Protein AF-A0A8T1DAQ1-F1 (afdb_monomer_lite)

InterPro domains:
  IPR006544 P-type ATPase, subfamily V [PTHR45630] (518-749)

Sequence (770 aa):
MLMRATSVLAAVSLPVALVSGTASQLDYPACAINHSPQYYCCDLGTPEGSDVSNGLVYVRYNKPQGDGFSSYYDEGWQKSRQINYDPDGDVSLYAPSTPSYVYGEADKTCRLHDVAVNGAVVTTLQCTFAANNDDIYIQNTSLAEDSTDTSVFWSSTPNPRNNNASLPIGAVCRSIMLDDGTVNTTAQSLCTSASSPPVYRFNSFTETPLVVVYAIYAVCFISLACWAGLRTVLGVHQSSDATAPMTSIADGDKKLLDHRGGPETPVFKASATRPSLADRPSEVQLRNSTEDIVQTGYTDSVVGYVVFGYFVLMTVLLNIPIILTIRDNQGKLATDKYAAWFNPTTVVIKVFISLWVIATVWFVVVVVYRFKILNFFRYPTALDKCTRVLMYKPEVTETMLVDRSGVAQMVLKIESFLFPHSRQGVEETVTVHTTTEGTRYLEFQHLRYSFDDVEGKFIPGSVVLPDSYDKILSDSQGLTSDEHARRLDVVGRNAIEMMKFSLASCHAVGSLNGELVGRGALATSFASVKYLILYGLIGIGCRTVMYYNGVFISQFGFMYLDGAILVGLSYGLTRARPLAKMGSQRPTSSLVGPTTVCSMVGAAVIHWLFLYGAIHDLTTQPWYCPFQPSNVNLVQWWLLQDSNLGSTLWFIICFQQMSTGLTMGLGSRFRRPIWHNVFLLFWYALLLVVLVVMFVGPPSRFSDQFRVASSTNVVGLPDIPLPVDFRWELFGWGIADTAAVLIFEYFFVLGYVRDYFRAKYHRDALPMKL

Secondary structure (DSSP, 8-state):
-HHHHHHHHHHHHTTGGGS-S---GGGSTTSGGGS--EEEEEE--PPTT-SSPPEEEEEEEEPP-STTTHHHHHHHHHSEEE----TTS---SS--SSPEEETT-GGG-EEEEEEEETTEEEEEEEESSPPPTT-SSEE-GGGGGGG--TTEEEEETT--SS--B-PPBTSEEEE-B-TTS-B-HHHHHH------PPPEEESSS-SHHHHHHHHHHHHHHHHHHHHHHHHHHHHHHHHTTS-S-----------S----S------PPPPPSS------HHHHHHHHHHHT-EEEEEE--HHHHHHHHHHHHHHHHTHHHHHHHHHHHTTTT-BTTBSEEE-IIIIIHHHHHHHHHHHHHHHHHHHHSTTTHHHHTSEE--TTT-SEEEEEEE-----S---TTSHHHHHHHHHHHH-TT---EEEEEEE-EE-TTS-EEEEETTEEEEEETTTTEEEE------SSHHHHHHGGG---HHHHHHHHHHH--S-------SSS------HHHHHHHHHHHHHHHHHHHHHHHHHHHHHHHHHHHHHHHT----HHHHIIIIIIIIIHHHHHHHTPPBPSS--SSPPPS-TT-HHHHHHHHHHHHHHHHHHHHHHHHHHH-TT-----GGG--GGGGGGGSS-HHHHHHHHHHHHHHHHHHHHHH--TTTB--GGG-HHHHHHHHHHHHHHHHHHHSPP-HHHHHTT-TTSTTTS-TTSPPPPHHHHHHHHHHHHHHHHHHHHIIIIIIIIIIHHHHHHHH---------

Structure (mmCIF, N/C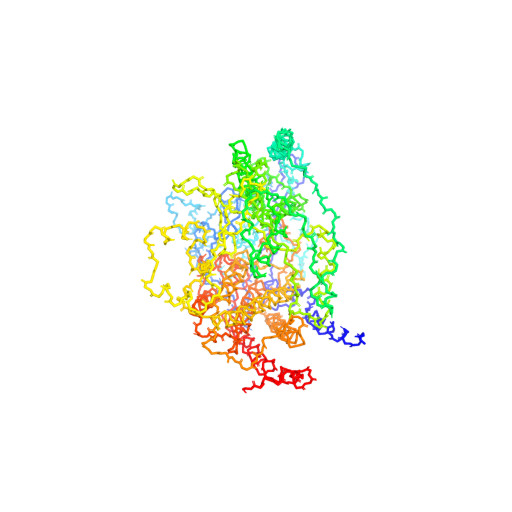A/C/O backbone):
data_AF-A0A8T1DAQ1-F1
#
_entry.id   AF-A0A8T1DAQ1-F1
#
loop_
_atom_site.group_PDB
_atom_site.id
_atom_site.type_symbol
_atom_site.label_atom_id
_atom_site.label_alt_id
_atom_site.label_comp_id
_atom_site.label_asym_id
_atom_site.label_entity_id
_atom_site.label_seq_id
_atom_site.pdbx_PDB_ins_code
_atom_site.Cartn_x
_atom_site.Cartn_y
_atom_site.Cartn_z
_atom_site.occupancy
_atom_site.B_iso_or_equiv
_atom_site.auth_seq_id
_atom_site.auth_comp_id
_atom_site.auth_asym_id
_atom_site.auth_atom_id
_atom_site.pdbx_PDB_model_num
ATOM 1 N N . MET A 1 1 ? 13.155 -25.999 25.691 1.00 38.00 1 MET A N 1
ATOM 2 C CA . MET A 1 1 ? 12.394 -24.881 25.081 1.00 38.00 1 MET A CA 1
ATOM 3 C C . MET A 1 1 ? 13.213 -24.139 24.016 1.00 38.00 1 MET A C 1
ATOM 5 O O . MET A 1 1 ? 12.649 -23.843 22.975 1.00 38.00 1 MET A O 1
ATOM 9 N N . LEU A 1 2 ? 14.535 -23.963 24.190 1.00 24.91 2 LEU A N 1
ATOM 10 C CA . LEU A 1 2 ? 15.438 -23.370 23.179 1.00 24.91 2 LEU A CA 1
ATOM 11 C C . LEU A 1 2 ? 15.477 -24.103 21.816 1.00 24.91 2 LEU A C 1
ATOM 13 O O . LEU A 1 2 ? 15.456 -23.453 20.781 1.00 24.91 2 LEU A O 1
ATOM 17 N N . MET A 1 3 ? 15.444 -25.441 21.794 1.00 24.53 3 MET A N 1
ATOM 18 C CA . MET A 1 3 ? 15.539 -26.239 20.550 1.00 24.53 3 MET A CA 1
ATOM 19 C C . MET A 1 3 ? 14.322 -26.127 19.603 1.00 24.53 3 MET A C 1
ATOM 21 O O . MET A 1 3 ? 14.405 -26.494 18.434 1.00 24.53 3 MET A O 1
ATOM 25 N N . ARG A 1 4 ? 13.177 -25.630 20.100 1.00 34.19 4 ARG A N 1
ATOM 26 C CA . ARG A 1 4 ? 11.978 -25.356 19.282 1.00 34.19 4 ARG A CA 1
ATOM 27 C C . ARG A 1 4 ? 11.957 -23.931 18.723 1.00 34.19 4 ARG A C 1
ATOM 29 O O . ARG A 1 4 ? 11.276 -23.687 17.738 1.00 34.19 4 ARG A O 1
ATOM 36 N N . ALA A 1 5 ? 12.701 -23.005 19.331 1.00 31.36 5 ALA A N 1
ATOM 37 C CA . ALA A 1 5 ? 12.852 -21.644 18.820 1.00 31.36 5 ALA A CA 1
ATOM 38 C C . ALA A 1 5 ? 13.861 -21.593 17.659 1.00 31.36 5 ALA A C 1
ATOM 40 O O . ALA A 1 5 ? 13.652 -20.869 16.691 1.00 31.36 5 ALA A O 1
ATOM 41 N N . THR A 1 6 ? 14.903 -22.429 17.705 1.00 31.61 6 THR A N 1
ATOM 42 C CA . THR A 1 6 ? 15.918 -22.523 16.644 1.00 31.61 6 THR A CA 1
ATOM 43 C C . THR A 1 6 ? 15.389 -23.134 15.347 1.00 31.61 6 THR A C 1
ATOM 45 O O . THR A 1 6 ? 15.822 -22.736 14.275 1.00 31.61 6 THR A O 1
ATOM 48 N N . SER A 1 7 ? 14.413 -24.043 15.411 1.00 34.69 7 SER A N 1
ATOM 49 C CA . SER A 1 7 ? 13.785 -24.646 14.223 1.00 34.69 7 SER A CA 1
ATOM 50 C C . SER A 1 7 ? 12.817 -23.690 13.511 1.00 34.69 7 SER A C 1
ATOM 52 O O . SER A 1 7 ? 12.736 -23.709 12.286 1.00 34.69 7 SER A O 1
ATOM 54 N N . VAL A 1 8 ? 12.141 -22.806 14.255 1.00 36.22 8 VAL A N 1
ATOM 55 C CA . VAL A 1 8 ? 11.316 -21.731 13.673 1.00 36.22 8 VAL A CA 1
ATOM 56 C C . VAL A 1 8 ? 12.200 -20.642 13.059 1.00 36.22 8 VAL A C 1
ATOM 58 O O . VAL A 1 8 ? 11.908 -20.195 11.957 1.00 36.22 8 VAL A O 1
ATOM 61 N N . LEU A 1 9 ? 13.319 -20.275 13.699 1.00 36.22 9 LEU A N 1
ATOM 62 C CA . LEU A 1 9 ? 14.299 -19.369 13.083 1.00 36.22 9 LEU A CA 1
ATOM 63 C C . LEU A 1 9 ? 14.959 -19.976 11.834 1.00 36.22 9 LEU A C 1
ATOM 65 O O . LEU A 1 9 ? 15.139 -19.259 10.858 1.00 36.22 9 LEU A O 1
ATOM 69 N N . ALA A 1 10 ? 15.257 -21.279 11.830 1.00 34.78 10 ALA A N 1
ATOM 70 C CA . ALA A 1 10 ? 15.824 -21.962 10.666 1.00 34.78 10 ALA A CA 1
ATOM 71 C C . ALA A 1 10 ? 14.866 -21.959 9.457 1.00 34.78 10 ALA A C 1
ATOM 73 O O . ALA A 1 10 ? 15.300 -21.750 8.326 1.00 34.78 10 ALA A O 1
ATOM 74 N N . ALA A 1 11 ? 13.558 -22.121 9.688 1.00 40.91 11 ALA A N 1
ATOM 75 C CA . ALA A 1 11 ? 12.537 -22.017 8.640 1.00 40.91 11 ALA A CA 1
ATOM 76 C C . ALA A 1 11 ? 12.344 -20.576 8.122 1.00 40.91 11 ALA A C 1
ATOM 78 O O . ALA A 1 11 ? 11.961 -20.391 6.972 1.00 40.91 11 ALA A O 1
ATOM 79 N N . VAL A 1 12 ? 12.644 -19.564 8.946 1.00 43.44 12 VAL A N 1
ATOM 80 C CA . VAL A 1 12 ? 12.661 -18.141 8.554 1.00 43.44 12 VAL A CA 1
ATOM 81 C C . VAL A 1 12 ? 13.963 -17.768 7.823 1.00 43.44 12 VAL A C 1
ATOM 83 O O . VAL A 1 12 ? 13.957 -16.844 7.017 1.00 43.44 12 VAL A O 1
ATOM 86 N N . SER A 1 13 ? 15.074 -18.480 8.055 1.00 39.53 13 SER A N 1
ATOM 87 C CA . SER A 1 13 ? 16.372 -18.212 7.409 1.00 39.53 13 SER A CA 1
ATOM 88 C C . SER A 1 13 ? 16.617 -18.996 6.116 1.00 39.53 13 SER A C 1
ATOM 90 O O . SER A 1 13 ? 17.410 -18.557 5.288 1.00 39.53 13 SER A O 1
ATOM 92 N N . LEU A 1 14 ? 15.950 -20.137 5.913 1.00 42.00 14 LEU A N 1
ATOM 93 C CA . LEU A 1 14 ? 16.048 -20.924 4.673 1.00 42.00 14 LEU A CA 1
ATOM 94 C C . LEU A 1 14 ? 15.678 -20.151 3.386 1.00 42.00 14 LEU A C 1
ATOM 96 O O . LEU A 1 14 ? 16.345 -20.365 2.378 1.00 42.00 14 LEU A O 1
ATOM 100 N N . PRO A 1 15 ? 14.704 -19.222 3.387 1.00 45.88 15 PRO A N 1
ATOM 101 C CA . PRO A 1 15 ? 14.401 -18.432 2.200 1.00 45.88 15 PRO A CA 1
ATOM 102 C C . PRO A 1 15 ? 15.405 -17.301 1.927 1.00 45.88 15 PRO A C 1
ATOM 104 O O . PRO A 1 15 ? 15.554 -16.869 0.790 1.00 45.88 15 PRO A O 1
ATOM 107 N N . VAL A 1 16 ? 16.137 -16.843 2.951 1.00 42.19 16 VAL A N 1
ATOM 108 C CA . VAL A 1 16 ? 17.183 -15.813 2.803 1.00 42.19 16 VAL A CA 1
ATOM 109 C C . VAL A 1 16 ? 18.393 -16.368 2.045 1.00 42.19 16 VAL A C 1
ATOM 111 O O . VAL A 1 16 ? 19.050 -15.632 1.321 1.00 42.19 16 VAL A O 1
ATOM 114 N N . ALA A 1 17 ? 18.652 -17.676 2.150 1.00 40.72 17 ALA A N 1
ATOM 115 C CA . ALA A 1 17 ? 19.732 -18.347 1.425 1.00 40.72 17 ALA A CA 1
ATOM 116 C C . ALA A 1 17 ? 19.451 -18.549 -0.081 1.00 40.72 17 ALA A C 1
ATOM 118 O O . ALA A 1 17 ? 20.377 -18.866 -0.821 1.00 40.72 17 ALA A O 1
ATOM 119 N N . LEU A 1 18 ? 18.201 -18.369 -0.534 1.00 44.44 18 LEU A N 1
ATOM 120 C CA . LEU A 1 18 ? 17.805 -18.463 -1.949 1.00 44.44 18 LEU A CA 1
ATOM 121 C C . LEU A 1 18 ? 17.871 -17.124 -2.690 1.00 44.44 18 LEU A C 1
ATOM 123 O O . LEU A 1 18 ? 17.705 -17.093 -3.907 1.00 44.44 18 LEU A O 1
ATOM 127 N N . VAL A 1 19 ? 18.127 -16.020 -1.985 1.00 46.47 19 VAL A N 1
ATOM 128 C CA . VAL A 1 19 ? 18.390 -14.736 -2.631 1.00 46.47 19 VAL A CA 1
ATOM 129 C C . VAL A 1 19 ? 19.865 -14.736 -3.022 1.00 46.47 19 VAL A C 1
ATOM 131 O O . VAL A 1 19 ? 20.739 -14.385 -2.229 1.00 46.47 19 VAL A O 1
ATOM 134 N N . SER A 1 20 ? 20.140 -15.239 -4.226 1.00 43.38 20 SER A N 1
ATOM 135 C CA . SER A 1 20 ? 21.444 -15.138 -4.879 1.00 43.38 20 SER A CA 1
ATOM 136 C C . SER A 1 20 ? 21.960 -13.699 -4.798 1.00 43.38 20 SER A C 1
ATOM 138 O O . SER A 1 20 ? 21.165 -12.761 -4.876 1.00 43.38 20 SER A O 1
ATOM 140 N N . GLY A 1 21 ? 23.283 -13.548 -4.632 1.00 47.62 21 GLY A N 1
ATOM 141 C CA . GLY A 1 21 ? 24.007 -12.268 -4.657 1.00 47.62 21 GLY A CA 1
ATOM 142 C C . GLY A 1 21 ? 23.510 -11.329 -5.753 1.00 47.62 21 GLY A C 1
ATOM 143 O O . GLY A 1 21 ? 22.933 -11.809 -6.723 1.00 47.62 21 GLY A O 1
ATOM 144 N N . THR A 1 22 ? 23.736 -10.015 -5.620 1.00 56.50 22 THR A N 1
ATOM 145 C CA . THR A 1 22 ? 23.432 -9.027 -6.673 1.00 56.50 22 THR A CA 1
ATOM 146 C C . THR A 1 22 ? 24.014 -9.508 -8.001 1.00 56.50 22 THR A C 1
ATOM 148 O O . THR A 1 22 ? 25.211 -9.349 -8.246 1.00 56.50 22 THR A O 1
ATOM 151 N N . ALA A 1 23 ? 23.184 -10.181 -8.797 1.00 64.75 23 ALA A N 1
ATOM 152 C CA . ALA A 1 23 ? 23.623 -10.848 -10.003 1.00 64.75 23 ALA A CA 1
ATOM 153 C C . ALA A 1 23 ? 24.032 -9.757 -10.985 1.00 64.75 23 ALA A C 1
ATOM 155 O O . ALA A 1 23 ? 23.338 -8.742 -11.118 1.00 64.75 23 ALA A O 1
ATOM 156 N N . SER A 1 24 ? 25.191 -9.925 -11.607 1.00 78.19 24 SER A N 1
ATOM 157 C CA . SER A 1 24 ? 25.661 -8.956 -12.581 1.00 78.19 24 SER A CA 1
ATOM 158 C C . SER A 1 24 ? 24.728 -9.000 -13.784 1.00 78.19 24 SER A C 1
ATOM 160 O O . SER A 1 24 ? 24.284 -10.076 -14.179 1.00 78.19 24 SER A O 1
ATOM 162 N N . GLN A 1 25 ? 24.457 -7.860 -14.424 1.00 80.62 25 GLN A N 1
ATOM 163 C CA . GLN A 1 25 ? 23.746 -7.865 -15.709 1.00 80.62 25 GLN A CA 1
ATOM 164 C C . GLN A 1 25 ? 24.476 -8.719 -16.763 1.00 80.62 25 GLN A C 1
ATOM 166 O O . GLN A 1 25 ? 23.836 -9.258 -17.660 1.00 80.62 25 GLN A O 1
ATOM 171 N N . LEU A 1 26 ? 25.797 -8.890 -16.617 1.00 81.75 26 LEU A N 1
ATOM 172 C CA . LEU A 1 26 ? 26.627 -9.736 -17.480 1.00 81.75 26 LEU A CA 1
ATOM 173 C C . LEU A 1 26 ? 26.280 -11.230 -17.382 1.00 81.75 26 LEU A C 1
ATOM 175 O O . LEU A 1 26 ? 26.500 -11.957 -18.347 1.00 81.75 26 LEU A O 1
ATOM 179 N N . ASP A 1 27 ? 25.709 -11.682 -16.262 1.00 83.75 27 ASP A N 1
ATOM 180 C CA . ASP A 1 27 ? 25.371 -13.095 -16.038 1.00 83.75 27 ASP A CA 1
ATOM 181 C C . ASP A 1 27 ? 24.156 -13.548 -16.875 1.00 83.75 27 ASP A C 1
ATOM 183 O O . ASP A 1 27 ? 23.883 -14.743 -16.987 1.00 83.75 27 ASP A O 1
ATOM 187 N N . TYR A 1 28 ? 23.435 -12.600 -17.485 1.00 85.50 28 TYR A N 1
ATOM 188 C CA . TYR A 1 28 ? 22.184 -12.837 -18.200 1.00 85.50 28 TYR A CA 1
ATOM 189 C C . TYR A 1 28 ? 22.357 -12.641 -19.712 1.00 85.50 28 TYR A C 1
ATOM 191 O O . TYR A 1 28 ? 22.594 -11.522 -20.178 1.00 85.50 28 TYR A O 1
ATOM 199 N N . PRO A 1 29 ? 22.223 -13.704 -20.523 1.00 84.31 29 PRO A N 1
ATOM 200 C CA . PRO A 1 29 ? 22.675 -13.697 -21.911 1.00 84.31 29 PRO A CA 1
ATOM 201 C C . PRO A 1 29 ? 21.891 -12.742 -22.811 1.00 84.31 29 PRO A C 1
ATOM 203 O O . PRO A 1 29 ? 22.477 -12.200 -23.739 1.00 84.31 29 PRO A O 1
ATOM 206 N N . ALA A 1 30 ? 20.604 -12.508 -22.544 1.00 84.81 30 ALA A N 1
ATOM 207 C CA . ALA A 1 30 ? 19.798 -11.624 -23.375 1.00 84.81 30 ALA A CA 1
ATOM 208 C C . ALA A 1 30 ? 19.929 -10.142 -23.004 1.00 84.81 30 ALA A C 1
ATOM 210 O O . ALA A 1 30 ? 19.295 -9.324 -23.662 1.00 84.81 30 ALA A O 1
ATOM 211 N N . CYS A 1 31 ? 20.659 -9.763 -21.949 1.00 85.56 31 CYS A N 1
ATOM 212 C CA . CYS A 1 31 ? 20.742 -8.358 -21.558 1.00 85.56 31 CYS A CA 1
ATOM 213 C C . CYS A 1 31 ? 21.481 -7.524 -22.593 1.00 85.56 31 CYS A C 1
ATOM 215 O O . CYS A 1 31 ? 22.553 -7.901 -23.056 1.00 85.56 31 CYS A O 1
ATOM 217 N N . ALA A 1 32 ? 20.947 -6.341 -22.906 1.00 82.25 32 ALA A N 1
ATOM 218 C CA . ALA A 1 32 ? 21.487 -5.459 -23.941 1.00 82.25 32 ALA A CA 1
ATOM 219 C C . ALA A 1 32 ? 22.981 -5.127 -23.752 1.00 82.25 32 ALA A C 1
ATOM 221 O O . ALA A 1 32 ? 23.700 -4.925 -24.728 1.00 82.25 32 ALA A O 1
ATOM 222 N N . ILE A 1 33 ? 23.466 -5.129 -22.505 1.00 81.12 33 ILE A N 1
ATOM 223 C CA . ILE A 1 33 ? 24.879 -4.911 -22.177 1.00 81.12 33 ILE A CA 1
ATOM 224 C C . ILE A 1 33 ? 25.816 -5.997 -22.740 1.00 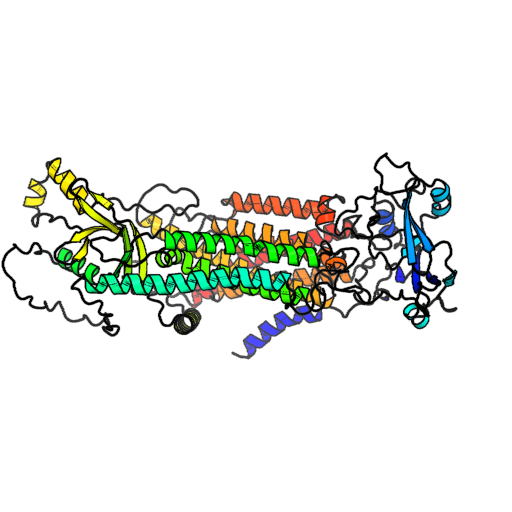81.12 33 ILE A C 1
ATOM 226 O O . ILE A 1 33 ? 26.969 -5.705 -23.045 1.00 81.12 33 ILE A O 1
ATOM 230 N N . ASN A 1 34 ? 25.317 -7.219 -22.948 1.00 83.50 34 ASN A N 1
ATOM 231 C CA . ASN A 1 34 ? 26.070 -8.343 -23.509 1.00 83.50 34 ASN A CA 1
ATOM 232 C C . ASN A 1 34 ? 26.138 -8.319 -25.046 1.00 83.50 34 ASN A C 1
ATOM 234 O O . ASN A 1 34 ? 26.884 -9.092 -25.645 1.00 83.50 34 ASN A O 1
ATOM 238 N N . HIS A 1 35 ? 25.412 -7.410 -25.704 1.00 83.81 35 HIS A N 1
ATOM 239 C CA . HIS A 1 35 ? 25.316 -7.327 -27.164 1.00 83.81 35 HIS A CA 1
ATOM 240 C C . HIS A 1 35 ? 26.103 -6.143 -27.744 1.00 83.81 35 HIS A C 1
ATOM 242 O O . HIS A 1 35 ? 25.634 -5.428 -28.632 1.00 83.81 35 HIS A O 1
ATOM 248 N N . SER A 1 36 ? 27.340 -5.959 -27.272 1.00 83.00 36 SER A N 1
ATOM 249 C CA . SER A 1 36 ? 28.297 -4.948 -27.761 1.00 83.00 36 SER A CA 1
ATOM 250 C C . SER A 1 36 ? 27.746 -3.506 -27.813 1.00 83.00 36 SER A C 1
ATOM 252 O O . SER A 1 36 ? 27.750 -2.882 -28.880 1.00 83.00 36 SER A O 1
ATOM 254 N N . PRO A 1 37 ? 27.252 -2.951 -26.688 1.00 86.69 37 PRO A N 1
ATOM 255 C CA . PRO A 1 37 ? 26.896 -1.535 -26.620 1.00 86.69 37 PRO A CA 1
ATOM 256 C C . PRO A 1 37 ? 28.120 -0.649 -26.886 1.00 86.69 37 PRO A C 1
ATOM 258 O O . PRO A 1 37 ? 29.228 -0.943 -26.437 1.00 86.69 37 PRO A O 1
ATOM 261 N N . GLN A 1 38 ? 27.920 0.458 -27.599 1.00 88.50 38 GLN A N 1
ATOM 262 C CA . GLN A 1 38 ? 28.966 1.448 -27.862 1.00 88.50 38 GLN A CA 1
ATOM 263 C C . GLN A 1 38 ? 28.720 2.684 -27.001 1.00 88.50 38 GLN A C 1
ATOM 265 O O . GLN A 1 38 ? 27.642 3.276 -27.048 1.00 88.50 38 GLN A O 1
ATOM 270 N N . TYR A 1 39 ? 29.727 3.084 -26.230 1.00 88.25 39 TYR A N 1
ATOM 271 C CA . TYR A 1 39 ? 29.645 4.238 -25.342 1.00 88.25 39 TYR A CA 1
ATOM 272 C C . TYR A 1 39 ? 30.404 5.425 -25.935 1.00 88.25 39 TYR A C 1
ATOM 274 O O . TYR A 1 39 ? 31.560 5.304 -26.351 1.00 88.25 39 TYR A O 1
ATOM 282 N N . TYR A 1 40 ? 29.760 6.587 -25.924 1.00 89.19 40 TYR A N 1
ATOM 283 C CA . TYR A 1 40 ? 30.294 7.844 -26.428 1.00 89.19 40 TYR A CA 1
ATOM 284 C C . TYR A 1 40 ? 30.277 8.888 -25.319 1.00 89.19 40 TYR A C 1
ATOM 286 O O . TYR A 1 40 ? 29.251 9.091 -24.678 1.00 89.19 40 TYR A O 1
ATOM 294 N N . CYS A 1 41 ? 31.399 9.569 -25.113 1.00 89.44 41 CYS A N 1
ATOM 295 C CA . CYS A 1 41 ? 31.467 10.759 -24.279 1.00 89.44 41 CYS A CA 1
ATOM 296 C C . CYS A 1 41 ? 31.420 12.001 -25.169 1.00 89.44 41 CYS A C 1
ATOM 298 O O . CYS A 1 41 ? 32.297 12.183 -26.017 1.00 89.44 41 CYS A O 1
ATOM 300 N N . CYS A 1 42 ? 30.406 12.840 -24.984 1.00 89.00 42 CYS A N 1
ATOM 301 C CA . CYS A 1 42 ? 30.225 14.097 -25.699 1.00 89.00 42 CYS A CA 1
ATOM 302 C C . CYS A 1 42 ? 30.613 15.276 -24.813 1.00 89.00 42 CYS A C 1
ATOM 304 O O . CYS A 1 42 ? 29.986 15.496 -23.779 1.00 89.00 42 CYS A O 1
ATOM 306 N N . ASP A 1 43 ? 31.631 16.025 -25.238 1.00 87.12 43 ASP A N 1
ATOM 307 C CA . ASP A 1 43 ? 32.035 17.279 -24.602 1.00 87.12 43 ASP A CA 1
ATOM 308 C C . ASP A 1 43 ? 31.129 18.419 -25.090 1.00 87.12 43 ASP A C 1
ATOM 310 O O . ASP A 1 43 ? 31.108 18.740 -26.283 1.00 87.12 43 ASP A O 1
ATOM 314 N N . LEU A 1 44 ? 30.362 18.996 -24.164 1.00 84.44 44 LEU A N 1
ATOM 315 C CA . LEU A 1 44 ? 29.403 20.080 -24.394 1.00 84.44 44 LEU A CA 1
ATOM 316 C C . LEU A 1 44 ? 30.047 21.474 -24.344 1.00 84.44 44 LEU A C 1
ATOM 318 O O . LEU A 1 44 ? 29.358 22.480 -24.530 1.00 84.44 44 LEU A O 1
ATOM 322 N N . GLY A 1 45 ? 31.348 21.547 -24.061 1.00 79.94 45 GLY A N 1
ATOM 323 C CA . GLY A 1 45 ? 32.074 22.789 -23.836 1.00 79.94 45 GLY A CA 1
ATOM 324 C C . GLY A 1 45 ? 32.019 23.270 -22.385 1.00 79.94 45 GLY A C 1
ATOM 325 O O . GLY A 1 45 ? 31.492 22.611 -21.484 1.00 79.94 45 GLY A O 1
ATOM 326 N N . THR A 1 46 ? 32.618 24.435 -22.147 1.00 76.88 46 THR A N 1
ATOM 327 C CA . THR A 1 46 ? 32.723 25.055 -20.821 1.00 76.88 46 THR A CA 1
ATOM 328 C C . THR A 1 46 ? 31.496 25.922 -20.524 1.00 76.88 46 THR A C 1
ATOM 330 O O . THR A 1 46 ? 31.203 26.825 -21.315 1.00 76.88 46 THR A O 1
ATOM 333 N N . PRO A 1 47 ? 30.799 25.703 -19.395 1.00 71.12 47 PRO A N 1
ATOM 334 C CA . PRO A 1 47 ? 29.775 26.628 -18.925 1.00 71.12 47 PRO A CA 1
ATOM 335 C C . PRO A 1 47 ? 30.371 28.004 -18.605 1.00 71.12 47 PRO A C 1
ATOM 337 O O . PRO A 1 47 ? 31.526 28.109 -18.186 1.00 71.12 47 PRO A O 1
ATOM 340 N N . GLU A 1 48 ? 29.578 29.067 -18.759 1.00 65.19 48 GLU A N 1
ATOM 341 C CA . GLU A 1 48 ? 29.995 30.423 -18.381 1.00 65.19 48 GLU A CA 1
ATOM 342 C C . GLU A 1 48 ? 30.404 30.473 -16.894 1.00 65.19 48 GLU A C 1
ATOM 344 O O . GLU A 1 48 ? 29.589 30.241 -16.002 1.00 65.19 48 GLU A O 1
ATOM 349 N N . GLY A 1 49 ? 31.682 30.769 -16.624 1.00 61.41 49 GLY A N 1
ATOM 350 C CA . GLY A 1 49 ? 32.232 30.866 -15.265 1.00 61.41 49 GLY A CA 1
ATOM 351 C C . GLY A 1 49 ? 32.812 29.572 -14.672 1.00 61.41 49 GLY A C 1
ATOM 352 O O . GLY A 1 49 ? 33.111 29.558 -13.479 1.00 61.41 49 GLY A O 1
ATOM 353 N N . SER A 1 50 ? 32.989 28.508 -15.467 1.00 64.12 50 SER A N 1
ATOM 354 C CA . SER A 1 50 ? 33.646 27.253 -15.060 1.00 64.12 50 SER A CA 1
ATOM 355 C C . SER A 1 50 ? 34.877 26.950 -15.922 1.00 64.12 50 SER A C 1
ATOM 357 O O . SER A 1 50 ? 34.814 27.044 -17.145 1.00 64.12 50 SER A O 1
ATOM 359 N N . ASP A 1 51 ? 35.968 26.504 -15.291 1.00 63.41 51 ASP A N 1
ATOM 360 C CA . ASP A 1 51 ? 37.186 26.033 -15.976 1.00 63.41 51 ASP A CA 1
ATOM 361 C C . ASP A 1 51 ? 37.093 24.557 -16.423 1.00 63.41 51 ASP A C 1
ATOM 363 O O . ASP A 1 51 ? 38.005 24.033 -17.063 1.00 63.41 51 ASP A O 1
ATOM 367 N N . VAL A 1 52 ? 36.002 23.864 -16.073 1.00 67.62 52 VAL A N 1
ATOM 368 C CA . VAL A 1 52 ? 35.780 22.438 -16.367 1.00 67.62 52 VAL A CA 1
ATOM 369 C C . VAL A 1 52 ? 34.682 22.290 -17.416 1.00 67.62 52 VAL A C 1
ATOM 371 O O . VAL A 1 52 ? 33.603 22.872 -17.264 1.00 67.62 52 VAL A O 1
ATOM 374 N N . SER A 1 53 ? 34.955 21.515 -18.472 1.00 71.06 53 SER A N 1
ATOM 375 C CA . SER A 1 53 ? 33.978 21.203 -19.516 1.00 71.06 53 SER A CA 1
ATOM 376 C C . SER A 1 53 ? 32.981 20.135 -19.064 1.00 71.06 53 SER A C 1
ATOM 378 O O . SER A 1 53 ? 33.314 19.222 -18.305 1.00 71.06 53 SER A O 1
ATOM 380 N N . ASN A 1 54 ? 31.732 20.264 -19.514 1.00 80.06 54 ASN A N 1
ATOM 381 C CA . ASN A 1 54 ? 30.672 19.322 -19.171 1.00 80.06 54 ASN A CA 1
ATOM 382 C C . ASN A 1 54 ? 30.631 18.163 -20.169 1.00 80.06 54 ASN A C 1
ATOM 384 O O . ASN A 1 54 ? 30.459 18.373 -21.368 1.00 80.06 54 ASN A O 1
ATOM 388 N N . GLY A 1 55 ? 30.724 16.934 -19.660 1.00 82.31 55 GLY A N 1
ATOM 389 C CA . GLY A 1 55 ? 30.549 15.716 -20.450 1.00 82.31 55 GLY A CA 1
ATOM 390 C C . GLY A 1 55 ? 29.156 15.107 -20.290 1.00 82.31 55 GLY A C 1
ATOM 391 O O . GLY A 1 55 ? 28.572 15.150 -19.203 1.00 82.31 55 GLY A O 1
ATOM 392 N N . LEU A 1 56 ? 28.636 14.496 -21.354 1.00 84.19 56 LEU A N 1
ATOM 393 C CA . LEU A 1 56 ? 27.488 13.587 -21.300 1.00 84.19 56 LEU A CA 1
ATOM 394 C C . LEU A 1 56 ? 27.801 12.267 -21.993 1.00 84.19 56 LEU A C 1
ATOM 396 O O . LEU A 1 56 ? 28.410 12.246 -23.063 1.00 84.19 56 LEU A O 1
ATOM 400 N N . VAL A 1 57 ? 27.338 11.167 -21.398 1.00 85.19 57 VAL A N 1
ATOM 401 C CA . VAL A 1 57 ? 27.492 9.833 -21.977 1.00 85.19 57 VAL A CA 1
ATOM 402 C C . VAL A 1 57 ? 26.250 9.486 -22.791 1.00 85.19 57 VAL A C 1
ATOM 404 O O . VAL A 1 57 ? 25.124 9.536 -22.295 1.00 85.19 57 VAL A O 1
ATOM 407 N N . TYR A 1 58 ? 26.480 9.099 -24.040 1.00 86.44 58 TYR A N 1
ATOM 408 C CA . TYR A 1 58 ? 25.483 8.524 -24.931 1.00 86.44 58 TYR A CA 1
ATOM 409 C C . TYR A 1 58 ? 25.827 7.061 -25.162 1.00 86.44 58 TYR A C 1
ATOM 411 O O . TYR A 1 58 ? 26.991 6.706 -25.363 1.00 86.44 58 TYR A O 1
ATOM 419 N N . VAL A 1 59 ? 24.813 6.207 -25.130 1.00 86.94 59 VAL A N 1
ATOM 420 C CA . VAL A 1 59 ? 24.971 4.769 -25.317 1.00 86.94 59 VAL A CA 1
ATOM 421 C C . VAL A 1 59 ? 24.181 4.351 -26.539 1.00 86.94 59 VAL A C 1
ATOM 423 O O . VAL A 1 59 ? 22.972 4.566 -26.620 1.00 86.94 59 VAL A O 1
ATOM 426 N N . ARG A 1 60 ? 24.879 3.742 -27.490 1.00 88.38 60 ARG A N 1
ATOM 427 C CA . ARG A 1 60 ? 24.280 3.101 -28.649 1.00 88.38 60 ARG A CA 1
ATOM 428 C C . ARG A 1 60 ? 24.143 1.617 -28.363 1.00 88.38 60 ARG A C 1
ATOM 430 O O . ARG A 1 60 ? 25.137 0.897 -28.264 1.00 88.38 60 ARG A O 1
ATOM 437 N N . TYR A 1 61 ? 22.908 1.168 -28.274 1.00 86.88 61 TYR A N 1
ATOM 438 C CA . TYR A 1 61 ? 22.556 -0.235 -28.196 1.00 86.88 61 TYR A CA 1
ATOM 439 C C . TYR A 1 61 ? 22.227 -0.756 -29.585 1.00 86.88 61 TYR A C 1
ATOM 441 O O . TYR A 1 61 ? 21.563 -0.086 -30.373 1.00 86.88 61 TYR A O 1
ATOM 449 N N . ASN A 1 62 ? 22.667 -1.974 -29.868 1.00 84.81 62 ASN A N 1
ATOM 450 C CA . ASN A 1 62 ? 22.200 -2.719 -31.023 1.00 84.81 62 ASN A CA 1
ATOM 451 C C . ASN A 1 62 ? 21.192 -3.749 -30.530 1.00 84.81 62 ASN A C 1
ATOM 453 O O . ASN A 1 62 ? 21.406 -4.402 -29.506 1.00 84.81 62 ASN A O 1
ATOM 457 N N . LYS A 1 63 ? 20.091 -3.892 -31.260 1.00 83.31 63 LYS A N 1
ATOM 458 C CA . LYS A 1 63 ? 19.101 -4.930 -31.027 1.00 83.31 63 LYS A CA 1
ATOM 459 C C . LYS A 1 63 ? 19.832 -6.271 -31.094 1.00 83.31 63 LYS A C 1
ATOM 461 O O . LYS A 1 63 ? 20.469 -6.548 -32.114 1.00 83.31 63 LYS A O 1
ATOM 466 N N . PRO A 1 64 ? 19.750 -7.094 -30.043 1.00 78.19 64 PRO A N 1
ATOM 467 C CA . PRO A 1 64 ? 20.416 -8.386 -30.016 1.00 78.19 64 PRO A CA 1
ATOM 468 C C . PRO A 1 64 ? 20.082 -9.243 -31.241 1.00 78.19 64 PRO A C 1
ATOM 470 O O . PRO A 1 64 ? 18.909 -9.457 -31.554 1.00 78.19 64 PRO A O 1
ATOM 473 N N . GLN A 1 65 ? 21.116 -9.734 -31.930 1.00 68.94 65 GLN A N 1
ATOM 474 C CA . GLN A 1 65 ? 21.000 -10.660 -33.062 1.00 68.94 65 GLN A CA 1
ATOM 475 C C . GLN A 1 65 ? 21.634 -12.011 -32.695 1.00 68.94 65 GLN A C 1
ATOM 477 O O . GLN A 1 65 ? 22.743 -12.045 -32.164 1.00 68.94 65 GLN A O 1
ATOM 482 N N . GLY A 1 66 ? 20.926 -13.119 -32.945 1.00 66.31 66 GLY A N 1
ATOM 483 C CA . GLY A 1 66 ? 21.373 -14.485 -32.633 1.00 66.31 66 GLY A CA 1
ATOM 484 C C . GLY A 1 66 ? 20.215 -15.475 -32.447 1.00 66.31 66 GLY A C 1
ATOM 485 O O . GLY A 1 66 ? 19.055 -15.062 -32.379 1.00 66.31 66 GLY A O 1
ATOM 486 N N . ASP A 1 67 ? 20.532 -16.771 -32.352 1.00 58.38 67 ASP A N 1
ATOM 487 C CA . ASP A 1 67 ? 19.565 -17.878 -32.258 1.00 58.38 67 ASP A CA 1
ATOM 488 C C . ASP A 1 67 ? 18.774 -17.852 -30.930 1.00 58.38 67 ASP A C 1
ATOM 490 O O . ASP A 1 67 ? 19.140 -18.501 -29.951 1.00 58.38 67 ASP A O 1
ATOM 494 N N . GLY A 1 68 ? 17.674 -17.088 -30.893 1.00 69.25 68 GLY A N 1
ATOM 495 C CA . GLY A 1 68 ? 16.645 -17.137 -29.841 1.00 69.25 68 GLY A CA 1
ATOM 496 C C . GLY A 1 68 ? 16.522 -15.912 -28.926 1.00 69.25 68 GLY A C 1
ATOM 497 O O . GLY A 1 68 ? 15.603 -15.874 -28.113 1.00 69.25 68 GLY A O 1
ATOM 498 N N . PHE A 1 69 ? 17.394 -14.901 -29.041 1.00 77.12 69 PHE A N 1
ATOM 499 C CA . PHE A 1 69 ? 17.303 -13.684 -28.212 1.00 77.12 69 PHE A CA 1
ATOM 500 C C . PHE A 1 69 ? 16.505 -12.556 -28.868 1.00 77.12 69 PHE A C 1
ATOM 502 O O . PHE A 1 69 ? 15.792 -11.829 -28.180 1.00 77.12 69 PHE A O 1
ATOM 509 N N . SER A 1 70 ? 16.582 -12.425 -30.196 1.00 77.38 70 SER A N 1
ATOM 510 C CA . SER A 1 70 ? 15.897 -11.370 -30.957 1.00 77.38 70 SER A CA 1
ATOM 511 C C . SER A 1 70 ? 14.378 -11.375 -30.751 1.00 77.38 70 SER A C 1
ATOM 513 O O . SER A 1 70 ? 13.772 -10.306 -30.671 1.00 77.38 70 SER A O 1
ATOM 515 N N . SER A 1 71 ? 13.779 -12.555 -30.559 1.00 82.94 71 SER A N 1
ATOM 516 C CA . SER A 1 71 ? 12.340 -12.726 -30.326 1.00 82.94 71 SER A CA 1
ATOM 517 C C . SER A 1 71 ? 11.839 -12.036 -29.057 1.00 82.94 71 SER A C 1
ATOM 519 O O . SER A 1 71 ? 10.717 -11.535 -29.045 1.00 82.94 71 SER A O 1
ATOM 521 N N . TYR A 1 72 ? 12.662 -11.946 -28.003 1.00 80.62 72 TYR A N 1
ATOM 522 C CA . TYR A 1 72 ? 12.292 -11.221 -26.777 1.00 80.62 72 TYR A CA 1
ATOM 523 C C . TYR A 1 72 ? 12.214 -9.704 -27.001 1.00 80.62 72 TYR A C 1
ATOM 525 O O . TYR A 1 72 ? 11.477 -9.001 -26.312 1.00 80.62 72 TYR A O 1
ATOM 533 N N . TYR A 1 73 ? 12.956 -9.200 -27.988 1.00 82.44 73 TYR A N 1
ATOM 534 C CA . TYR A 1 73 ? 13.030 -7.783 -28.332 1.00 82.44 73 TYR A CA 1
ATOM 535 C C . TYR A 1 73 ? 11.994 -7.390 -29.397 1.00 82.44 73 TYR A C 1
ATOM 537 O O . TYR A 1 73 ? 11.545 -6.245 -29.421 1.00 82.44 73 TYR A O 1
ATOM 545 N N . ASP A 1 74 ? 11.571 -8.320 -30.259 1.00 81.25 74 ASP A N 1
ATOM 546 C CA . ASP A 1 74 ? 10.621 -8.066 -31.351 1.00 81.25 74 ASP A CA 1
ATOM 547 C C . ASP A 1 74 ? 9.305 -7.444 -30.865 1.00 81.25 74 ASP A C 1
ATOM 549 O O . ASP A 1 74 ? 8.884 -6.403 -31.376 1.00 81.25 74 ASP A O 1
ATOM 553 N N . GLU A 1 75 ? 8.693 -8.021 -29.827 1.00 78.62 75 GLU A N 1
ATOM 554 C CA . GLU A 1 75 ? 7.454 -7.495 -29.242 1.00 78.62 75 GLU A CA 1
ATOM 555 C C . GLU A 1 75 ? 7.661 -6.077 -28.676 1.00 78.62 75 GLU A C 1
ATOM 557 O O . GLU A 1 75 ? 6.804 -5.204 -28.820 1.00 78.62 75 GLU A O 1
ATOM 562 N N . GLY A 1 76 ? 8.816 -5.821 -28.053 1.00 79.69 76 GLY A N 1
ATOM 563 C CA . GLY A 1 76 ? 9.170 -4.513 -27.502 1.00 79.69 76 GLY A CA 1
ATOM 564 C C . GLY A 1 76 ? 9.363 -3.427 -28.565 1.00 79.69 76 GLY A C 1
ATOM 565 O O . GLY A 1 76 ? 9.029 -2.269 -28.300 1.00 79.69 76 GLY A O 1
ATOM 566 N N . TRP A 1 77 ? 9.870 -3.785 -29.747 1.00 82.94 77 TRP A N 1
ATOM 567 C CA . TRP A 1 77 ? 10.122 -2.869 -30.872 1.00 82.94 77 TRP A CA 1
ATOM 568 C C . TRP A 1 77 ? 8.851 -2.484 -31.638 1.00 82.94 77 TRP A C 1
ATOM 570 O O . TRP A 1 77 ? 8.777 -1.384 -32.184 1.00 82.94 77 TRP A O 1
ATOM 580 N N . GLN A 1 78 ? 7.857 -3.376 -31.660 1.00 81.25 78 GLN A N 1
ATOM 581 C CA . GLN A 1 78 ? 6.561 -3.165 -32.320 1.00 81.25 78 GLN A CA 1
ATOM 582 C C . GLN A 1 78 ? 5.523 -2.487 -31.411 1.00 81.25 78 GLN A C 1
ATOM 584 O O . GLN A 1 78 ? 4.436 -2.112 -31.845 1.00 81.25 78 GLN A O 1
ATOM 589 N N . LYS A 1 79 ? 5.839 -2.322 -30.124 1.00 80.81 79 LYS A N 1
ATOM 590 C CA . LYS A 1 79 ? 4.968 -1.652 -29.159 1.00 80.81 79 LYS A CA 1
ATOM 591 C C . LYS A 1 79 ? 5.056 -0.133 -29.286 1.00 80.81 79 LYS A C 1
ATOM 593 O O . LYS A 1 79 ? 6.139 0.442 -29.334 1.00 80.81 79 LYS A O 1
ATOM 598 N N . SER A 1 80 ? 3.888 0.503 -29.253 1.00 82.19 80 SER A N 1
ATOM 599 C CA . SER A 1 80 ? 3.744 1.957 -29.210 1.00 82.19 80 SER A CA 1
ATOM 600 C C . SER A 1 80 ? 4.266 2.531 -27.892 1.00 82.19 80 SER A C 1
ATOM 602 O O . SER A 1 80 ? 3.893 2.058 -26.816 1.00 82.19 80 SER A O 1
ATOM 604 N N . ARG A 1 81 ? 5.085 3.578 -27.968 1.00 81.19 81 ARG A N 1
ATOM 605 C CA . ARG A 1 81 ? 5.828 4.178 -26.854 1.00 81.19 81 ARG A CA 1
ATOM 606 C C . ARG A 1 81 ? 5.698 5.690 -26.855 1.00 81.19 81 ARG A C 1
ATOM 608 O O . ARG A 1 81 ? 5.457 6.290 -27.893 1.00 81.19 81 ARG A O 1
ATOM 615 N N . GLN A 1 82 ? 5.922 6.305 -25.705 1.00 83.00 82 GLN A N 1
ATOM 616 C CA . GLN A 1 82 ? 6.043 7.753 -25.575 1.00 83.00 82 GLN A CA 1
ATOM 617 C C . GLN A 1 82 ? 7.430 8.088 -25.024 1.00 83.00 82 GLN A C 1
ATOM 619 O O . GLN A 1 82 ? 7.940 7.393 -24.139 1.00 83.00 82 GLN A O 1
ATOM 624 N N . ILE A 1 83 ? 8.064 9.125 -25.571 1.00 83.88 83 ILE A N 1
ATOM 625 C CA . ILE A 1 83 ? 9.326 9.640 -25.025 1.00 83.88 83 ILE A CA 1
ATOM 626 C C . ILE A 1 83 ? 8.997 10.453 -23.786 1.00 83.88 83 ILE A C 1
ATOM 628 O O . ILE A 1 83 ? 8.079 11.273 -23.810 1.00 83.88 83 ILE A O 1
ATOM 632 N N . ASN A 1 84 ? 9.735 10.251 -22.702 1.00 81.12 84 ASN A N 1
ATOM 633 C CA . ASN A 1 84 ? 9.531 11.064 -21.517 1.00 81.12 84 ASN A CA 1
ATOM 634 C C . ASN A 1 84 ? 10.201 12.432 -21.688 1.00 81.12 84 ASN A C 1
ATOM 636 O O . ASN A 1 84 ? 11.368 12.584 -21.355 1.00 81.12 84 ASN A O 1
ATOM 640 N N . TYR A 1 85 ? 9.487 13.394 -22.264 1.00 81.75 85 TYR A N 1
ATOM 641 C CA . TYR A 1 85 ? 9.990 14.737 -22.537 1.00 81.75 85 TYR A CA 1
ATOM 642 C C . TYR A 1 85 ? 8.945 15.778 -22.159 1.00 81.75 85 TYR A C 1
ATOM 644 O O . TYR A 1 85 ? 7.775 15.633 -22.519 1.00 81.75 85 TYR A O 1
ATOM 652 N N . ASP A 1 86 ? 9.397 16.813 -21.462 1.00 75.62 86 ASP A N 1
ATOM 653 C CA . ASP A 1 86 ? 8.635 18.012 -21.145 1.00 75.62 86 ASP A CA 1
ATOM 654 C C . ASP A 1 86 ? 9.498 19.237 -21.511 1.00 75.62 86 ASP A C 1
ATOM 656 O O . ASP A 1 86 ? 10.670 19.278 -21.114 1.00 75.62 86 ASP A O 1
ATOM 660 N N . PRO A 1 87 ? 8.980 20.211 -22.282 1.00 69.94 87 PRO A N 1
ATOM 661 C CA . PRO A 1 87 ? 9.703 21.436 -22.621 1.00 69.94 87 PRO A CA 1
ATOM 662 C C . PRO A 1 87 ? 10.135 22.245 -21.399 1.00 69.94 87 PRO A C 1
ATOM 664 O O . PRO A 1 87 ? 11.149 22.937 -21.469 1.00 69.94 87 PRO A O 1
ATOM 667 N N . ASP A 1 88 ? 9.403 22.130 -20.288 1.00 64.12 88 ASP A N 1
ATOM 668 C CA . ASP A 1 88 ? 9.708 22.824 -19.034 1.00 64.12 88 ASP A CA 1
ATOM 669 C C . ASP A 1 88 ? 10.840 22.128 -18.240 1.00 64.12 88 ASP A C 1
ATOM 671 O O . ASP A 1 88 ? 11.244 22.592 -17.175 1.00 64.12 88 ASP A O 1
ATOM 675 N N . GLY A 1 89 ? 11.390 21.022 -18.763 1.00 60.78 89 GLY A N 1
ATOM 676 C CA . GLY A 1 89 ? 12.483 20.256 -18.152 1.00 60.78 89 GLY A CA 1
ATOM 677 C C . GLY A 1 89 ? 12.031 19.212 -17.125 1.00 60.78 89 GLY A C 1
ATOM 678 O O . GLY A 1 89 ? 12.868 18.515 -16.544 1.00 60.78 89 GLY A O 1
ATOM 679 N N . ASP A 1 90 ? 10.722 19.070 -16.918 1.00 62.31 90 ASP A N 1
ATOM 680 C CA . ASP A 1 90 ? 10.135 18.086 -16.014 1.00 62.31 90 ASP A CA 1
ATOM 681 C C . ASP A 1 90 ? 10.142 16.664 -16.610 1.00 62.31 90 ASP A C 1
ATOM 683 O O . ASP A 1 90 ? 9.950 16.425 -17.799 1.00 62.31 90 ASP A O 1
ATOM 687 N N . VAL A 1 91 ? 10.342 15.656 -15.761 1.00 67.50 91 VAL A N 1
ATOM 688 C CA . VAL A 1 91 ? 10.274 14.244 -16.167 1.00 67.50 91 VAL A CA 1
ATOM 689 C C . VAL A 1 91 ? 8.959 13.665 -15.656 1.00 67.50 91 VAL A C 1
ATOM 691 O O . VAL A 1 91 ? 8.739 13.576 -14.444 1.00 67.50 91 VAL A O 1
ATOM 694 N N . SER A 1 92 ? 8.077 13.219 -16.556 1.00 70.12 92 SER A N 1
ATOM 695 C CA . SER A 1 92 ? 6.800 12.628 -16.145 1.00 70.12 92 SER A CA 1
ATOM 696 C C . SER A 1 92 ? 7.031 11.343 -15.347 1.00 70.12 92 SER A C 1
ATOM 698 O O . SER A 1 92 ? 7.755 10.430 -15.759 1.00 70.12 92 SER A O 1
ATOM 700 N N . LEU A 1 93 ? 6.372 11.260 -14.189 1.00 71.06 93 LEU A N 1
ATOM 701 C CA . LEU A 1 93 ? 6.397 10.099 -13.299 1.00 71.06 93 LEU A CA 1
ATOM 702 C C . LEU A 1 93 ? 5.587 8.912 -13.852 1.00 71.06 93 LEU A C 1
ATOM 704 O O . LEU A 1 93 ? 5.872 7.764 -13.518 1.00 71.06 93 LEU A O 1
ATOM 708 N N . TYR A 1 94 ? 4.569 9.163 -14.676 1.00 72.62 94 TYR A N 1
ATOM 709 C CA . TYR A 1 94 ? 3.649 8.129 -15.163 1.00 72.62 94 TYR A CA 1
ATOM 710 C C . TYR A 1 94 ? 3.650 8.099 -16.689 1.00 72.62 94 TYR A C 1
ATOM 712 O O . TYR A 1 94 ? 4.617 7.610 -17.267 1.00 72.62 94 TYR A O 1
ATOM 720 N N . ALA A 1 95 ? 2.601 8.628 -17.322 1.00 73.62 95 ALA A N 1
ATOM 721 C CA . ALA A 1 95 ? 2.480 8.720 -18.770 1.00 73.62 95 ALA A CA 1
ATOM 722 C C . ALA A 1 95 ? 2.955 10.104 -19.256 1.00 73.62 95 ALA A C 1
ATOM 724 O O . ALA A 1 95 ? 2.481 11.116 -18.723 1.00 73.62 95 ALA A O 1
ATOM 725 N N . PRO A 1 96 ? 3.860 10.175 -20.246 1.00 76.75 96 PRO A N 1
ATOM 726 C CA . PRO A 1 96 ? 4.209 11.427 -20.910 1.00 76.75 96 PRO A CA 1
ATOM 727 C C . PRO A 1 96 ? 3.021 12.007 -21.697 1.00 76.75 96 PRO A C 1
ATOM 729 O O . PRO A 1 96 ? 2.116 11.280 -22.123 1.00 76.75 96 PRO A O 1
ATOM 732 N N . SER A 1 97 ? 3.030 13.322 -21.909 1.00 78.31 97 SER A N 1
ATOM 733 C CA . SER A 1 97 ? 2.108 14.032 -22.812 1.00 78.31 97 SER A CA 1
ATOM 734 C C . SER A 1 97 ? 2.529 13.949 -24.285 1.00 78.31 97 SER A C 1
ATOM 736 O O . SER A 1 97 ? 1.746 14.307 -25.159 1.00 78.31 97 SER A O 1
ATOM 738 N N . THR A 1 98 ? 3.740 13.459 -24.562 1.00 83.00 98 THR A N 1
ATOM 739 C CA . THR A 1 98 ? 4.312 13.329 -25.909 1.00 83.00 98 THR A CA 1
ATOM 740 C C . THR A 1 98 ? 3.518 12.361 -26.790 1.00 83.00 98 THR A C 1
ATOM 742 O O . THR A 1 98 ? 2.839 11.465 -26.277 1.00 83.00 98 THR A O 1
ATOM 745 N N . PRO A 1 99 ? 3.571 12.500 -28.125 1.00 85.56 99 PRO A N 1
ATOM 746 C CA . PRO A 1 99 ? 2.867 11.589 -29.015 1.00 85.56 99 PRO A CA 1
ATOM 747 C C . PRO A 1 99 ? 3.415 10.162 -28.913 1.00 85.56 99 PRO A C 1
ATOM 749 O O . PRO A 1 99 ? 4.580 9.919 -28.589 1.00 85.56 99 PRO A O 1
ATOM 752 N N . SER A 1 100 ? 2.543 9.203 -29.205 1.00 84.88 100 SER A N 1
ATOM 753 C CA . SER A 1 100 ? 2.901 7.795 -29.239 1.00 84.88 100 SER A CA 1
ATOM 754 C C . SER A 1 100 ? 3.531 7.419 -30.581 1.00 84.88 100 SER A C 1
ATOM 756 O O . SER A 1 100 ? 2.970 7.748 -31.624 1.00 84.88 100 SER A O 1
ATOM 758 N N . TYR A 1 101 ? 4.650 6.701 -30.561 1.00 84.94 101 TYR A N 1
ATOM 759 C CA . TYR A 1 101 ? 5.421 6.315 -31.745 1.00 84.94 101 TYR A CA 1
ATOM 760 C C . TYR A 1 101 ? 5.866 4.845 -31.658 1.00 84.94 101 TYR A C 1
ATOM 762 O O . TYR A 1 101 ? 5.866 4.258 -30.572 1.00 84.94 101 TYR A O 1
ATOM 770 N N . VAL A 1 102 ? 6.244 4.239 -32.785 1.00 84.94 102 VAL A N 1
ATOM 771 C CA . VAL A 1 102 ? 6.710 2.841 -32.847 1.00 84.94 102 VAL A CA 1
ATOM 772 C C . VAL A 1 102 ? 8.142 2.826 -33.362 1.00 84.94 102 VAL A C 1
ATOM 774 O O . VAL A 1 102 ? 8.425 3.355 -34.428 1.00 84.94 102 VAL A O 1
ATOM 777 N N . TYR A 1 103 ? 9.060 2.211 -32.612 1.00 79.88 103 TYR A N 1
ATOM 778 C CA . TYR A 1 103 ? 10.479 2.203 -32.983 1.00 79.88 103 TYR A CA 1
ATOM 779 C C . TYR A 1 103 ? 10.748 1.437 -34.287 1.00 79.88 103 TYR A C 1
ATOM 781 O O . TYR A 1 103 ? 11.617 1.809 -35.068 1.00 79.88 103 TYR A O 1
ATOM 789 N N . GLY A 1 104 ? 9.993 0.361 -34.524 1.00 78.94 104 GLY A N 1
ATOM 790 C CA . GLY A 1 104 ? 10.099 -0.454 -35.735 1.00 78.94 104 GLY A CA 1
ATOM 791 C C . GLY A 1 104 ? 9.584 0.202 -37.025 1.00 78.94 104 GLY A C 1
ATOM 792 O O . GLY A 1 104 ? 9.774 -0.381 -38.087 1.00 78.94 104 GLY A O 1
ATOM 793 N N . GLU A 1 105 ? 8.944 1.373 -36.959 1.00 84.94 105 GLU A N 1
ATOM 794 C CA . GLU A 1 105 ? 8.364 2.080 -38.110 1.00 84.94 105 GLU A CA 1
ATOM 795 C C . GLU A 1 105 ? 9.074 3.424 -38.309 1.00 84.94 105 GLU A C 1
ATOM 797 O O . GLU A 1 105 ? 8.720 4.405 -37.659 1.00 84.94 105 GLU A O 1
ATOM 802 N N . ALA A 1 106 ? 10.069 3.487 -39.205 1.00 82.50 106 ALA A N 1
ATOM 803 C CA . ALA A 1 106 ? 10.876 4.694 -39.448 1.00 82.50 106 ALA A CA 1
ATOM 804 C C . ALA A 1 106 ? 10.027 5.940 -39.780 1.00 82.50 106 ALA A C 1
ATOM 806 O O . ALA A 1 106 ? 10.379 7.049 -39.383 1.00 82.50 106 ALA A O 1
ATOM 807 N N . ASP A 1 107 ? 8.886 5.754 -40.449 1.00 83.12 107 ASP A N 1
ATOM 808 C CA . ASP A 1 107 ? 7.911 6.784 -40.821 1.00 83.12 107 ASP A CA 1
ATOM 809 C C . ASP A 1 107 ? 7.073 7.307 -39.644 1.00 83.12 107 ASP A C 1
ATOM 811 O O . ASP A 1 107 ? 6.470 8.379 -39.749 1.00 83.12 107 ASP A O 1
ATOM 815 N N . LYS A 1 108 ? 7.079 6.617 -38.500 1.00 84.62 108 LYS A N 1
ATOM 816 C CA . LYS A 1 108 ? 6.390 7.008 -37.262 1.00 84.62 108 LYS A CA 1
ATOM 817 C C . LYS A 1 108 ? 7.326 6.932 -36.060 1.00 84.62 108 LYS A C 1
ATOM 819 O O . LYS A 1 108 ? 7.005 6.298 -35.051 1.00 84.62 108 LYS A O 1
ATOM 824 N N . THR A 1 109 ? 8.464 7.618 -36.155 1.00 87.31 109 THR A N 1
ATOM 825 C CA . THR A 1 109 ? 9.440 7.731 -35.067 1.00 87.31 109 THR A CA 1
ATOM 826 C C . THR A 1 109 ? 9.502 9.139 -34.490 1.00 87.31 109 THR A C 1
ATOM 828 O O . THR A 1 109 ? 9.321 10.139 -35.186 1.00 87.31 109 THR A O 1
ATOM 831 N N . CYS A 1 110 ? 9.779 9.204 -33.189 1.00 88.19 110 CYS A N 1
ATOM 832 C CA . CYS A 1 110 ? 10.179 10.425 -32.504 1.00 88.19 110 CYS A CA 1
ATOM 833 C C . CYS A 1 110 ? 11.577 10.235 -31.914 1.00 88.19 110 CYS A C 1
ATOM 835 O O . CYS A 1 110 ? 11.909 9.135 -31.463 1.00 88.19 110 CYS A O 1
ATOM 837 N N . ARG A 1 111 ? 12.385 11.295 -31.895 1.00 87.88 111 ARG A N 1
ATOM 838 C CA . ARG A 1 111 ? 13.744 11.319 -31.344 1.00 87.88 111 ARG A CA 1
ATOM 839 C C . ARG A 1 111 ? 13.989 12.646 -30.619 1.00 87.88 111 ARG A C 1
ATOM 841 O O . ARG A 1 111 ? 13.510 13.696 -31.044 1.00 87.88 111 ARG A O 1
ATOM 848 N N . LEU A 1 112 ? 14.717 12.587 -29.511 1.00 88.00 112 LEU A N 1
ATOM 849 C CA . LEU A 1 112 ? 15.241 13.753 -28.813 1.00 88.00 112 LEU A CA 1
ATOM 850 C C . LEU A 1 112 ? 16.439 14.276 -29.588 1.00 88.00 112 LEU A C 1
ATOM 852 O O . LEU A 1 112 ? 17.423 13.563 -29.788 1.00 88.00 112 LEU A O 1
ATOM 856 N N . HIS A 1 113 ? 16.306 15.511 -30.044 1.00 87.50 113 HIS A N 1
ATOM 857 C CA . HIS A 1 113 ? 17.313 16.229 -30.785 1.00 87.50 113 HIS A CA 1
ATOM 858 C C . HIS A 1 113 ? 18.004 17.227 -29.864 1.00 87.50 113 HIS A C 1
ATOM 860 O O . HIS A 1 113 ? 17.416 18.233 -29.457 1.00 87.50 113 HIS A O 1
ATOM 866 N N . ASP A 1 114 ? 19.250 16.907 -29.545 1.00 86.19 114 ASP A N 1
ATOM 867 C CA . ASP A 1 114 ? 20.072 17.626 -28.586 1.00 86.19 114 ASP A CA 1
ATOM 868 C C . ASP A 1 114 ? 21.021 18.596 -29.306 1.00 86.19 114 ASP A C 1
ATOM 870 O O . ASP A 1 114 ? 21.694 18.240 -30.276 1.00 86.19 114 ASP A O 1
ATOM 874 N N . VAL A 1 115 ? 21.097 19.839 -28.829 1.00 86.88 115 VAL A N 1
ATOM 875 C CA . VAL A 1 115 ? 22.044 20.852 -29.319 1.00 86.88 115 VAL A CA 1
ATOM 876 C C . VAL A 1 115 ? 22.890 21.340 -28.152 1.00 86.88 115 VAL A C 1
ATOM 878 O O . VAL A 1 115 ? 22.355 21.785 -27.138 1.00 86.88 115 VAL A O 1
ATOM 881 N N . ALA A 1 116 ? 24.212 21.258 -28.282 1.00 84.94 116 ALA A N 1
ATOM 882 C CA . ALA A 1 116 ? 25.132 21.746 -27.264 1.00 84.94 116 ALA A CA 1
ATOM 883 C C . ALA A 1 116 ? 25.293 23.268 -27.379 1.00 84.94 116 ALA A C 1
ATOM 885 O O . ALA A 1 116 ? 25.717 23.784 -28.414 1.00 84.94 116 ALA A O 1
ATOM 886 N N . VAL A 1 117 ? 24.963 23.986 -26.307 1.00 81.94 117 VAL A N 1
ATOM 887 C CA . VAL A 1 117 ? 25.069 25.446 -26.216 1.00 81.94 117 VAL A CA 1
ATOM 888 C C . VAL A 1 117 ? 25.690 25.800 -24.866 1.00 81.94 117 VAL A C 1
ATOM 890 O O . VAL A 1 117 ? 25.112 25.510 -23.823 1.00 81.94 117 VAL A O 1
ATOM 893 N N . ASN A 1 118 ? 26.869 26.432 -24.878 1.00 77.19 118 ASN A N 1
ATOM 894 C CA . ASN A 1 118 ? 27.555 26.965 -23.689 1.00 77.19 118 ASN A CA 1
ATOM 895 C C . ASN A 1 118 ? 27.663 25.974 -22.504 1.00 77.19 118 ASN A C 1
ATOM 897 O O . ASN A 1 118 ? 27.333 26.321 -21.371 1.00 77.19 118 ASN A O 1
ATOM 901 N N . GLY A 1 119 ? 28.091 24.728 -22.743 1.00 73.75 119 GLY A N 1
ATOM 902 C CA . GLY A 1 119 ? 28.244 23.723 -21.679 1.00 73.75 119 GLY A CA 1
ATOM 903 C C . GLY A 1 119 ? 26.937 23.085 -21.186 1.00 73.75 119 GLY A C 1
ATOM 904 O O . GLY A 1 119 ? 26.970 22.313 -20.223 1.00 73.75 119 GLY A O 1
ATOM 905 N N . ALA A 1 120 ? 25.801 23.373 -21.830 1.00 74.62 120 ALA A N 1
ATOM 906 C CA . ALA A 1 120 ? 24.498 22.756 -21.586 1.00 74.62 120 ALA A CA 1
ATOM 907 C C . ALA A 1 120 ? 23.919 22.144 -22.875 1.00 74.62 120 ALA A C 1
ATOM 909 O O . ALA A 1 120 ? 24.374 22.440 -23.980 1.00 74.62 120 ALA A O 1
ATOM 910 N N . VAL A 1 121 ? 22.907 21.284 -22.733 1.00 78.31 121 VAL A N 1
ATOM 911 C CA . VAL A 1 121 ? 22.149 20.730 -23.863 1.00 78.31 121 VAL A CA 1
ATOM 912 C C . VAL A 1 121 ? 20.771 21.368 -23.910 1.00 78.31 121 VAL A C 1
ATOM 914 O O . VAL A 1 121 ? 20.052 21.373 -22.913 1.00 78.31 121 VAL A O 1
ATOM 917 N N . VAL A 1 122 ? 20.399 21.871 -25.082 1.00 82.50 122 VAL A N 1
ATOM 918 C CA . VAL A 1 122 ? 19.025 22.242 -25.411 1.00 82.50 122 VAL A CA 1
ATOM 919 C C . VAL A 1 122 ? 18.398 21.069 -26.158 1.00 82.50 122 VAL A C 1
ATOM 921 O O . VAL A 1 122 ? 18.784 20.774 -27.289 1.00 82.50 122 VAL A O 1
ATOM 924 N N . THR A 1 123 ? 17.452 20.390 -25.513 1.00 84.06 123 THR A N 1
ATOM 925 C CA . THR A 1 123 ? 16.749 19.231 -26.074 1.00 84.06 123 THR A CA 1
ATOM 926 C C . THR A 1 123 ? 15.429 19.656 -26.705 1.00 84.06 123 THR A C 1
ATOM 928 O O . THR A 1 123 ? 14.598 20.304 -26.066 1.00 84.06 123 THR A O 1
ATOM 931 N N . THR A 1 124 ? 15.196 19.230 -27.943 1.00 86.88 124 THR A N 1
ATOM 932 C CA . THR A 1 124 ? 13.916 19.390 -28.646 1.00 86.88 124 THR A CA 1
ATOM 933 C C . THR A 1 124 ? 13.377 18.031 -29.070 1.00 86.88 124 THR A C 1
ATOM 935 O O . THR A 1 124 ? 14.137 17.163 -29.494 1.00 86.88 124 THR A O 1
ATOM 938 N N . LEU A 1 125 ? 12.068 17.814 -28.964 1.00 88.19 125 LEU A N 1
ATOM 939 C CA . LEU A 1 125 ? 11.449 16.598 -29.486 1.00 88.19 125 LEU A CA 1
ATOM 940 C C . LEU A 1 125 ? 11.172 16.769 -30.984 1.00 88.19 125 LEU A C 1
ATOM 942 O O . LEU A 1 125 ? 10.471 17.700 -31.381 1.00 88.19 125 LEU A O 1
ATOM 946 N N . GLN A 1 126 ? 11.706 15.871 -31.810 1.00 89.56 126 GLN A N 1
ATOM 947 C CA . GLN A 1 126 ? 11.438 15.824 -33.247 1.00 89.56 126 GLN A CA 1
ATOM 948 C C . GLN A 1 126 ? 10.707 14.534 -33.605 1.00 89.56 126 GLN A C 1
ATOM 950 O O . GLN A 1 126 ? 11.087 13.462 -33.136 1.00 89.56 126 GLN A O 1
ATOM 955 N N . CYS A 1 127 ? 9.681 14.624 -34.448 1.00 89.88 127 CYS A N 1
ATOM 956 C CA . CYS A 1 127 ? 8.954 13.460 -34.958 1.00 89.88 127 CYS A CA 1
ATOM 957 C C . CYS A 1 127 ? 8.800 13.531 -36.481 1.00 89.88 127 CYS A C 1
ATOM 959 O O . CYS A 1 127 ? 8.823 14.610 -37.074 1.00 89.88 127 CYS A O 1
ATOM 961 N N . THR A 1 128 ? 8.624 12.379 -37.124 1.00 87.81 128 THR A N 1
ATOM 962 C CA . THR A 1 128 ? 8.471 12.275 -38.587 1.00 87.81 128 THR A CA 1
ATOM 963 C C . THR A 1 128 ? 7.087 12.699 -39.093 1.00 87.81 128 THR A C 1
ATOM 965 O O . THR A 1 128 ? 6.937 13.108 -40.246 1.00 87.81 128 THR A O 1
ATOM 968 N N . PHE A 1 129 ? 6.067 12.631 -38.235 1.00 86.81 129 PHE A N 1
ATOM 969 C CA . PHE A 1 129 ? 4.682 12.992 -38.542 1.00 86.81 129 PHE A CA 1
ATOM 970 C C . PHE A 1 129 ? 4.349 14.440 -38.152 1.00 86.81 129 PHE A C 1
ATOM 972 O O . PHE A 1 129 ? 5.058 15.071 -37.370 1.00 86.81 129 PHE A O 1
ATOM 979 N N . ALA A 1 130 ? 3.281 14.980 -38.744 1.00 80.50 130 ALA A N 1
ATOM 980 C CA . ALA A 1 130 ? 2.888 16.374 -38.570 1.00 80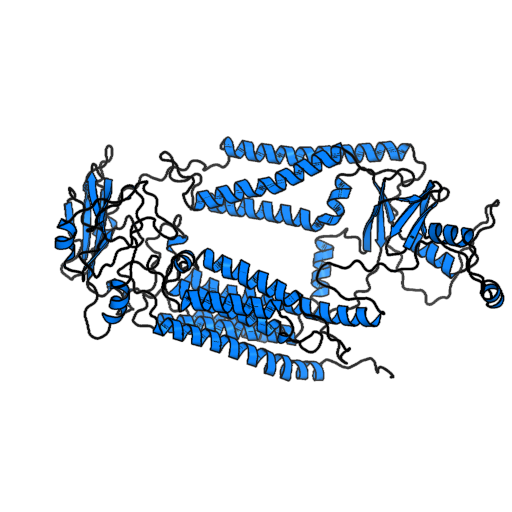.50 130 ALA A CA 1
ATOM 981 C C . ALA A 1 130 ? 2.355 16.660 -37.161 1.00 80.50 130 ALA A C 1
ATOM 983 O O . ALA A 1 130 ? 1.481 15.946 -36.667 1.00 80.50 130 ALA A O 1
ATOM 984 N N . ALA A 1 131 ? 2.860 17.748 -36.581 1.00 73.62 131 ALA A N 1
ATOM 985 C CA . ALA A 1 131 ? 2.379 18.337 -35.342 1.00 73.62 131 ALA A CA 1
ATOM 986 C C . ALA A 1 131 ? 0.958 18.908 -35.512 1.00 73.62 131 ALA A C 1
ATOM 988 O O . ALA A 1 131 ? 0.676 19.632 -36.467 1.00 73.62 131 ALA A O 1
ATOM 989 N N . ASN A 1 132 ? 0.060 18.592 -34.582 1.00 75.50 132 ASN A N 1
ATOM 990 C CA . ASN A 1 132 ? -1.194 19.306 -34.366 1.00 75.50 132 ASN A CA 1
ATOM 991 C C . ASN A 1 132 ? -0.913 20.704 -33.778 1.00 75.50 132 ASN A C 1
ATOM 993 O O . ASN A 1 132 ? 0.162 20.973 -33.250 1.00 75.50 132 ASN A O 1
ATOM 997 N N . ASN A 1 133 ? -1.902 21.601 -33.836 1.00 59.34 133 ASN A N 1
ATOM 998 C CA . ASN A 1 133 ? -1.739 23.026 -33.502 1.00 59.34 133 ASN A CA 1
ATOM 999 C C . ASN A 1 133 ? -1.281 23.345 -32.054 1.00 59.34 133 ASN A C 1
ATOM 1001 O O . ASN A 1 133 ? -0.855 24.473 -31.829 1.00 59.34 133 ASN A O 1
ATOM 1005 N N . ASP A 1 134 ? -1.336 22.390 -31.114 1.00 62.38 134 ASP A N 1
ATOM 1006 C CA . ASP A 1 134 ? -0.947 22.547 -29.695 1.00 62.38 134 ASP A CA 1
ATOM 1007 C C . ASP A 1 134 ? 0.251 21.642 -29.290 1.00 62.38 134 ASP A C 1
ATOM 1009 O O . ASP A 1 134 ? 0.447 21.349 -28.108 1.00 62.38 134 ASP A O 1
ATOM 1013 N N . ASP A 1 135 ? 1.031 21.131 -30.252 1.00 67.31 135 ASP A N 1
ATOM 1014 C CA . ASP A 1 135 ? 1.967 20.023 -30.010 1.00 67.31 135 ASP A CA 1
ATOM 1015 C C . ASP A 1 135 ? 3.353 20.426 -29.457 1.00 67.31 135 ASP A C 1
ATOM 1017 O O . ASP A 1 135 ? 3.944 21.452 -29.782 1.00 67.31 135 ASP A O 1
ATOM 1021 N N . ILE A 1 136 ? 3.898 19.520 -28.641 1.00 78.62 136 ILE A N 1
ATOM 1022 C CA . ILE A 1 136 ? 5.135 19.627 -27.841 1.00 78.62 136 ILE A CA 1
ATOM 1023 C C . ILE A 1 136 ? 6.403 19.308 -28.681 1.00 78.62 136 ILE A C 1
ATOM 1025 O O . ILE A 1 136 ? 7.509 19.194 -28.158 1.00 78.62 136 ILE A O 1
ATOM 1029 N N . TYR A 1 137 ? 6.266 19.103 -29.995 1.00 85.19 137 TYR A N 1
ATOM 1030 C CA . TYR A 1 137 ? 7.341 18.612 -30.866 1.00 85.19 137 TYR A CA 1
ATOM 1031 C C . TYR A 1 137 ? 7.351 19.281 -32.239 1.00 85.19 137 TYR A C 1
ATOM 1033 O O . TYR A 1 137 ? 6.362 19.856 -32.690 1.00 85.19 137 TYR A O 1
ATOM 1041 N N . ILE A 1 138 ? 8.491 19.168 -32.918 1.00 86.31 138 ILE A N 1
ATOM 1042 C CA . ILE A 1 138 ? 8.725 19.726 -34.249 1.00 86.31 138 ILE A CA 1
ATOM 1043 C C . ILE A 1 138 ? 8.697 18.593 -35.281 1.00 86.31 138 ILE A C 1
ATOM 1045 O O . ILE A 1 138 ? 9.300 17.538 -35.078 1.00 86.31 138 ILE A O 1
ATOM 1049 N N . GLN A 1 139 ? 8.020 18.809 -36.410 1.00 87.38 139 GLN A N 1
ATOM 1050 C CA . GLN A 1 139 ? 8.059 17.864 -37.524 1.00 87.38 139 GLN A CA 1
ATOM 1051 C C . GLN A 1 139 ? 9.404 17.960 -38.256 1.00 87.38 139 GLN A C 1
ATOM 1053 O O . GLN A 1 139 ? 9.768 19.028 -38.749 1.00 87.38 139 GLN A O 1
ATOM 1058 N N . ASN A 1 140 ? 10.109 16.836 -38.386 1.00 86.19 140 ASN A N 1
ATOM 1059 C CA . ASN A 1 140 ? 11.320 16.726 -39.191 1.00 86.19 140 ASN A CA 1
ATOM 1060 C C . ASN A 1 140 ? 11.245 15.495 -40.106 1.00 86.19 140 ASN A C 1
ATOM 1062 O O . ASN A 1 140 ? 11.289 14.357 -39.644 1.00 86.19 140 ASN A O 1
ATOM 1066 N N . THR A 1 141 ? 11.139 15.718 -41.416 1.00 80.25 141 THR A N 1
ATOM 1067 C CA . THR A 1 141 ? 11.022 14.640 -42.408 1.00 80.25 141 THR A CA 1
ATOM 1068 C C . THR A 1 141 ? 12.348 13.936 -42.692 1.00 80.25 141 THR A C 1
ATOM 1070 O O . THR A 1 141 ? 12.320 12.768 -43.072 1.00 80.25 141 THR A O 1
ATOM 1073 N N . SER A 1 142 ? 13.500 14.583 -42.459 1.00 84.00 142 SER A N 1
ATOM 1074 C CA . SER A 1 142 ? 14.814 13.941 -42.636 1.00 84.00 142 SER A CA 1
ATOM 1075 C C . SER A 1 142 ? 15.099 12.888 -41.560 1.00 84.00 142 SER A C 1
ATOM 1077 O O . SER A 1 142 ? 15.900 11.984 -41.775 1.00 84.00 142 SER A O 1
ATOM 1079 N N . LEU A 1 143 ? 14.394 12.945 -40.422 1.00 82.88 143 LEU A N 1
ATOM 1080 C CA . LEU A 1 143 ? 14.536 11.982 -39.326 1.00 82.88 143 LEU A CA 1
ATOM 1081 C C . LEU A 1 143 ? 14.206 10.540 -39.752 1.00 82.88 143 LEU A C 1
ATOM 1083 O O . LEU A 1 143 ? 14.741 9.592 -39.174 1.00 82.88 143 LEU A O 1
ATOM 1087 N N . ALA A 1 144 ? 13.343 10.371 -40.759 1.00 78.06 144 ALA A N 1
ATOM 1088 C CA . ALA A 1 144 ? 13.004 9.059 -41.300 1.00 78.06 144 ALA A CA 1
ATOM 1089 C C . ALA A 1 144 ? 14.220 8.385 -41.960 1.00 78.06 144 ALA A C 1
ATOM 1091 O O . ALA A 1 144 ? 14.401 7.179 -41.804 1.00 78.06 144 ALA A O 1
ATOM 1092 N N . GLU A 1 145 ? 15.081 9.154 -42.636 1.00 81.31 145 GLU A N 1
ATOM 1093 C CA . GLU A 1 145 ? 16.317 8.651 -43.253 1.00 81.31 145 GLU A CA 1
ATOM 1094 C C . GLU A 1 145 ? 17.327 8.223 -42.173 1.00 81.31 145 GLU A C 1
ATOM 1096 O O . GLU A 1 145 ? 17.863 7.112 -42.221 1.00 81.31 145 GLU A O 1
ATOM 1101 N N . ASP A 1 146 ? 17.471 9.041 -41.125 1.00 75.50 146 ASP A N 1
ATOM 1102 C CA . ASP A 1 146 ? 18.331 8.796 -39.953 1.00 75.50 146 ASP A CA 1
ATOM 1103 C C . ASP A 1 146 ? 17.822 7.679 -39.016 1.00 75.50 146 ASP A C 1
ATOM 1105 O O . ASP A 1 146 ? 18.488 7.318 -38.036 1.00 75.50 146 ASP A O 1
ATOM 1109 N N . SER A 1 147 ? 16.618 7.158 -39.264 1.00 78.06 147 SER A N 1
ATOM 1110 C CA . SER A 1 147 ? 15.970 6.101 -38.470 1.00 78.06 147 SER A CA 1
ATOM 1111 C C . SER A 1 147 ? 15.626 4.865 -39.306 1.00 78.06 147 SER A C 1
ATOM 1113 O O . SER A 1 147 ? 14.879 4.001 -38.852 1.00 78.06 147 SER A O 1
ATOM 1115 N N . THR A 1 148 ? 16.191 4.758 -40.514 1.00 78.69 148 THR A N 1
ATOM 1116 C CA . THR A 1 148 ? 16.055 3.580 -41.390 1.00 78.69 148 THR A CA 1
ATOM 1117 C C . THR A 1 148 ? 16.587 2.301 -40.744 1.00 78.69 148 THR A C 1
ATOM 1119 O O . THR A 1 148 ? 16.021 1.226 -40.940 1.00 78.69 148 THR A O 1
ATOM 1122 N N . ASP A 1 149 ? 17.644 2.408 -39.937 1.00 81.19 149 ASP A N 1
ATOM 1123 C CA . ASP A 1 149 ? 18.152 1.300 -39.133 1.00 81.19 149 ASP A CA 1
ATOM 1124 C C . ASP A 1 149 ? 17.364 1.166 -37.821 1.00 81.19 149 ASP A C 1
ATOM 1126 O O . ASP A 1 149 ? 17.746 1.677 -36.764 1.00 81.19 149 ASP A O 1
ATOM 1130 N N . THR A 1 150 ? 16.256 0.428 -37.880 1.00 76.44 150 THR A N 1
ATOM 1131 C CA . THR A 1 150 ? 15.393 0.154 -36.722 1.00 76.44 150 THR A CA 1
ATOM 1132 C C . THR A 1 150 ? 16.039 -0.791 -35.704 1.00 76.44 150 THR A C 1
ATOM 1134 O O . THR A 1 150 ? 15.421 -1.113 -34.688 1.00 76.44 150 THR A O 1
ATOM 1137 N N . SER A 1 151 ? 17.245 -1.306 -35.963 1.00 80.94 151 SER A N 1
ATOM 1138 C CA . SER A 1 151 ? 17.940 -2.216 -35.048 1.00 80.94 151 SER A CA 1
ATOM 1139 C C . SER A 1 151 ? 18.785 -1.488 -34.005 1.00 80.94 151 SER A C 1
ATOM 1141 O O . SER A 1 151 ? 19.118 -2.066 -32.981 1.00 80.94 151 SER A O 1
ATOM 1143 N N . VAL A 1 152 ? 19.109 -0.220 -34.211 1.00 84.38 152 VAL A N 1
ATOM 1144 C CA . VAL A 1 152 ? 19.943 0.560 -33.287 1.00 84.38 152 VAL A CA 1
ATOM 1145 C C . VAL A 1 152 ? 19.042 1.347 -32.363 1.00 84.38 152 VAL A C 1
ATOM 1147 O O . VAL A 1 152 ? 18.072 1.872 -32.863 1.00 84.38 152 VAL A O 1
ATOM 1150 N N . PHE A 1 153 ? 19.347 1.491 -31.076 1.00 85.06 153 PHE A N 1
ATOM 1151 C CA . PHE A 1 153 ? 18.661 2.393 -30.144 1.00 85.06 153 PHE A CA 1
ATOM 1152 C C . PHE A 1 153 ? 19.685 3.244 -29.387 1.00 85.06 153 PHE A C 1
ATOM 1154 O O . PHE A 1 153 ? 20.696 2.730 -28.914 1.00 85.06 153 PHE A O 1
ATOM 1161 N N . TRP A 1 154 ? 19.425 4.541 -29.259 1.00 85.25 154 TRP A N 1
ATOM 1162 C CA . TRP A 1 154 ? 20.331 5.489 -28.613 1.00 85.25 154 TRP A CA 1
ATOM 1163 C C . TRP A 1 154 ? 19.726 6.024 -27.327 1.00 85.25 154 TRP A C 1
ATOM 1165 O O . TRP A 1 154 ? 18.645 6.601 -27.370 1.00 85.25 154 TRP A O 1
ATOM 1175 N N . SER A 1 155 ? 20.457 5.905 -26.222 1.00 84.69 155 SER A N 1
ATOM 1176 C CA . SER A 1 155 ? 20.087 6.455 -24.918 1.00 84.69 155 SER A CA 1
ATOM 1177 C C . SER A 1 155 ? 21.091 7.519 -24.471 1.00 84.69 155 SER A C 1
ATOM 1179 O O . SER A 1 155 ? 22.285 7.427 -24.756 1.00 84.69 155 SER A O 1
ATOM 1181 N N . SER A 1 156 ? 20.609 8.527 -23.752 1.00 79.62 156 SER A N 1
ATOM 1182 C CA . SER A 1 156 ? 21.391 9.581 -23.104 1.00 79.62 156 SER A CA 1
ATOM 1183 C C . SER A 1 156 ? 21.271 9.511 -21.573 1.00 79.62 156 SER A C 1
ATOM 1185 O O . SER A 1 156 ? 20.224 9.177 -21.020 1.00 79.62 156 SER A O 1
ATOM 1187 N N . THR A 1 157 ? 22.333 9.839 -20.838 1.00 69.69 157 THR A N 1
ATOM 1188 C CA . THR A 1 157 ? 22.296 9.822 -19.362 1.00 69.69 157 THR A CA 1
ATOM 1189 C C . THR A 1 157 ? 21.333 10.810 -18.678 1.00 69.69 157 THR A C 1
ATOM 1191 O O . THR A 1 157 ? 20.844 10.458 -17.604 1.00 69.69 157 THR A O 1
ATOM 1194 N N . PRO A 1 158 ? 21.017 12.012 -19.213 1.00 63.75 158 PRO A N 1
ATOM 1195 C CA . PRO A 1 158 ? 20.150 12.975 -18.521 1.00 63.75 158 PRO A CA 1
ATOM 1196 C C . PRO A 1 158 ? 18.708 12.497 -18.332 1.00 63.75 158 PRO A C 1
ATOM 1198 O O . PRO A 1 158 ? 18.026 12.956 -17.418 1.00 63.75 158 PRO A O 1
ATOM 1201 N N . ASN A 1 159 ? 18.237 11.587 -19.190 1.00 67.75 159 ASN A N 1
ATOM 1202 C CA . ASN A 1 159 ? 16.870 11.088 -19.162 1.00 67.75 159 ASN A CA 1
ATOM 1203 C C . ASN A 1 159 ? 16.854 9.562 -18.992 1.00 67.75 159 ASN A C 1
ATOM 1205 O O . ASN A 1 159 ? 16.971 8.830 -19.968 1.00 67.75 159 ASN A O 1
ATOM 1209 N N . PRO A 1 160 ? 16.674 9.050 -17.769 1.00 60.47 160 PRO A N 1
ATOM 1210 C CA . PRO A 1 160 ? 16.749 7.614 -17.515 1.00 60.47 160 PRO A CA 1
ATOM 1211 C C . PRO A 1 160 ? 15.535 6.826 -18.041 1.00 60.47 160 PRO A C 1
ATOM 1213 O O . PRO A 1 160 ? 15.522 5.604 -17.926 1.00 60.47 160 PRO A O 1
ATOM 1216 N N . ARG A 1 161 ? 14.486 7.481 -18.570 1.00 64.94 161 ARG A N 1
ATOM 1217 C CA . ARG A 1 161 ? 13.255 6.824 -19.048 1.00 64.94 161 ARG A CA 1
ATOM 1218 C C . ARG A 1 161 ? 13.125 6.963 -20.559 1.00 64.94 161 ARG A C 1
ATOM 1220 O O . ARG A 1 161 ? 13.156 8.082 -21.051 1.00 64.94 161 ARG A O 1
ATOM 1227 N N . ASN A 1 162 ? 12.904 5.833 -21.246 1.00 70.69 162 ASN A N 1
ATOM 1228 C CA . ASN A 1 162 ? 12.652 5.700 -22.691 1.00 70.69 162 ASN A CA 1
ATOM 1229 C C . ASN A 1 162 ? 13.032 6.946 -23.506 1.00 70.69 162 ASN A C 1
ATOM 1231 O O . ASN A 1 162 ? 12.173 7.731 -23.926 1.00 70.69 162 ASN A O 1
ATOM 1235 N N . ASN A 1 163 ? 14.330 7.133 -23.684 1.00 73.50 163 ASN A N 1
ATOM 1236 C CA . ASN A 1 163 ? 14.880 8.239 -24.431 1.00 73.50 163 ASN A CA 1
ATOM 1237 C C . ASN A 1 163 ? 15.473 7.698 -25.723 1.00 73.50 163 ASN A C 1
ATOM 1239 O O . ASN A 1 163 ? 16.480 7.016 -25.709 1.00 73.50 163 ASN A O 1
ATOM 1243 N N . ASN A 1 164 ? 14.835 7.992 -26.848 1.00 82.38 164 ASN A N 1
ATOM 1244 C CA . ASN A 1 164 ? 15.467 7.806 -28.147 1.00 82.38 164 ASN A CA 1
ATOM 1245 C C . ASN A 1 164 ? 16.224 9.099 -28.445 1.00 82.38 164 ASN A C 1
ATOM 1247 O O . ASN A 1 164 ? 15.586 10.067 -28.851 1.00 82.38 164 ASN A O 1
ATOM 1251 N N . ALA A 1 165 ? 17.521 9.162 -28.158 1.00 83.88 165 ALA A N 1
ATOM 1252 C CA . ALA A 1 165 ? 18.320 10.386 -28.275 1.00 83.88 165 ALA A CA 1
ATOM 1253 C C . ALA A 1 165 ? 19.184 10.412 -29.547 1.00 83.88 165 ALA A C 1
ATOM 1255 O O . ALA A 1 165 ? 19.477 9.375 -30.133 1.00 83.88 165 ALA A O 1
ATOM 1256 N N . SER A 1 166 ? 19.612 11.594 -29.988 1.00 84.19 166 SER A N 1
ATOM 1257 C CA . SER A 1 166 ? 20.673 11.754 -30.992 1.00 84.19 166 SER A CA 1
ATOM 1258 C C . SER A 1 166 ? 21.939 12.321 -30.360 1.00 84.19 166 SER A C 1
ATOM 1260 O O . SER A 1 166 ? 21.875 12.983 -29.329 1.00 84.19 166 SER A O 1
ATOM 1262 N N . LEU A 1 167 ? 23.093 12.120 -31.004 1.00 87.50 167 LEU A N 1
ATOM 1263 C CA . LEU A 1 167 ? 24.310 12.821 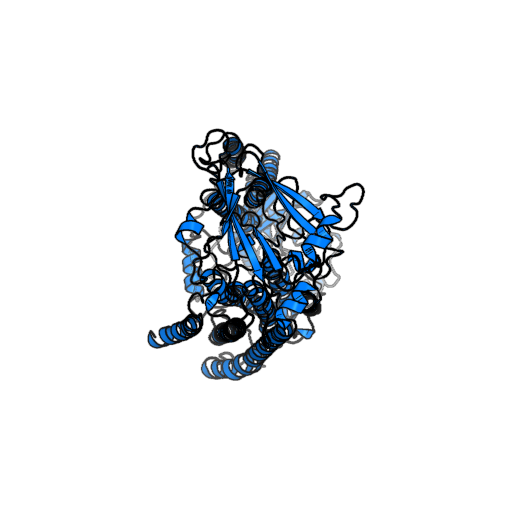-30.593 1.00 87.50 167 LEU A CA 1
ATOM 1264 C C . LEU A 1 167 ? 24.103 14.347 -30.686 1.00 87.50 167 LEU A C 1
ATOM 1266 O O . LEU A 1 167 ? 23.503 14.810 -31.661 1.00 87.50 167 LEU A O 1
ATOM 1270 N N . PRO A 1 168 ? 24.596 15.122 -29.705 1.00 86.50 168 PRO A N 1
ATOM 1271 C CA . PRO A 1 168 ? 24.368 16.554 -29.656 1.00 86.50 168 PRO A CA 1
ATOM 1272 C C . PRO A 1 168 ? 25.119 17.294 -30.766 1.00 86.50 168 PRO A C 1
ATOM 1274 O O . PRO A 1 168 ? 26.330 17.128 -30.934 1.00 86.50 168 PRO A O 1
ATOM 1277 N N . ILE A 1 169 ? 24.418 18.161 -31.500 1.00 85.19 169 ILE A N 1
ATOM 1278 C CA . ILE A 1 169 ? 25.045 19.025 -32.511 1.00 85.19 169 ILE A CA 1
ATOM 1279 C C . ILE A 1 169 ? 25.873 20.104 -31.806 1.00 85.19 169 ILE A C 1
ATOM 1281 O O . ILE A 1 169 ? 25.407 20.732 -30.859 1.00 85.19 169 ILE A O 1
ATOM 1285 N N . GLY A 1 170 ? 27.100 20.331 -32.279 1.00 82.38 170 GLY A N 1
ATOM 1286 C CA . GLY A 1 170 ? 28.026 21.317 -31.707 1.00 82.38 170 GLY A CA 1
ATOM 1287 C C . GLY A 1 170 ? 28.921 20.774 -30.588 1.00 82.38 170 GLY A C 1
ATOM 1288 O O . GLY A 1 170 ? 29.857 21.461 -30.188 1.00 82.38 170 GLY A O 1
ATOM 1289 N N . ALA A 1 171 ? 28.693 19.537 -30.134 1.00 85.56 171 ALA A N 1
ATOM 1290 C CA . ALA A 1 171 ? 29.558 18.840 -29.185 1.00 85.56 171 ALA A CA 1
ATOM 1291 C C . ALA A 1 171 ? 30.622 17.989 -29.892 1.00 85.56 171 ALA A C 1
ATOM 1293 O O . ALA A 1 171 ? 30.407 17.467 -30.990 1.00 85.56 171 ALA A O 1
ATOM 1294 N N . VAL A 1 172 ? 31.761 17.774 -29.229 1.00 86.69 172 VAL A N 1
ATOM 1295 C CA . VAL A 1 172 ? 32.783 16.824 -29.694 1.00 86.69 172 VAL A CA 1
ATOM 1296 C C . VAL A 1 172 ? 32.567 15.487 -28.992 1.00 86.69 172 VAL A C 1
ATOM 1298 O O . VAL A 1 172 ? 32.948 15.311 -27.836 1.00 86.69 172 VAL A O 1
ATOM 1301 N N . CYS A 1 173 ? 31.966 14.530 -29.698 1.00 88.88 173 CYS A N 1
ATOM 1302 C CA . CYS A 1 173 ? 31.720 13.182 -29.188 1.00 88.88 173 CYS A CA 1
ATOM 1303 C C . CYS A 1 173 ? 32.858 12.220 -29.546 1.00 88.88 173 CYS A C 1
ATOM 1305 O O . CYS A 1 173 ? 33.225 12.080 -30.714 1.00 88.88 173 CYS A O 1
ATOM 1307 N N . ARG A 1 174 ? 33.412 11.529 -28.545 1.00 88.56 174 ARG A N 1
ATOM 1308 C CA . ARG A 1 174 ? 34.468 10.516 -28.702 1.00 88.56 174 ARG A CA 1
ATOM 1309 C C . ARG A 1 174 ? 33.999 9.172 -28.158 1.00 88.56 174 ARG A C 1
ATOM 1311 O O . ARG A 1 174 ? 33.343 9.117 -27.122 1.00 88.56 174 ARG A O 1
ATOM 1318 N N . SER A 1 175 ? 34.361 8.090 -28.844 1.00 89.00 175 SER A N 1
ATOM 1319 C CA . SER A 1 175 ? 34.172 6.736 -28.314 1.00 89.00 175 SER A CA 1
ATOM 1320 C C . SER A 1 175 ? 35.037 6.548 -27.067 1.00 89.00 175 SER A C 1
ATOM 1322 O O . SER A 1 175 ? 36.210 6.923 -27.073 1.00 89.00 175 SER A O 1
ATOM 1324 N N . ILE A 1 176 ? 34.462 5.973 -26.012 1.00 87.75 176 ILE A N 1
ATOM 1325 C CA . ILE A 1 176 ? 35.185 5.580 -24.787 1.00 87.75 176 ILE A CA 1
ATOM 1326 C C . ILE A 1 176 ? 35.391 4.061 -24.702 1.00 87.75 176 ILE A C 1
ATOM 1328 O O . ILE A 1 176 ? 35.691 3.521 -23.636 1.00 87.75 176 ILE A O 1
ATOM 1332 N N . MET A 1 177 ? 35.229 3.378 -25.835 1.00 86.00 177 MET A N 1
ATOM 1333 C CA . MET A 1 177 ? 35.548 1.963 -25.990 1.00 86.00 177 MET A CA 1
ATOM 1334 C C . MET A 1 177 ? 37.067 1.778 -26.080 1.00 86.00 177 MET A C 1
ATOM 1336 O O . MET A 1 177 ? 37.749 2.544 -26.762 1.00 86.00 177 MET A O 1
ATOM 1340 N N . LEU A 1 178 ? 37.586 0.768 -25.391 1.00 85.12 178 LEU A N 1
ATOM 1341 C CA . LEU A 1 178 ? 38.959 0.283 -25.506 1.00 85.12 178 LEU A CA 1
ATOM 1342 C C . LEU A 1 178 ? 39.099 -0.620 -26.744 1.00 85.12 178 LEU A C 1
ATOM 1344 O O . LEU A 1 178 ? 38.109 -1.136 -27.266 1.00 85.12 178 LEU A O 1
ATOM 1348 N N . ASP A 1 179 ? 40.337 -0.833 -27.199 1.00 76.88 179 ASP A N 1
ATOM 1349 C CA . ASP A 1 179 ? 40.645 -1.666 -28.376 1.00 76.88 179 ASP A CA 1
ATOM 1350 C C . ASP A 1 179 ? 40.221 -3.139 -28.202 1.00 76.88 179 ASP A C 1
ATOM 1352 O O . ASP A 1 179 ? 40.038 -3.861 -29.181 1.00 76.88 179 ASP A O 1
ATOM 1356 N N . ASP A 1 180 ? 40.038 -3.583 -26.955 1.00 75.75 180 ASP A N 1
ATOM 1357 C CA . ASP A 1 180 ? 39.537 -4.911 -26.584 1.00 75.75 180 ASP A CA 1
ATOM 1358 C C . ASP A 1 180 ? 37.996 -5.005 -26.557 1.00 75.75 180 ASP A C 1
ATOM 1360 O O . ASP A 1 180 ? 37.446 -6.070 -26.277 1.00 75.75 180 ASP A O 1
ATOM 1364 N N . GLY A 1 181 ? 37.293 -3.906 -26.856 1.00 71.81 181 GLY A N 1
ATOM 1365 C CA . GLY A 1 181 ? 35.833 -3.819 -26.841 1.00 71.81 181 GLY A CA 1
ATOM 1366 C C . GLY A 1 181 ? 35.219 -3.565 -25.461 1.00 71.81 181 GLY A C 1
ATOM 1367 O O . GLY A 1 181 ? 33.994 -3.499 -25.356 1.00 71.81 181 GLY A O 1
ATOM 1368 N N . THR A 1 182 ? 36.024 -3.394 -24.408 1.00 80.25 182 THR A N 1
ATOM 1369 C CA . THR A 1 182 ? 35.538 -3.027 -23.069 1.00 80.25 182 THR A CA 1
ATOM 1370 C C . THR A 1 182 ? 35.417 -1.508 -22.907 1.00 80.25 182 THR A C 1
ATOM 1372 O O . THR A 1 182 ? 35.971 -0.729 -23.680 1.00 80.25 182 THR A O 1
ATOM 1375 N N . VAL A 1 183 ? 34.652 -1.046 -21.914 1.00 81.56 183 VAL A N 1
ATOM 1376 C CA . VAL A 1 183 ? 34.493 0.394 -21.652 1.00 81.56 183 VAL A CA 1
ATOM 1377 C C . VAL A 1 183 ? 35.640 0.890 -20.783 1.00 81.56 183 VAL A C 1
ATOM 1379 O O . VAL A 1 183 ? 35.920 0.318 -19.728 1.00 81.56 183 VAL A O 1
ATOM 1382 N N . ASN A 1 184 ? 36.262 2.004 -21.170 1.00 84.75 184 ASN A N 1
ATOM 1383 C CA . ASN A 1 184 ? 37.208 2.701 -20.307 1.00 84.75 184 ASN A CA 1
ATOM 1384 C C . ASN A 1 184 ? 36.454 3.357 -19.136 1.00 84.75 184 ASN A C 1
ATOM 1386 O O . ASN A 1 184 ? 35.987 4.493 -19.235 1.00 84.75 184 ASN A O 1
ATOM 1390 N N . THR A 1 185 ? 36.336 2.636 -18.019 1.00 80.06 185 THR A N 1
ATOM 1391 C CA . THR A 1 185 ? 35.599 3.070 -16.819 1.00 80.06 185 THR A CA 1
ATOM 1392 C C . THR A 1 185 ? 36.127 4.384 -16.242 1.00 80.06 185 THR A C 1
ATOM 1394 O O . THR A 1 185 ? 35.344 5.208 -15.774 1.00 80.06 185 THR A O 1
ATOM 1397 N N . THR A 1 186 ? 37.434 4.638 -16.346 1.00 80.38 186 THR A N 1
ATOM 1398 C CA . THR A 1 186 ? 38.049 5.907 -15.934 1.00 80.38 186 THR A CA 1
ATOM 1399 C C . THR A 1 186 ? 37.565 7.057 -16.816 1.00 80.38 186 THR A C 1
ATOM 1401 O O . THR A 1 186 ? 37.097 8.069 -16.298 1.00 80.38 186 THR A O 1
ATOM 1404 N N . ALA A 1 187 ? 37.596 6.897 -18.144 1.00 78.88 187 ALA A N 1
ATOM 1405 C CA . ALA A 1 187 ? 37.096 7.910 -19.079 1.00 78.88 187 ALA A CA 1
ATOM 1406 C C . ALA A 1 187 ? 35.578 8.124 -18.949 1.00 78.88 187 ALA A C 1
ATOM 1408 O O . ALA A 1 187 ? 35.107 9.255 -19.040 1.00 78.88 187 ALA A O 1
ATOM 1409 N N . GLN A 1 188 ? 34.823 7.059 -18.672 1.00 79.00 188 GLN A N 1
ATOM 1410 C CA . GLN A 1 188 ? 33.391 7.133 -18.389 1.00 79.00 188 GLN A CA 1
ATOM 1411 C C . GLN A 1 188 ? 33.105 7.935 -17.113 1.00 79.00 188 GLN A C 1
ATOM 1413 O O . GLN A 1 188 ? 32.229 8.792 -17.119 1.00 79.00 188 GLN A O 1
ATOM 1418 N N . SER A 1 189 ? 33.866 7.699 -16.040 1.00 73.50 189 SER A N 1
ATOM 1419 C CA . SER A 1 189 ? 33.697 8.412 -14.765 1.00 73.50 189 SER A CA 1
ATOM 1420 C C . SER A 1 189 ? 34.068 9.896 -14.839 1.00 73.50 189 SER A C 1
ATOM 1422 O O . SER A 1 189 ? 33.525 10.699 -14.089 1.00 73.50 189 SER A O 1
ATOM 1424 N N . LEU A 1 190 ? 34.966 10.262 -15.757 1.00 75.19 190 LEU A N 1
ATOM 1425 C CA . LEU A 1 190 ? 35.342 11.651 -16.031 1.00 75.19 190 LEU A CA 1
ATOM 1426 C C . LEU A 1 190 ? 34.314 12.368 -16.922 1.00 75.19 190 LEU A C 1
ATOM 1428 O O . LEU A 1 190 ? 34.283 13.595 -16.954 1.00 75.19 190 LEU A O 1
ATOM 1432 N N . CYS A 1 191 ? 33.468 11.619 -17.636 1.00 77.31 191 CYS A N 1
ATOM 1433 C CA . CYS A 1 191 ? 32.453 12.145 -18.542 1.00 77.31 191 CYS A CA 1
ATOM 1434 C C . CYS A 1 191 ? 31.135 12.444 -17.815 1.00 77.31 191 CYS A C 1
ATOM 1436 O O . CYS A 1 191 ? 30.093 11.849 -18.093 1.00 77.31 191 CYS A O 1
ATOM 1438 N N . THR A 1 192 ? 31.179 13.357 -16.850 1.00 69.31 192 THR A N 1
ATOM 1439 C CA . THR A 1 192 ? 30.000 13.759 -16.076 1.00 69.31 192 THR A CA 1
ATOM 1440 C C . THR A 1 192 ? 29.746 15.248 -16.211 1.00 69.31 192 THR A C 1
ATOM 1442 O O . THR A 1 192 ? 30.679 16.048 -16.209 1.00 69.31 192 THR A O 1
ATOM 1445 N N . SER A 1 193 ? 28.475 15.635 -16.284 1.00 62.97 193 SER A N 1
ATOM 1446 C CA . SER A 1 193 ? 28.087 17.039 -16.225 1.00 62.97 193 SER A CA 1
ATOM 1447 C C . SER A 1 193 ? 28.348 17.552 -14.813 1.00 62.97 193 SER A C 1
ATOM 1449 O O . SER A 1 193 ? 27.886 16.940 -13.845 1.00 62.97 193 SER A O 1
ATOM 1451 N N . ALA A 1 194 ? 29.065 18.665 -14.672 1.00 49.03 194 ALA A N 1
ATOM 1452 C CA . ALA A 1 194 ? 29.156 19.375 -13.409 1.00 49.03 194 ALA A CA 1
ATOM 1453 C C . ALA A 1 194 ? 27.779 19.984 -13.116 1.00 49.03 194 ALA A C 1
ATOM 1455 O O . ALA A 1 194 ? 27.497 21.131 -13.454 1.00 49.03 194 ALA A O 1
ATOM 1456 N N . SER A 1 195 ? 26.869 19.200 -12.533 1.00 51.72 195 SER A N 1
ATOM 1457 C CA . SER A 1 195 ? 25.648 19.771 -11.982 1.00 51.72 195 SER A CA 1
ATOM 1458 C C . SER A 1 195 ? 26.067 20.687 -10.838 1.00 51.72 195 SER A C 1
ATOM 1460 O O . SER A 1 195 ? 26.667 20.218 -9.864 1.00 51.72 195 SER A O 1
ATOM 1462 N N . SER A 1 196 ? 25.755 21.977 -10.944 1.00 48.75 196 SER A N 1
ATOM 1463 C CA . SER A 1 196 ? 25.835 22.907 -9.821 1.00 48.75 196 SER A CA 1
ATOM 1464 C C . SER A 1 196 ? 25.190 22.255 -8.593 1.00 48.75 196 SER A C 1
ATOM 1466 O O . SER A 1 196 ? 24.129 21.636 -8.735 1.00 48.75 196 SER A O 1
ATOM 1468 N N . PRO A 1 197 ? 25.797 22.343 -7.397 1.00 56.69 197 PRO A N 1
ATOM 1469 C CA . PRO A 1 197 ? 25.224 21.723 -6.214 1.00 56.69 197 PRO A CA 1
ATOM 1470 C C . PRO A 1 197 ? 23.785 22.232 -6.032 1.00 56.69 197 PRO A C 1
ATOM 1472 O O . PRO A 1 197 ? 23.567 23.447 -6.049 1.00 56.69 197 PRO A O 1
ATOM 1475 N N . PRO A 1 198 ? 22.795 21.332 -5.898 1.00 63.41 198 PRO A N 1
ATOM 1476 C CA . PRO A 1 198 ? 21.394 21.722 -5.851 1.00 63.41 198 PRO A CA 1
ATOM 1477 C C . PRO A 1 198 ? 21.148 22.670 -4.675 1.00 63.41 198 PRO A C 1
ATOM 1479 O O . PRO A 1 198 ? 21.484 22.367 -3.527 1.00 63.41 198 PRO A O 1
ATOM 1482 N N . VAL A 1 199 ? 20.557 23.829 -4.969 1.00 71.88 199 VAL A N 1
ATOM 1483 C CA . VAL A 1 199 ? 20.175 24.820 -3.959 1.00 71.88 199 VAL A CA 1
ATOM 1484 C C . VAL A 1 199 ? 18.748 24.525 -3.508 1.00 71.88 199 VAL A C 1
ATOM 1486 O O . VAL A 1 199 ? 17.816 24.521 -4.314 1.00 71.88 199 VAL A O 1
ATOM 1489 N N . TYR A 1 200 ? 18.581 24.292 -2.208 1.00 79.56 200 TYR A N 1
ATOM 1490 C CA . TYR A 1 200 ? 17.291 24.008 -1.576 1.00 79.56 200 TYR A CA 1
ATOM 1491 C C . TYR A 1 200 ? 16.771 25.233 -0.824 1.00 79.56 200 TYR A C 1
ATOM 1493 O O . TYR A 1 200 ? 17.554 26.018 -0.285 1.00 79.56 200 TYR A O 1
ATOM 1501 N N . ARG A 1 201 ? 15.447 25.399 -0.767 1.00 79.31 201 ARG A N 1
ATOM 1502 C CA . ARG A 1 201 ? 14.811 26.561 -0.122 1.00 79.31 201 ARG A CA 1
ATOM 1503 C C . ARG A 1 201 ? 14.833 26.496 1.409 1.00 79.31 201 ARG A C 1
ATOM 1505 O O . ARG A 1 201 ? 14.968 27.531 2.057 1.00 79.31 201 ARG A O 1
ATOM 1512 N N . PHE A 1 202 ? 14.680 25.302 1.968 1.00 81.38 202 PHE A N 1
ATOM 1513 C CA . PHE A 1 202 ? 14.610 25.018 3.397 1.00 81.38 202 PHE A CA 1
ATOM 1514 C C . PHE A 1 202 ? 15.638 23.945 3.760 1.00 81.38 202 PHE A C 1
ATOM 1516 O O . PHE A 1 202 ? 15.649 22.853 3.186 1.00 81.38 202 PHE A O 1
ATOM 1523 N N . ASN A 1 203 ? 16.495 24.248 4.731 1.00 76.56 203 ASN A N 1
ATOM 1524 C CA . ASN A 1 203 ? 17.566 23.354 5.176 1.00 76.56 203 ASN A CA 1
ATOM 1525 C C . ASN A 1 203 ? 17.718 23.313 6.708 1.00 76.56 203 ASN A C 1
ATOM 1527 O O . ASN A 1 203 ? 18.215 22.328 7.246 1.00 76.56 203 ASN A O 1
ATOM 1531 N N . SER A 1 204 ? 17.281 24.357 7.423 1.00 76.19 204 SER A N 1
ATOM 1532 C CA . SER A 1 204 ? 17.528 24.535 8.862 1.00 76.19 204 SER A CA 1
ATOM 1533 C C . SER A 1 204 ? 16.258 24.475 9.727 1.00 76.19 204 SER A C 1
ATOM 1535 O O . SER A 1 204 ? 16.346 24.561 10.948 1.00 76.19 204 SER A O 1
ATOM 1537 N N . PHE A 1 205 ? 15.068 24.307 9.131 1.00 74.19 205 PHE A N 1
ATOM 1538 C CA . PHE A 1 205 ? 13.751 24.329 9.802 1.00 74.19 205 PHE A CA 1
ATOM 1539 C C . PHE A 1 205 ? 13.418 25.637 10.547 1.00 74.19 205 PHE A C 1
ATOM 1541 O O . PHE A 1 205 ? 12.364 25.737 11.175 1.00 74.19 205 PHE A O 1
ATOM 1548 N N . THR A 1 206 ? 14.295 26.637 10.493 1.00 79.56 206 THR A N 1
ATOM 1549 C CA . THR A 1 206 ? 14.169 27.947 11.147 1.00 79.56 206 THR A CA 1
ATOM 1550 C C . THR A 1 206 ? 13.675 29.030 10.195 1.00 79.56 206 THR A C 1
ATOM 1552 O O . THR A 1 206 ? 13.525 30.188 10.584 1.00 79.56 206 THR A O 1
ATOM 1555 N N . GLU A 1 207 ? 13.414 28.678 8.940 1.00 82.62 207 GLU A N 1
ATOM 1556 C CA . GLU A 1 207 ? 12.996 29.623 7.920 1.00 82.62 207 GLU A CA 1
ATOM 1557 C C . GLU A 1 207 ? 11.597 30.183 8.220 1.00 82.62 207 GLU A C 1
ATOM 1559 O O . GLU A 1 207 ? 10.685 29.465 8.641 1.00 82.62 207 GLU A O 1
ATOM 1564 N N . THR A 1 208 ? 11.405 31.481 7.961 1.00 84.31 208 THR A N 1
ATOM 1565 C CA . THR A 1 208 ? 10.201 32.244 8.338 1.00 84.31 208 THR A CA 1
ATOM 1566 C C . THR A 1 208 ? 8.871 31.563 7.980 1.00 84.31 208 THR A C 1
ATOM 1568 O O . THR A 1 208 ? 7.991 31.538 8.840 1.00 84.31 208 THR A O 1
ATOM 1571 N N . PRO A 1 209 ? 8.685 30.962 6.783 1.00 81.75 209 PRO A N 1
ATOM 1572 C CA . PRO A 1 209 ? 7.430 30.289 6.445 1.00 81.75 209 PRO A CA 1
ATOM 1573 C C . PRO A 1 209 ? 7.106 29.099 7.362 1.00 81.75 209 PRO A C 1
ATOM 1575 O O . PRO A 1 209 ? 5.948 28.908 7.726 1.00 81.75 209 PRO A O 1
ATOM 1578 N N . LEU A 1 210 ? 8.116 28.324 7.772 1.00 81.38 210 LEU A N 1
ATOM 1579 C CA . LEU A 1 210 ? 7.939 27.184 8.678 1.00 81.38 210 LEU A CA 1
ATOM 1580 C C . LEU A 1 210 ? 7.666 27.649 10.106 1.00 81.38 210 LEU A C 1
ATOM 1582 O O . LEU A 1 210 ? 6.781 27.112 10.770 1.00 81.38 210 LEU A O 1
ATOM 1586 N N . VAL A 1 211 ? 8.345 28.711 10.545 1.00 85.81 211 VAL A N 1
ATOM 1587 C CA . VAL A 1 211 ? 8.102 29.330 11.855 1.00 85.81 211 VAL A CA 1
ATOM 1588 C C . VAL A 1 211 ? 6.662 29.835 11.978 1.00 85.81 211 VAL A C 1
ATOM 1590 O O . VAL A 1 211 ? 6.046 29.651 13.025 1.00 85.81 211 VAL A O 1
ATOM 1593 N N . VAL A 1 212 ? 6.084 30.402 10.912 1.00 86.50 212 VAL A N 1
ATOM 1594 C CA . VAL A 1 212 ? 4.667 30.811 10.896 1.00 86.50 212 VAL A CA 1
ATOM 1595 C C . VAL A 1 212 ? 3.740 29.611 11.094 1.00 86.50 212 VAL A C 1
ATOM 1597 O O . VAL A 1 212 ? 2.808 29.690 11.892 1.00 86.50 212 VAL A O 1
ATOM 1600 N N . VAL A 1 213 ? 4.007 28.481 10.429 1.00 84.50 213 VAL A N 1
ATOM 1601 C CA . VAL A 1 213 ? 3.225 27.248 10.628 1.00 84.50 213 VAL A CA 1
ATOM 1602 C C . VAL A 1 213 ? 3.324 26.784 12.081 1.00 84.50 213 VAL A C 1
ATOM 1604 O O . VAL A 1 213 ? 2.296 26.525 12.707 1.00 84.50 213 VAL A O 1
ATOM 1607 N N . TYR A 1 214 ? 4.528 26.744 12.657 1.00 86.69 214 TYR A N 1
ATOM 1608 C CA . TYR A 1 214 ? 4.712 26.367 14.062 1.00 86.69 214 TYR A CA 1
ATOM 1609 C C . TYR A 1 214 ? 3.984 27.316 15.016 1.00 86.69 214 TYR A C 1
ATOM 1611 O O . TYR A 1 214 ? 3.358 26.855 15.968 1.00 86.69 214 TYR A O 1
ATOM 1619 N N . ALA A 1 215 ? 4.003 28.621 14.741 1.00 89.44 215 ALA A N 1
ATOM 1620 C CA . ALA A 1 215 ? 3.297 29.617 15.536 1.00 89.44 215 ALA A CA 1
ATOM 1621 C C . ALA A 1 215 ? 1.773 29.415 15.496 1.00 89.44 215 ALA A C 1
ATOM 1623 O O . ALA A 1 215 ? 1.126 29.481 16.539 1.00 89.44 215 ALA A O 1
ATOM 1624 N N . ILE A 1 216 ? 1.198 29.099 14.330 1.00 88.62 216 ILE A N 1
ATOM 1625 C CA . ILE A 1 216 ? -0.240 28.807 14.196 1.00 88.62 216 ILE A CA 1
ATOM 1626 C C . ILE A 1 216 ? -0.631 27.593 15.053 1.00 88.62 216 ILE A C 1
ATOM 1628 O O . ILE A 1 216 ? -1.601 27.656 15.810 1.00 88.62 216 ILE A O 1
ATOM 1632 N N . TYR A 1 217 ? 0.143 26.505 15.006 1.00 89.56 217 TYR A N 1
ATOM 1633 C CA . TYR A 1 217 ? -0.123 25.342 15.861 1.00 89.56 217 TYR A CA 1
ATOM 1634 C C . TYR A 1 217 ? 0.141 25.630 17.345 1.00 89.56 217 TYR A C 1
ATOM 1636 O O . TYR A 1 217 ? -0.599 25.140 18.199 1.00 89.56 217 TYR A O 1
ATOM 1644 N N . ALA A 1 218 ? 1.128 26.468 17.675 1.00 90.56 218 ALA A N 1
ATOM 1645 C CA . ALA A 1 218 ? 1.371 26.909 19.048 1.00 90.56 218 ALA A CA 1
ATOM 1646 C C . ALA A 1 218 ? 0.162 27.666 19.622 1.00 90.56 218 ALA A C 1
ATOM 1648 O O . ALA A 1 218 ? -0.222 27.413 20.763 1.00 90.56 218 ALA A O 1
ATOM 1649 N N . VAL A 1 219 ? -0.504 28.513 18.827 1.00 92.25 219 VAL A N 1
ATOM 1650 C CA . VAL A 1 219 ? -1.760 29.178 19.225 1.00 92.25 219 VAL A CA 1
ATOM 1651 C C . VAL A 1 219 ? -2.851 28.156 19.557 1.00 92.25 219 VAL A C 1
ATOM 1653 O O . VAL A 1 219 ? -3.576 28.338 20.536 1.00 92.25 219 VAL A O 1
ATOM 1656 N N . CYS A 1 220 ? -2.935 27.039 18.828 1.00 91.19 220 CYS A N 1
ATOM 1657 C CA . CYS A 1 220 ? -3.853 25.947 19.165 1.00 91.19 220 CYS A CA 1
ATOM 1658 C C . CYS A 1 220 ? -3.565 25.358 20.545 1.00 91.19 220 CYS A C 1
ATOM 1660 O O . CYS A 1 220 ? -4.481 25.263 21.365 1.00 91.19 220 CYS A O 1
ATOM 1662 N N . PHE A 1 221 ? -2.311 25.030 20.849 1.00 91.25 221 PHE A N 1
ATOM 1663 C CA . PHE A 1 221 ? -1.947 24.509 22.169 1.00 91.25 221 PHE A CA 1
ATOM 1664 C C . PHE A 1 221 ? -2.182 25.521 23.293 1.00 91.25 221 PHE A C 1
ATOM 1666 O O . PHE A 1 221 ? -2.695 25.151 24.350 1.00 91.25 221 PHE A O 1
ATOM 1673 N N . ILE A 1 222 ? -1.880 26.798 23.054 1.00 93.56 222 ILE A N 1
ATOM 1674 C CA . ILE A 1 222 ? -2.144 27.876 24.013 1.00 93.56 222 ILE A CA 1
ATOM 1675 C C . ILE A 1 222 ? -3.651 28.001 24.265 1.00 93.56 222 ILE A C 1
ATOM 1677 O O . ILE A 1 222 ? -4.065 28.051 25.418 1.00 93.56 222 ILE A O 1
ATOM 1681 N N . SER A 1 223 ? -4.486 27.969 23.222 1.00 92.50 223 SER A N 1
ATOM 1682 C CA . SER A 1 223 ? -5.948 28.044 23.366 1.00 92.50 223 SER A CA 1
ATOM 1683 C C . SER A 1 223 ? -6.518 26.882 24.191 1.00 92.50 223 SER A C 1
ATOM 1685 O O . SER A 1 223 ? -7.383 27.096 25.041 1.00 92.50 223 SER A O 1
ATOM 1687 N N . LEU A 1 224 ? -5.975 25.670 24.019 1.00 91.62 224 LEU A N 1
ATOM 1688 C CA . LEU A 1 224 ? -6.339 24.496 24.814 1.00 91.62 224 LEU A CA 1
ATOM 1689 C C . LEU A 1 224 ? -5.901 24.638 26.276 1.00 91.62 224 LEU A C 1
ATOM 1691 O O . LEU A 1 224 ? -6.672 24.301 27.172 1.00 91.62 224 LEU A O 1
ATOM 1695 N N . ALA A 1 225 ? -4.697 25.157 26.528 1.00 91.56 225 ALA A N 1
ATOM 1696 C CA . ALA A 1 225 ? -4.191 25.391 27.880 1.00 91.56 225 ALA A CA 1
ATOM 1697 C C . ALA A 1 225 ? -4.983 26.490 28.607 1.00 91.56 225 ALA A C 1
ATOM 1699 O O . ALA A 1 225 ? -5.379 26.314 29.760 1.00 91.56 225 ALA A O 1
ATOM 1700 N N . CYS A 1 226 ? -5.286 27.593 27.918 1.00 92.88 226 CYS A N 1
ATOM 1701 C CA . CYS A 1 226 ? -6.148 28.656 28.427 1.00 92.88 226 CYS A CA 1
ATOM 1702 C C . CYS A 1 226 ? -7.552 28.132 28.741 1.00 92.88 226 CYS A C 1
ATOM 1704 O O . CYS A 1 226 ? -8.084 28.432 29.807 1.00 92.88 226 CYS A O 1
ATOM 1706 N N . TRP A 1 227 ? -8.137 27.308 27.864 1.00 92.69 227 TRP A N 1
ATOM 1707 C CA . TRP A 1 227 ? -9.424 26.666 28.132 1.00 92.69 227 TRP A CA 1
ATOM 1708 C C . TRP A 1 227 ? -9.357 25.713 29.331 1.00 92.69 227 TRP A C 1
ATOM 1710 O O . TRP A 1 227 ? -10.248 25.741 30.176 1.00 92.69 227 TRP A O 1
ATOM 1720 N N . ALA A 1 228 ? -8.293 24.915 29.456 1.00 88.56 228 ALA A N 1
ATOM 1721 C CA . ALA A 1 228 ? -8.094 24.033 30.604 1.00 88.56 228 ALA A CA 1
ATOM 1722 C C . ALA A 1 228 ? -8.051 24.820 31.924 1.00 88.56 228 ALA A C 1
ATOM 1724 O O . ALA A 1 228 ? -8.712 24.426 32.884 1.00 88.56 228 ALA A O 1
ATOM 1725 N N . GLY A 1 229 ? -7.339 25.952 31.955 1.00 88.12 229 GLY A N 1
ATOM 1726 C CA . GLY A 1 229 ? -7.304 26.857 33.108 1.00 88.12 229 GLY A CA 1
ATOM 1727 C C . GLY A 1 229 ? -8.643 27.554 33.375 1.00 88.12 229 GLY A C 1
ATOM 1728 O O . GLY A 1 229 ? -9.088 27.634 34.515 1.00 88.12 229 GLY A O 1
ATOM 1729 N N . LEU A 1 230 ? -9.342 28.014 32.336 1.00 88.19 230 LEU A N 1
ATOM 1730 C CA . LEU A 1 230 ? -10.663 28.631 32.490 1.00 88.19 230 LEU A CA 1
ATOM 1731 C C . LEU A 1 230 ? -11.688 27.629 33.041 1.00 88.19 230 LEU A C 1
ATOM 1733 O O . LEU A 1 230 ? -12.470 27.955 33.931 1.00 88.19 230 LEU A O 1
ATOM 1737 N N . ARG A 1 231 ? -11.654 26.388 32.549 1.00 86.00 231 ARG A N 1
ATOM 1738 C CA . ARG A 1 231 ? -12.506 25.286 33.003 1.00 86.00 231 ARG A CA 1
ATOM 1739 C C . ARG A 1 231 ? -12.296 24.967 34.481 1.00 86.00 231 ARG A C 1
ATOM 1741 O O . ARG A 1 231 ? -13.278 24.710 35.175 1.00 86.00 231 ARG A O 1
ATOM 1748 N N . THR A 1 232 ? -11.052 24.956 34.963 1.00 82.31 232 THR A N 1
ATOM 1749 C CA . THR A 1 232 ? -10.772 24.697 36.384 1.00 82.31 232 THR A CA 1
ATOM 1750 C C . THR A 1 232 ? -11.257 25.844 37.261 1.00 82.31 232 THR A C 1
ATOM 1752 O O . THR A 1 232 ? -11.901 25.584 38.272 1.00 82.31 232 THR A O 1
ATOM 1755 N N . VAL A 1 233 ? -11.047 27.098 36.850 1.00 81.56 233 VAL A N 1
ATOM 1756 C CA . VAL A 1 233 ? -11.535 28.277 37.588 1.00 81.56 233 VAL A CA 1
ATOM 1757 C C . VAL A 1 233 ? -13.064 28.301 37.661 1.00 81.56 233 VAL A C 1
ATOM 1759 O O . VAL A 1 233 ? -13.617 28.456 38.748 1.00 81.56 233 VAL A O 1
ATOM 1762 N N . LEU A 1 234 ? -13.757 28.085 36.537 1.00 76.62 234 LEU A N 1
ATOM 1763 C CA . LEU A 1 234 ? -15.224 28.028 36.501 1.00 76.62 234 LEU A CA 1
ATOM 1764 C C . LEU A 1 234 ? -15.781 26.874 37.346 1.00 76.62 234 LEU A C 1
ATOM 1766 O O . LEU A 1 234 ? -16.809 27.039 37.998 1.00 76.62 234 LEU A O 1
ATOM 1770 N N . GLY A 1 235 ? -15.086 25.732 37.381 1.00 66.81 235 GLY A N 1
ATOM 1771 C CA . GLY A 1 235 ? -15.459 24.607 38.236 1.00 66.81 235 GLY A CA 1
ATOM 1772 C C . GLY A 1 235 ? -15.308 24.900 39.731 1.00 66.81 235 GLY A C 1
ATOM 1773 O O . GLY A 1 235 ? -16.201 24.568 40.504 1.00 66.81 235 GLY A O 1
ATOM 1774 N N . VAL A 1 236 ? -14.217 25.564 40.134 1.00 60.00 236 VAL A N 1
ATOM 1775 C CA . VAL A 1 236 ? -13.948 25.916 41.541 1.00 60.00 236 VAL A CA 1
ATOM 1776 C C . VAL A 1 236 ? -14.918 26.985 42.055 1.00 60.00 236 VAL A C 1
ATOM 1778 O O . VAL A 1 236 ? -15.389 26.889 43.191 1.00 60.00 236 VAL A O 1
ATOM 1781 N N . HIS A 1 237 ? -15.259 27.981 41.230 1.00 53.06 237 HIS A N 1
ATOM 1782 C CA . HIS A 1 237 ? -16.123 29.084 41.664 1.00 53.06 237 HIS A CA 1
ATOM 1783 C C . HIS A 1 237 ? -17.552 28.634 42.002 1.00 53.06 237 HIS A C 1
ATOM 1785 O O . HIS A 1 237 ? -18.154 29.192 42.912 1.00 53.06 237 HIS A O 1
ATOM 1791 N N . GLN A 1 238 ? -18.073 27.598 41.336 1.00 50.50 238 GLN A N 1
ATOM 1792 C CA . GLN A 1 238 ? -19.415 27.062 41.602 1.00 50.50 238 GLN A CA 1
ATOM 1793 C C . GLN A 1 238 ? -19.465 26.016 42.722 1.00 50.50 238 GLN A C 1
ATOM 1795 O O . GLN A 1 238 ? -20.491 25.904 43.389 1.00 50.50 238 GLN A O 1
ATOM 1800 N N . SER A 1 239 ? -18.372 25.295 42.999 1.00 42.97 239 SER A N 1
ATOM 1801 C CA . SER A 1 239 ? -18.296 24.416 44.180 1.00 42.97 239 SER A CA 1
ATOM 1802 C C . SER A 1 239 ? -18.352 25.172 45.514 1.00 42.97 239 SER A C 1
ATOM 1804 O O . SER A 1 239 ? -18.618 24.557 46.540 1.00 42.97 239 SER A O 1
ATOM 1806 N N . SER A 1 240 ? -18.144 26.494 45.515 1.00 37.16 240 SER A N 1
ATOM 1807 C CA . SER A 1 240 ? -18.279 27.315 46.724 1.00 37.16 240 SER A CA 1
ATOM 1808 C C . SER A 1 240 ? -19.735 27.674 47.070 1.00 37.16 240 SER A C 1
ATOM 1810 O O . SER A 1 240 ? -19.985 28.048 48.212 1.00 37.16 240 SER A O 1
ATOM 1812 N N . ASP A 1 241 ? -20.680 27.526 46.129 1.00 38.47 241 ASP A N 1
ATOM 1813 C CA . ASP A 1 241 ? -22.114 27.828 46.318 1.00 38.47 241 ASP A CA 1
ATOM 1814 C C . ASP A 1 241 ? -22.980 26.572 46.539 1.00 38.47 241 ASP A C 1
ATOM 1816 O O . ASP A 1 241 ? -24.163 26.675 46.862 1.00 38.47 241 ASP A O 1
ATOM 1820 N N . ALA A 1 242 ? -22.408 25.373 46.387 1.00 35.47 242 ALA A N 1
ATOM 1821 C CA . ALA A 1 242 ? -23.088 24.105 46.623 1.00 35.47 242 ALA A CA 1
ATOM 1822 C C . ALA A 1 242 ? -22.479 23.414 47.849 1.00 35.47 242 ALA A C 1
ATOM 1824 O O . ALA A 1 242 ? -21.384 22.858 47.791 1.00 35.47 242 ALA A O 1
ATOM 1825 N N . THR A 1 243 ? -23.198 23.424 48.971 1.00 31.11 243 THR A N 1
ATOM 1826 C CA . THR A 1 243 ? -22.902 22.610 50.157 1.00 31.11 243 THR A CA 1
ATOM 1827 C C . THR A 1 243 ? -23.076 21.119 49.851 1.00 31.11 243 THR A C 1
ATOM 1829 O O . THR A 1 243 ? -24.054 20.500 50.251 1.00 31.11 243 THR A O 1
ATOM 1832 N N . ALA A 1 244 ? -22.110 20.533 49.150 1.00 30.98 244 ALA A N 1
ATOM 1833 C CA . ALA A 1 244 ? -21.809 19.107 49.175 1.00 30.98 244 ALA A CA 1
ATOM 1834 C C . ALA A 1 244 ? -20.310 18.941 48.872 1.00 30.98 244 ALA A C 1
ATOM 1836 O O . ALA A 1 244 ? -19.855 19.335 47.795 1.00 30.98 244 ALA A O 1
ATOM 1837 N N . PRO A 1 245 ? -19.504 18.415 49.809 1.00 26.95 245 PRO A N 1
ATOM 1838 C CA . PRO A 1 245 ? -18.072 18.312 49.609 1.00 26.95 245 PRO A CA 1
ATOM 1839 C C . PRO A 1 245 ? -17.773 17.322 48.482 1.00 26.95 245 PRO A C 1
ATOM 1841 O O . PRO A 1 245 ? -18.184 16.164 48.506 1.00 26.95 245 PRO A O 1
ATOM 1844 N N . MET A 1 246 ? -17.003 17.791 47.505 1.00 30.41 246 MET A N 1
ATOM 1845 C CA . MET A 1 246 ? -16.347 16.976 46.494 1.00 30.41 246 MET A CA 1
ATOM 1846 C C . MET A 1 246 ? -15.195 16.213 47.164 1.00 30.41 246 MET A C 1
ATOM 1848 O O . MET A 1 246 ? -14.025 16.544 46.996 1.00 30.41 246 MET A O 1
ATOM 1852 N N . THR A 1 247 ? -15.513 15.215 47.987 1.00 25.14 247 THR A N 1
ATOM 1853 C CA . THR A 1 247 ? -14.515 14.267 48.477 1.00 25.14 247 THR A CA 1
ATOM 1854 C C . THR A 1 247 ? -14.317 13.189 47.424 1.00 25.14 247 THR A C 1
ATOM 1856 O O . THR A 1 247 ? -15.178 12.352 47.162 1.00 25.14 247 THR A O 1
ATOM 1859 N N . SER A 1 248 ? -13.136 13.201 46.809 1.00 30.47 248 SER A N 1
ATOM 1860 C CA . SER A 1 248 ? -12.550 11.996 46.241 1.00 30.47 248 SER A CA 1
ATOM 1861 C C . SER A 1 248 ? -12.454 10.960 47.361 1.00 30.47 248 SER A C 1
ATOM 1863 O O . SER A 1 248 ? -11.548 11.023 48.192 1.00 30.47 248 SER A O 1
ATOM 1865 N N . ILE A 1 249 ? -13.413 10.043 47.430 1.00 29.81 249 ILE A N 1
ATOM 1866 C CA . ILE A 1 249 ? -13.318 8.912 48.342 1.00 29.81 249 ILE A CA 1
ATOM 1867 C C . ILE A 1 249 ? -12.267 7.968 47.756 1.00 29.81 249 ILE A C 1
ATOM 1869 O O . ILE A 1 249 ? -12.495 7.248 46.785 1.00 29.81 249 ILE A O 1
ATOM 1873 N N . ALA A 1 250 ? -11.073 8.043 48.336 1.00 29.31 250 ALA A N 1
ATOM 1874 C CA . ALA A 1 250 ? -10.121 6.955 48.337 1.00 29.31 250 ALA A CA 1
ATOM 1875 C C . ALA A 1 250 ? -10.706 5.839 49.214 1.00 29.31 250 ALA A C 1
ATOM 1877 O O . ALA A 1 250 ? -10.510 5.840 50.420 1.00 29.31 250 ALA A O 1
ATOM 1878 N N . ASP A 1 251 ? -11.461 4.924 48.613 1.00 29.16 251 ASP A N 1
ATOM 1879 C CA . ASP A 1 251 ? -11.752 3.610 49.199 1.00 29.16 251 ASP A CA 1
ATOM 1880 C C . ASP A 1 251 ? -11.700 2.579 48.067 1.00 29.16 251 ASP A C 1
ATOM 1882 O O . ASP A 1 251 ? -12.698 2.059 47.575 1.00 29.16 251 ASP A O 1
ATOM 1886 N N . GLY A 1 252 ? -10.480 2.344 47.586 1.00 30.05 252 GLY A N 1
ATOM 1887 C CA . GLY A 1 252 ? -10.162 1.306 46.607 1.00 30.05 252 GLY A CA 1
ATOM 1888 C C . GLY A 1 252 ? -9.853 -0.055 47.233 1.00 30.05 252 GLY A C 1
ATOM 1889 O O . GLY A 1 252 ? -9.254 -0.878 46.556 1.00 30.05 252 GLY A O 1
ATOM 1890 N N . ASP A 1 253 ? -10.221 -0.295 48.499 1.00 28.58 253 ASP A N 1
ATOM 1891 C CA . ASP A 1 253 ? -9.765 -1.468 49.264 1.00 28.58 253 ASP A CA 1
ATOM 1892 C C . ASP A 1 253 ? -10.886 -2.247 49.977 1.00 28.58 253 ASP A C 1
ATOM 1894 O O . ASP A 1 253 ? -10.669 -2.896 51.002 1.00 28.58 253 ASP A O 1
ATOM 1898 N N . LYS A 1 254 ? -12.098 -2.287 49.411 1.00 30.73 254 LYS A N 1
ATOM 1899 C CA . LYS A 1 254 ? -13.088 -3.304 49.808 1.00 30.73 254 LYS A CA 1
ATOM 1900 C C . LYS A 1 254 ? -13.157 -4.408 48.765 1.00 30.73 254 LYS A C 1
ATOM 1902 O O . LYS A 1 254 ? -13.848 -4.311 47.756 1.00 30.73 254 LYS A O 1
ATOM 1907 N N . LYS A 1 255 ? -12.416 -5.484 49.047 1.00 26.95 255 LYS A N 1
ATOM 1908 C CA . LYS A 1 255 ? -12.545 -6.793 48.397 1.00 26.95 255 LYS A CA 1
ATOM 1909 C C . LYS A 1 255 ? -13.996 -7.277 48.500 1.00 26.95 255 LYS A C 1
ATOM 1911 O O . LYS A 1 255 ? -14.392 -7.877 49.494 1.00 26.95 255 LYS A O 1
ATOM 1916 N N . LEU A 1 256 ? -14.777 -7.048 47.453 1.00 33.34 256 LEU A N 1
ATOM 1917 C CA . LEU A 1 256 ? -16.026 -7.758 47.205 1.00 33.34 256 LEU A CA 1
ATOM 1918 C C . LEU A 1 256 ? -15.669 -9.173 46.753 1.00 33.34 256 LEU A C 1
ATOM 1920 O O . LEU A 1 256 ? -15.429 -9.375 45.572 1.00 33.34 256 LEU A O 1
ATOM 1924 N N . LEU A 1 257 ? -15.528 -10.097 47.708 1.00 33.62 257 LEU A N 1
ATOM 1925 C CA . LEU A 1 257 ? -15.732 -11.552 47.590 1.00 33.62 257 LEU A CA 1
ATOM 1926 C C . LEU A 1 257 ? -15.283 -12.224 48.905 1.00 33.62 257 LEU A C 1
ATOM 1928 O O . LEU A 1 257 ? -14.319 -12.983 48.936 1.00 33.62 257 LEU A O 1
ATOM 1932 N N . ASP A 1 258 ? -15.986 -11.944 50.004 1.00 29.53 258 ASP A N 1
ATOM 1933 C CA . ASP A 1 258 ? -16.023 -12.868 51.148 1.00 29.53 258 ASP A CA 1
ATOM 1934 C C . ASP A 1 258 ? -17.378 -12.801 51.876 1.00 29.53 258 ASP A C 1
ATOM 1936 O O . ASP A 1 258 ? -17.474 -12.597 53.079 1.00 29.53 258 ASP A O 1
ATOM 1940 N N . HIS A 1 259 ? -18.474 -12.954 51.127 1.00 35.03 259 HIS A N 1
ATOM 1941 C CA . HIS A 1 259 ? -19.794 -13.212 51.711 1.00 35.03 259 HIS A CA 1
ATOM 1942 C C . HIS A 1 259 ? -20.103 -14.711 51.641 1.00 35.03 259 HIS A C 1
ATOM 1944 O O . HIS A 1 259 ? -20.903 -15.173 50.829 1.00 35.03 259 HIS A O 1
ATOM 1950 N N . ARG A 1 260 ? -19.442 -15.491 52.508 1.00 33.69 260 ARG A N 1
ATOM 1951 C CA . ARG A 1 260 ? -19.967 -16.787 52.988 1.00 33.69 260 ARG A CA 1
ATOM 1952 C C . ARG A 1 260 ? -20.773 -16.663 54.288 1.00 33.69 260 ARG A C 1
ATOM 1954 O O . ARG A 1 260 ? -21.313 -17.662 54.751 1.00 33.69 260 ARG A O 1
ATOM 1961 N N . GLY A 1 261 ? -20.893 -15.464 54.856 1.00 29.47 261 GLY A N 1
ATOM 1962 C CA . GLY A 1 261 ? -21.854 -15.151 55.915 1.00 29.47 261 GLY A CA 1
ATOM 1963 C C . GLY A 1 261 ? -23.101 -14.501 55.318 1.00 29.47 261 GLY A C 1
ATOM 1964 O O . GLY A 1 261 ? -22.975 -13.665 54.425 1.00 29.47 261 GLY A O 1
ATOM 1965 N N . GLY A 1 262 ? -24.288 -14.912 55.773 1.00 28.41 262 GLY A N 1
ATOM 1966 C CA . GLY A 1 262 ? -25.573 -14.325 55.376 1.00 28.41 262 GLY A CA 1
ATOM 1967 C C . GLY A 1 262 ? -25.674 -12.815 55.661 1.00 28.41 262 GLY A C 1
ATOM 1968 O O . GLY A 1 262 ? -24.776 -12.244 56.276 1.00 28.41 262 GLY A O 1
ATOM 1969 N N . PRO A 1 263 ? -26.749 -12.150 55.199 1.00 31.41 263 PRO A N 1
ATOM 1970 C CA . PRO A 1 263 ? -26.854 -10.697 55.256 1.00 31.41 263 PRO A CA 1
ATOM 1971 C C . PRO A 1 263 ? -26.958 -10.209 56.706 1.00 31.41 263 PRO A C 1
ATOM 1973 O O . PRO A 1 263 ? -27.983 -10.391 57.358 1.00 31.41 263 PRO A O 1
ATOM 1976 N N . GLU A 1 264 ? -25.909 -9.553 57.197 1.00 27.59 264 GLU A N 1
ATOM 1977 C CA . GLU A 1 264 ? -26.010 -8.667 58.353 1.00 27.59 264 GLU A CA 1
ATOM 1978 C C . GLU A 1 264 ? -26.506 -7.300 57.868 1.00 27.59 264 GLU A C 1
ATOM 1980 O O . GLU A 1 264 ? -25.844 -6.599 57.103 1.00 27.59 264 GLU A O 1
ATOM 1985 N N . THR A 1 265 ? -27.719 -6.939 58.279 1.00 27.80 265 THR A N 1
ATOM 1986 C CA . THR A 1 265 ? -28.338 -5.634 58.031 1.00 27.80 265 THR A CA 1
ATOM 1987 C C . THR A 1 265 ? -27.655 -4.542 58.862 1.00 27.80 265 THR A C 1
ATOM 1989 O O . THR A 1 265 ? -27.650 -4.653 60.092 1.00 27.80 265 THR A O 1
ATOM 1992 N N . PRO A 1 266 ? -27.147 -3.451 58.260 1.00 27.31 266 PRO A N 1
ATOM 1993 C CA . PRO A 1 266 ? -26.748 -2.275 59.019 1.00 27.31 266 PRO A CA 1
ATOM 1994 C C . PRO A 1 266 ? -27.994 -1.523 59.511 1.00 27.31 266 PRO A C 1
ATOM 1996 O O . PRO A 1 266 ? -28.937 -1.267 58.764 1.00 27.31 266 PRO A O 1
ATOM 1999 N N . VAL A 1 267 ? -28.001 -1.179 60.798 1.00 24.22 267 VAL A N 1
ATOM 2000 C CA . VAL A 1 267 ? -29.075 -0.436 61.469 1.00 24.22 267 VAL A CA 1
ATOM 2001 C C . VAL A 1 267 ? -29.062 1.026 61.003 1.00 24.22 267 VAL A C 1
ATOM 2003 O O . VAL A 1 267 ? -28.146 1.774 61.344 1.00 24.22 267 VAL A O 1
ATOM 2006 N N . PHE A 1 268 ? -30.092 1.460 60.269 1.00 29.33 268 PHE A N 1
ATOM 2007 C CA . PHE A 1 268 ? -30.325 2.878 59.972 1.00 29.33 268 PHE A CA 1
ATOM 2008 C C . PHE A 1 268 ? -31.115 3.554 61.104 1.00 29.33 268 PHE A C 1
ATOM 2010 O O . PHE A 1 268 ? -32.157 3.066 61.542 1.00 29.33 268 PHE A O 1
ATOM 2017 N N . LYS A 1 269 ? -30.622 4.707 61.578 1.00 26.19 269 LYS A N 1
ATOM 2018 C CA . LYS A 1 269 ? -31.348 5.592 62.500 1.00 26.19 269 LYS A CA 1
ATOM 2019 C C . LYS A 1 269 ? -32.466 6.306 61.739 1.00 26.19 269 LYS A C 1
ATOM 2021 O O . LYS A 1 269 ? -32.198 7.043 60.795 1.00 26.19 269 LYS A O 1
ATOM 2026 N N . ALA A 1 270 ? -33.703 6.108 62.183 1.00 25.92 270 ALA A N 1
ATOM 2027 C CA . ALA A 1 270 ? -34.877 6.796 61.664 1.00 25.92 270 ALA A CA 1
ATOM 2028 C C . ALA A 1 270 ? -34.800 8.307 61.948 1.00 25.92 270 ALA A C 1
ATOM 2030 O O . ALA A 1 270 ? -34.760 8.720 63.108 1.00 25.92 270 ALA A O 1
ATOM 2031 N N . SER A 1 271 ? -34.819 9.128 60.896 1.00 25.73 271 SER A N 1
ATOM 2032 C CA . SER A 1 271 ? -35.197 10.540 60.991 1.00 25.73 271 SER A CA 1
ATOM 2033 C C . SER A 1 271 ? -36.633 10.680 60.497 1.00 25.73 271 SER A C 1
ATOM 2035 O O . SER A 1 271 ? -36.984 10.210 59.415 1.00 25.73 271 SER A O 1
ATOM 2037 N N . ALA A 1 272 ? -37.478 11.252 61.346 1.00 37.06 272 ALA A N 1
ATOM 2038 C CA . ALA A 1 272 ? -38.911 11.364 61.145 1.00 37.06 272 ALA A CA 1
ATOM 2039 C C . ALA A 1 272 ? -39.268 12.330 59.998 1.00 37.06 272 ALA A C 1
ATOM 2041 O O . ALA A 1 272 ? -38.539 13.281 59.722 1.00 37.06 272 ALA A O 1
ATOM 2042 N N . THR A 1 273 ? -40.473 12.134 59.442 1.00 28.16 273 THR A N 1
ATOM 2043 C CA . THR A 1 273 ? -41.303 13.061 58.627 1.00 28.16 273 THR A CA 1
ATOM 2044 C C . THR A 1 273 ? -41.510 12.790 57.122 1.00 28.16 273 THR A C 1
ATOM 2046 O O . THR A 1 273 ? -42.052 13.653 56.441 1.00 28.16 273 THR A O 1
ATOM 2049 N N . ARG A 1 274 ? -41.247 11.580 56.604 1.00 28.22 274 ARG A N 1
ATOM 2050 C CA . ARG A 1 274 ? -41.975 10.980 55.451 1.00 28.22 274 ARG A CA 1
ATOM 2051 C C . ARG A 1 274 ? -42.011 9.451 55.624 1.00 28.22 274 ARG A C 1
ATOM 2053 O O . ARG A 1 274 ? -41.027 8.916 56.130 1.00 28.22 274 ARG A O 1
ATOM 2060 N N . PRO A 1 275 ? -43.089 8.728 55.253 1.00 31.34 275 PRO A N 1
ATOM 2061 C CA . PRO A 1 275 ? -43.057 7.268 55.253 1.00 31.34 275 PRO A CA 1
ATOM 2062 C C . PRO A 1 275 ? -41.960 6.820 54.283 1.00 31.34 275 PRO A C 1
ATOM 2064 O O . PRO A 1 275 ? -42.032 7.108 53.089 1.00 31.34 275 PRO A O 1
ATOM 2067 N N . SER A 1 276 ? -40.912 6.194 54.816 1.00 37.94 276 SER A N 1
ATOM 2068 C CA . SER A 1 276 ? -39.814 5.620 54.041 1.00 37.94 276 SER A CA 1
ATOM 2069 C C . SER A 1 276 ? -40.377 4.555 53.103 1.00 37.94 276 SER A C 1
ATOM 2071 O O . SER A 1 276 ? -40.811 3.495 53.539 1.00 37.94 276 SER A O 1
ATOM 2073 N N . LEU A 1 277 ? -40.396 4.871 51.814 1.00 42.38 277 LEU A N 1
ATOM 2074 C CA . LEU A 1 277 ? -40.991 4.097 50.727 1.00 42.38 277 LEU A CA 1
ATOM 2075 C C . LEU A 1 277 ? -40.030 2.987 50.245 1.00 42.38 277 LEU A C 1
ATOM 2077 O O . LEU A 1 277 ? -39.696 2.923 49.067 1.00 42.38 277 LEU A O 1
ATOM 2081 N N . ALA A 1 278 ? -39.516 2.163 51.163 1.00 43.53 278 ALA A N 1
ATOM 2082 C CA . ALA A 1 278 ? -38.541 1.112 50.857 1.00 43.53 278 ALA A CA 1
ATOM 2083 C C . ALA A 1 278 ? -38.749 -0.124 51.748 1.00 43.53 278 ALA A C 1
ATOM 2085 O O . ALA A 1 278 ? -38.013 -0.325 52.709 1.00 43.53 278 ALA A O 1
ATOM 2086 N N . ASP A 1 279 ? -39.745 -0.952 51.420 1.00 48.25 279 ASP A N 1
ATOM 2087 C CA . ASP A 1 279 ? -40.023 -2.210 52.142 1.00 48.25 279 ASP A CA 1
ATOM 2088 C C . ASP A 1 279 ? -39.578 -3.473 51.375 1.00 48.25 279 ASP A C 1
ATOM 2090 O O . ASP A 1 279 ? -39.692 -4.586 51.890 1.00 48.25 279 ASP A O 1
ATOM 2094 N N . ARG A 1 280 ? -39.011 -3.347 50.162 1.00 55.34 280 ARG A N 1
ATOM 2095 C CA . ARG A 1 280 ? -38.530 -4.502 49.380 1.00 55.34 280 ARG A CA 1
ATOM 2096 C C . ARG A 1 280 ? -37.005 -4.592 49.277 1.00 55.34 280 ARG A C 1
ATOM 2098 O O . ARG A 1 280 ? -36.371 -3.648 48.804 1.00 55.34 280 ARG A O 1
ATOM 2105 N N . PRO A 1 281 ? -36.400 -5.765 49.555 1.00 55.28 281 PRO A N 1
ATOM 2106 C CA . PRO A 1 281 ? -34.956 -5.965 49.430 1.00 55.28 281 PRO A CA 1
ATOM 2107 C C . PRO A 1 281 ? -34.442 -5.780 47.995 1.00 55.28 281 PRO A C 1
ATOM 2109 O O . PRO A 1 281 ? -33.314 -5.342 47.815 1.00 55.28 281 PRO A O 1
ATOM 2112 N N . SER A 1 282 ? -35.263 -6.033 46.967 1.00 50.91 282 SER A N 1
ATOM 2113 C CA . SER A 1 282 ? -34.902 -5.782 45.563 1.00 50.91 282 SER A CA 1
ATOM 2114 C C . SER A 1 282 ? -34.805 -4.293 45.216 1.00 50.91 282 SER A C 1
ATOM 2116 O O . SER A 1 282 ? -33.986 -3.916 44.385 1.00 50.91 282 SER A O 1
ATOM 2118 N N . GLU A 1 283 ? -35.619 -3.441 45.845 1.00 57.03 283 GLU A N 1
ATOM 2119 C CA . GLU A 1 283 ? -35.589 -1.984 45.645 1.00 57.03 283 GLU A CA 1
ATOM 2120 C C . GLU A 1 283 ? -34.436 -1.348 46.422 1.00 57.03 283 GLU A C 1
ATOM 2122 O O . GLU A 1 283 ? -33.752 -0.471 45.897 1.00 57.03 283 GLU A O 1
ATOM 2127 N N . VAL A 1 284 ? -34.160 -1.857 47.627 1.00 60.06 284 VAL A N 1
ATOM 2128 C CA . VAL A 1 284 ? -32.949 -1.522 48.389 1.00 60.06 284 VAL A CA 1
ATOM 2129 C C . VAL A 1 284 ? -31.701 -1.951 47.617 1.00 60.06 284 VAL A C 1
ATOM 2131 O O . VAL A 1 284 ? -30.753 -1.185 47.511 1.00 60.06 284 VAL A O 1
ATOM 2134 N N . GLN A 1 285 ? -31.703 -3.135 47.001 1.00 58.34 285 GLN A N 1
ATOM 2135 C CA . GLN A 1 285 ? -30.581 -3.611 46.194 1.00 58.34 285 GLN A CA 1
ATOM 2136 C C . GLN A 1 285 ? -30.397 -2.806 44.900 1.00 58.34 285 GLN A C 1
ATOM 2138 O O . GLN A 1 285 ? -29.260 -2.519 44.531 1.00 58.34 285 GLN A O 1
ATOM 2143 N N . LEU A 1 286 ? -31.487 -2.393 44.241 1.00 61.41 286 LEU A N 1
ATOM 2144 C CA . LEU A 1 286 ? -31.425 -1.486 43.093 1.00 61.41 286 LEU A CA 1
ATOM 2145 C C . LEU A 1 286 ? -30.849 -0.126 43.510 1.00 61.41 286 LEU A C 1
ATOM 2147 O O . LEU A 1 286 ? -29.909 0.336 42.869 1.00 61.41 286 LEU A O 1
ATOM 2151 N N . ARG A 1 287 ? -31.338 0.461 44.613 1.00 62.78 287 ARG A N 1
ATOM 2152 C CA . ARG A 1 287 ? -30.817 1.718 45.174 1.00 62.78 287 ARG A CA 1
ATOM 2153 C C . ARG A 1 287 ? -29.338 1.615 45.543 1.00 62.78 287 ARG A C 1
ATOM 2155 O O . ARG A 1 287 ? -28.563 2.448 45.081 1.00 62.78 287 ARG A O 1
ATOM 2162 N N . ASN A 1 288 ? -28.935 0.559 46.249 1.00 61.03 288 ASN A N 1
ATOM 2163 C CA . ASN A 1 288 ? -27.538 0.311 46.611 1.00 61.03 288 ASN A CA 1
ATOM 2164 C C . ASN A 1 288 ? -26.652 0.148 45.365 1.00 61.03 288 ASN A C 1
ATOM 2166 O O . ASN A 1 288 ? -25.574 0.724 45.305 1.00 61.03 288 ASN A O 1
ATOM 2170 N N . SER A 1 289 ? -27.125 -0.547 44.321 1.00 57.97 289 SER A N 1
ATOM 2171 C CA . SER A 1 289 ? -26.383 -0.671 43.052 1.00 57.97 289 SER A CA 1
ATOM 2172 C C . SER A 1 289 ? -26.197 0.660 42.309 1.00 57.97 289 SER A C 1
ATOM 2174 O O . SER A 1 289 ? -25.356 0.766 41.416 1.00 57.97 289 SER A O 1
ATOM 2176 N N . THR A 1 290 ? -26.988 1.675 42.665 1.00 56.81 290 THR A N 1
ATOM 2177 C CA . THR A 1 290 ? -26.888 3.038 42.133 1.00 56.81 290 THR A CA 1
ATOM 2178 C C . THR A 1 290 ? -26.090 4.001 42.996 1.00 56.81 290 THR A C 1
ATOM 2180 O O . THR A 1 290 ? -25.636 5.010 42.460 1.00 56.81 290 THR A O 1
ATOM 2183 N N . GLU A 1 291 ? -25.832 3.681 44.267 1.00 61.34 291 GLU A N 1
ATOM 2184 C CA . GLU A 1 291 ? -24.862 4.424 45.085 1.00 61.34 291 GLU A CA 1
ATOM 2185 C C . GLU A 1 291 ? -23.428 4.273 44.547 1.00 61.34 291 GLU A C 1
ATOM 2187 O O . GLU A 1 291 ? -22.629 5.202 44.663 1.00 61.34 291 GLU A O 1
ATOM 2192 N N . ASP A 1 292 ? -23.139 3.165 43.857 1.00 67.88 292 ASP A N 1
ATOM 2193 C CA . ASP A 1 292 ? -21.844 2.892 43.220 1.00 67.88 292 ASP A CA 1
ATOM 2194 C C . ASP A 1 292 ? -21.605 3.687 41.914 1.00 67.88 292 ASP A C 1
ATOM 2196 O O . ASP A 1 292 ? -20.493 3.682 41.377 1.00 67.88 292 ASP A O 1
ATOM 2200 N N . ILE A 1 293 ? -22.619 4.377 41.370 1.00 78.25 293 ILE A N 1
ATOM 2201 C CA . ILE A 1 293 ? -22.501 5.124 40.105 1.00 78.25 293 ILE A CA 1
ATOM 2202 C C . ILE A 1 293 ? -22.013 6.550 40.369 1.00 78.25 293 ILE A C 1
ATOM 2204 O O . ILE A 1 293 ? -22.683 7.364 41.006 1.00 78.25 293 ILE A O 1
ATOM 2208 N N . VAL A 1 294 ? -20.867 6.898 39.787 1.00 83.56 294 VAL A N 1
ATOM 2209 C CA . VAL A 1 294 ? -20.312 8.252 39.849 1.00 83.56 294 VAL A CA 1
ATOM 2210 C C . VAL A 1 294 ? -20.991 9.127 38.797 1.00 83.56 294 VAL A C 1
ATOM 2212 O O . VAL A 1 294 ? -20.964 8.814 37.607 1.00 83.56 294 VAL A O 1
ATOM 2215 N N . GLN A 1 295 ? -21.576 10.244 39.235 1.00 84.62 295 GLN A N 1
ATOM 2216 C CA . GLN A 1 295 ? -22.290 11.197 38.381 1.00 84.62 295 GLN A CA 1
ATOM 2217 C C . GLN A 1 295 ? -21.535 12.524 38.336 1.00 84.62 295 GLN A C 1
ATOM 2219 O O . GLN A 1 295 ? -21.150 13.063 39.373 1.00 84.62 295 GLN A O 1
ATOM 2224 N N . THR A 1 296 ? -21.301 13.074 37.146 1.00 86.56 296 THR A N 1
ATOM 2225 C CA . THR A 1 296 ? -20.663 14.393 36.985 1.00 86.56 296 THR A CA 1
ATOM 2226 C C . THR A 1 296 ? -21.461 15.260 36.020 1.00 86.56 296 THR A C 1
ATOM 2228 O O . THR A 1 296 ? -21.645 14.893 34.861 1.00 86.56 296 THR A O 1
ATOM 2231 N N . GLY A 1 297 ? -21.937 16.412 36.496 1.00 86.12 297 GLY A N 1
ATOM 2232 C CA . GLY A 1 297 ? -22.728 17.355 35.707 1.00 86.12 297 GLY A CA 1
ATOM 2233 C C . GLY A 1 297 ? -21.869 18.244 34.808 1.00 86.12 297 GLY A C 1
ATOM 2234 O O . GLY A 1 297 ? -20.822 18.748 35.219 1.00 86.12 297 GLY A O 1
ATOM 2235 N N . TYR A 1 298 ? -22.337 18.465 33.581 1.00 88.81 298 TYR A N 1
ATOM 2236 C CA . TYR A 1 298 ? -21.718 19.334 32.587 1.00 88.81 298 TYR A CA 1
ATOM 2237 C C . TYR A 1 298 ? -22.726 20.297 31.962 1.00 88.81 298 TYR A C 1
ATOM 2239 O O . TYR A 1 298 ? -23.885 19.952 31.688 1.00 88.81 298 TYR A O 1
ATOM 2247 N N . THR A 1 299 ? -22.234 21.494 31.662 1.00 87.56 299 THR A N 1
ATOM 2248 C CA . THR A 1 299 ? -22.976 22.512 30.920 1.00 87.56 299 THR A CA 1
ATOM 2249 C C . THR A 1 299 ? -22.208 22.927 29.672 1.00 87.56 299 THR A C 1
ATOM 2251 O O . THR A 1 299 ? -20.973 22.978 29.648 1.00 87.56 299 THR A O 1
ATOM 2254 N N . ASP A 1 300 ? -22.958 23.167 28.604 1.00 87.69 300 ASP A N 1
ATOM 2255 C CA . ASP A 1 300 ? -22.435 23.600 27.317 1.00 87.69 300 ASP A CA 1
ATOM 2256 C C . ASP A 1 300 ? -21.908 25.048 27.402 1.00 87.69 300 ASP A C 1
ATOM 2258 O O . ASP A 1 300 ? -22.565 25.934 27.943 1.00 87.69 300 ASP A O 1
ATOM 2262 N N . SER A 1 301 ? -20.704 25.297 26.872 1.00 87.50 301 SER A N 1
ATOM 2263 C CA . SER A 1 301 ? -20.089 26.633 26.827 1.00 87.50 301 SER A CA 1
ATOM 2264 C C . SER A 1 301 ? -19.766 27.035 25.402 1.00 87.50 301 SER A C 1
ATOM 2266 O O . SER A 1 301 ? -19.078 26.309 24.687 1.00 87.50 301 SER A O 1
ATOM 2268 N N . VAL A 1 302 ? -20.191 28.239 25.019 1.00 89.25 302 VAL A N 1
ATOM 2269 C CA . VAL A 1 302 ? -19.885 28.819 23.705 1.00 89.25 302 VAL A CA 1
ATOM 2270 C C . VAL A 1 302 ? -18.373 28.932 23.497 1.00 89.25 302 VAL A C 1
ATOM 2272 O O . VAL A 1 302 ? -17.871 28.540 22.449 1.00 89.25 302 VAL A O 1
ATOM 2275 N N . VAL A 1 303 ? -17.631 29.393 24.512 1.00 90.06 303 VAL A N 1
ATOM 2276 C CA . VAL A 1 303 ? -16.166 29.533 24.444 1.00 90.06 303 VAL A CA 1
ATOM 2277 C C . VAL A 1 303 ? -15.503 28.171 24.234 1.00 90.06 303 VAL A C 1
ATOM 2279 O O . VAL A 1 303 ? -14.644 28.037 23.365 1.00 90.06 303 VAL A O 1
ATOM 2282 N N . GLY A 1 304 ? -15.947 27.143 24.962 1.00 89.00 304 GLY A N 1
ATOM 2283 C CA . GLY A 1 304 ? -15.443 25.779 24.800 1.00 89.00 304 GLY A CA 1
ATOM 2284 C C . GLY A 1 304 ? -15.692 25.222 23.397 1.00 89.00 304 GLY A C 1
ATOM 2285 O O . GLY A 1 304 ? -14.784 24.651 22.794 1.00 89.00 304 GLY A O 1
ATOM 2286 N N . TYR A 1 305 ? -16.877 25.462 22.827 1.00 91.44 305 TYR A N 1
ATOM 2287 C CA . TYR A 1 305 ? -17.187 25.063 21.450 1.00 91.44 305 TYR A CA 1
ATOM 2288 C C . TYR A 1 305 ? -16.380 25.831 20.395 1.00 91.44 305 TYR A C 1
ATOM 2290 O O . TYR A 1 305 ? -16.017 25.241 19.379 1.00 91.44 305 TYR A O 1
ATOM 2298 N N . VAL A 1 306 ? -16.039 27.103 20.625 1.00 93.31 306 VAL A N 1
ATOM 2299 C CA . VAL A 1 306 ? -15.140 27.861 19.733 1.00 93.31 306 VAL A CA 1
ATOM 2300 C C . VAL A 1 306 ? -13.733 27.256 19.738 1.00 93.31 306 VAL A C 1
ATOM 2302 O O . VAL A 1 306 ? -13.167 27.026 18.668 1.00 93.31 306 VAL A O 1
ATOM 2305 N N . VAL A 1 307 ? -13.186 26.926 20.915 1.00 93.31 307 VAL A N 1
ATOM 2306 C CA . VAL A 1 307 ? -11.870 26.264 21.021 1.00 93.31 307 VAL A CA 1
ATOM 2307 C C . VAL A 1 307 ? -11.910 24.868 20.391 1.00 93.31 307 VAL A C 1
ATOM 2309 O O . VAL A 1 307 ? -10.981 24.493 19.678 1.00 93.31 307 VAL A O 1
ATOM 2312 N N . PHE A 1 308 ? -13.002 24.120 20.571 1.00 92.62 308 PHE A N 1
ATOM 2313 C CA . PHE A 1 308 ? -13.206 22.841 19.889 1.00 92.62 308 PHE A CA 1
ATOM 2314 C C . PHE A 1 308 ? -13.236 22.998 18.364 1.00 92.62 308 PHE A C 1
ATOM 2316 O O . PHE A 1 308 ? -12.558 22.254 17.658 1.00 92.62 308 PHE A O 1
ATOM 2323 N N . GLY A 1 309 ? -13.971 23.986 17.847 1.00 92.50 309 GLY A N 1
ATOM 2324 C CA . GLY A 1 309 ? -14.020 24.289 16.416 1.00 92.50 309 GLY A CA 1
ATOM 2325 C C . GLY A 1 309 ? -12.640 24.629 15.851 1.00 92.50 309 GLY A C 1
ATOM 2326 O O . GLY A 1 309 ? -12.265 24.119 14.795 1.00 92.50 309 GLY A O 1
ATOM 2327 N N . TYR A 1 310 ? -11.846 25.411 16.586 1.00 92.56 310 TYR A N 1
ATOM 2328 C CA . TYR A 1 310 ? -10.463 25.718 16.218 1.00 92.56 310 TYR A CA 1
ATOM 2329 C C . TYR A 1 310 ? -9.561 24.474 16.226 1.00 92.56 310 TYR A C 1
ATOM 2331 O O . TYR A 1 310 ? -8.805 24.254 15.281 1.00 92.56 310 TYR A O 1
ATOM 2339 N N . PHE A 1 311 ? -9.688 23.609 17.236 1.00 92.81 311 PHE A N 1
ATOM 2340 C CA . PHE A 1 311 ? -8.973 22.331 17.307 1.00 92.81 311 PHE A CA 1
ATOM 2341 C C . PHE A 1 311 ? -9.315 21.404 16.128 1.00 92.81 311 PHE A C 1
ATOM 2343 O O . PHE A 1 311 ? -8.421 20.805 15.522 1.00 92.81 311 PHE A O 1
ATOM 2350 N N . VAL A 1 312 ? -10.596 21.309 15.758 1.00 92.38 312 VAL A N 1
ATOM 2351 C CA . VAL A 1 312 ? -11.048 20.535 14.590 1.00 92.38 312 VAL A CA 1
ATOM 2352 C C . VAL A 1 312 ? -10.483 21.130 13.299 1.00 92.38 312 VAL A C 1
ATOM 2354 O O . VAL A 1 312 ? -9.948 20.387 12.477 1.00 92.38 312 VAL A O 1
ATOM 2357 N N . LEU A 1 313 ? -10.524 22.457 13.140 1.00 92.81 313 LEU A N 1
ATOM 2358 C CA . LEU A 1 313 ? -9.941 23.144 11.987 1.00 92.81 313 LEU A CA 1
ATOM 2359 C C . LEU A 1 313 ? -8.442 22.838 11.851 1.00 92.81 313 LEU A C 1
ATOM 2361 O O . LEU A 1 313 ? -8.001 22.445 10.774 1.00 92.81 313 LEU A O 1
ATOM 2365 N N . MET A 1 314 ? -7.671 22.945 12.936 1.00 91.06 314 MET A N 1
ATOM 2366 C CA . MET A 1 314 ? -6.237 22.626 12.934 1.00 91.06 314 MET A CA 1
ATOM 2367 C C . MET A 1 314 ? -5.969 21.150 12.628 1.00 91.06 314 MET A C 1
ATOM 2369 O O . MET A 1 314 ? -5.037 20.831 11.895 1.00 91.06 314 MET A O 1
ATOM 2373 N N . THR A 1 315 ? -6.830 20.249 13.102 1.00 91.31 315 THR A N 1
ATOM 2374 C CA . THR A 1 315 ? -6.750 18.818 12.771 1.00 91.31 315 THR A CA 1
ATOM 2375 C C . THR A 1 315 ? -6.940 18.570 11.269 1.00 91.31 315 THR A C 1
ATOM 2377 O O . THR A 1 315 ? -6.234 17.751 10.685 1.00 91.31 315 THR A O 1
ATOM 2380 N N . VAL A 1 316 ? -7.856 19.292 10.613 1.00 91.00 316 VAL A N 1
ATOM 2381 C CA . VAL A 1 316 ? -8.051 19.202 9.155 1.00 91.00 316 VAL A CA 1
ATOM 2382 C C . VAL A 1 316 ? -6.871 19.824 8.406 1.00 91.00 316 VAL A C 1
ATOM 2384 O O . VAL A 1 316 ? -6.341 19.203 7.480 1.00 91.00 316 VAL A O 1
ATOM 2387 N N . LEU A 1 317 ? -6.419 21.009 8.829 1.00 89.94 317 LEU A N 1
ATOM 2388 C CA . LEU A 1 317 ? -5.300 21.728 8.213 1.00 89.94 317 LEU A CA 1
ATOM 2389 C C . LEU A 1 317 ? -3.965 20.979 8.328 1.00 89.94 317 LEU A C 1
ATOM 2391 O O . LEU A 1 317 ? -3.082 21.227 7.510 1.00 89.94 317 LEU A O 1
ATOM 2395 N N . LEU A 1 318 ? -3.823 20.024 9.254 1.00 88.44 318 LEU A N 1
ATOM 2396 C CA . LEU A 1 318 ? -2.642 19.159 9.378 1.00 88.44 318 LEU A CA 1
ATOM 2397 C C . LEU A 1 318 ? -2.381 18.306 8.129 1.00 88.44 318 LEU A C 1
ATOM 2399 O O . LEU A 1 318 ? -1.240 17.935 7.861 1.00 88.44 318 LEU A O 1
ATOM 2403 N N . ASN A 1 319 ? -3.403 18.062 7.305 1.00 86.56 319 ASN A N 1
ATOM 2404 C CA . ASN A 1 319 ? -3.234 17.360 6.033 1.00 86.56 319 ASN A CA 1
ATOM 2405 C C . ASN A 1 319 ? -2.493 18.206 4.984 1.00 86.56 319 ASN A C 1
ATOM 2407 O O . ASN A 1 319 ? -1.807 17.648 4.132 1.00 86.56 319 ASN A O 1
ATOM 2411 N N . ILE A 1 320 ? -2.576 19.540 5.046 1.00 88.38 320 ILE A N 1
ATOM 2412 C CA . ILE A 1 320 ? -1.921 20.439 4.082 1.00 88.38 320 ILE A CA 1
ATOM 2413 C C . ILE A 1 320 ? -0.388 20.291 4.098 1.00 88.38 320 ILE A C 1
ATOM 2415 O O . ILE A 1 320 ? 0.167 20.014 3.035 1.00 88.38 320 ILE A O 1
ATOM 2419 N N . PRO A 1 321 ? 0.330 20.422 5.235 1.00 85.31 321 PRO A N 1
ATOM 2420 C CA . PRO A 1 321 ? 1.785 20.253 5.250 1.00 85.31 321 PRO A CA 1
ATOM 2421 C C . PRO A 1 321 ? 2.218 18.831 4.856 1.00 85.31 321 PRO A C 1
ATOM 2423 O O . PRO A 1 321 ? 3.262 18.666 4.224 1.00 85.31 321 PRO A O 1
ATOM 2426 N N . ILE A 1 322 ? 1.404 17.808 5.143 1.00 84.69 322 ILE A N 1
ATOM 2427 C CA . ILE A 1 322 ? 1.647 16.434 4.671 1.00 84.69 322 ILE A CA 1
ATOM 2428 C C . ILE A 1 322 ? 1.559 16.372 3.137 1.00 84.69 322 ILE A C 1
ATOM 2430 O O . ILE A 1 322 ? 2.454 15.843 2.485 1.00 84.69 322 ILE A O 1
ATOM 2434 N N . ILE A 1 323 ? 0.528 16.964 2.530 1.00 84.69 323 ILE A N 1
ATOM 2435 C CA . ILE A 1 323 ? 0.376 17.000 1.066 1.00 84.69 323 ILE A CA 1
ATOM 2436 C C . ILE A 1 323 ? 1.510 17.799 0.409 1.00 84.69 323 ILE A C 1
ATOM 2438 O O . ILE A 1 323 ? 2.040 17.375 -0.618 1.00 84.69 323 ILE A O 1
ATOM 2442 N N . LEU A 1 324 ? 1.901 18.936 0.991 1.00 84.50 324 LEU A N 1
ATOM 2443 C CA . LEU A 1 324 ? 2.986 19.769 0.468 1.00 84.50 324 LEU A CA 1
ATOM 2444 C C . LEU A 1 324 ? 4.335 19.044 0.512 1.00 84.50 324 LEU A C 1
ATOM 2446 O O . LEU A 1 324 ? 5.047 19.053 -0.484 1.00 84.50 324 LEU A O 1
ATOM 2450 N N . THR A 1 325 ? 4.663 18.360 1.612 1.00 80.69 325 THR A N 1
ATOM 2451 C CA . THR A 1 325 ? 5.907 17.569 1.708 1.00 80.69 325 THR A CA 1
ATOM 2452 C C . THR A 1 325 ? 5.928 16.390 0.736 1.00 80.69 325 THR A C 1
ATOM 2454 O O . THR A 1 325 ? 6.968 16.106 0.148 1.00 80.69 325 THR A O 1
ATOM 2457 N N . ILE A 1 326 ? 4.781 15.747 0.486 1.00 78.56 326 ILE A N 1
ATOM 2458 C CA . ILE A 1 326 ? 4.663 14.709 -0.550 1.00 78.56 326 ILE A CA 1
ATOM 2459 C C . ILE A 1 326 ? 4.878 15.300 -1.950 1.00 78.56 326 ILE A C 1
ATOM 2461 O O . ILE A 1 326 ? 5.582 14.700 -2.759 1.00 78.56 326 ILE A O 1
ATOM 2465 N N . ARG A 1 327 ? 4.284 16.461 -2.252 1.00 77.38 327 ARG A N 1
ATOM 2466 C CA . ARG A 1 327 ? 4.455 17.130 -3.553 1.00 77.38 327 ARG A CA 1
ATOM 2467 C C . ARG A 1 327 ? 5.885 17.604 -3.783 1.00 77.38 327 ARG A C 1
ATOM 2469 O O . ARG A 1 327 ? 6.374 17.476 -4.901 1.00 77.38 327 ARG A O 1
ATOM 2476 N N . ASP A 1 328 ? 6.547 18.097 -2.743 1.00 77.94 328 ASP A N 1
ATOM 2477 C CA . ASP A 1 328 ? 7.956 18.483 -2.809 1.00 77.94 328 ASP A CA 1
ATOM 2478 C C . ASP A 1 328 ? 8.862 17.274 -3.063 1.00 77.94 328 ASP A C 1
ATOM 2480 O O . ASP A 1 328 ? 9.722 17.317 -3.935 1.00 77.94 328 ASP A O 1
ATOM 2484 N N . ASN A 1 329 ? 8.592 16.142 -2.403 1.00 72.31 329 ASN A N 1
ATOM 2485 C CA . ASN A 1 329 ? 9.295 14.882 -2.662 1.00 72.31 329 ASN A CA 1
ATOM 2486 C C . ASN A 1 329 ? 9.110 14.356 -4.103 1.00 72.31 329 ASN A C 1
ATOM 2488 O O . ASN A 1 329 ? 9.852 13.488 -4.548 1.00 72.31 329 ASN A O 1
ATOM 2492 N N . GLN A 1 330 ? 8.103 14.847 -4.831 1.00 66.56 330 GLN A N 1
ATOM 2493 C CA . GLN A 1 330 ? 7.893 14.554 -6.252 1.00 66.56 330 GLN A CA 1
ATOM 2494 C C . GLN A 1 330 ? 8.537 15.597 -7.182 1.00 66.56 330 GLN A C 1
ATOM 2496 O O . GLN A 1 330 ? 8.305 15.532 -8.384 1.00 66.56 330 GLN A O 1
ATOM 2501 N N . GLY A 1 331 ? 9.269 16.584 -6.655 1.00 66.19 331 GLY A N 1
ATOM 2502 C CA . GLY A 1 331 ? 9.879 17.674 -7.428 1.00 66.19 331 GLY A CA 1
ATOM 2503 C C . GLY A 1 331 ? 8.903 18.762 -7.895 1.00 66.19 331 GLY A C 1
ATOM 2504 O O . GLY A 1 331 ? 9.326 19.778 -8.423 1.00 66.19 331 GLY A O 1
ATOM 2505 N N . LYS A 1 332 ? 7.594 18.622 -7.638 1.00 68.38 332 LYS A N 1
ATOM 2506 C CA . LYS A 1 332 ? 6.537 19.487 -8.212 1.00 68.38 332 LYS A CA 1
ATOM 2507 C C . LYS A 1 332 ? 6.420 20.883 -7.604 1.00 68.38 332 LYS A C 1
ATOM 2509 O O . LYS A 1 332 ? 5.546 21.654 -7.989 1.00 68.38 332 LYS A O 1
ATOM 2514 N N . LEU A 1 333 ? 7.193 21.161 -6.562 1.00 71.00 333 LEU A N 1
ATOM 2515 C CA . LEU A 1 333 ? 7.225 22.461 -5.892 1.00 71.00 333 LEU A CA 1
ATOM 2516 C C . LEU A 1 333 ? 8.555 23.188 -6.134 1.00 71.00 333 LEU A C 1
ATOM 2518 O O . LEU A 1 333 ? 8.752 24.280 -5.594 1.00 71.00 333 LEU A O 1
ATOM 2522 N N . ALA A 1 334 ? 9.443 22.611 -6.951 1.00 65.88 334 ALA A N 1
ATOM 2523 C CA . ALA A 1 334 ? 10.632 23.285 -7.439 1.00 65.88 334 ALA A CA 1
ATOM 2524 C C . ALA A 1 334 ? 10.248 24.547 -8.231 1.00 65.88 334 ALA A C 1
ATOM 2526 O O . ALA A 1 334 ? 9.169 24.656 -8.806 1.00 65.88 334 ALA A O 1
ATOM 2527 N N . THR A 1 335 ? 11.127 25.536 -8.193 1.00 65.69 335 THR A N 1
ATOM 2528 C CA . THR A 1 335 ? 10.999 26.798 -8.940 1.00 65.69 335 THR A CA 1
ATOM 2529 C C . THR A 1 335 ? 12.325 27.020 -9.648 1.00 65.69 335 THR A C 1
ATOM 2531 O O . THR A 1 335 ? 13.327 26.551 -9.124 1.00 65.69 335 THR A O 1
ATOM 2534 N N . ASP A 1 336 ? 12.400 27.820 -10.708 1.00 60.50 336 ASP A N 1
ATOM 2535 C CA . ASP A 1 336 ? 13.656 28.052 -11.457 1.00 60.50 336 ASP A CA 1
ATOM 2536 C C . ASP A 1 336 ? 14.854 28.477 -10.578 1.00 60.50 336 ASP A C 1
ATOM 2538 O O . ASP A 1 336 ? 16.013 28.262 -10.919 1.00 60.50 336 ASP A O 1
ATOM 2542 N N . LYS A 1 337 ? 14.586 29.055 -9.397 1.00 66.38 337 LYS A N 1
ATOM 2543 C CA . LYS A 1 337 ? 15.599 29.447 -8.403 1.00 66.38 337 LYS A CA 1
ATOM 2544 C C . LYS A 1 337 ? 16.079 28.311 -7.473 1.00 66.38 337 LYS A C 1
ATOM 2546 O O . LYS A 1 337 ? 17.137 28.449 -6.862 1.00 66.38 337 LYS A O 1
ATOM 2551 N N . TYR A 1 338 ? 15.310 27.234 -7.298 1.00 67.44 338 TYR A N 1
ATOM 2552 C CA . TYR A 1 338 ? 15.553 26.161 -6.319 1.00 67.44 338 TYR A CA 1
ATOM 2553 C C . TYR A 1 338 ? 15.201 24.777 -6.883 1.00 67.44 338 TYR A C 1
ATOM 2555 O O . TYR A 1 338 ? 14.082 24.573 -7.346 1.00 67.44 338 TYR A O 1
ATOM 2563 N N . ALA A 1 339 ? 16.087 23.792 -6.707 1.00 66.69 339 ALA A N 1
ATOM 2564 C CA . ALA A 1 339 ? 15.885 22.428 -7.216 1.00 66.69 339 ALA A CA 1
ATOM 2565 C C . ALA A 1 339 ? 14.743 21.661 -6.511 1.00 66.69 339 ALA A C 1
ATOM 2567 O O . ALA A 1 339 ? 14.107 20.806 -7.112 1.00 66.69 339 ALA A O 1
ATOM 2568 N N . ALA A 1 340 ? 14.492 21.956 -5.231 1.00 74.56 340 ALA A N 1
ATOM 2569 C CA . ALA A 1 340 ? 13.345 21.495 -4.440 1.00 74.56 340 ALA A CA 1
ATOM 2570 C C . ALA A 1 340 ? 13.176 22.415 -3.215 1.00 74.56 340 ALA A C 1
ATOM 2572 O O . ALA A 1 340 ? 14.095 23.174 -2.867 1.00 74.56 340 ALA A O 1
ATOM 2573 N N . TRP A 1 341 ? 12.028 22.374 -2.530 1.00 81.50 341 TRP A N 1
ATOM 2574 C CA . TRP A 1 341 ? 11.863 23.128 -1.285 1.00 81.50 341 TRP A CA 1
ATOM 2575 C C . TRP A 1 341 ? 12.769 22.585 -0.190 1.00 81.50 341 TRP A C 1
ATOM 2577 O O . TRP A 1 341 ? 13.464 23.372 0.444 1.00 81.50 341 TRP A O 1
ATOM 2587 N N . PHE A 1 342 ? 12.805 21.276 0.022 1.00 79.62 342 PHE A N 1
ATOM 2588 C CA . PHE A 1 342 ? 13.668 20.645 1.016 1.00 79.62 342 PHE A CA 1
ATOM 2589 C C . PHE A 1 342 ? 14.733 19.780 0.346 1.00 79.62 342 PHE A C 1
ATOM 2591 O O . PHE A 1 342 ? 14.542 19.274 -0.756 1.00 79.62 342 PHE A O 1
ATOM 2598 N N . ASN A 1 343 ? 15.847 19.544 1.045 1.00 77.00 343 ASN A N 1
ATOM 2599 C CA . ASN A 1 343 ? 16.830 18.568 0.588 1.00 77.00 343 ASN A CA 1
ATOM 2600 C C . ASN A 1 343 ? 16.232 17.140 0.662 1.00 77.00 343 ASN A C 1
ATOM 2602 O O . ASN A 1 343 ? 15.952 16.654 1.764 1.00 77.00 343 ASN A O 1
ATOM 2606 N N . PRO A 1 344 ? 16.063 16.445 -0.470 1.00 66.56 344 PRO A N 1
ATOM 2607 C CA . PRO A 1 344 ? 15.377 15.155 -0.558 1.00 66.56 344 PRO A CA 1
ATOM 2608 C C . PRO A 1 344 ? 16.096 13.994 0.138 1.00 66.56 344 PRO A C 1
ATOM 2610 O O . PRO A 1 344 ? 15.439 13.105 0.676 1.00 66.56 344 PRO A O 1
ATOM 2613 N N . THR A 1 345 ? 17.429 14.004 0.203 1.00 64.81 345 THR A N 1
ATOM 2614 C CA . THR A 1 345 ? 18.197 12.901 0.806 1.00 64.81 345 THR A CA 1
ATOM 2615 C C . THR A 1 345 ? 18.367 13.052 2.314 1.00 64.81 345 THR A C 1
ATOM 2617 O O . THR A 1 345 ? 18.510 12.058 3.024 1.00 64.81 345 THR A O 1
ATOM 2620 N N . THR A 1 346 ? 18.333 14.283 2.833 1.00 71.31 346 THR A N 1
ATOM 2621 C CA . THR A 1 346 ? 18.690 14.557 4.237 1.00 71.31 346 THR A CA 1
ATOM 2622 C C . THR A 1 346 ? 17.588 15.208 5.064 1.00 71.31 346 THR A C 1
ATOM 2624 O O . THR A 1 346 ? 17.551 14.975 6.277 1.00 71.31 346 THR A O 1
ATOM 2627 N N . VAL A 1 347 ? 16.699 15.998 4.452 1.00 76.56 347 VAL A N 1
ATOM 2628 C CA . VAL A 1 347 ? 15.724 16.847 5.157 1.00 76.56 347 VAL A CA 1
ATOM 2629 C C . VAL A 1 347 ? 14.284 16.399 4.896 1.00 76.56 347 VAL A C 1
ATOM 2631 O O . VAL A 1 347 ? 13.583 16.136 5.871 1.00 76.56 347 VAL A O 1
ATOM 2634 N N . VAL A 1 348 ? 13.849 16.223 3.637 1.00 79.81 348 VAL A N 1
ATOM 2635 C CA . VAL A 1 348 ? 12.461 15.835 3.272 1.00 79.81 348 VAL A CA 1
ATOM 2636 C C . VAL A 1 348 ? 11.998 14.619 4.062 1.00 79.81 348 VAL A C 1
ATOM 2638 O O . VAL A 1 348 ? 10.947 14.656 4.698 1.00 79.81 348 VAL A O 1
ATOM 2641 N N . ILE A 1 349 ? 12.795 13.546 4.061 1.00 75.75 349 ILE A N 1
ATOM 2642 C CA . ILE A 1 349 ? 12.410 12.294 4.717 1.00 75.75 349 ILE A CA 1
ATOM 2643 C C . ILE A 1 349 ? 12.269 12.460 6.235 1.00 75.75 349 ILE A C 1
ATOM 2645 O O . ILE A 1 349 ? 11.354 11.901 6.836 1.00 75.75 349 ILE A O 1
ATOM 2649 N N . LYS A 1 350 ? 13.118 13.290 6.858 1.00 80.25 350 LYS A N 1
ATOM 2650 C CA . LYS A 1 350 ? 13.025 13.605 8.291 1.00 80.25 350 LYS A CA 1
ATOM 2651 C C . LYS A 1 350 ? 11.782 14.435 8.593 1.00 80.25 350 LYS A C 1
ATOM 2653 O O . LYS A 1 350 ? 11.085 14.126 9.558 1.00 80.25 350 LYS A O 1
ATOM 2658 N N . VAL A 1 351 ? 11.488 15.452 7.776 1.00 81.56 351 VAL A N 1
ATOM 2659 C CA . VAL A 1 351 ? 10.265 16.272 7.886 1.00 81.56 351 VAL A CA 1
ATOM 2660 C C . VAL A 1 351 ? 9.031 15.380 7.771 1.00 81.56 351 VAL A C 1
ATOM 2662 O O . VAL A 1 351 ? 8.152 15.435 8.628 1.00 81.56 351 VAL A O 1
ATOM 2665 N N . PHE A 1 352 ? 8.991 14.527 6.747 1.00 82.38 352 PHE A N 1
ATOM 2666 C CA . PHE A 1 352 ? 7.877 13.629 6.475 1.00 82.38 352 PHE A CA 1
ATOM 2667 C C . PHE A 1 352 ? 7.636 12.662 7.636 1.00 82.38 352 PHE A C 1
ATOM 2669 O O . PHE A 1 352 ? 6.522 12.603 8.149 1.00 82.38 352 PHE A O 1
ATOM 2676 N N . ILE A 1 353 ? 8.675 11.961 8.108 1.00 82.06 353 ILE A N 1
ATOM 2677 C CA . ILE A 1 353 ? 8.558 11.038 9.247 1.00 82.06 353 ILE A CA 1
ATOM 2678 C C . ILE A 1 353 ? 8.103 11.789 10.503 1.00 82.06 353 ILE A C 1
ATOM 2680 O O . ILE A 1 353 ? 7.228 11.308 11.219 1.00 82.06 353 ILE A O 1
ATOM 2684 N N . SER A 1 354 ? 8.647 12.981 10.757 1.00 83.69 354 SER A N 1
ATOM 2685 C CA . SER A 1 354 ? 8.301 13.768 11.946 1.00 83.69 354 SER A CA 1
ATOM 2686 C C . SER A 1 354 ? 6.839 14.219 11.914 1.00 83.69 354 SER A C 1
ATOM 2688 O O . SER A 1 354 ? 6.109 14.000 12.881 1.00 83.69 354 SER A O 1
ATOM 2690 N N . LEU A 1 355 ? 6.378 14.782 10.790 1.00 85.94 355 LEU A N 1
ATOM 2691 C CA . LEU A 1 355 ? 4.974 15.151 10.584 1.00 85.94 355 LEU A CA 1
ATOM 2692 C C . LEU A 1 355 ? 4.053 13.936 10.682 1.00 85.94 355 LEU A C 1
ATOM 2694 O O . LEU A 1 355 ? 2.997 14.024 11.301 1.00 85.94 355 LEU A O 1
ATOM 2698 N N . TRP A 1 356 ? 4.457 12.801 10.114 1.00 85.81 356 TRP A N 1
ATOM 2699 C CA . TRP A 1 356 ? 3.677 11.569 10.148 1.00 85.81 356 TRP A CA 1
ATOM 2700 C C . TRP A 1 356 ? 3.524 11.025 11.572 1.00 85.81 356 TRP A C 1
ATOM 2702 O O . TRP A 1 356 ? 2.417 10.662 11.970 1.00 85.81 356 TRP A O 1
ATOM 2712 N N . VAL A 1 357 ? 4.594 11.015 12.372 1.00 87.25 357 VAL A N 1
ATOM 2713 C CA . VAL A 1 357 ? 4.542 10.597 13.783 1.00 87.25 357 VAL A CA 1
ATOM 2714 C C . VAL A 1 357 ? 3.676 11.555 14.597 1.00 87.25 357 VAL A C 1
ATOM 2716 O O . VAL A 1 357 ? 2.805 11.097 15.334 1.00 87.25 357 VAL A O 1
ATOM 2719 N N . ILE A 1 358 ? 3.856 12.871 14.433 1.00 87.25 358 ILE A N 1
ATOM 2720 C CA . ILE A 1 358 ? 3.043 13.885 15.122 1.00 87.25 358 ILE A CA 1
ATOM 2721 C C . ILE A 1 358 ? 1.565 13.715 14.766 1.00 87.25 358 ILE A C 1
ATOM 2723 O O . ILE A 1 358 ? 0.727 13.657 15.663 1.00 87.25 358 ILE A O 1
ATOM 2727 N N . ALA A 1 359 ? 1.240 13.578 13.479 1.00 88.44 359 ALA A N 1
ATOM 2728 C CA . ALA A 1 359 ? -0.127 13.366 13.019 1.00 88.44 359 ALA A CA 1
ATOM 2729 C C . ALA A 1 359 ? -0.706 12.054 13.552 1.00 88.44 359 ALA A C 1
ATOM 2731 O O . ALA A 1 359 ? -1.835 12.034 14.031 1.00 88.44 359 ALA A O 1
ATOM 2732 N N . THR A 1 360 ? 0.072 10.972 13.544 1.00 85.81 360 THR A N 1
ATOM 2733 C CA . THR A 1 360 ? -0.359 9.679 14.085 1.00 85.81 360 THR A CA 1
ATOM 2734 C C . THR A 1 360 ? -0.684 9.793 15.569 1.00 85.81 360 THR A C 1
ATOM 2736 O O . THR A 1 360 ? -1.770 9.394 15.982 1.00 85.81 360 THR A O 1
ATOM 2739 N N . VAL A 1 361 ? 0.202 10.388 16.371 1.00 88.75 361 VAL A N 1
ATOM 2740 C CA . VAL A 1 361 ? -0.050 10.618 17.801 1.00 88.75 361 VAL A CA 1
ATOM 2741 C C . VAL A 1 361 ? -1.280 11.507 17.994 1.00 88.75 361 VAL A C 1
ATOM 2743 O O . VAL A 1 361 ? -2.151 11.164 18.792 1.00 88.75 361 VAL A O 1
ATOM 2746 N N . TRP A 1 362 ? -1.402 12.594 17.229 1.00 90.06 362 TRP A N 1
ATOM 2747 C CA . TRP A 1 362 ? -2.551 13.501 17.272 1.00 90.06 362 TRP A CA 1
ATOM 2748 C C . TRP A 1 362 ? -3.871 12.767 17.003 1.00 90.06 362 TRP A C 1
ATOM 2750 O O . TRP A 1 362 ? -4.796 12.831 17.815 1.00 90.06 362 TRP A O 1
ATOM 2760 N N . PHE A 1 363 ? -3.957 12.005 15.910 1.00 88.00 363 PHE A N 1
ATOM 2761 C CA . PHE A 1 363 ? -5.155 11.244 15.554 1.00 88.00 363 PHE A CA 1
ATOM 2762 C C . PHE A 1 363 ? -5.441 10.105 16.534 1.00 88.00 363 PHE A C 1
ATOM 2764 O O . PHE A 1 363 ? -6.603 9.889 16.875 1.00 88.00 363 PHE A O 1
ATOM 2771 N N . VAL A 1 364 ? -4.420 9.405 17.037 1.00 84.38 364 VAL A N 1
ATOM 2772 C CA . VAL A 1 364 ? -4.595 8.369 18.068 1.00 84.38 364 VAL A CA 1
ATOM 2773 C C . VAL A 1 364 ? -5.190 8.977 19.334 1.00 84.38 364 VAL A C 1
ATOM 2775 O O . VAL A 1 364 ? -6.166 8.438 19.851 1.00 84.38 364 VAL A O 1
ATOM 2778 N N . VAL A 1 365 ? -4.682 10.122 19.800 1.00 85.12 365 VAL A N 1
ATOM 2779 C CA . VAL A 1 365 ? -5.248 10.836 20.956 1.00 85.12 365 VAL A CA 1
ATOM 2780 C C . VAL A 1 365 ? -6.710 11.207 20.692 1.00 85.12 365 VAL A C 1
ATOM 2782 O O . VAL A 1 365 ? -7.569 10.914 21.525 1.00 85.12 365 VAL A O 1
ATOM 2785 N N . VAL A 1 366 ? -7.035 11.756 19.518 1.00 86.81 366 VAL A N 1
ATOM 2786 C CA . VAL A 1 366 ? -8.428 12.067 19.145 1.00 86.81 366 VAL A CA 1
ATOM 2787 C C . VAL A 1 366 ? -9.314 10.817 19.164 1.00 86.81 366 VAL A C 1
ATOM 2789 O O . VAL A 1 366 ? -10.419 10.861 19.701 1.00 86.81 366 VAL A O 1
ATOM 2792 N N . VAL A 1 367 ? -8.846 9.688 18.626 1.00 79.50 367 VAL A N 1
ATOM 2793 C CA . VAL A 1 367 ? -9.615 8.433 18.550 1.00 79.50 367 VAL A CA 1
ATOM 2794 C C . VAL A 1 367 ? -9.809 7.787 19.922 1.00 79.50 367 VAL A C 1
ATOM 2796 O O . VAL A 1 367 ? -10.903 7.280 20.195 1.00 79.50 367 VAL A O 1
ATOM 2799 N N . VAL A 1 368 ? -8.782 7.805 20.777 1.00 78.00 368 VAL A N 1
ATOM 2800 C CA . VAL A 1 368 ? -8.823 7.269 22.149 1.00 78.00 368 VAL A CA 1
ATOM 2801 C C . VAL A 1 368 ? -9.788 8.084 23.003 1.00 78.00 368 VAL A C 1
ATOM 2803 O O . VAL A 1 368 ? -10.638 7.521 23.691 1.00 78.00 368 VAL A O 1
ATOM 2806 N N . TYR A 1 369 ? -9.723 9.411 22.909 1.00 79.50 369 TYR A N 1
ATOM 2807 C CA . TYR A 1 369 ? -10.570 10.307 23.691 1.00 79.50 369 TYR A CA 1
ATOM 2808 C C . TYR A 1 369 ? -11.869 10.702 22.984 1.00 79.50 369 TYR A C 1
ATOM 2810 O O . TYR A 1 369 ? -12.584 11.553 23.503 1.00 79.50 369 TYR A O 1
ATOM 2818 N N . ARG A 1 370 ? -12.242 10.089 21.851 1.00 79.81 370 ARG A N 1
ATOM 2819 C CA . ARG A 1 370 ? -13.384 10.529 21.018 1.00 79.81 370 ARG A CA 1
ATOM 2820 C C . ARG A 1 370 ? -14.703 10.690 21.777 1.00 79.81 370 ARG A C 1
ATOM 2822 O O . ARG A 1 370 ? -15.483 11.583 21.471 1.00 79.81 370 ARG A O 1
ATOM 2829 N N . PHE A 1 371 ? -14.938 9.849 22.784 1.00 72.62 371 PHE A N 1
ATOM 2830 C CA . PHE A 1 371 ? -16.148 9.897 23.608 1.00 72.62 371 PHE A CA 1
ATOM 2831 C C . PHE A 1 371 ? -16.050 10.901 24.768 1.00 72.62 371 PHE A C 1
ATOM 2833 O O . PHE A 1 371 ? -17.069 11.350 25.280 1.00 72.62 371 PHE A O 1
ATOM 2840 N N . LYS A 1 372 ? -14.831 11.292 25.158 1.00 77.81 372 LYS A N 1
ATOM 2841 C CA . LYS A 1 372 ? -14.545 12.192 26.289 1.00 77.81 372 LYS A CA 1
ATOM 2842 C C . LYS A 1 372 ? -14.210 13.617 25.856 1.00 77.81 372 LYS A C 1
ATOM 2844 O O . LYS A 1 372 ? -14.368 14.548 26.641 1.00 77.81 372 LYS A O 1
ATOM 2849 N N . ILE A 1 373 ? -13.765 13.802 24.613 1.00 85.25 373 ILE A N 1
ATOM 2850 C CA . ILE A 1 373 ? -13.233 15.069 24.107 1.00 85.25 373 ILE A CA 1
ATOM 2851 C C . ILE A 1 373 ? -14.273 16.189 24.190 1.00 85.25 373 ILE A C 1
ATOM 2853 O O . ILE A 1 373 ? -13.955 17.289 24.620 1.00 85.25 373 ILE A O 1
ATOM 2857 N N . LEU A 1 374 ? -15.545 15.892 23.912 1.00 86.44 374 LEU A N 1
ATOM 2858 C CA . LEU A 1 374 ? -16.624 16.874 24.031 1.00 86.44 374 LEU A CA 1
ATOM 2859 C C . LEU A 1 374 ? -16.858 17.321 25.483 1.00 86.44 374 LEU A C 1
ATOM 2861 O O . LEU A 1 374 ? -17.182 18.480 25.713 1.00 86.44 374 LEU A O 1
ATOM 2865 N N . ASN A 1 375 ? -16.640 16.450 26.474 1.00 85.31 375 ASN A N 1
ATOM 2866 C CA . ASN A 1 375 ? -16.767 16.813 27.893 1.00 85.31 375 ASN A CA 1
ATOM 2867 C C . ASN A 1 375 ? -15.607 17.674 28.396 1.00 85.31 375 ASN A C 1
ATOM 2869 O O . ASN A 1 375 ? -15.745 18.383 29.395 1.00 85.31 375 ASN A O 1
ATOM 2873 N N . PHE A 1 376 ? -14.459 17.634 27.717 1.00 87.62 376 PHE A N 1
ATOM 2874 C CA . PHE A 1 376 ? -13.356 18.546 28.000 1.00 87.62 376 PHE A CA 1
ATOM 2875 C C . PHE A 1 376 ? -13.713 19.987 27.611 1.00 87.62 376 PHE A C 1
ATOM 2877 O O . PHE A 1 376 ? -13.412 20.910 28.363 1.00 87.62 376 PHE A O 1
ATOM 2884 N N . PHE A 1 377 ? -14.425 20.174 26.496 1.00 90.00 377 PHE A N 1
ATOM 2885 C CA . PHE A 1 377 ? -14.913 21.479 26.024 1.00 90.00 377 PHE A CA 1
ATOM 2886 C C . PHE A 1 377 ? -16.194 21.965 26.721 1.00 90.00 377 PHE A C 1
ATOM 2888 O O . PHE A 1 377 ? -16.718 23.029 26.403 1.00 90.00 377 PHE A O 1
ATOM 2895 N N . ARG A 1 378 ? -16.670 21.217 27.717 1.00 87.75 378 ARG A N 1
ATOM 2896 C CA . ARG A 1 378 ? -17.730 21.620 28.646 1.00 87.75 378 ARG A CA 1
ATOM 2897 C C . ARG A 1 378 ? -17.123 21.975 29.998 1.00 87.75 378 ARG A C 1
ATOM 2899 O O . ARG A 1 378 ? -16.062 21.460 30.370 1.00 87.75 378 ARG A O 1
ATOM 2906 N N . TYR A 1 379 ? -17.809 22.825 30.752 1.00 85.88 379 TYR A N 1
ATOM 2907 C CA . TYR A 1 379 ? -17.422 23.122 32.130 1.00 85.88 379 TYR A CA 1
ATOM 2908 C C . TYR A 1 379 ? -18.281 22.313 33.111 1.00 85.88 379 TYR A C 1
ATOM 2910 O O . TYR A 1 379 ? -19.439 22.006 32.804 1.00 85.88 379 TYR A O 1
ATOM 2918 N N . PRO A 1 380 ? -17.704 21.898 34.251 1.00 83.94 380 PRO A N 1
ATOM 2919 C CA . PRO A 1 380 ? -18.439 21.162 35.269 1.00 83.94 380 PRO A CA 1
ATOM 2920 C C . PRO A 1 380 ? -19.456 22.077 35.962 1.00 83.94 380 PRO A C 1
ATOM 2922 O O . PRO A 1 380 ? -19.195 23.258 36.183 1.00 83.94 380 PRO A O 1
ATOM 2925 N N . THR A 1 381 ? -20.621 21.536 36.298 1.00 83.62 381 THR A N 1
ATOM 2926 C CA . THR A 1 381 ? -21.695 22.240 37.019 1.00 83.62 381 THR A CA 1
ATOM 2927 C C . THR A 1 381 ? -22.385 21.253 37.959 1.00 83.62 381 THR A C 1
ATOM 2929 O O . THR A 1 381 ? -22.343 20.043 37.729 1.00 83.62 381 THR A O 1
ATOM 2932 N N . ALA A 1 382 ? -23.027 21.757 39.012 1.00 83.38 382 ALA A N 1
ATOM 2933 C CA . ALA A 1 382 ? -23.843 20.944 39.906 1.00 83.38 382 ALA A CA 1
ATOM 2934 C C . ALA A 1 382 ? -24.969 20.196 39.154 1.00 83.38 382 ALA A C 1
ATOM 2936 O O . ALA A 1 382 ? -25.427 20.608 38.079 1.00 83.38 382 ALA A O 1
ATOM 2937 N N . LEU A 1 383 ? -25.376 19.041 39.697 1.00 84.94 383 LEU A N 1
ATOM 2938 C CA . LEU A 1 383 ? -26.311 18.119 39.039 1.00 84.94 383 LEU A CA 1
ATOM 2939 C C . LEU A 1 383 ? -27.720 18.715 38.881 1.00 84.94 383 LEU A C 1
ATOM 2941 O O . LEU A 1 383 ? -28.419 18.361 37.931 1.00 84.94 383 LEU A O 1
ATOM 2945 N N . ASP A 1 384 ? -28.097 19.673 39.725 1.00 82.50 384 ASP A N 1
ATOM 2946 C CA . ASP A 1 384 ? -29.363 20.423 39.719 1.00 82.50 384 ASP A CA 1
ATOM 2947 C C . ASP A 1 384 ? -29.551 21.316 38.477 1.00 82.50 384 ASP A C 1
ATOM 2949 O O . ASP A 1 384 ? -30.668 21.497 37.995 1.00 82.50 384 ASP A O 1
ATOM 2953 N N . LYS A 1 385 ? -28.458 21.849 37.923 1.00 84.38 385 LYS A N 1
ATOM 2954 C CA . LYS A 1 385 ? -28.477 22.818 36.810 1.00 84.38 385 LYS A CA 1
ATOM 2955 C C . LYS A 1 385 ? -27.817 22.309 35.535 1.00 84.38 385 LYS A C 1
ATOM 2957 O O . LYS A 1 385 ? -27.839 22.995 34.516 1.00 84.38 385 LYS A O 1
ATOM 2962 N N . CYS A 1 386 ? -27.212 21.125 35.570 1.00 87.12 386 CYS A N 1
ATOM 2963 C CA . CYS A 1 386 ? -26.486 20.595 34.423 1.00 87.12 386 CYS A CA 1
ATOM 2964 C C . CYS A 1 386 ? -27.392 20.286 33.214 1.00 87.12 386 CYS A C 1
ATOM 2966 O O . CYS A 1 386 ? -28.554 19.898 33.336 1.00 87.12 386 CYS A O 1
ATOM 2968 N N . THR A 1 387 ? -26.834 20.417 32.015 1.00 88.12 387 THR A N 1
ATOM 2969 C CA . THR A 1 387 ? -27.516 20.023 30.763 1.00 88.12 387 THR A CA 1
ATOM 2970 C C . THR A 1 387 ? -27.240 18.570 30.384 1.00 88.12 387 THR A C 1
ATOM 2972 O O . THR A 1 387 ? -28.025 17.925 29.688 1.00 88.12 387 THR A O 1
ATOM 2975 N N . ARG A 1 388 ? -26.095 18.046 30.826 1.00 89.56 388 ARG A N 1
ATOM 2976 C CA . ARG A 1 388 ? -25.606 16.703 30.522 1.00 89.56 388 ARG A CA 1
ATOM 2977 C C . ARG A 1 388 ? -24.951 16.113 31.758 1.00 89.56 388 ARG A C 1
ATOM 2979 O O . ARG A 1 388 ? -24.353 16.848 32.541 1.00 89.56 388 ARG A O 1
ATOM 2986 N N . VAL A 1 389 ? -25.013 14.796 31.899 1.00 89.06 389 VAL A N 1
ATOM 2987 C CA . VAL A 1 389 ? -24.408 14.070 33.019 1.00 89.06 389 VAL A CA 1
ATOM 2988 C C . VAL A 1 389 ? -23.528 12.962 32.472 1.00 89.06 389 VAL A C 1
ATOM 2990 O O . VAL A 1 389 ? -23.946 12.174 31.626 1.00 89.06 389 VAL A O 1
ATOM 2993 N N . LEU A 1 390 ? -22.294 12.909 32.956 1.00 87.75 390 LEU A N 1
ATOM 2994 C CA . LEU A 1 390 ? -21.421 11.762 32.786 1.00 87.75 390 LEU A CA 1
ATOM 2995 C C . LEU A 1 390 ? -21.761 10.738 33.863 1.00 87.75 390 LEU A C 1
ATOM 2997 O O . LEU A 1 390 ? -21.557 11.004 35.049 1.00 87.75 390 LEU A O 1
ATOM 3001 N N . MET A 1 391 ? -22.284 9.597 33.432 1.00 85.25 391 MET A N 1
ATOM 3002 C CA . MET A 1 391 ? -22.591 8.450 34.275 1.00 85.25 391 MET A CA 1
ATOM 3003 C C . MET A 1 391 ? -21.434 7.459 34.153 1.00 85.25 391 MET A C 1
ATOM 3005 O O . MET A 1 391 ? -21.120 7.002 33.052 1.00 85.25 391 MET A O 1
ATOM 3009 N N . TYR A 1 392 ? -20.787 7.143 35.272 1.00 84.44 392 TYR A N 1
ATOM 3010 C CA . TYR A 1 392 ? -19.735 6.134 35.346 1.00 84.44 392 TYR A CA 1
ATOM 3011 C C . TYR A 1 392 ? -20.145 5.037 36.322 1.00 84.44 392 TYR A C 1
ATOM 3013 O O . TYR A 1 392 ? -20.255 5.275 37.525 1.00 84.44 392 TYR A O 1
ATOM 3021 N N . LYS A 1 393 ? -20.346 3.827 35.803 1.00 81.94 393 LYS A N 1
ATOM 3022 C CA . LYS A 1 393 ? -20.638 2.639 36.603 1.00 81.94 393 LYS A CA 1
ATOM 3023 C C . LYS A 1 393 ? -19.394 1.750 36.646 1.00 81.94 393 LYS A C 1
ATOM 3025 O O . LYS A 1 393 ? -19.021 1.227 35.591 1.00 81.94 393 LYS A O 1
ATOM 3030 N N . PRO A 1 394 ? -18.747 1.570 37.812 1.00 73.75 394 PRO A N 1
ATOM 3031 C CA . PRO A 1 394 ? -17.659 0.617 37.946 1.00 73.75 394 PRO A CA 1
ATOM 3032 C C . PRO A 1 394 ? -18.218 -0.779 37.685 1.00 73.75 394 PRO A C 1
ATOM 3034 O O . PRO A 1 394 ? -19.142 -1.237 38.354 1.00 73.75 394 PRO A O 1
ATOM 3037 N N . GLU A 1 395 ? -17.685 -1.444 36.673 1.00 64.31 395 GLU A N 1
ATOM 3038 C CA . GLU A 1 395 ? -18.051 -2.814 36.357 1.00 64.31 395 GLU A CA 1
ATOM 3039 C C . GLU A 1 395 ? -16.794 -3.628 36.609 1.00 64.31 395 GLU A C 1
ATOM 3041 O O . GLU A 1 395 ? -15.797 -3.486 35.899 1.00 64.31 395 GLU A O 1
ATOM 3046 N N . VAL A 1 396 ? -16.811 -4.444 37.666 1.00 54.78 396 VAL A N 1
ATOM 3047 C CA . VAL A 1 396 ? -15.778 -5.461 37.852 1.00 54.78 396 VAL A CA 1
ATOM 3048 C C . VAL A 1 396 ? -16.038 -6.482 36.761 1.00 54.78 396 VAL A C 1
ATOM 3050 O O . VAL A 1 396 ? -16.804 -7.427 36.939 1.00 54.78 396 VAL A O 1
ATOM 3053 N N . THR A 1 397 ? -15.474 -6.247 35.581 1.00 44.22 397 THR A N 1
ATOM 3054 C CA . THR A 1 397 ? -15.501 -7.234 34.518 1.00 44.22 397 THR A CA 1
ATOM 3055 C C . THR A 1 397 ? -14.723 -8.431 35.040 1.00 44.22 397 THR A C 1
ATOM 3057 O O . THR A 1 397 ? -13.491 -8.445 34.993 1.00 44.22 397 THR A O 1
ATOM 3060 N N . GLU A 1 398 ? -15.420 -9.445 35.554 1.00 44.09 398 GLU A N 1
ATOM 3061 C CA . GLU A 1 398 ? -14.856 -10.783 35.562 1.00 44.09 398 GLU A CA 1
ATOM 3062 C C . GLU A 1 398 ? -14.462 -11.042 34.113 1.00 44.09 398 GLU A C 1
ATOM 3064 O O . GLU A 1 398 ? -15.303 -11.095 33.212 1.00 44.09 398 GLU A O 1
ATOM 3069 N N . THR A 1 399 ? -13.157 -11.100 33.862 1.00 40.03 399 THR A N 1
ATOM 3070 C CA . THR A 1 399 ? -12.634 -11.490 32.562 1.00 40.03 399 THR A CA 1
ATOM 3071 C C . THR A 1 399 ? -13.089 -12.928 32.345 1.00 40.03 399 THR A C 1
ATOM 3073 O O . THR A 1 399 ? -12.414 -13.879 32.725 1.00 40.03 399 THR A O 1
ATOM 3076 N N . MET A 1 400 ? -14.270 -13.100 31.738 1.00 38.53 400 MET A N 1
ATOM 3077 C CA . MET A 1 400 ? -14.918 -14.401 31.522 1.00 38.53 400 MET A CA 1
ATOM 3078 C C . MET A 1 400 ? -14.061 -15.360 30.673 1.00 38.53 400 MET A C 1
ATOM 3080 O O . MET A 1 400 ? -14.402 -16.529 30.491 1.00 38.53 400 MET A O 1
ATOM 3084 N N . LEU A 1 401 ? -12.929 -14.880 30.153 1.00 45.66 401 LEU A N 1
ATOM 3085 C CA . LEU A 1 401 ? -11.940 -15.615 29.386 1.00 45.66 401 LEU A CA 1
ATOM 3086 C C . LEU A 1 401 ? -10.543 -15.364 29.974 1.00 45.66 401 LEU A C 1
ATOM 3088 O O . LEU A 1 401 ? -9.749 -14.600 29.431 1.00 45.66 401 LEU A O 1
ATOM 3092 N N . VAL A 1 402 ? -10.230 -16.040 31.083 1.00 43.31 402 VAL A N 1
ATOM 3093 C CA . VAL A 1 402 ? -8.847 -16.177 31.561 1.00 43.31 402 VAL A CA 1
ATOM 3094 C C . VAL A 1 402 ? -8.063 -16.962 30.508 1.00 43.31 402 VAL A C 1
ATOM 3096 O O . VAL A 1 402 ? -8.244 -18.169 30.323 1.00 43.31 402 VAL A O 1
ATOM 3099 N N . ASP A 1 403 ? -7.221 -16.256 29.763 1.00 46.59 403 ASP A N 1
ATOM 3100 C CA . ASP A 1 403 ? -6.358 -16.841 28.745 1.00 46.59 403 ASP A CA 1
ATOM 3101 C C . ASP A 1 403 ? -5.338 -17.804 29.383 1.00 46.59 403 ASP A C 1
ATOM 3103 O O . ASP A 1 403 ? -4.608 -17.439 30.304 1.00 46.59 403 ASP A O 1
ATOM 3107 N N . ARG A 1 404 ? -5.246 -19.038 28.868 1.00 52.41 404 ARG A N 1
ATOM 3108 C CA . ARG A 1 404 ? -4.233 -20.023 29.299 1.00 52.41 404 ARG A CA 1
ATOM 3109 C C . ARG A 1 404 ? -2.826 -19.702 28.772 1.00 52.41 404 ARG A C 1
ATOM 3111 O O . ARG A 1 404 ? -1.872 -20.321 29.234 1.00 52.41 404 ARG A O 1
ATOM 3118 N N . SER A 1 405 ? -2.687 -18.790 27.803 1.00 58.75 405 SER A N 1
ATOM 3119 C CA . SER A 1 405 ? -1.419 -18.509 27.107 1.00 58.75 405 SER A CA 1
ATOM 3120 C C . SER A 1 405 ? -0.485 -17.528 27.836 1.00 58.75 405 SER A C 1
ATOM 3122 O O . SER A 1 405 ? 0.683 -17.415 27.473 1.00 58.75 405 SER A O 1
ATOM 3124 N N . GLY A 1 406 ? -0.984 -16.812 28.855 1.00 58.69 406 GLY A N 1
ATOM 3125 C CA . GLY A 1 406 ? -0.236 -15.771 29.578 1.00 58.69 406 GLY A CA 1
ATOM 3126 C C . GLY A 1 406 ? -0.142 -14.421 28.850 1.00 58.69 406 GLY A C 1
ATOM 3127 O O . GLY A 1 406 ? 0.255 -13.430 29.462 1.00 58.69 406 GLY A O 1
ATOM 3128 N N . VAL A 1 407 ? -0.567 -14.330 27.583 1.00 58.47 407 VAL A N 1
ATOM 3129 C CA . VAL A 1 407 ? -0.561 -13.074 26.810 1.00 58.47 407 VAL A CA 1
ATOM 3130 C C . VAL A 1 407 ? -1.534 -12.059 27.400 1.00 58.47 407 VAL A C 1
ATOM 3132 O O . VAL A 1 407 ? -1.163 -10.902 27.560 1.00 58.47 407 VAL A O 1
ATOM 3135 N N . ALA A 1 408 ? -2.732 -12.478 27.821 1.00 57.97 408 ALA A N 1
ATOM 3136 C CA . ALA A 1 408 ? -3.657 -11.577 28.514 1.00 57.97 408 ALA A CA 1
ATOM 3137 C C . ALA A 1 408 ? -3.049 -10.992 29.802 1.00 57.97 408 ALA A C 1
ATOM 3139 O O . ALA A 1 408 ? -3.217 -9.811 30.069 1.00 57.97 408 ALA A O 1
ATOM 3140 N N . GLN A 1 409 ? -2.272 -11.769 30.566 1.00 65.25 409 GLN A N 1
ATOM 3141 C CA . GLN A 1 409 ? -1.568 -11.253 31.749 1.00 65.25 409 GLN A CA 1
ATOM 3142 C C . GLN A 1 409 ? -0.459 -10.259 31.379 1.00 65.25 409 GLN A C 1
ATOM 3144 O O . GLN A 1 409 ? -0.238 -9.294 32.105 1.00 65.25 409 GLN A O 1
ATOM 3149 N N . MET A 1 410 ? 0.238 -10.471 30.260 1.00 62.69 410 MET A N 1
ATOM 3150 C CA . MET A 1 410 ? 1.221 -9.517 29.742 1.00 62.69 410 MET A CA 1
ATOM 3151 C C . MET A 1 410 ? 0.553 -8.220 29.272 1.00 62.69 410 MET A C 1
ATOM 3153 O O . MET A 1 410 ? 1.033 -7.145 29.616 1.00 62.69 410 MET A O 1
ATOM 3157 N N . VAL A 1 411 ? -0.563 -8.311 28.542 1.00 63.38 411 VAL A N 1
ATOM 3158 C CA . VAL A 1 411 ? -1.355 -7.147 28.118 1.00 63.38 411 VAL A CA 1
ATOM 3159 C C . VAL A 1 411 ? -1.885 -6.398 29.331 1.00 63.38 411 VAL A C 1
ATOM 3161 O O . VAL A 1 411 ? -1.698 -5.196 29.389 1.00 63.38 411 VAL A O 1
ATOM 3164 N N . LEU A 1 412 ? -2.430 -7.088 30.337 1.00 65.00 412 LEU A N 1
ATOM 3165 C CA . LEU A 1 412 ? -2.878 -6.464 31.586 1.00 65.00 412 LEU A CA 1
ATOM 3166 C C . LEU A 1 412 ? -1.726 -5.778 32.330 1.00 65.00 412 LEU A C 1
ATOM 3168 O O . LEU A 1 412 ? -1.906 -4.685 32.854 1.00 65.00 412 LEU A O 1
ATOM 3172 N N . LYS A 1 413 ? -0.518 -6.362 32.339 1.00 72.06 413 LYS A N 1
ATOM 3173 C CA . LYS A 1 413 ? 0.675 -5.695 32.889 1.00 72.06 413 LYS A CA 1
ATOM 3174 C C . LYS A 1 413 ? 1.029 -4.433 32.107 1.00 72.06 413 LYS A C 1
ATOM 3176 O O . LYS A 1 413 ? 1.274 -3.403 32.724 1.00 72.06 413 LYS A O 1
ATOM 3181 N N . ILE A 1 414 ? 1.024 -4.496 30.776 1.00 70.12 414 ILE A N 1
ATOM 3182 C CA . ILE A 1 414 ? 1.287 -3.340 29.908 1.00 70.12 414 ILE A CA 1
ATOM 3183 C C . ILE A 1 414 ? 0.201 -2.272 30.085 1.00 70.12 414 ILE A C 1
ATOM 3185 O O . ILE A 1 414 ? 0.527 -1.098 30.193 1.00 70.12 414 ILE A O 1
ATOM 3189 N N . GLU A 1 415 ? -1.068 -2.660 30.166 1.00 63.56 415 GLU A N 1
ATOM 3190 C CA . GLU A 1 415 ? -2.205 -1.764 30.369 1.00 63.56 415 GLU A CA 1
ATOM 3191 C C . GLU A 1 415 ? -2.136 -1.098 31.743 1.00 63.56 415 GLU A C 1
ATOM 3193 O O . GLU A 1 415 ? -2.247 0.119 31.826 1.00 63.56 415 GLU A O 1
ATOM 3198 N N . SER A 1 416 ? -1.844 -1.856 32.804 1.00 69.19 416 SER A N 1
ATOM 3199 C CA . SER A 1 416 ? -1.638 -1.302 34.149 1.00 69.19 416 SER A CA 1
ATOM 3200 C C . SER A 1 416 ? -0.419 -0.374 34.232 1.00 69.19 416 SER A C 1
ATOM 3202 O O . SER A 1 416 ? -0.419 0.574 35.011 1.00 69.19 416 SER A O 1
ATOM 3204 N N . PHE A 1 417 ? 0.606 -0.610 33.404 1.00 73.69 417 PHE A N 1
ATOM 3205 C CA . PHE A 1 417 ? 1.797 0.233 33.312 1.00 73.69 417 PHE A CA 1
ATOM 3206 C C . PHE A 1 417 ? 1.549 1.518 32.506 1.00 73.69 417 PHE A C 1
ATOM 3208 O O . PHE A 1 417 ? 1.974 2.593 32.922 1.00 73.69 417 PHE A O 1
ATOM 3215 N N . LEU A 1 418 ? 0.861 1.424 31.363 1.00 63.22 418 LEU A N 1
ATOM 3216 C CA . LEU A 1 418 ? 0.558 2.561 30.486 1.00 63.22 418 LEU A CA 1
ATOM 3217 C C . LEU A 1 418 ? -0.594 3.420 31.019 1.00 63.22 418 LEU A C 1
ATOM 3219 O O . LEU A 1 418 ? -0.587 4.637 30.847 1.00 63.22 418 LEU A O 1
ATOM 3223 N N . PHE A 1 419 ? -1.573 2.798 31.673 1.00 63.84 419 PHE A N 1
ATOM 3224 C CA . PHE A 1 419 ? -2.782 3.442 32.176 1.00 63.84 419 PHE A CA 1
ATOM 3225 C C . PHE A 1 419 ? -3.037 3.088 33.652 1.00 63.84 419 PHE A C 1
ATOM 3227 O O . PHE A 1 419 ? -4.062 2.486 33.979 1.00 63.84 419 PHE A O 1
ATOM 3234 N N . PRO A 1 420 ? -2.161 3.518 34.581 1.00 58.78 420 PRO A N 1
ATOM 3235 C CA . PRO A 1 420 ? -2.282 3.203 36.010 1.00 58.78 420 PRO A CA 1
ATOM 3236 C C . PRO A 1 420 ? -3.568 3.736 36.666 1.00 58.78 420 PRO A C 1
ATOM 3238 O O . PRO A 1 420 ? -3.950 3.278 37.735 1.00 58.78 420 PRO A O 1
ATOM 3241 N N . HIS A 1 421 ? -4.253 4.684 36.017 1.00 58.62 421 HIS A N 1
ATOM 3242 C CA . HIS A 1 421 ? -5.511 5.281 36.477 1.00 58.62 421 HIS A CA 1
ATOM 3243 C C . HIS A 1 421 ? -6.704 4.945 35.564 1.00 58.62 421 HIS A C 1
ATOM 3245 O O . HIS A 1 421 ? -7.725 5.636 35.617 1.00 58.62 421 HIS A O 1
ATOM 3251 N N . SER A 1 422 ? -6.587 3.933 34.693 1.00 58.66 422 SER A N 1
ATOM 3252 C CA . SER A 1 422 ? -7.720 3.475 33.881 1.00 58.66 422 SER A CA 1
ATOM 3253 C C . SER A 1 422 ? -8.798 2.898 34.794 1.00 58.66 422 SER A C 1
ATOM 3255 O O . SER A 1 422 ? -8.607 1.861 35.426 1.00 58.66 422 SER A O 1
ATOM 3257 N N . ARG A 1 423 ? -9.927 3.599 34.901 1.00 63.91 423 ARG A N 1
ATOM 3258 C CA . ARG A 1 423 ? -11.072 3.148 35.691 1.00 63.91 423 ARG A CA 1
ATOM 3259 C C . ARG A 1 423 ? -11.873 2.141 34.856 1.00 63.91 423 ARG A C 1
ATOM 3261 O O . ARG A 1 423 ? -12.342 2.489 33.775 1.00 63.91 423 ARG A O 1
ATOM 3268 N N . GLN A 1 424 ? -11.984 0.899 35.330 1.00 63.59 424 GLN A N 1
ATOM 3269 C CA . GLN A 1 424 ? -12.749 -0.159 34.662 1.00 63.59 424 GLN A CA 1
ATOM 3270 C C . GLN A 1 424 ? -14.246 -0.001 34.944 1.00 63.59 424 GLN A C 1
ATOM 3272 O O . GLN A 1 424 ? -14.700 -0.146 36.080 1.00 63.59 424 GLN A O 1
ATOM 3277 N N . GLY A 1 425 ? -15.014 0.308 33.903 1.00 69.25 425 GLY A N 1
ATOM 3278 C CA . GLY A 1 425 ? -16.450 0.503 34.013 1.00 69.25 425 GLY A CA 1
ATOM 3279 C C . GLY A 1 425 ? -17.076 1.035 32.734 1.00 69.25 425 GLY A C 1
ATOM 3280 O O . GLY A 1 425 ? -16.382 1.364 31.768 1.00 69.25 425 GLY A O 1
ATOM 3281 N N . VAL A 1 426 ? -18.401 1.123 32.737 1.00 73.12 426 VAL A N 1
ATOM 3282 C CA . VAL A 1 426 ? -19.163 1.729 31.644 1.00 73.12 426 VAL A CA 1
ATOM 3283 C C . VAL A 1 426 ? -19.288 3.222 31.910 1.00 73.12 426 VAL A C 1
ATOM 3285 O O . VAL A 1 426 ? -19.795 3.635 32.953 1.00 73.12 426 VAL A O 1
ATOM 3288 N N . GLU A 1 427 ? -18.825 4.025 30.956 1.00 78.81 427 GLU A N 1
ATOM 3289 C CA . GLU A 1 427 ? -18.857 5.484 31.008 1.00 78.81 427 GLU A CA 1
ATOM 3290 C C . GLU A 1 427 ? -19.658 6.020 29.819 1.00 78.81 427 GLU A C 1
ATOM 3292 O O . GLU A 1 427 ? -19.294 5.787 28.665 1.00 78.81 427 GLU A O 1
ATOM 3297 N N . GLU A 1 428 ? -20.734 6.755 30.089 1.00 83.12 428 GLU A N 1
ATOM 3298 C CA . GLU A 1 428 ? -21.580 7.353 29.053 1.00 83.12 428 GLU A CA 1
ATOM 3299 C C . GLU A 1 428 ? -21.994 8.774 29.444 1.00 83.12 428 GLU A C 1
ATOM 3301 O O . GLU A 1 428 ? -22.261 9.071 30.607 1.00 83.12 428 GLU A O 1
ATOM 3306 N N . THR A 1 429 ? -22.031 9.681 28.465 1.00 86.88 429 THR A N 1
ATOM 3307 C CA . THR A 1 429 ? -22.529 11.047 28.675 1.00 86.88 429 THR A CA 1
ATOM 3308 C C . THR A 1 429 ? -23.944 11.166 28.151 1.00 86.88 429 THR A C 1
ATOM 3310 O O . THR A 1 429 ? -24.157 11.164 26.938 1.00 86.88 429 THR A O 1
ATOM 3313 N N . VAL A 1 430 ? -24.890 11.337 29.063 1.00 88.19 430 VAL A N 1
ATOM 3314 C CA . VAL A 1 430 ? -26.321 11.368 28.770 1.00 88.19 430 VAL A CA 1
ATOM 3315 C C . VAL A 1 430 ? -26.836 12.808 28.826 1.00 88.19 430 VAL A C 1
ATOM 3317 O O . VAL A 1 430 ? -26.344 13.637 29.598 1.00 88.19 430 VAL A O 1
ATOM 3320 N N . THR A 1 431 ? -27.802 13.137 27.972 1.00 89.81 431 THR A N 1
ATOM 3321 C CA . THR A 1 431 ? -28.529 14.413 28.015 1.00 89.81 431 THR A CA 1
ATOM 3322 C C . THR A 1 431 ? -29.604 14.391 29.091 1.00 89.81 431 THR A C 1
ATOM 3324 O O . THR A 1 431 ? -30.325 13.407 29.228 1.00 89.81 431 THR A O 1
ATOM 3327 N N . VAL A 1 432 ? -29.729 15.485 29.840 1.00 89.88 432 VAL A N 1
ATOM 3328 C CA . VAL A 1 432 ? -30.819 15.641 30.807 1.00 89.88 432 VAL A CA 1
ATOM 3329 C C . VAL A 1 432 ? -32.048 16.163 30.074 1.00 89.88 432 VAL A C 1
ATOM 3331 O O . VAL A 1 432 ? -31.983 17.173 29.372 1.00 89.88 432 VAL A O 1
ATOM 3334 N N . HIS A 1 433 ? -33.165 15.472 30.247 1.00 88.88 433 HIS A N 1
ATOM 3335 C CA . HIS A 1 433 ? -34.470 15.840 29.723 1.00 88.88 433 HIS A CA 1
ATOM 3336 C C . HIS A 1 433 ? -35.368 16.332 30.857 1.00 88.88 433 HIS A C 1
ATOM 3338 O O . HIS A 1 433 ? -35.194 15.956 32.015 1.00 88.88 433 HIS A O 1
ATOM 3344 N N . THR A 1 434 ? -36.344 17.166 30.515 1.00 87.00 434 THR A N 1
ATOM 3345 C CA . THR A 1 434 ? -37.349 17.660 31.459 1.00 87.00 434 THR A CA 1
ATOM 3346 C C . THR A 1 434 ? -38.714 17.155 31.019 1.00 87.00 434 THR A C 1
ATOM 3348 O O . THR A 1 434 ? -39.038 17.188 29.830 1.00 87.00 434 THR A O 1
ATOM 3351 N N . THR A 1 435 ? -39.493 16.643 31.962 1.00 81.06 435 THR A N 1
ATOM 3352 C CA . THR A 1 435 ? -40.863 16.168 31.733 1.00 81.06 435 THR A CA 1
ATOM 3353 C C . THR A 1 435 ? -41.828 17.344 31.611 1.00 81.06 435 THR A C 1
ATOM 3355 O O . THR A 1 435 ? -41.478 18.493 31.887 1.00 81.06 435 THR A O 1
ATOM 3358 N N . THR A 1 436 ? -43.073 17.071 31.223 1.00 74.38 436 THR A N 1
ATOM 3359 C CA . THR A 1 436 ? -44.142 18.083 31.186 1.00 74.38 436 THR A CA 1
ATOM 3360 C C . THR A 1 436 ? -44.467 18.662 32.564 1.00 74.38 436 THR A C 1
ATOM 3362 O O . THR A 1 436 ? -44.973 19.776 32.644 1.00 74.38 436 THR A O 1
ATOM 3365 N N . GLU A 1 437 ? -44.151 17.932 33.636 1.00 72.81 437 GLU A N 1
ATOM 3366 C CA . GLU A 1 437 ? -44.358 18.340 35.032 1.00 72.81 437 GLU A CA 1
ATOM 3367 C C . GLU A 1 437 ? -43.128 19.041 35.638 1.00 72.81 437 GLU A C 1
ATOM 3369 O O . GLU A 1 437 ? -43.158 19.466 36.791 1.00 72.81 437 GLU A O 1
ATOM 3374 N N . GLY A 1 438 ? -42.044 19.201 34.867 1.00 76.19 438 GLY A N 1
ATOM 3375 C CA . GLY A 1 438 ? -40.830 19.899 35.298 1.00 76.19 438 GLY A CA 1
ATOM 3376 C C . GLY A 1 438 ? -39.785 19.018 35.992 1.00 76.19 438 GLY A C 1
ATOM 3377 O O . GLY A 1 438 ? -38.726 19.525 36.362 1.00 76.19 438 GLY A O 1
ATOM 3378 N N . THR A 1 439 ? -40.022 17.710 36.139 1.00 81.06 439 THR A N 1
ATOM 3379 C CA . THR A 1 439 ? -39.040 16.775 36.713 1.00 81.06 439 THR A CA 1
ATOM 3380 C C . THR A 1 439 ? -37.904 16.512 35.719 1.00 81.06 439 THR A C 1
ATOM 3382 O O . THR A 1 4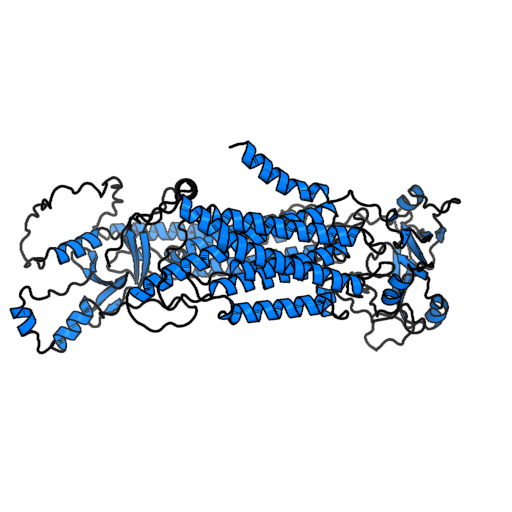39 ? -38.119 16.325 34.520 1.00 81.06 439 THR A O 1
ATOM 3385 N N . ARG A 1 440 ? -36.655 16.536 36.198 1.00 87.69 440 ARG A N 1
ATOM 3386 C CA . ARG A 1 440 ? -35.463 16.292 35.367 1.00 87.69 440 ARG A CA 1
ATOM 3387 C C . ARG A 1 440 ? -35.122 14.809 35.385 1.00 87.69 440 ARG A C 1
ATOM 3389 O O . ARG A 1 440 ? -35.045 14.211 36.454 1.00 87.69 440 ARG A O 1
ATOM 3396 N N . TYR A 1 441 ? -34.894 14.220 34.218 1.00 88.62 441 TYR A N 1
ATOM 3397 C CA . TYR A 1 441 ? -34.556 12.807 34.082 1.00 88.62 441 TYR A CA 1
ATOM 3398 C C . TYR A 1 441 ? -33.507 12.559 33.000 1.00 88.62 441 TYR A C 1
ATOM 3400 O O . TYR A 1 441 ? -33.272 13.390 32.125 1.00 88.62 441 TYR A O 1
ATOM 3408 N N . LEU A 1 442 ? -32.879 11.392 33.059 1.00 89.56 442 LEU A N 1
ATOM 3409 C CA . LEU A 1 442 ? -31.938 10.892 32.064 1.00 89.56 442 LEU A CA 1
ATOM 3410 C C . LEU A 1 442 ? -32.078 9.374 31.936 1.00 89.56 442 LEU A C 1
ATOM 3412 O O . LEU A 1 442 ? -32.610 8.722 32.832 1.00 89.56 442 LEU A O 1
ATOM 3416 N N . GLU A 1 443 ? -31.600 8.801 30.838 1.00 85.19 443 GLU A N 1
ATOM 3417 C CA . GLU A 1 443 ? -31.639 7.354 30.601 1.00 85.19 443 GLU A CA 1
ATOM 3418 C C . GLU A 1 443 ? -30.217 6.798 30.483 1.00 85.19 443 GLU A C 1
ATOM 3420 O O . GLU A 1 443 ? -29.437 7.247 29.649 1.00 85.19 443 GLU A O 1
ATOM 3425 N N . PHE A 1 444 ? -29.864 5.822 31.318 1.00 82.69 444 PHE A N 1
ATOM 3426 C CA . PHE A 1 444 ? -28.541 5.194 31.331 1.00 82.69 444 PHE A CA 1
ATOM 3427 C C . PHE A 1 444 ? -28.686 3.677 31.457 1.00 82.69 444 PHE A C 1
ATOM 3429 O O . PHE A 1 444 ? -29.440 3.196 32.300 1.00 82.69 444 PHE A O 1
ATOM 3436 N N . GLN A 1 445 ? -27.994 2.911 30.604 1.00 76.75 445 GLN A N 1
ATOM 3437 C CA . GLN A 1 445 ? -28.110 1.441 30.536 1.00 76.75 445 GLN A CA 1
ATOM 3438 C C . GLN A 1 445 ? -29.566 0.927 30.491 1.00 76.75 445 GLN A C 1
ATOM 3440 O O . GLN A 1 445 ? -29.900 -0.073 31.124 1.00 76.75 445 GLN A O 1
ATOM 3445 N N . HIS A 1 446 ? -30.435 1.604 29.733 1.00 74.44 446 HIS A N 1
ATOM 3446 C CA . HIS A 1 446 ? -31.865 1.272 29.604 1.00 74.44 446 HIS A CA 1
ATOM 3447 C C . HIS A 1 446 ? -32.692 1.440 30.890 1.00 74.44 446 HIS A C 1
ATOM 3449 O O . HIS A 1 446 ? -33.797 0.909 30.983 1.00 74.44 446 HIS A O 1
ATOM 3455 N N . LEU A 1 447 ? -32.178 2.180 31.873 1.00 77.06 447 LEU A N 1
ATOM 3456 C CA . LEU A 1 447 ? -32.905 2.578 33.074 1.00 77.06 447 LEU A CA 1
ATOM 3457 C C . LEU A 1 447 ? -33.107 4.090 33.073 1.00 77.06 447 LEU A C 1
ATOM 3459 O O . LEU A 1 447 ? -32.189 4.850 32.753 1.00 77.06 447 LEU A O 1
ATOM 3463 N N . ARG A 1 448 ? -34.308 4.527 33.458 1.00 83.44 448 ARG A N 1
ATOM 3464 C CA . ARG A 1 448 ? -34.626 5.941 33.645 1.00 83.44 448 ARG A CA 1
ATOM 3465 C C . ARG A 1 448 ? -34.245 6.375 35.057 1.00 83.44 448 ARG A C 1
ATOM 3467 O O . ARG A 1 448 ? -34.653 5.756 36.037 1.00 83.44 448 ARG A O 1
ATOM 3474 N N . TYR A 1 449 ? -33.482 7.455 35.143 1.00 84.88 449 TYR A N 1
ATOM 3475 C CA . TYR A 1 449 ? -33.070 8.090 36.383 1.00 84.88 449 TYR A CA 1
ATOM 3476 C C . TYR A 1 449 ? -33.721 9.465 36.498 1.00 84.88 449 TYR A C 1
ATOM 3478 O O . TYR A 1 449 ? -33.562 10.294 35.604 1.00 84.88 449 TYR A O 1
ATOM 3486 N N . SER A 1 450 ? -34.416 9.728 37.599 1.00 85.69 450 SER A N 1
ATOM 3487 C CA . SER A 1 450 ? -35.006 11.027 37.936 1.00 85.69 450 SER A CA 1
ATOM 3488 C C . SER A 1 450 ? -34.142 11.761 38.959 1.00 85.69 450 SER A C 1
ATOM 3490 O O . SER A 1 450 ? -33.568 11.134 39.849 1.00 85.69 450 SER A O 1
ATOM 3492 N N . PHE A 1 451 ? -34.041 13.082 38.842 1.00 84.81 451 PHE A N 1
ATOM 3493 C CA . PHE A 1 451 ? -33.336 13.917 39.812 1.00 84.81 451 PHE A CA 1
ATOM 3494 C C . PHE A 1 451 ? -34.111 13.966 41.134 1.00 84.81 451 PHE A C 1
ATOM 3496 O O . PHE A 1 451 ? -35.292 14.312 41.133 1.00 84.81 451 PHE A O 1
ATOM 3503 N N . ASP A 1 452 ? -33.451 13.616 42.237 1.00 81.50 452 ASP A N 1
ATOM 3504 C CA . ASP A 1 452 ? -33.997 13.743 43.589 1.00 81.50 452 ASP A CA 1
ATOM 3505 C C . ASP A 1 452 ? -33.384 14.966 44.281 1.00 81.50 452 ASP A C 1
ATOM 3507 O O . ASP A 1 452 ? -32.166 15.043 44.469 1.00 81.50 452 ASP A O 1
ATOM 3511 N N . ASP A 1 453 ? -34.234 15.916 44.672 1.00 78.88 453 ASP A N 1
ATOM 3512 C CA . ASP A 1 453 ? -33.829 17.156 45.340 1.00 78.88 453 ASP A CA 1
ATOM 3513 C C . ASP A 1 453 ? -33.229 16.907 46.733 1.00 78.88 453 ASP A C 1
ATOM 3515 O O . ASP A 1 453 ? -32.466 17.737 47.228 1.00 78.88 453 ASP A O 1
ATOM 3519 N N . VAL A 1 454 ? -33.561 15.781 47.379 1.00 75.00 454 VAL A N 1
ATOM 3520 C CA . VAL A 1 454 ? -33.086 15.457 48.736 1.00 75.00 454 VAL A CA 1
ATOM 3521 C C . VAL A 1 454 ? -31.650 14.935 48.710 1.00 75.00 454 VAL A C 1
ATOM 3523 O O . VAL A 1 454 ? -30.809 15.387 49.483 1.00 75.00 454 VAL A O 1
ATOM 3526 N N . GLU A 1 455 ? -31.370 13.998 47.808 1.00 72.25 455 GLU A N 1
ATOM 3527 C CA . GLU A 1 455 ? -30.055 13.362 47.661 1.00 72.25 455 GLU A CA 1
ATOM 3528 C C . GLU A 1 455 ? -29.116 14.153 46.731 1.00 72.25 455 GLU A C 1
ATOM 3530 O O . GLU A 1 455 ? -27.913 13.889 46.671 1.00 72.25 455 GLU A O 1
ATOM 3535 N N . GLY A 1 456 ? -29.653 15.117 45.973 1.00 76.62 456 GLY A N 1
ATOM 3536 C CA . GLY A 1 456 ? -28.897 15.943 45.029 1.00 76.62 456 GLY A CA 1
ATOM 3537 C C . GLY A 1 456 ? -28.289 15.150 43.866 1.00 76.62 456 GLY A C 1
ATOM 3538 O O . GLY A 1 456 ? -27.276 15.568 43.296 1.00 76.62 456 GLY A O 1
ATOM 3539 N N . LYS A 1 457 ? -28.868 13.991 43.526 1.00 83.44 457 LYS A N 1
ATOM 3540 C CA . LYS A 1 457 ? -28.368 13.035 42.522 1.00 83.44 457 LYS A CA 1
ATOM 3541 C C . LYS A 1 457 ? -29.508 12.467 41.676 1.00 83.44 457 LYS A C 1
ATOM 3543 O O . LYS A 1 457 ? -30.676 12.536 42.048 1.00 83.44 457 LYS A O 1
ATOM 3548 N N . PHE A 1 458 ? -29.164 11.874 40.534 1.00 84.69 458 PHE A N 1
ATOM 3549 C CA . PHE A 1 458 ? -30.111 11.129 39.706 1.00 84.69 458 PHE A CA 1
ATOM 3550 C C . PHE A 1 458 ? -30.265 9.697 40.237 1.00 84.69 458 PHE A C 1
ATOM 3552 O O . PHE A 1 458 ? -29.283 8.960 40.326 1.00 84.69 458 PHE A O 1
ATOM 3559 N N . ILE A 1 459 ? -31.488 9.293 40.575 1.00 83.19 459 ILE A N 1
ATOM 3560 C CA . ILE A 1 459 ? -31.818 7.989 41.175 1.00 83.19 459 ILE A CA 1
ATOM 3561 C C . ILE A 1 459 ? -32.749 7.235 40.219 1.00 83.19 459 ILE A C 1
ATOM 3563 O O . ILE A 1 459 ? -33.604 7.869 39.596 1.00 83.19 459 ILE A O 1
ATOM 3567 N N . PRO A 1 460 ? -32.603 5.906 40.054 1.00 82.44 460 PRO A N 1
ATOM 3568 C CA . PRO A 1 460 ? -33.484 5.133 39.190 1.00 82.44 460 PRO A CA 1
ATOM 3569 C C . PRO A 1 460 ? -34.922 5.232 39.695 1.00 82.44 460 PRO A C 1
ATOM 3571 O O . PRO A 1 460 ? -35.190 5.034 40.884 1.00 82.44 460 PRO A O 1
ATOM 3574 N N . GLY A 1 461 ? -35.850 5.522 38.786 1.00 72.56 461 GLY A N 1
ATOM 3575 C CA . GLY A 1 461 ? -37.267 5.492 39.112 1.00 72.56 461 GLY A CA 1
ATOM 3576 C C . GLY A 1 461 ? -37.681 4.071 39.490 1.00 72.56 461 GLY A C 1
ATOM 3577 O O . GLY A 1 461 ? -37.370 3.119 38.775 1.00 72.56 461 GLY A O 1
ATOM 3578 N N . SER A 1 462 ? -38.385 3.912 40.608 1.00 71.88 462 SER A N 1
ATOM 3579 C CA . SER A 1 462 ? -39.011 2.647 40.988 1.00 71.88 462 SER A CA 1
ATOM 3580 C C . SER A 1 462 ? -40.522 2.822 41.076 1.00 71.88 462 SER A C 1
ATOM 3582 O O . SER A 1 462 ? -41.037 3.857 41.500 1.00 71.88 462 SER A O 1
ATOM 3584 N N . VAL A 1 463 ? -41.251 1.797 40.643 1.00 73.44 463 VAL A N 1
ATOM 3585 C CA . VAL A 1 463 ? -42.696 1.708 40.843 1.00 73.44 463 VAL A CA 1
ATOM 3586 C C . VAL A 1 463 ? -42.938 0.591 41.834 1.00 73.44 463 VAL A C 1
ATOM 3588 O O . VAL A 1 463 ? -42.565 -0.553 41.577 1.00 73.44 463 VAL A O 1
ATOM 3591 N N . VAL A 1 464 ? -43.599 0.927 42.939 1.00 68.69 464 VAL A N 1
ATOM 3592 C CA . VAL A 1 464 ? -43.996 -0.058 43.941 1.00 68.69 464 VAL A CA 1
ATOM 3593 C C . VAL A 1 464 ? -45.024 -0.990 43.312 1.00 68.69 464 VAL A C 1
ATOM 3595 O O . VAL A 1 464 ? -46.143 -0.589 42.985 1.00 68.69 464 VAL A O 1
ATOM 3598 N N . LEU A 1 465 ? -44.621 -2.239 43.106 1.00 71.44 465 LEU A N 1
ATOM 3599 C CA . LEU A 1 465 ? -45.516 -3.304 42.667 1.00 71.44 465 LEU A CA 1
ATOM 3600 C C . LEU A 1 465 ? -46.163 -3.963 43.892 1.00 71.44 465 LEU A C 1
ATOM 3602 O O . LEU A 1 465 ? -45.488 -4.110 44.911 1.00 71.44 465 LEU A O 1
ATOM 3606 N N . PRO A 1 466 ? -47.421 -4.427 43.805 1.00 73.00 466 PRO A N 1
ATOM 3607 C CA . PRO A 1 466 ? -48.087 -5.041 44.947 1.00 73.00 466 PRO A CA 1
ATOM 3608 C C . PRO A 1 466 ? -47.365 -6.295 45.476 1.00 73.00 466 PRO A C 1
ATOM 3610 O O . PRO A 1 466 ? -46.748 -7.044 44.716 1.00 73.00 466 PRO A O 1
ATOM 3613 N N . ASP A 1 467 ? -47.451 -6.519 46.791 1.00 69.50 467 ASP A N 1
ATOM 3614 C CA . ASP A 1 467 ? -46.735 -7.583 47.526 1.00 69.50 467 ASP A CA 1
ATOM 3615 C C . ASP A 1 467 ? -47.397 -8.950 47.556 1.00 69.50 467 ASP A C 1
ATOM 3617 O O . ASP A 1 467 ? -46.742 -9.943 47.864 1.00 69.50 467 ASP A O 1
ATOM 3621 N N . SER A 1 468 ? -48.678 -9.024 47.216 1.00 78.38 468 SER A N 1
ATOM 3622 C CA . SER A 1 468 ? -49.428 -10.273 47.224 1.00 78.38 468 SER A CA 1
ATOM 3623 C C . SER A 1 468 ? -50.041 -10.551 45.863 1.00 78.38 468 SER A C 1
ATOM 3625 O O . SER A 1 468 ? -50.450 -9.633 45.148 1.00 78.38 468 SER A O 1
ATOM 3627 N N . TYR A 1 469 ? -50.159 -11.839 45.533 1.00 80.62 469 TYR A N 1
ATOM 3628 C CA . TYR A 1 469 ? -50.855 -12.286 44.328 1.00 80.62 469 TYR A CA 1
ATOM 3629 C C . TYR A 1 469 ? -52.286 -11.734 44.265 1.00 80.62 469 TYR A C 1
ATOM 3631 O O . TYR A 1 469 ? -52.714 -11.322 43.194 1.00 80.62 469 TYR A O 1
ATOM 3639 N N . ASP A 1 470 ? -52.972 -11.613 45.407 1.00 79.31 470 ASP A N 1
ATOM 3640 C CA . ASP A 1 470 ? -54.326 -11.049 45.491 1.00 79.31 470 ASP A CA 1
ATOM 3641 C C . ASP A 1 470 ? -54.392 -9.576 45.061 1.00 79.31 470 ASP A C 1
ATOM 3643 O O . ASP A 1 470 ? -55.316 -9.180 44.353 1.00 79.31 470 ASP A O 1
ATOM 3647 N N . LYS A 1 471 ? -53.391 -8.764 45.432 1.00 75.06 471 LYS A N 1
ATOM 3648 C CA . LYS A 1 471 ? -53.313 -7.353 45.017 1.00 75.06 471 LYS A CA 1
ATOM 3649 C C . LYS A 1 471 ? -52.861 -7.192 43.561 1.00 75.06 471 LYS A C 1
ATOM 3651 O O . LYS A 1 471 ? -53.218 -6.227 42.901 1.00 75.06 471 LYS A O 1
ATOM 3656 N N . ILE A 1 472 ? -52.082 -8.136 43.035 1.00 78.50 472 ILE A N 1
ATOM 3657 C CA . ILE A 1 472 ? -51.756 -8.168 41.600 1.00 78.50 472 ILE A CA 1
ATOM 3658 C C . ILE A 1 472 ? -53.006 -8.553 40.791 1.00 78.50 472 ILE A C 1
ATOM 3660 O O . ILE A 1 472 ? -53.263 -7.986 39.732 1.00 78.50 472 ILE A O 1
ATOM 3664 N N . LEU A 1 473 ? -53.815 -9.483 41.310 1.00 81.38 473 LEU A N 1
ATOM 3665 C CA . LEU A 1 473 ? -55.097 -9.892 40.732 1.00 81.38 473 LEU A CA 1
ATOM 3666 C C . LEU A 1 473 ? -56.135 -8.761 40.746 1.00 81.38 473 LEU A C 1
ATOM 3668 O O . LEU A 1 473 ? -56.904 -8.651 39.788 1.00 81.38 473 LEU A O 1
ATOM 3672 N N . SER A 1 474 ? -56.144 -7.893 41.766 1.00 77.56 474 SER A N 1
ATOM 3673 C CA . SER A 1 474 ? -57.027 -6.716 41.785 1.00 77.56 474 SER A CA 1
ATOM 3674 C C . SER A 1 474 ? -56.697 -5.696 40.690 1.00 77.56 474 SER A C 1
ATOM 3676 O O . SER A 1 474 ? -57.606 -5.044 40.185 1.00 77.56 474 SER A O 1
ATOM 3678 N N . ASP A 1 475 ? -55.437 -5.630 40.254 1.00 71.56 475 ASP A N 1
ATOM 3679 C CA . ASP A 1 475 ? -54.972 -4.744 39.175 1.00 71.56 475 ASP A CA 1
ATOM 3680 C C . ASP A 1 475 ? -55.151 -5.362 37.766 1.00 71.56 475 ASP A C 1
ATOM 3682 O O . ASP A 1 475 ? -54.712 -4.800 36.760 1.00 71.56 475 ASP A O 1
ATOM 3686 N N . SER A 1 476 ? -55.823 -6.517 37.655 1.00 77.19 476 SER A N 1
ATOM 3687 C CA . SER A 1 476 ? -56.022 -7.242 36.384 1.00 77.19 476 SER A CA 1
ATOM 3688 C C . SER A 1 476 ? -56.837 -6.484 35.329 1.00 77.19 476 SER A C 1
ATOM 3690 O O . SER A 1 476 ? -56.736 -6.797 34.144 1.00 77.19 476 SER A O 1
ATOM 3692 N N . GLN A 1 477 ? -57.614 -5.473 35.735 1.00 81.62 477 GLN A N 1
ATOM 3693 C CA . GLN A 1 477 ? -58.387 -4.607 34.832 1.00 81.62 477 GLN A CA 1
ATOM 3694 C C . GLN A 1 477 ? -57.521 -3.560 34.106 1.00 81.62 477 GLN A C 1
ATOM 3696 O O . GLN A 1 477 ? -58.029 -2.811 33.272 1.00 81.62 477 GLN A O 1
ATOM 3701 N N . GLY A 1 478 ? -56.214 -3.529 34.381 1.00 78.38 478 GLY A N 1
ATOM 3702 C CA . GLY A 1 478 ? -55.279 -2.584 33.786 1.00 78.38 478 GLY A CA 1
ATOM 3703 C C . GLY A 1 478 ? -55.139 -1.291 34.590 1.00 78.38 478 GLY A C 1
ATOM 3704 O O . GLY A 1 478 ? -55.786 -1.076 35.611 1.00 78.38 478 GLY A O 1
ATOM 3705 N N . LEU A 1 479 ? -54.229 -0.433 34.131 1.00 81.81 479 LEU A N 1
ATOM 3706 C CA . LEU A 1 479 ? -53.894 0.835 34.781 1.00 81.81 479 LEU A CA 1
ATOM 3707 C C . LEU A 1 479 ? -54.824 1.945 34.286 1.00 81.81 479 LEU A C 1
ATOM 3709 O O . LEU A 1 479 ? -55.155 1.994 33.100 1.00 81.81 479 LEU A O 1
ATOM 3713 N N . THR A 1 480 ? -55.198 2.870 35.171 1.00 87.00 480 THR A N 1
ATOM 3714 C CA . THR A 1 480 ? -55.865 4.112 34.756 1.00 87.00 480 THR A CA 1
ATOM 3715 C C . THR A 1 480 ? -54.927 4.942 33.877 1.00 87.00 480 THR A C 1
ATOM 3717 O O . THR A 1 480 ? -53.705 4.815 33.970 1.00 87.00 480 THR A O 1
ATOM 3720 N N . SER A 1 481 ? -55.475 5.801 33.012 1.00 85.06 481 SER A N 1
ATOM 3721 C CA . SER A 1 481 ? -54.664 6.634 32.110 1.00 85.06 481 SER A CA 1
ATOM 3722 C C . SER A 1 481 ? -53.690 7.547 32.863 1.00 85.06 481 SER A C 1
ATOM 3724 O O . SER A 1 481 ? -52.545 7.684 32.437 1.00 85.06 481 SER A O 1
ATOM 3726 N N . ASP A 1 482 ? -54.107 8.085 34.011 1.00 83.44 482 ASP A N 1
ATOM 3727 C CA . ASP A 1 482 ? -53.269 8.945 34.854 1.00 83.44 482 ASP A CA 1
ATOM 3728 C C . ASP A 1 482 ? -52.146 8.150 35.538 1.00 83.44 482 ASP A C 1
ATOM 3730 O O . ASP A 1 482 ? -50.989 8.566 35.535 1.00 83.44 482 ASP A O 1
ATOM 3734 N N . GLU A 1 483 ? -52.450 6.953 36.055 1.00 82.44 483 GLU A N 1
ATOM 3735 C CA . GLU A 1 483 ? -51.442 6.075 36.659 1.00 82.44 483 GLU A CA 1
ATOM 3736 C C . GLU A 1 483 ? -50.464 5.535 35.609 1.00 82.44 483 GLU A C 1
ATOM 3738 O O . GLU A 1 483 ? -49.266 5.407 35.868 1.00 82.44 483 GLU A O 1
ATOM 3743 N N . HIS A 1 484 ? -50.953 5.247 34.402 1.00 82.12 484 HIS A N 1
ATOM 3744 C CA . HIS A 1 484 ? -50.118 4.871 33.271 1.00 82.12 484 HIS A CA 1
ATOM 3745 C C . HIS A 1 484 ? -49.144 5.995 32.903 1.00 82.12 484 HIS A C 1
ATOM 3747 O O . HIS A 1 484 ? -47.948 5.731 32.787 1.00 82.12 484 HIS A O 1
ATOM 3753 N N . ALA A 1 485 ? -49.630 7.234 32.766 1.00 81.50 485 ALA A N 1
ATOM 3754 C CA . ALA A 1 485 ? -48.797 8.397 32.462 1.00 81.50 485 ALA A CA 1
ATOM 3755 C C . ALA A 1 485 ? -47.750 8.646 33.558 1.00 81.50 485 ALA A C 1
ATOM 3757 O O . ALA A 1 485 ? -46.567 8.789 33.250 1.00 81.50 485 ALA A O 1
ATOM 3758 N N . ARG A 1 486 ? -48.153 8.575 34.833 1.00 80.88 486 ARG A N 1
ATOM 3759 C CA . ARG A 1 486 ? -47.250 8.697 35.986 1.00 80.88 486 ARG A CA 1
ATOM 3760 C C . ARG A 1 486 ? -46.162 7.621 35.984 1.00 80.88 486 ARG A C 1
ATOM 3762 O O . ARG A 1 486 ? -44.986 7.932 36.149 1.00 80.88 486 ARG A O 1
ATOM 3769 N N . ARG A 1 487 ? -46.515 6.344 35.789 1.00 81.06 487 ARG A N 1
ATOM 3770 C CA . ARG A 1 487 ? -45.524 5.250 35.736 1.00 81.06 487 ARG A CA 1
ATOM 3771 C C . ARG A 1 487 ? -44.585 5.406 34.548 1.00 81.06 487 ARG A C 1
ATOM 3773 O O . ARG A 1 487 ? -43.383 5.213 34.705 1.00 81.06 487 ARG A O 1
ATOM 3780 N N . LEU A 1 488 ? -45.111 5.790 33.387 1.00 81.31 488 LEU A N 1
ATOM 3781 C CA . LEU A 1 488 ? -44.300 6.076 32.208 1.00 81.31 488 LEU A CA 1
ATOM 3782 C C . LEU A 1 488 ? -43.290 7.200 32.490 1.00 81.31 488 LEU A C 1
ATOM 3784 O O . LEU A 1 488 ? -42.156 7.129 32.015 1.00 81.31 488 LEU A O 1
ATOM 3788 N N . ASP A 1 489 ? -43.673 8.201 33.284 1.00 78.56 489 ASP A N 1
ATOM 3789 C CA . ASP A 1 489 ? -42.789 9.302 33.655 1.00 78.56 489 ASP A CA 1
ATOM 3790 C C . ASP A 1 489 ? -41.704 8.915 34.675 1.00 78.56 489 ASP A C 1
ATOM 3792 O O . ASP A 1 489 ? -40.581 9.405 34.606 1.00 78.56 489 ASP A O 1
ATOM 3796 N N . VAL A 1 490 ? -41.991 7.967 35.569 1.00 76.81 490 VAL A N 1
ATOM 3797 C CA . VAL A 1 490 ? -41.030 7.502 36.584 1.00 76.81 490 VAL A CA 1
ATOM 3798 C C . VAL A 1 490 ? -40.036 6.481 36.018 1.00 76.81 490 VAL A C 1
ATOM 3800 O O . VAL A 1 490 ? -38.828 6.666 36.136 1.00 76.81 490 VAL A O 1
ATOM 3803 N N . VAL A 1 491 ? -40.519 5.398 35.399 1.00 77.06 491 VAL A N 1
ATOM 3804 C CA . VAL A 1 491 ? -39.677 4.259 34.957 1.00 77.06 491 VAL A CA 1
ATOM 3805 C C . VAL A 1 491 ? -39.379 4.249 33.458 1.00 77.06 491 VAL A C 1
ATOM 3807 O O . VAL A 1 491 ? -38.499 3.512 33.022 1.00 77.06 491 VAL A O 1
ATOM 3810 N N . GLY A 1 492 ? -40.062 5.071 32.659 1.00 78.19 492 GLY A N 1
ATOM 3811 C CA . GLY A 1 492 ? -39.918 5.052 31.203 1.00 78.19 492 GLY A CA 1
ATOM 3812 C C . GLY A 1 492 ? -40.666 3.891 30.540 1.00 78.19 492 GLY A C 1
ATOM 3813 O O . GLY A 1 492 ? -41.463 3.179 31.157 1.00 78.19 492 GLY A O 1
ATOM 3814 N N . ARG A 1 493 ? -40.443 3.707 29.235 1.00 73.81 493 ARG A N 1
ATOM 3815 C CA . ARG A 1 493 ? -41.018 2.576 28.492 1.00 73.81 493 ARG A CA 1
ATOM 3816 C C . ARG A 1 493 ? -40.279 1.291 28.858 1.00 73.81 493 ARG A C 1
ATOM 3818 O O . ARG A 1 493 ? -39.057 1.255 28.838 1.00 73.81 493 ARG A O 1
ATOM 3825 N N . ASN A 1 494 ? -41.020 0.206 29.084 1.00 70.12 494 ASN A N 1
ATOM 3826 C CA . ASN A 1 494 ? -40.449 -1.129 29.288 1.00 70.12 494 ASN A CA 1
ATOM 3827 C C . ASN A 1 494 ? -39.975 -1.745 27.955 1.00 70.12 494 ASN A C 1
ATOM 3829 O O . ASN A 1 494 ? -40.526 -2.735 27.470 1.00 70.12 494 ASN A O 1
ATOM 3833 N N . ALA A 1 495 ? -39.004 -1.102 27.313 1.00 65.00 495 ALA A N 1
ATOM 3834 C CA . ALA A 1 495 ? -38.400 -1.541 26.068 1.00 65.00 495 ALA A CA 1
ATOM 3835 C C . ALA A 1 495 ? -36.887 -1.335 26.152 1.00 65.00 495 ALA A C 1
ATOM 3837 O O . ALA A 1 495 ? -36.409 -0.232 26.393 1.00 65.00 495 ALA A O 1
ATOM 3838 N N . ILE A 1 496 ? -36.127 -2.404 25.919 1.00 60.16 496 ILE A N 1
ATOM 3839 C CA . ILE A 1 496 ? -34.674 -2.313 25.783 1.00 60.16 496 ILE A CA 1
ATOM 3840 C C . ILE A 1 496 ? -34.391 -1.922 24.336 1.00 60.16 496 ILE A C 1
ATOM 3842 O O . ILE A 1 496 ? -34.414 -2.763 23.431 1.00 60.16 496 ILE A O 1
ATOM 3846 N N . GLU A 1 497 ? -34.158 -0.634 24.104 1.00 51.34 497 GLU A N 1
ATOM 3847 C CA . GLU A 1 497 ? -33.699 -0.154 22.806 1.00 51.34 497 GLU A CA 1
ATOM 3848 C C . GLU A 1 497 ? -32.258 -0.609 22.571 1.00 51.34 497 GLU A C 1
ATOM 3850 O O . GLU A 1 497 ? -31.286 0.038 22.950 1.00 51.34 497 GLU A O 1
ATOM 3855 N N . MET A 1 498 ? -32.111 -1.765 21.930 1.00 47.94 498 MET A N 1
ATOM 3856 C CA . MET A 1 498 ? -30.830 -2.201 21.389 1.00 47.94 498 MET A CA 1
ATOM 3857 C C . MET A 1 498 ? -30.406 -1.207 20.309 1.00 47.94 498 MET A C 1
ATOM 3859 O O . MET A 1 498 ? -30.975 -1.192 19.211 1.00 47.94 498 MET A O 1
ATOM 3863 N N . MET A 1 499 ? -29.398 -0.388 20.615 1.00 38.62 499 MET A N 1
ATOM 3864 C CA . MET A 1 499 ? -28.789 0.497 19.634 1.00 38.62 499 MET A CA 1
ATOM 3865 C C . MET A 1 499 ? -28.309 -0.372 18.468 1.00 38.62 499 MET A C 1
ATOM 3867 O O . MET A 1 499 ? -27.417 -1.213 18.609 1.00 38.62 499 MET A O 1
ATOM 3871 N N . LYS A 1 500 ? -28.949 -0.217 17.305 1.00 35.25 500 LYS A N 1
ATOM 3872 C CA . LYS A 1 500 ? -28.503 -0.855 16.069 1.00 35.25 500 LYS A CA 1
ATOM 3873 C C . LYS A 1 500 ? -27.149 -0.245 15.736 1.00 35.25 500 LYS A C 1
ATOM 3875 O O . LYS A 1 500 ? -27.092 0.794 15.084 1.00 35.25 500 LYS A O 1
ATOM 3880 N N . PHE A 1 501 ? -26.059 -0.879 16.165 1.00 35.19 501 PHE A N 1
ATOM 3881 C CA . PHE A 1 501 ? -24.761 -0.596 15.573 1.00 35.19 501 PHE A CA 1
ATOM 3882 C C . PHE A 1 501 ? -24.933 -0.808 14.072 1.00 35.19 501 PHE A C 1
ATOM 3884 O O . PHE A 1 501 ? -25.287 -1.898 13.616 1.00 35.19 501 PHE A O 1
ATOM 3891 N N . SER A 1 502 ? -24.797 0.274 13.313 1.00 25.61 502 SER A N 1
ATOM 3892 C CA . SER A 1 502 ? -24.870 0.240 11.864 1.00 25.61 502 SER A CA 1
ATOM 3893 C C . SER A 1 502 ? -23.812 -0.730 11.344 1.00 25.61 502 SER A C 1
ATOM 3895 O O . SER A 1 502 ? -22.654 -0.358 11.192 1.00 25.61 502 SER A O 1
ATOM 3897 N N . LEU A 1 503 ? -24.230 -1.960 11.045 1.00 30.61 503 LEU A N 1
ATOM 3898 C CA . LEU A 1 503 ? -23.986 -2.602 9.758 1.00 30.61 503 LEU A CA 1
ATOM 3899 C C . LEU A 1 503 ? -24.959 -3.777 9.539 1.00 30.61 503 LEU A C 1
ATOM 3901 O O . LEU A 1 503 ? -24.666 -4.938 9.795 1.00 30.61 503 LEU A O 1
ATOM 3905 N N . ALA A 1 504 ? -26.117 -3.403 8.980 1.00 30.12 504 ALA A N 1
ATOM 3906 C CA . ALA A 1 504 ? -27.147 -4.220 8.329 1.00 30.12 504 ALA A CA 1
ATOM 3907 C C . ALA A 1 504 ? -28.015 -5.155 9.206 1.00 30.12 504 ALA A C 1
ATOM 3909 O O . ALA A 1 504 ? -27.645 -6.280 9.519 1.00 30.12 504 ALA A O 1
ATOM 3910 N N . SER A 1 505 ? -29.237 -4.665 9.463 1.00 30.25 505 SER A N 1
ATOM 3911 C CA . SER A 1 505 ? -30.506 -5.361 9.747 1.00 30.25 505 SER A CA 1
ATOM 3912 C C . SER A 1 505 ? -30.467 -6.760 10.366 1.00 30.25 505 SER A C 1
ATOM 3914 O O . SER A 1 505 ? -30.297 -7.748 9.657 1.00 30.25 505 SER A O 1
ATOM 3916 N N . CYS A 1 506 ? -30.889 -6.844 11.631 1.00 30.05 506 CYS A N 1
ATOM 3917 C CA . CYS A 1 506 ? -31.683 -7.970 12.124 1.00 30.05 506 CYS A CA 1
ATOM 3918 C C . CYS A 1 506 ? -32.854 -7.452 12.975 1.00 30.05 506 CYS A C 1
ATOM 3920 O O . CYS A 1 506 ? -32.681 -6.597 13.843 1.00 30.05 506 CYS A O 1
ATOM 3922 N N . HIS A 1 507 ? -34.051 -7.948 12.658 1.00 28.31 507 HIS A N 1
ATOM 3923 C CA . HIS A 1 507 ? -35.287 -7.766 13.416 1.00 28.31 507 HIS A CA 1
ATOM 3924 C C . HIS A 1 507 ? -35.224 -8.529 14.752 1.00 28.31 507 HIS A C 1
ATOM 3926 O O . HIS A 1 507 ? -34.460 -9.480 14.897 1.00 28.31 507 HIS A O 1
ATOM 3932 N N . ALA A 1 508 ? -36.042 -8.074 15.701 1.00 33.16 508 ALA A N 1
ATOM 3933 C CA . ALA A 1 508 ? -36.165 -8.536 17.081 1.00 33.16 508 ALA A CA 1
ATOM 3934 C C . ALA A 1 508 ? -36.290 -10.063 17.272 1.00 33.16 508 ALA A C 1
ATOM 3936 O O . ALA A 1 508 ? -36.873 -10.744 16.433 1.00 33.16 508 ALA A O 1
ATOM 3937 N N . VAL A 1 509 ? -35.784 -10.544 18.423 1.00 30.59 509 VAL A N 1
ATOM 3938 C CA . VAL A 1 509 ? -36.355 -11.536 19.376 1.00 30.59 509 VAL A CA 1
ATOM 3939 C C . VAL A 1 509 ? -35.209 -12.150 20.206 1.00 30.59 509 VAL A C 1
ATOM 3941 O O . VAL A 1 509 ? -34.270 -12.685 19.634 1.00 30.59 509 VAL A O 1
ATOM 3944 N N . GLY A 1 510 ? -35.319 -12.112 21.540 1.00 33.19 510 GLY A N 1
ATOM 3945 C CA . GLY A 1 510 ? -34.811 -13.127 22.483 1.00 33.19 510 GLY A CA 1
ATOM 3946 C C . GLY A 1 510 ? -33.294 -13.291 22.701 1.00 33.19 510 GLY A C 1
ATOM 3947 O O . GLY A 1 510 ? -32.514 -13.433 21.767 1.00 33.19 510 GLY A O 1
ATOM 3948 N N . SER A 1 511 ? -32.901 -13.398 23.975 1.00 46.00 511 SER A N 1
ATOM 3949 C CA . SER A 1 511 ? -31.556 -13.698 24.514 1.00 46.00 511 SER A CA 1
ATOM 3950 C C . SER A 1 511 ? -30.702 -14.713 23.710 1.00 46.00 511 SER A C 1
ATOM 3952 O O . SER A 1 511 ? -29.495 -14.514 23.566 1.00 46.00 511 SER A O 1
ATOM 3954 N N . LEU A 1 512 ? -31.314 -15.725 23.073 1.00 44.88 512 LEU A N 1
ATOM 3955 C CA . LEU A 1 512 ? -30.634 -16.694 22.193 1.00 44.88 512 LEU A CA 1
ATOM 3956 C C . LEU A 1 512 ? -29.911 -16.057 20.991 1.00 44.88 512 LEU A C 1
ATOM 3958 O O . LEU A 1 512 ? -28.845 -16.531 20.587 1.00 44.88 512 LEU A O 1
ATOM 3962 N N . ASN A 1 513 ? -30.464 -14.983 20.420 1.00 57.88 513 ASN A N 1
ATOM 3963 C CA . ASN A 1 513 ? -29.819 -14.258 19.325 1.00 57.88 513 ASN A CA 1
ATOM 3964 C C . ASN A 1 513 ? -28.555 -13.526 19.804 1.00 57.88 513 ASN A C 1
ATOM 3966 O O . ASN A 1 513 ? -27.603 -13.407 19.036 1.00 57.88 513 ASN A O 1
ATOM 3970 N N . GLY A 1 514 ? -28.498 -13.110 21.074 1.00 59.31 514 GLY A N 1
ATOM 3971 C CA . GLY A 1 514 ? -27.328 -12.456 21.666 1.00 59.31 514 GLY A CA 1
ATOM 3972 C C . GLY A 1 514 ? -26.103 -13.371 21.723 1.00 59.31 514 GLY A C 1
ATOM 3973 O O . GLY A 1 514 ? -25.024 -12.983 21.280 1.00 59.31 514 GLY A O 1
ATOM 3974 N N . GLU A 1 515 ? -26.263 -14.618 22.175 1.00 67.50 515 GLU A N 1
ATOM 3975 C CA . GLU A 1 515 ? -25.150 -15.579 22.229 1.00 67.50 515 GLU A CA 1
ATOM 3976 C C . GLU A 1 515 ? -24.653 -16.002 20.839 1.00 67.50 515 GLU A C 1
ATOM 3978 O O . GLU A 1 515 ? -23.447 -16.150 20.617 1.00 67.50 515 GLU A O 1
ATOM 3983 N N . LEU A 1 516 ? -25.573 -16.189 19.886 1.00 71.00 516 LEU A N 1
ATOM 3984 C CA . LEU A 1 516 ? -25.241 -16.494 18.490 1.00 71.00 516 LEU A CA 1
ATOM 3985 C C . LEU A 1 516 ? -24.439 -15.360 17.849 1.00 71.00 516 LEU A C 1
ATOM 3987 O O . LEU A 1 516 ? -23.414 -15.611 17.208 1.00 71.00 516 LEU A O 1
ATOM 3991 N N . VAL A 1 517 ? -24.883 -14.120 18.061 1.00 73.31 517 VAL A N 1
ATOM 3992 C CA . VAL A 1 517 ? -24.180 -12.918 17.607 1.00 73.31 517 VAL A CA 1
ATOM 3993 C C . VAL A 1 517 ? -22.818 -12.810 18.289 1.00 73.31 517 VAL A C 1
ATOM 3995 O O . VAL A 1 517 ? -21.830 -12.603 17.592 1.00 73.31 517 VAL A O 1
ATOM 3998 N N . GLY A 1 518 ? -22.722 -13.049 19.600 1.00 74.38 518 GLY A N 1
ATOM 3999 C CA . GLY A 1 518 ? -21.460 -13.013 20.345 1.00 74.38 518 GLY A CA 1
ATOM 4000 C C . GLY A 1 518 ? -20.424 -14.028 19.844 1.00 74.38 518 GLY A C 1
ATOM 4001 O O . GLY A 1 518 ? -19.277 -13.665 19.574 1.00 74.38 518 GLY A O 1
ATOM 4002 N N . ARG A 1 519 ? -20.817 -15.295 19.635 1.00 76.19 519 ARG A N 1
ATOM 4003 C CA . ARG A 1 519 ? -19.916 -16.332 19.084 1.00 76.19 519 ARG A CA 1
ATOM 4004 C C . ARG A 1 519 ? -19.494 -16.026 17.646 1.00 76.19 519 ARG A C 1
ATOM 4006 O O . ARG A 1 519 ? -18.332 -16.243 17.295 1.00 76.19 519 ARG A O 1
ATOM 4013 N N . GLY A 1 520 ? -20.424 -15.538 16.825 1.00 77.81 520 GLY A N 1
ATOM 4014 C CA . GLY A 1 520 ? -20.147 -15.123 15.450 1.00 77.81 520 GLY A CA 1
ATOM 4015 C C . GLY A 1 520 ? -19.186 -13.934 15.388 1.00 77.81 520 GLY A C 1
ATOM 4016 O O . GLY A 1 520 ? -18.217 -13.975 14.632 1.00 77.81 520 GLY A O 1
ATOM 4017 N N . ALA A 1 521 ? -19.407 -12.918 16.226 1.00 80.38 521 ALA A N 1
ATOM 4018 C CA . ALA A 1 521 ? -18.568 -11.729 16.322 1.00 80.38 521 ALA A CA 1
ATOM 4019 C C . ALA A 1 521 ? -17.140 -12.080 16.758 1.00 80.38 521 ALA A C 1
ATOM 4021 O O . ALA A 1 521 ? -16.194 -11.697 16.075 1.00 80.38 521 ALA A O 1
ATOM 4022 N N . LEU A 1 522 ? -16.968 -12.886 17.813 1.00 79.19 522 LEU A N 1
ATOM 4023 C CA . LEU A 1 522 ? -15.643 -13.308 18.285 1.00 79.19 522 LEU A CA 1
ATOM 4024 C C . LEU A 1 522 ? -14.857 -14.073 17.205 1.00 79.19 522 LEU A C 1
ATOM 4026 O O . LEU A 1 522 ? -13.683 -13.790 16.964 1.00 79.19 522 LEU A O 1
ATOM 4030 N N . ALA A 1 523 ? -15.511 -15.014 16.512 1.00 79.88 523 ALA A N 1
ATOM 4031 C CA . ALA A 1 523 ? -14.888 -15.763 15.420 1.00 79.88 523 ALA A CA 1
ATOM 4032 C C . ALA A 1 523 ? -14.483 -14.852 14.247 1.00 79.88 523 ALA A C 1
ATOM 4034 O O . ALA A 1 523 ? -13.428 -15.049 13.639 1.00 79.88 523 ALA A O 1
ATOM 4035 N N . THR A 1 524 ? -15.301 -13.844 13.941 1.00 84.31 524 THR A N 1
ATOM 4036 C CA . THR A 1 524 ? -15.018 -12.857 12.898 1.00 84.31 524 THR A CA 1
ATOM 4037 C C . THR A 1 524 ? -13.870 -11.924 13.273 1.00 84.31 524 THR A C 1
ATOM 4039 O O . THR A 1 524 ? -12.980 -11.717 12.446 1.00 84.31 524 THR A O 1
ATOM 4042 N N . SER A 1 525 ? -13.811 -11.449 14.517 1.00 84.31 525 SER A N 1
ATOM 4043 C CA . SER A 1 525 ? -12.692 -10.643 15.017 1.00 84.31 525 SER A CA 1
ATOM 4044 C C . SER A 1 525 ? -11.371 -11.407 14.939 1.00 84.31 525 SER A C 1
ATOM 4046 O O . SER A 1 525 ? -10.382 -10.876 14.444 1.00 84.31 525 SER A O 1
ATOM 4048 N N . PHE A 1 526 ? -11.347 -12.685 15.332 1.00 82.06 526 PHE A N 1
ATOM 4049 C CA . PHE A 1 526 ? -10.138 -13.504 15.208 1.00 82.06 526 PHE A CA 1
ATOM 4050 C C . PHE A 1 526 ? -9.712 -13.730 13.759 1.00 82.06 526 PHE A C 1
ATOM 4052 O O . PHE A 1 526 ? -8.521 -13.666 13.473 1.00 82.06 526 PHE A O 1
ATOM 4059 N N . ALA A 1 527 ? -10.649 -13.944 12.835 1.00 84.56 527 ALA A N 1
ATOM 4060 C CA . ALA A 1 527 ? -10.317 -14.030 11.414 1.00 84.56 527 ALA A CA 1
ATOM 4061 C C . ALA A 1 527 ? -9.693 -12.728 10.886 1.00 84.56 527 ALA A C 1
ATOM 4063 O O . ALA A 1 527 ? -8.684 -12.776 10.186 1.00 84.56 527 ALA A O 1
ATOM 4064 N N . SER A 1 528 ? -10.253 -11.574 11.262 1.00 87.31 528 SER A N 1
ATOM 4065 C CA . SER A 1 528 ? -9.718 -10.264 10.878 1.00 87.31 528 SER A CA 1
ATOM 4066 C C . SER A 1 528 ? -8.313 -10.036 11.438 1.00 87.31 528 SER A C 1
ATOM 4068 O O . SER A 1 528 ? -7.436 -9.576 10.714 1.00 87.31 528 SER A O 1
ATOM 4070 N N . VAL A 1 529 ? -8.068 -10.395 12.702 1.00 86.69 529 VAL A N 1
ATOM 4071 C CA . VAL A 1 529 ? -6.740 -10.254 13.318 1.00 86.69 529 VAL A CA 1
ATOM 4072 C C . VAL A 1 529 ? -5.720 -11.187 12.661 1.00 86.69 529 VAL A C 1
ATOM 4074 O O . VAL A 1 529 ? -4.613 -10.751 12.360 1.00 86.69 529 VAL A O 1
ATOM 4077 N N . LYS A 1 530 ? -6.083 -12.444 12.369 1.00 88.62 530 LYS A N 1
ATOM 4078 C CA . LYS A 1 530 ? -5.205 -13.364 11.624 1.00 88.62 530 LYS A CA 1
ATOM 4079 C C . LYS A 1 530 ? -4.828 -12.806 10.253 1.00 88.62 530 LYS A C 1
ATOM 4081 O O . LYS A 1 530 ? -3.660 -12.869 9.886 1.00 88.62 530 LYS A O 1
ATOM 4086 N N . TYR A 1 531 ? -5.801 -12.244 9.531 1.00 92.31 531 TYR A N 1
ATOM 4087 C CA . TYR A 1 531 ? -5.578 -11.621 8.228 1.00 92.31 531 TYR A CA 1
ATOM 4088 C C . TYR A 1 531 ? -4.566 -10.469 8.314 1.00 92.31 531 TYR A C 1
ATOM 4090 O O . TYR A 1 531 ? -3.604 -10.451 7.553 1.00 92.31 531 TYR A O 1
ATOM 4098 N N . LEU A 1 532 ? -4.710 -9.574 9.299 1.00 91.50 532 LEU A N 1
ATOM 4099 C CA . LEU A 1 532 ? -3.770 -8.466 9.519 1.00 91.50 532 LEU A CA 1
ATOM 4100 C C . LEU A 1 532 ? -2.352 -8.939 9.869 1.00 91.50 532 LEU A C 1
ATOM 4102 O O . LEU A 1 532 ? -1.373 -8.351 9.413 1.00 91.50 532 LEU A O 1
ATOM 4106 N N . ILE A 1 533 ? -2.222 -10.001 10.670 1.00 90.75 533 ILE A N 1
ATOM 4107 C CA . ILE A 1 533 ? -0.899 -10.531 11.020 1.00 90.75 533 ILE A CA 1
ATOM 4108 C C . ILE A 1 533 ? -0.250 -11.203 9.803 1.00 90.75 533 ILE A C 1
ATOM 4110 O O . ILE A 1 533 ? 0.927 -10.966 9.539 1.00 90.75 533 ILE A O 1
ATOM 4114 N N . LEU A 1 534 ? -1.003 -12.001 9.038 1.00 93.12 534 LEU A N 1
ATOM 4115 C CA . LEU A 1 534 ? -0.502 -12.624 7.809 1.00 93.12 534 LEU A CA 1
ATOM 4116 C C . LEU A 1 534 ? -0.113 -11.588 6.755 1.00 93.12 534 LEU A C 1
ATOM 4118 O O . LEU A 1 534 ? 0.928 -11.751 6.125 1.00 93.12 534 LEU A O 1
ATOM 4122 N N . TYR A 1 535 ? -0.866 -10.491 6.640 1.00 94.06 535 TYR A N 1
ATOM 4123 C CA . TYR A 1 535 ? -0.493 -9.353 5.806 1.00 94.06 535 TYR A CA 1
ATOM 4124 C C . TYR A 1 535 ? 0.927 -8.861 6.126 1.00 94.06 535 TYR A C 1
ATOM 4126 O O . TYR A 1 535 ? 1.761 -8.748 5.224 1.00 94.06 535 TYR A O 1
ATOM 4134 N N . GLY A 1 536 ? 1.230 -8.659 7.414 1.00 91.69 536 GLY A N 1
ATOM 4135 C CA . GLY A 1 536 ? 2.561 -8.262 7.871 1.00 91.69 536 GLY A CA 1
ATOM 4136 C C . GLY A 1 536 ? 3.635 -9.319 7.602 1.00 91.69 536 GLY A C 1
ATOM 4137 O O . GLY A 1 536 ? 4.713 -8.979 7.121 1.00 91.69 536 GLY A O 1
ATOM 4138 N N . LEU A 1 537 ? 3.348 -10.599 7.862 1.00 92.25 537 LEU A N 1
ATOM 4139 C CA . LEU A 1 537 ? 4.301 -11.699 7.648 1.00 92.25 537 LEU A CA 1
ATOM 4140 C C . LEU A 1 537 ? 4.665 -11.877 6.166 1.00 92.25 537 LEU A C 1
ATOM 4142 O O . LEU A 1 537 ? 5.843 -11.989 5.831 1.00 92.25 537 LEU A O 1
ATOM 4146 N N . ILE A 1 538 ? 3.680 -11.839 5.269 1.00 93.50 538 ILE A N 1
ATOM 4147 C CA . ILE A 1 538 ? 3.906 -11.857 3.815 1.00 93.50 538 ILE A CA 1
ATOM 4148 C C . ILE A 1 538 ? 4.714 -10.616 3.399 1.00 93.50 538 ILE A C 1
ATOM 4150 O O . ILE A 1 538 ? 5.691 -10.720 2.655 1.00 93.50 538 ILE A O 1
ATOM 4154 N N . GLY A 1 539 ? 4.363 -9.448 3.948 1.00 91.25 539 GLY A N 1
ATOM 4155 C CA . GLY A 1 539 ? 5.054 -8.185 3.691 1.00 91.25 539 GLY A CA 1
ATOM 4156 C C . GLY A 1 539 ? 6.537 -8.186 4.077 1.00 91.25 539 GLY A C 1
ATOM 4157 O O . GLY A 1 539 ? 7.326 -7.524 3.403 1.00 91.25 539 GLY A O 1
ATOM 4158 N N . ILE A 1 540 ? 6.942 -8.941 5.107 1.00 91.31 540 ILE A N 1
ATOM 4159 C CA . ILE A 1 540 ? 8.360 -9.105 5.473 1.00 91.31 540 ILE A CA 1
ATOM 4160 C C . ILE A 1 540 ? 9.135 -9.752 4.321 1.00 91.31 540 ILE A C 1
ATOM 4162 O O . ILE A 1 540 ? 10.137 -9.188 3.890 1.00 91.31 540 ILE A O 1
ATOM 4166 N N . GLY A 1 541 ? 8.643 -10.870 3.774 1.00 89.31 541 GLY A N 1
ATOM 4167 C CA . GLY A 1 541 ? 9.293 -11.562 2.655 1.00 89.31 541 GLY A CA 1
ATOM 4168 C C . GLY A 1 541 ? 9.439 -10.665 1.423 1.00 89.31 541 GLY A C 1
ATOM 4169 O O . GLY A 1 541 ? 10.530 -10.546 0.865 1.00 89.31 541 GLY A O 1
ATOM 4170 N N . CYS A 1 542 ? 8.370 -9.946 1.062 1.00 92.12 542 CYS A N 1
ATOM 4171 C CA . CYS A 1 542 ? 8.392 -8.971 -0.033 1.00 92.12 542 CYS A CA 1
ATOM 4172 C C . CYS A 1 542 ? 9.464 -7.891 0.170 1.00 92.12 542 CYS A C 1
ATOM 4174 O O . CYS A 1 542 ? 10.256 -7.609 -0.730 1.00 92.12 542 CYS A O 1
ATOM 4176 N N . ARG A 1 543 ? 9.504 -7.279 1.361 1.00 90.12 543 ARG A N 1
ATOM 4177 C CA . ARG A 1 543 ? 10.444 -6.193 1.676 1.00 90.12 543 ARG A CA 1
ATOM 4178 C C . ARG A 1 543 ? 11.889 -6.671 1.685 1.00 90.12 543 ARG A C 1
ATOM 4180 O O . ARG A 1 543 ? 12.761 -5.927 1.247 1.00 90.12 543 ARG A O 1
ATOM 4187 N N . THR A 1 544 ? 12.145 -7.899 2.135 1.00 89.31 544 THR A N 1
ATOM 4188 C CA . THR A 1 544 ? 13.480 -8.500 2.060 1.00 89.31 544 THR A CA 1
ATOM 4189 C C . THR A 1 544 ? 13.977 -8.546 0.616 1.00 89.31 544 THR A C 1
ATOM 4191 O O . THR A 1 544 ? 15.083 -8.081 0.361 1.00 89.31 544 THR A O 1
ATOM 4194 N N . VAL A 1 545 ? 13.161 -9.014 -0.338 1.00 88.69 545 VAL A N 1
ATOM 4195 C CA . VAL A 1 545 ? 13.555 -9.060 -1.761 1.00 88.69 545 VAL A CA 1
ATOM 4196 C C . VAL A 1 545 ? 13.736 -7.653 -2.341 1.00 88.69 545 VAL A C 1
ATOM 4198 O O . VAL A 1 545 ? 14.725 -7.404 -3.030 1.00 88.69 545 VAL A O 1
ATOM 4201 N N . MET A 1 546 ? 12.824 -6.725 -2.032 1.00 88.44 546 MET A N 1
ATOM 4202 C CA . MET A 1 546 ? 12.891 -5.331 -2.490 1.00 88.44 546 MET A CA 1
ATOM 4203 C C . MET A 1 546 ? 14.194 -4.641 -2.073 1.00 88.44 546 MET A C 1
ATOM 4205 O O . MET A 1 546 ? 14.941 -4.151 -2.918 1.00 88.44 546 MET A O 1
ATOM 4209 N N . TYR A 1 547 ? 14.486 -4.622 -0.769 1.00 85.75 547 TYR A N 1
ATOM 4210 C CA . TYR A 1 547 ? 15.655 -3.917 -0.245 1.00 85.75 547 TYR A CA 1
ATOM 4211 C C . TYR A 1 547 ? 16.966 -4.583 -0.650 1.00 85.75 547 TYR A C 1
ATOM 4213 O O . TYR A 1 547 ? 17.946 -3.880 -0.871 1.00 85.75 547 TYR A O 1
ATOM 4221 N N . TYR A 1 548 ? 16.977 -5.910 -0.790 1.00 83.06 548 TYR A N 1
ATOM 4222 C CA . TYR A 1 548 ? 18.162 -6.629 -1.244 1.00 83.06 548 TYR A CA 1
ATOM 4223 C C . TYR A 1 548 ? 18.545 -6.276 -2.688 1.00 83.06 548 TYR A C 1
ATOM 4225 O O . TYR A 1 548 ? 19.722 -6.121 -2.989 1.00 83.06 548 TYR A O 1
ATOM 4233 N N . ASN A 1 549 ? 17.555 -6.109 -3.571 1.00 80.56 549 ASN A N 1
ATOM 4234 C CA . ASN A 1 549 ? 17.780 -5.828 -4.992 1.00 80.56 549 ASN A CA 1
ATOM 4235 C C . ASN A 1 549 ? 17.733 -4.330 -5.341 1.00 80.56 549 ASN A C 1
ATOM 4237 O O . ASN A 1 549 ? 17.886 -3.973 -6.504 1.00 80.56 549 ASN A O 1
ATOM 4241 N N . GLY A 1 550 ? 17.484 -3.445 -4.370 1.00 81.44 550 GLY A N 1
ATOM 4242 C CA . GLY A 1 550 ? 17.319 -2.013 -4.638 1.00 81.44 550 GLY A CA 1
ATOM 4243 C C . GLY A 1 550 ? 16.132 -1.707 -5.560 1.00 81.44 550 GLY A C 1
ATOM 4244 O O . GLY A 1 550 ? 16.195 -0.771 -6.351 1.00 81.44 550 GLY A O 1
ATOM 4245 N N . VAL A 1 551 ? 15.063 -2.503 -5.474 1.00 84.12 551 VAL A N 1
ATOM 4246 C CA . VAL A 1 551 ? 13.860 -2.401 -6.313 1.00 84.12 551 VAL A CA 1
ATOM 4247 C C . VAL A 1 551 ? 12.634 -2.152 -5.442 1.00 84.12 551 VAL A C 1
ATOM 4249 O O . VAL A 1 551 ? 12.494 -2.730 -4.365 1.00 84.12 551 VAL A O 1
ATOM 4252 N N . PHE A 1 552 ? 11.697 -1.343 -5.932 1.00 86.38 552 PHE A N 1
ATOM 4253 C CA . PHE A 1 552 ? 10.436 -1.056 -5.259 1.00 86.38 552 PHE A CA 1
ATOM 4254 C C . PHE A 1 552 ? 9.213 -1.382 -6.122 1.00 86.38 552 PHE A C 1
ATOM 4256 O O . PHE A 1 552 ? 9.199 -1.182 -7.332 1.00 86.38 552 PHE A O 1
ATOM 4263 N N . ILE A 1 553 ? 8.141 -1.837 -5.467 1.00 89.38 553 ILE A N 1
ATOM 4264 C CA . ILE A 1 553 ? 6.794 -1.863 -6.046 1.00 89.38 553 ILE A CA 1
ATOM 4265 C C . ILE A 1 553 ? 6.338 -0.417 -6.298 1.00 89.38 553 ILE A C 1
ATOM 4267 O O . ILE A 1 553 ? 6.701 0.512 -5.565 1.00 89.38 553 ILE A O 1
ATOM 4271 N N . SER A 1 554 ? 5.535 -0.227 -7.343 1.00 85.75 554 SER A N 1
ATOM 4272 C CA . SER A 1 554 ? 4.976 1.072 -7.698 1.00 85.75 554 SER A CA 1
ATOM 4273 C C . SER A 1 554 ? 4.067 1.660 -6.612 1.00 85.75 554 SER A C 1
ATOM 4275 O O . SER A 1 554 ? 3.463 0.946 -5.808 1.00 85.75 554 SER A O 1
ATOM 4277 N N . GLN A 1 555 ? 3.908 2.987 -6.607 1.00 84.19 555 GLN A N 1
ATOM 4278 C CA . GLN A 1 555 ? 3.034 3.665 -5.641 1.00 84.19 555 GLN A CA 1
ATOM 4279 C C . GLN A 1 555 ? 1.571 3.211 -5.765 1.00 84.19 555 GLN A C 1
ATOM 4281 O O . GLN A 1 555 ? 0.931 2.888 -4.765 1.00 84.19 555 GLN A O 1
ATOM 4286 N N . PHE A 1 556 ? 1.046 3.158 -6.992 1.00 86.12 556 PHE A N 1
ATOM 4287 C CA . PHE A 1 556 ? -0.299 2.645 -7.254 1.00 86.12 556 PHE A CA 1
ATOM 4288 C C . PHE A 1 556 ? -0.415 1.157 -6.914 1.00 86.12 556 PHE A C 1
ATOM 4290 O O . PHE A 1 556 ? -1.453 0.732 -6.408 1.00 86.12 556 PHE A O 1
ATOM 4297 N N . GLY A 1 557 ? 0.662 0.386 -7.094 1.00 89.69 557 GLY A N 1
ATOM 4298 C CA . GLY A 1 557 ? 0.724 -1.003 -6.666 1.00 89.69 557 GLY A CA 1
ATOM 4299 C C . GLY A 1 557 ? 0.545 -1.165 -5.155 1.00 89.69 557 GLY A C 1
ATOM 4300 O O . GLY A 1 557 ? -0.270 -1.982 -4.724 1.00 89.69 557 GLY A O 1
ATOM 4301 N N . PHE A 1 558 ? 1.212 -0.331 -4.349 1.00 88.75 558 PHE A N 1
ATOM 4302 C CA . PHE A 1 558 ? 0.993 -0.279 -2.898 1.00 88.75 558 PHE A CA 1
ATOM 4303 C C . PHE A 1 558 ? -0.403 0.220 -2.524 1.00 88.75 558 PHE A C 1
ATOM 4305 O O . PHE A 1 558 ? -1.012 -0.320 -1.609 1.00 88.75 558 PHE A O 1
ATOM 4312 N N . MET A 1 559 ? -0.952 1.208 -3.235 1.00 90.56 559 MET A N 1
ATOM 4313 C CA . MET A 1 559 ? -2.318 1.680 -2.979 1.00 90.56 559 MET A CA 1
ATOM 4314 C C . MET A 1 559 ? -3.358 0.585 -3.251 1.00 90.56 559 MET A C 1
ATOM 4316 O O . MET A 1 559 ? -4.351 0.470 -2.535 1.00 90.56 559 MET A O 1
ATOM 4320 N N . TYR A 1 560 ? -3.127 -0.246 -4.262 1.00 93.19 560 TYR A N 1
ATOM 4321 C CA . TYR A 1 560 ? -3.966 -1.400 -4.545 1.00 93.19 560 TYR A CA 1
ATOM 4322 C C . TYR A 1 560 ? -3.841 -2.484 -3.466 1.00 93.19 560 TYR A C 1
ATOM 4324 O O . TYR A 1 560 ? -4.850 -3.009 -3.001 1.00 93.19 560 TYR A O 1
ATOM 4332 N N . LEU A 1 561 ? -2.623 -2.756 -3.005 1.00 93.56 561 LEU A N 1
ATOM 4333 C CA . LEU A 1 561 ? -2.335 -3.746 -1.970 1.00 93.56 561 LEU A CA 1
ATOM 4334 C C . LEU A 1 561 ? -2.876 -3.324 -0.588 1.00 93.56 561 LEU A C 1
ATOM 4336 O O . LEU A 1 561 ? -3.663 -4.051 0.020 1.00 93.56 561 LEU A O 1
ATOM 4340 N N . ASP A 1 562 ? -2.531 -2.130 -0.115 1.00 91.56 562 ASP A N 1
ATOM 4341 C CA . ASP A 1 562 ? -2.892 -1.645 1.224 1.00 91.56 562 ASP A CA 1
ATOM 4342 C C . ASP A 1 562 ? -4.294 -1.026 1.249 1.00 91.56 562 ASP A C 1
ATOM 4344 O O . ASP A 1 562 ? -5.044 -1.188 2.209 1.00 91.56 562 ASP A O 1
ATOM 4348 N N . GLY A 1 563 ? -4.673 -0.310 0.193 1.00 90.12 563 GLY A N 1
ATOM 4349 C CA . GLY A 1 563 ? -5.965 0.364 0.108 1.00 90.12 563 GLY A CA 1
ATOM 4350 C C . GLY A 1 563 ? -7.079 -0.570 -0.354 1.00 90.12 563 GLY A C 1
ATOM 4351 O O . GLY A 1 563 ? -8.078 -0.734 0.340 1.00 90.12 563 GLY A O 1
ATOM 4352 N N . ALA A 1 564 ? -6.940 -1.194 -1.523 1.00 93.94 564 ALA A N 1
ATOM 4353 C CA . ALA A 1 564 ? -8.040 -1.962 -2.110 1.00 93.94 564 ALA A CA 1
ATOM 4354 C C . ALA A 1 564 ? -8.136 -3.394 -1.552 1.00 93.94 564 ALA A C 1
ATOM 4356 O O . ALA A 1 564 ? -9.226 -3.832 -1.166 1.00 93.94 564 ALA A O 1
ATOM 4357 N N . ILE A 1 565 ? -7.013 -4.116 -1.476 1.00 95.75 565 ILE A N 1
ATOM 4358 C CA . ILE A 1 565 ? -6.971 -5.501 -0.991 1.00 95.75 565 ILE A CA 1
ATOM 4359 C C . ILE A 1 565 ? -7.101 -5.528 0.535 1.00 95.75 565 ILE A C 1
ATOM 4361 O O . ILE A 1 565 ? -8.095 -6.051 1.039 1.00 95.75 565 ILE A O 1
ATOM 4365 N N . LEU A 1 566 ? -6.159 -4.940 1.279 1.00 94.12 566 LEU A N 1
ATOM 4366 C CA . LEU A 1 566 ? -6.129 -5.035 2.742 1.00 94.12 566 LEU A CA 1
ATOM 4367 C C . LEU A 1 566 ? -7.375 -4.421 3.397 1.00 94.12 566 LEU A C 1
ATOM 4369 O O . LEU A 1 566 ? -8.076 -5.122 4.131 1.00 94.12 566 LEU A O 1
ATOM 4373 N N . VAL A 1 567 ? -7.696 -3.144 3.139 1.00 92.44 567 VAL A N 1
ATOM 4374 C CA . VAL A 1 567 ? -8.886 -2.515 3.752 1.00 92.44 567 VAL A CA 1
ATOM 4375 C C . VAL A 1 567 ? -10.169 -3.170 3.245 1.00 92.44 567 VAL A C 1
ATOM 4377 O O . VAL A 1 567 ? -11.044 -3.505 4.046 1.00 92.44 567 VAL A O 1
ATOM 4380 N N . GLY A 1 568 ? -10.287 -3.392 1.934 1.00 91.81 568 GLY A N 1
ATOM 4381 C CA . GLY A 1 568 ? -11.513 -3.911 1.332 1.00 91.81 568 GLY A CA 1
ATOM 4382 C C . GLY A 1 568 ? -11.838 -5.352 1.736 1.00 91.81 568 GLY A C 1
ATOM 4383 O O . GLY A 1 568 ? -12.977 -5.639 2.122 1.00 91.81 568 GLY A O 1
ATOM 4384 N N . LEU A 1 569 ? -10.853 -6.258 1.733 1.00 92.81 569 LEU A N 1
ATOM 4385 C CA . LEU A 1 569 ? -11.052 -7.631 2.207 1.00 92.81 569 LEU A CA 1
ATOM 4386 C C . LEU A 1 569 ? -11.224 -7.683 3.723 1.00 92.81 569 LEU A C 1
ATOM 4388 O O . LEU A 1 569 ? -12.109 -8.402 4.181 1.00 92.81 569 LEU A O 1
ATOM 4392 N N . SER A 1 570 ? -10.472 -6.895 4.502 1.00 90.44 570 SER A N 1
ATOM 4393 C CA . SER A 1 570 ? -10.664 -6.810 5.959 1.00 90.44 570 SER A CA 1
ATOM 4394 C C . SER A 1 570 ? -12.099 -6.395 6.296 1.00 90.44 570 SER A C 1
ATOM 4396 O O . SER A 1 570 ? -12.801 -7.089 7.037 1.00 90.44 570 SER A O 1
ATOM 4398 N N . TYR A 1 571 ? -12.600 -5.343 5.646 1.00 88.94 571 TYR A N 1
ATOM 4399 C CA . TYR A 1 571 ? -13.994 -4.930 5.763 1.00 88.94 571 TYR A CA 1
ATOM 4400 C C . TYR A 1 571 ? -14.957 -6.045 5.332 1.00 88.94 571 TYR A C 1
ATOM 4402 O O . TYR A 1 571 ? -15.903 -6.357 6.057 1.00 88.94 571 TYR A O 1
ATOM 4410 N N . GLY A 1 572 ? -14.696 -6.720 4.211 1.00 87.88 572 GLY A N 1
ATOM 4411 C CA . GLY A 1 572 ? -15.498 -7.857 3.765 1.00 87.88 572 GLY A CA 1
ATOM 4412 C C . GLY A 1 572 ? -15.551 -9.001 4.782 1.00 87.88 572 GLY A C 1
ATOM 4413 O O . GLY A 1 572 ? -16.638 -9.525 5.038 1.00 87.88 572 GLY A O 1
ATOM 4414 N N . LEU A 1 573 ? -14.432 -9.346 5.426 1.00 86.94 573 LEU A N 1
ATOM 4415 C CA . LEU A 1 573 ? -14.362 -10.371 6.475 1.00 86.94 573 LEU A CA 1
ATOM 4416 C C . LEU A 1 573 ? -15.268 -10.028 7.663 1.00 86.94 573 LEU A C 1
ATOM 4418 O O . LEU A 1 573 ? -15.948 -10.919 8.179 1.00 86.94 573 LEU A O 1
ATOM 4422 N N . THR A 1 574 ? -15.334 -8.752 8.064 1.00 85.44 574 THR A N 1
ATOM 4423 C CA . THR A 1 574 ? -16.178 -8.312 9.194 1.00 85.44 574 THR A CA 1
ATOM 4424 C C . THR A 1 574 ? -17.679 -8.474 8.947 1.00 85.44 574 THR A C 1
ATOM 4426 O O . THR A 1 574 ? -18.453 -8.576 9.896 1.00 85.44 574 THR A O 1
ATOM 4429 N N . ARG A 1 575 ? -18.110 -8.579 7.683 1.00 83.69 575 ARG A N 1
ATOM 4430 C CA . ARG A 1 575 ? -19.531 -8.698 7.304 1.00 83.69 575 ARG A CA 1
ATOM 4431 C C . ARG A 1 575 ? -20.075 -10.130 7.340 1.00 83.69 575 ARG A C 1
ATOM 4433 O O . ARG A 1 575 ? -21.199 -10.379 6.895 1.00 83.69 575 ARG A O 1
ATOM 4440 N N . ALA A 1 576 ? -19.307 -11.089 7.853 1.00 83.00 576 ALA A N 1
ATOM 4441 C CA . ALA A 1 576 ? -19.760 -12.468 7.969 1.00 83.00 576 ALA A CA 1
ATOM 4442 C C . ALA A 1 576 ? -20.902 -12.608 8.996 1.00 83.00 576 ALA A C 1
ATOM 4444 O O . ALA A 1 576 ? -20.748 -12.309 10.178 1.00 83.00 576 ALA A O 1
ATOM 4445 N N . ARG A 1 577 ? -22.060 -13.106 8.541 1.00 82.31 577 ARG A N 1
ATOM 4446 C CA . ARG A 1 577 ? -23.253 -13.295 9.386 1.00 82.31 577 ARG A CA 1
ATOM 4447 C C . ARG A 1 577 ? -23.105 -14.495 10.333 1.00 82.31 577 ARG A C 1
ATOM 4449 O O . ARG A 1 577 ? -22.508 -15.496 9.927 1.00 82.31 577 ARG A O 1
ATOM 4456 N N . PRO A 1 578 ? -23.704 -14.469 11.538 1.00 81.94 578 PRO A N 1
ATOM 4457 C CA . PRO A 1 578 ? -23.738 -15.631 12.425 1.00 81.94 578 PRO A CA 1
ATOM 4458 C C . PRO A 1 578 ? -24.574 -16.780 11.832 1.00 81.94 578 PRO A C 1
ATOM 4460 O O . PRO A 1 578 ? -25.411 -16.591 10.940 1.00 81.94 578 PRO A O 1
ATOM 4463 N N . LEU A 1 579 ? -24.336 -17.999 12.322 1.00 77.81 579 LEU A N 1
ATOM 4464 C CA . LEU A 1 579 ? -25.177 -19.158 12.005 1.00 77.81 579 LEU A CA 1
ATOM 4465 C C . LEU A 1 579 ? -26.592 -18.987 12.570 1.00 77.81 579 LEU A C 1
ATOM 4467 O O . LEU A 1 579 ? -26.790 -18.333 13.585 1.00 77.81 579 LEU A O 1
ATOM 4471 N N . ALA A 1 580 ? -27.577 -19.618 11.926 1.00 79.44 580 ALA A N 1
ATOM 4472 C CA . ALA A 1 580 ? -28.969 -19.592 12.387 1.00 79.44 580 ALA A CA 1
ATOM 4473 C C . ALA A 1 580 ? -29.238 -20.535 13.576 1.00 79.44 580 ALA A C 1
ATOM 4475 O O . ALA A 1 580 ? -30.289 -20.453 14.200 1.00 79.44 580 ALA A O 1
ATOM 4476 N N . LYS A 1 581 ? -28.318 -21.464 13.860 1.00 79.00 581 LYS A N 1
ATOM 4477 C CA . LYS A 1 581 ? -28.438 -22.460 14.930 1.00 79.00 581 LYS A CA 1
ATOM 4478 C C . LYS A 1 581 ? -27.138 -22.531 15.716 1.00 79.00 581 LYS A C 1
ATOM 4480 O O . LYS A 1 581 ? -26.055 -22.405 15.141 1.00 79.00 581 LYS A O 1
ATOM 4485 N N . MET A 1 582 ? -27.252 -22.752 17.022 1.00 72.62 582 MET A N 1
ATOM 4486 C CA . MET A 1 582 ? -26.097 -22.830 17.906 1.00 72.62 582 MET A CA 1
ATOM 4487 C C . MET A 1 582 ? -25.391 -24.177 17.732 1.00 72.62 582 MET A C 1
ATOM 4489 O O . MET A 1 582 ? -25.999 -25.235 17.871 1.00 72.62 582 MET A O 1
ATOM 4493 N N . GLY A 1 583 ? -24.097 -24.136 17.413 1.00 71.88 583 GLY A N 1
ATOM 4494 C CA . GLY A 1 583 ? -23.259 -25.331 17.394 1.00 71.88 583 GLY A CA 1
ATOM 4495 C C . GLY A 1 583 ? -22.915 -25.806 18.809 1.00 71.88 583 GLY A C 1
ATOM 4496 O O . GLY A 1 583 ? -22.830 -25.007 19.743 1.00 71.88 583 GLY A O 1
ATOM 4497 N N . SER A 1 584 ? -22.622 -27.100 18.951 1.00 69.94 584 SER A N 1
ATOM 4498 C CA . SER A 1 584 ? -22.204 -27.721 20.221 1.00 69.94 584 SER A CA 1
ATOM 4499 C C . SER A 1 584 ? -20.817 -27.283 20.716 1.00 69.94 584 SER A C 1
ATOM 4501 O O . SER A 1 584 ? -20.374 -27.699 21.780 1.00 69.94 584 SER A O 1
ATOM 4503 N N . GLN A 1 585 ? -20.106 -26.458 19.945 1.00 69.50 585 GLN A N 1
ATOM 4504 C CA . GLN A 1 585 ? -18.726 -26.059 20.209 1.00 69.50 585 GLN A CA 1
ATOM 4505 C C . GLN A 1 585 ? -18.660 -24.583 20.605 1.00 69.50 585 GLN A C 1
ATOM 4507 O O . GLN A 1 585 ? -19.449 -23.760 20.133 1.00 69.50 585 GLN A O 1
ATOM 4512 N N . ARG A 1 586 ? -17.693 -24.247 21.462 1.00 71.50 586 ARG A N 1
ATOM 4513 C CA . ARG A 1 586 ? -17.347 -22.862 21.802 1.00 71.50 586 ARG A CA 1
ATOM 4514 C C . ARG A 1 586 ? -16.182 -22.398 20.913 1.00 71.50 586 ARG A C 1
ATOM 4516 O O . ARG A 1 586 ? -15.325 -23.225 20.592 1.00 71.50 586 ARG A O 1
ATOM 4523 N N . PRO A 1 587 ? -16.143 -21.122 20.488 1.00 67.75 587 PRO A N 1
ATOM 4524 C CA . PRO A 1 587 ? -14.968 -20.561 19.827 1.00 67.75 587 PRO A CA 1
ATOM 4525 C C . PRO A 1 587 ? -13.725 -20.679 20.716 1.00 67.75 587 PRO A C 1
ATOM 4527 O O . PRO A 1 587 ? -13.836 -20.774 21.938 1.00 67.75 587 PRO A O 1
ATOM 4530 N N . THR A 1 588 ? -12.541 -20.665 20.100 1.00 65.25 588 THR A N 1
ATOM 4531 C CA . THR A 1 588 ? -11.284 -20.576 20.858 1.00 65.25 588 THR A CA 1
ATOM 4532 C C . THR A 1 588 ? -11.304 -19.332 21.746 1.00 65.25 588 THR A C 1
ATOM 4534 O O . THR A 1 588 ? -11.755 -18.273 21.318 1.00 65.25 588 THR A O 1
ATOM 4537 N N . SER A 1 589 ? -10.842 -19.474 22.987 1.00 61.16 589 SER A N 1
ATOM 4538 C CA . SER A 1 589 ? -10.790 -18.396 23.978 1.00 61.16 589 SER A CA 1
ATOM 4539 C C . SER A 1 589 ? -9.543 -17.521 23.862 1.00 61.16 589 SER A C 1
ATOM 4541 O O . SER A 1 589 ? -9.503 -16.443 24.442 1.00 61.16 589 SER A O 1
ATOM 4543 N N . SER A 1 590 ? -8.529 -17.982 23.124 1.00 64.31 590 SER A N 1
ATOM 4544 C CA . SER A 1 590 ? -7.236 -17.313 22.995 1.00 64.31 590 SER A CA 1
ATOM 4545 C C . SER A 1 590 ? -6.887 -17.074 21.533 1.00 64.31 590 SER A C 1
ATOM 4547 O O . SER A 1 590 ? -7.084 -17.949 20.679 1.00 64.31 590 SER A O 1
ATOM 4549 N N . LEU A 1 591 ? -6.341 -15.889 21.262 1.00 65.62 591 LEU A N 1
ATOM 4550 C CA . LEU A 1 591 ? -5.796 -15.540 19.956 1.00 65.62 591 LEU A CA 1
ATOM 4551 C C . LEU A 1 591 ? -4.523 -16.355 19.673 1.00 65.62 591 LEU A C 1
ATOM 4553 O O . LEU A 1 591 ? -4.372 -16.890 18.578 1.00 65.62 591 LEU A O 1
ATOM 4557 N N . VAL A 1 592 ? -3.659 -16.544 20.677 1.00 69.25 592 VAL A N 1
ATOM 4558 C CA . VAL A 1 592 ? -2.386 -17.286 20.569 1.00 69.25 592 VAL A CA 1
ATOM 4559 C C . VAL A 1 592 ? -2.585 -18.756 20.960 1.00 69.25 592 VAL A C 1
ATOM 4561 O O . VAL A 1 592 ? -1.870 -19.340 21.773 1.00 69.25 592 VAL A O 1
ATOM 4564 N N . GLY A 1 593 ? -3.614 -19.374 20.383 1.00 71.75 593 GLY A N 1
ATOM 4565 C CA . GLY A 1 593 ? -3.835 -20.812 20.491 1.00 71.75 593 GLY A CA 1
ATOM 4566 C C . GLY A 1 593 ? -2.885 -21.597 19.574 1.00 71.75 593 GLY A C 1
ATOM 4567 O O . GLY A 1 593 ? -2.525 -21.104 18.504 1.00 71.75 593 GLY A O 1
ATOM 4568 N N . PRO A 1 594 ? -2.520 -22.847 19.914 1.00 72.06 594 PRO A N 1
ATOM 4569 C CA . PRO A 1 594 ? -1.630 -23.667 19.086 1.00 72.06 594 PRO A CA 1
ATOM 4570 C C . PRO A 1 594 ? -2.171 -23.898 17.665 1.00 72.06 594 PRO A C 1
ATOM 4572 O O . PRO A 1 594 ? -1.399 -23.950 16.713 1.00 72.06 594 PRO A O 1
ATOM 4575 N N . THR A 1 595 ? -3.495 -23.974 17.502 1.00 78.38 595 THR A N 1
ATOM 4576 C CA . THR A 1 595 ? -4.159 -24.073 16.193 1.00 78.38 595 THR A CA 1
ATOM 4577 C C . THR A 1 595 ? -4.021 -22.787 15.379 1.00 78.38 595 THR A C 1
ATOM 4579 O O . THR A 1 595 ? -3.698 -22.843 14.198 1.00 78.38 595 THR A O 1
ATOM 4582 N N . THR A 1 596 ? -4.221 -21.624 16.007 1.00 81.50 596 THR A N 1
ATOM 4583 C CA . THR A 1 596 ? -4.069 -20.311 15.365 1.00 81.50 596 THR A CA 1
ATOM 4584 C C . THR A 1 596 ? -2.622 -20.040 14.970 1.00 81.50 596 THR A C 1
ATOM 4586 O O . THR A 1 596 ? -2.378 -19.611 13.848 1.00 81.50 596 THR A O 1
ATOM 4589 N N . VAL A 1 597 ? -1.659 -20.344 15.842 1.00 84.50 597 VAL A N 1
ATOM 4590 C CA . VAL A 1 597 ? -0.232 -20.177 15.532 1.00 84.50 597 VAL A CA 1
ATOM 4591 C C . VAL A 1 597 ? 0.187 -21.106 14.393 1.00 84.50 597 VAL A C 1
ATOM 4593 O O . VAL A 1 597 ? 0.853 -20.659 13.466 1.00 84.50 597 VAL A O 1
ATOM 4596 N N . CYS A 1 598 ? -0.240 -22.373 14.412 1.00 85.25 598 CYS A N 1
ATOM 4597 C CA . CYS A 1 598 ? 0.058 -23.319 13.334 1.00 85.25 598 CYS A CA 1
ATOM 4598 C C . CYS A 1 598 ? -0.538 -22.877 11.987 1.00 85.25 598 CYS A C 1
ATOM 4600 O O . CYS A 1 598 ? 0.156 -22.945 10.978 1.00 85.25 598 CYS A O 1
ATOM 4602 N N . SER A 1 599 ? -1.776 -22.369 11.993 1.00 88.38 599 SER A N 1
ATOM 4603 C CA . SER A 1 599 ? -2.437 -21.760 10.830 1.00 88.38 599 SER A CA 1
ATOM 4604 C C . SER A 1 599 ? -1.621 -20.606 10.250 1.00 88.38 599 SER A C 1
ATOM 4606 O O . SER A 1 599 ? -1.236 -20.638 9.086 1.00 88.38 599 SER A O 1
ATOM 4608 N N . MET A 1 600 ? -1.282 -19.618 11.081 1.00 89.38 600 MET A N 1
ATOM 4609 C CA . MET A 1 600 ? -0.600 -18.405 10.631 1.00 89.38 600 MET A CA 1
ATOM 4610 C C . MET A 1 600 ? 0.840 -18.667 10.187 1.00 89.38 600 MET A C 1
ATOM 4612 O O . MET A 1 600 ? 1.254 -18.185 9.140 1.00 89.38 600 MET A O 1
ATOM 4616 N N . VAL A 1 601 ? 1.612 -19.439 10.955 1.00 89.62 601 VAL A N 1
ATOM 4617 C CA . VAL A 1 601 ? 3.006 -19.747 10.600 1.00 89.62 601 VAL A CA 1
ATOM 4618 C C . VAL A 1 601 ? 3.059 -20.642 9.365 1.00 89.62 601 VAL A C 1
ATOM 4620 O O . VAL A 1 601 ? 3.859 -20.392 8.473 1.00 89.62 601 VAL A O 1
ATOM 4623 N N . GLY A 1 602 ? 2.195 -21.657 9.283 1.00 90.81 602 GLY A N 1
ATOM 4624 C CA . GLY A 1 602 ? 2.156 -22.549 8.127 1.00 90.81 602 GLY A CA 1
ATOM 4625 C C . GLY A 1 602 ? 1.747 -21.829 6.844 1.00 90.81 602 GLY A C 1
ATOM 4626 O O . GLY A 1 602 ? 2.430 -21.973 5.834 1.00 90.81 602 GLY A O 1
ATOM 4627 N N . ALA A 1 603 ? 0.708 -20.989 6.895 1.00 93.44 603 ALA A N 1
ATOM 4628 C CA . ALA A 1 603 ? 0.310 -20.169 5.753 1.00 93.44 603 ALA A CA 1
ATOM 4629 C C . ALA A 1 603 ? 1.415 -19.181 5.339 1.00 93.44 603 ALA A C 1
ATOM 4631 O O . ALA A 1 603 ? 1.707 -19.066 4.153 1.00 93.44 603 ALA A O 1
ATOM 4632 N N . ALA A 1 604 ? 2.085 -18.525 6.296 1.00 93.50 604 ALA A N 1
ATOM 4633 C CA . ALA A 1 604 ? 3.199 -17.622 5.996 1.00 93.50 604 ALA A CA 1
ATOM 4634 C C . ALA A 1 604 ? 4.372 -18.342 5.311 1.00 93.50 604 ALA A C 1
ATOM 4636 O O . ALA A 1 604 ? 4.905 -17.830 4.332 1.00 93.50 604 ALA A O 1
ATOM 4637 N N . VAL A 1 605 ? 4.748 -19.538 5.782 1.00 93.81 605 VAL A N 1
ATOM 4638 C CA . VAL A 1 605 ? 5.817 -20.334 5.157 1.00 93.81 605 VAL A CA 1
ATOM 4639 C C . VAL A 1 605 ? 5.433 -20.752 3.742 1.00 93.81 605 VAL A C 1
ATOM 4641 O O . VAL A 1 605 ? 6.267 -20.634 2.852 1.00 93.81 605 VAL A O 1
ATOM 4644 N N . ILE A 1 606 ? 4.192 -21.195 3.511 1.00 95.31 606 ILE A N 1
ATOM 4645 C CA . ILE A 1 606 ? 3.711 -21.531 2.162 1.00 95.31 606 ILE A CA 1
ATOM 4646 C C . ILE A 1 606 ? 3.858 -20.313 1.246 1.00 95.31 606 ILE A C 1
ATOM 4648 O O . ILE A 1 606 ? 4.549 -20.403 0.236 1.00 95.31 606 ILE A O 1
ATOM 4652 N N . HIS A 1 607 ? 3.317 -19.160 1.641 1.00 96.19 607 HIS A N 1
ATOM 4653 C CA . HIS A 1 607 ? 3.431 -17.935 0.851 1.00 96.19 607 HIS A CA 1
ATOM 4654 C C . HIS A 1 607 ? 4.885 -17.530 0.593 1.00 96.19 607 HIS A C 1
ATOM 4656 O O . HIS A 1 607 ? 5.232 -17.144 -0.519 1.00 96.19 607 HIS A O 1
ATOM 4662 N N . TRP A 1 608 ? 5.777 -17.655 1.575 1.00 94.56 608 TRP A N 1
ATOM 4663 C CA . TRP A 1 608 ? 7.197 -17.400 1.345 1.00 94.56 608 TRP A CA 1
ATOM 4664 C C . TRP A 1 608 ? 7.799 -18.376 0.334 1.00 94.56 608 TRP A C 1
ATOM 4666 O O . TRP A 1 608 ? 8.463 -17.925 -0.590 1.00 94.56 608 TRP A O 1
ATOM 4676 N N . LEU A 1 609 ? 7.533 -19.679 0.431 1.00 94.69 609 LEU A N 1
ATOM 4677 C CA . LEU A 1 609 ? 8.035 -20.654 -0.545 1.00 94.69 609 LEU A CA 1
ATOM 4678 C C . LEU A 1 609 ? 7.590 -20.319 -1.975 1.00 94.69 609 LEU A C 1
ATOM 4680 O O . LEU A 1 609 ? 8.416 -20.345 -2.881 1.00 94.69 609 LEU A O 1
ATOM 4684 N N . PHE A 1 610 ? 6.323 -19.944 -2.167 1.00 95.56 610 PHE A N 1
ATOM 4685 C CA . PHE A 1 610 ? 5.809 -19.510 -3.470 1.00 95.56 610 PHE A CA 1
ATOM 4686 C C . PHE A 1 610 ? 6.402 -18.170 -3.924 1.00 95.56 610 PHE A C 1
ATOM 4688 O O . PHE A 1 610 ? 6.727 -18.019 -5.097 1.00 95.56 610 PHE A O 1
ATOM 4695 N N . LEU A 1 611 ? 6.600 -17.218 -3.006 1.00 94.50 611 LEU A N 1
ATOM 4696 C CA . LEU A 1 611 ? 7.256 -15.942 -3.294 1.00 94.50 611 LEU A CA 1
ATOM 4697 C C . LEU A 1 611 ? 8.683 -16.173 -3.802 1.00 94.50 611 LEU A C 1
ATOM 4699 O O . LEU A 1 611 ? 9.014 -15.752 -4.903 1.00 94.50 611 LEU A O 1
ATOM 4703 N N . TYR A 1 612 ? 9.524 -16.855 -3.023 1.00 93.00 612 TYR A N 1
ATOM 4704 C CA . TYR A 1 612 ? 10.917 -17.096 -3.402 1.00 93.00 612 TYR A CA 1
ATOM 4705 C C . TYR A 1 612 ? 11.037 -18.047 -4.593 1.00 93.00 612 TYR A C 1
ATOM 4707 O O . TYR A 1 612 ? 11.957 -17.882 -5.382 1.00 93.00 612 TYR A O 1
ATOM 4715 N N . GLY A 1 613 ? 10.097 -18.983 -4.766 1.00 93.69 613 GLY A N 1
ATOM 4716 C CA . GLY A 1 613 ? 9.994 -19.816 -5.965 1.00 93.69 613 GLY A CA 1
ATOM 4717 C C . GLY A 1 613 ? 9.743 -18.990 -7.227 1.00 93.69 613 GLY A C 1
ATOM 4718 O O . GLY A 1 613 ? 10.494 -19.124 -8.185 1.00 93.69 613 GLY A O 1
ATOM 4719 N N . ALA A 1 614 ? 8.771 -18.074 -7.200 1.00 94.25 614 ALA A N 1
ATOM 4720 C CA . ALA A 1 614 ? 8.483 -17.181 -8.325 1.00 94.25 614 ALA A CA 1
ATOM 4721 C C . ALA A 1 614 ? 9.633 -16.199 -8.619 1.00 94.25 614 ALA A C 1
ATOM 4723 O O . ALA A 1 614 ? 9.900 -15.881 -9.776 1.00 94.25 614 ALA A O 1
ATOM 4724 N N . ILE A 1 615 ? 10.338 -15.720 -7.584 1.00 92.31 615 ILE A N 1
ATOM 4725 C CA . ILE A 1 615 ? 11.541 -14.895 -7.779 1.00 92.31 615 ILE A CA 1
ATOM 4726 C C . ILE A 1 615 ? 12.681 -15.722 -8.365 1.00 92.31 615 ILE A C 1
ATOM 4728 O O . ILE A 1 615 ? 13.347 -15.250 -9.280 1.00 92.31 615 ILE A O 1
ATOM 4732 N N . HIS A 1 616 ? 12.894 -16.942 -7.871 1.00 91.50 616 HIS A N 1
ATOM 4733 C CA . HIS A 1 616 ? 13.902 -17.840 -8.418 1.00 91.50 616 HIS A CA 1
ATOM 4734 C C . HIS A 1 616 ? 13.636 -18.110 -9.898 1.00 91.50 616 HIS A C 1
ATOM 4736 O O . HIS A 1 616 ? 14.529 -17.880 -10.707 1.00 91.50 616 HIS A O 1
ATOM 4742 N N . ASP A 1 617 ? 12.401 -18.480 -10.239 1.00 92.38 617 ASP A N 1
ATOM 4743 C CA . ASP A 1 617 ? 11.948 -18.679 -11.613 1.00 92.38 617 ASP A CA 1
ATOM 4744 C C . ASP A 1 617 ? 12.292 -17.463 -12.488 1.00 92.38 617 ASP A C 1
ATOM 4746 O O . ASP A 1 617 ? 13.104 -17.599 -13.401 1.00 92.38 617 ASP A O 1
ATOM 4750 N N . LEU A 1 618 ? 11.855 -16.251 -12.108 1.00 91.81 618 LEU A N 1
ATOM 4751 C CA . LEU A 1 618 ? 12.220 -14.999 -12.792 1.00 91.81 618 LEU A CA 1
ATOM 4752 C C . LEU A 1 618 ? 13.738 -14.844 -12.980 1.00 91.81 618 LEU A C 1
ATOM 4754 O O . LEU A 1 618 ? 14.195 -14.541 -14.077 1.00 91.81 618 LEU A O 1
ATOM 4758 N N . THR A 1 619 ? 14.524 -15.032 -11.918 1.00 89.44 619 THR A N 1
ATOM 4759 C CA . THR A 1 619 ? 15.988 -14.865 -11.959 1.00 89.44 619 THR A CA 1
ATOM 4760 C C . THR A 1 619 ? 16.716 -15.965 -12.727 1.00 89.44 619 THR A C 1
ATOM 4762 O O . THR A 1 619 ? 17.902 -15.824 -12.997 1.00 89.44 619 THR A O 1
ATOM 4765 N N . THR A 1 620 ? 16.046 -17.058 -13.089 1.00 89.44 620 THR A N 1
ATOM 4766 C CA . THR A 1 620 ? 16.617 -18.090 -13.969 1.00 89.44 620 THR A CA 1
ATOM 4767 C C . THR A 1 620 ? 16.263 -17.886 -15.438 1.00 89.44 620 THR A C 1
ATOM 4769 O O . THR A 1 620 ? 16.830 -18.554 -16.304 1.00 89.44 620 THR A O 1
ATOM 4772 N N . GLN A 1 621 ? 15.361 -16.949 -15.739 1.00 89.19 621 GLN A N 1
ATOM 4773 C CA . GLN A 1 621 ? 14.953 -16.669 -17.105 1.00 89.19 621 GLN A CA 1
ATOM 4774 C C . GLN A 1 621 ? 16.097 -16.016 -17.900 1.00 89.19 621 GLN A C 1
ATOM 4776 O O . GLN A 1 621 ? 16.689 -15.036 -17.441 1.00 89.19 621 GLN A O 1
ATOM 4781 N N . PRO A 1 622 ? 16.383 -16.480 -19.132 1.00 87.00 622 PRO A N 1
ATOM 4782 C CA . PRO A 1 622 ? 17.500 -15.972 -19.933 1.00 87.00 622 PRO A CA 1
ATOM 4783 C C . PRO A 1 622 ? 17.307 -14.518 -20.387 1.00 87.00 622 PRO A C 1
ATOM 4785 O O . PRO A 1 622 ? 18.284 -13.846 -20.713 1.00 87.00 622 PRO A O 1
ATOM 4788 N N . TRP A 1 623 ? 16.053 -14.054 -20.422 1.00 86.62 623 TRP A N 1
ATOM 4789 C CA . TRP A 1 623 ? 15.651 -12.696 -20.791 1.00 86.62 623 TRP A CA 1
ATOM 4790 C C . TRP A 1 623 ? 15.607 -11.721 -19.607 1.00 86.62 623 TRP A C 1
ATOM 4792 O O . TRP A 1 623 ? 15.438 -10.521 -19.810 1.00 86.62 623 TRP A O 1
ATOM 4802 N N . TYR A 1 624 ? 15.720 -12.196 -18.365 1.00 88.44 624 TYR A N 1
ATOM 4803 C CA . TYR A 1 624 ? 15.671 -11.310 -17.207 1.00 88.44 624 TYR A CA 1
ATOM 4804 C C . TYR A 1 624 ? 16.956 -10.483 -17.109 1.00 88.44 624 TYR A C 1
ATOM 4806 O O . TYR A 1 624 ? 18.050 -11.015 -17.235 1.00 88.44 624 TYR A O 1
ATOM 4814 N N . CYS A 1 625 ? 16.816 -9.183 -16.841 1.00 85.00 625 CYS A N 1
ATOM 4815 C CA . CYS A 1 625 ? 17.939 -8.288 -16.586 1.00 85.00 625 CYS A CA 1
ATOM 4816 C C . CYS A 1 625 ? 17.780 -7.635 -15.215 1.00 85.00 625 CYS A C 1
ATOM 4818 O O . CYS A 1 625 ? 16.776 -6.948 -14.986 1.00 85.00 625 CYS A O 1
ATOM 4820 N N . PRO A 1 626 ? 18.732 -7.836 -14.286 1.00 83.94 626 PRO A N 1
ATOM 4821 C CA . PRO A 1 626 ? 18.653 -7.238 -12.968 1.00 83.94 626 PRO A CA 1
ATOM 4822 C C . PRO A 1 626 ? 18.814 -5.718 -13.061 1.00 83.94 626 PRO A C 1
ATOM 4824 O O . PRO A 1 626 ? 19.627 -5.192 -13.822 1.00 83.94 626 PRO A O 1
ATOM 4827 N N . PHE A 1 627 ? 18.028 -5.006 -12.258 1.00 78.38 627 PHE A N 1
ATOM 4828 C CA . PHE A 1 627 ? 18.137 -3.559 -12.123 1.00 78.38 627 PHE A CA 1
ATOM 4829 C C . PHE A 1 627 ? 19.405 -3.196 -11.344 1.00 78.38 627 PHE A C 1
ATOM 4831 O O . PHE A 1 627 ? 19.665 -3.776 -10.289 1.00 78.38 627 PHE A O 1
ATOM 4838 N N . GLN A 1 628 ? 20.184 -2.231 -11.838 1.00 72.81 628 GLN A N 1
ATOM 4839 C CA . GLN A 1 628 ? 21.460 -1.857 -11.233 1.00 72.81 628 GLN A CA 1
ATOM 4840 C C . GLN A 1 628 ? 21.358 -0.480 -10.548 1.00 72.81 628 GLN A C 1
ATOM 4842 O O . GLN A 1 628 ? 21.233 0.540 -11.225 1.00 72.81 628 GLN A O 1
ATOM 4847 N N . PRO A 1 629 ? 21.420 -0.411 -9.203 1.00 61.84 629 PRO A N 1
ATOM 4848 C CA . PRO A 1 629 ? 21.120 0.814 -8.457 1.00 61.84 629 PRO A CA 1
ATOM 4849 C C . PRO A 1 629 ? 22.251 1.858 -8.456 1.00 61.84 629 PRO A C 1
ATOM 4851 O O . PRO A 1 629 ? 22.062 2.954 -7.933 1.00 61.84 629 PRO A O 1
ATOM 4854 N N . SER A 1 630 ? 23.428 1.550 -9.017 1.00 56.66 630 SER A N 1
ATOM 4855 C CA . SER A 1 630 ? 24.660 2.343 -8.854 1.00 56.66 630 SER A CA 1
ATOM 4856 C C . SER A 1 630 ? 24.617 3.759 -9.443 1.00 56.66 630 SER A C 1
ATOM 4858 O O . SER A 1 630 ? 25.446 4.578 -9.063 1.00 56.66 630 SER A O 1
ATOM 4860 N N . ASN A 1 631 ? 23.646 4.067 -10.310 1.00 53.66 631 ASN A N 1
ATOM 4861 C CA . ASN A 1 631 ? 23.535 5.358 -11.001 1.00 53.66 631 ASN A CA 1
ATOM 4862 C C . ASN A 1 631 ? 22.219 6.101 -10.706 1.00 53.66 631 ASN A C 1
ATOM 4864 O O . ASN A 1 631 ? 21.864 7.035 -11.423 1.00 53.66 631 ASN A O 1
ATOM 4868 N N . VAL A 1 632 ? 21.462 5.686 -9.684 1.00 62.03 632 VAL A N 1
ATOM 4869 C CA . VAL A 1 632 ? 20.128 6.247 -9.437 1.00 62.03 632 VAL A CA 1
ATOM 4870 C C . VAL A 1 632 ? 20.190 7.398 -8.444 1.00 62.03 632 VAL A C 1
ATOM 4872 O O . VAL A 1 632 ? 20.615 7.244 -7.298 1.00 62.03 632 VAL A O 1
ATOM 4875 N N . ASN A 1 633 ? 19.690 8.558 -8.862 1.00 61.38 633 ASN A N 1
ATOM 4876 C CA . ASN A 1 633 ? 19.445 9.665 -7.957 1.00 61.38 633 ASN A CA 1
ATOM 4877 C C . ASN A 1 633 ? 18.319 9.280 -6.976 1.00 61.38 633 ASN A C 1
ATOM 4879 O O . ASN A 1 633 ? 17.167 9.158 -7.381 1.00 61.38 633 ASN A O 1
ATOM 4883 N N . LEU A 1 634 ? 18.629 9.106 -5.684 1.00 62.94 634 LEU A N 1
ATOM 4884 C CA . LEU A 1 634 ? 17.644 8.710 -4.659 1.00 62.94 634 LEU A CA 1
ATOM 4885 C C . LEU A 1 634 ? 16.457 9.678 -4.538 1.00 62.94 634 LEU A C 1
ATOM 4887 O O . LEU A 1 634 ? 15.396 9.287 -4.058 1.00 62.94 634 LEU A O 1
ATOM 4891 N N . VAL A 1 635 ? 16.622 10.929 -4.971 1.00 58.88 635 VAL A N 1
ATOM 4892 C CA . VAL A 1 635 ? 15.534 11.917 -5.072 1.00 58.88 635 VAL A CA 1
ATOM 4893 C C . VAL A 1 635 ? 14.468 11.446 -6.049 1.00 58.88 635 VAL A C 1
ATOM 4895 O O . VAL A 1 635 ? 13.273 11.560 -5.793 1.00 58.88 635 VAL A O 1
ATOM 4898 N N . GLN A 1 636 ? 14.916 10.831 -7.137 1.00 65.75 636 GLN A N 1
ATOM 4899 C CA . GLN A 1 636 ? 14.097 10.186 -8.144 1.00 65.75 636 GLN A CA 1
ATOM 4900 C C . GLN A 1 636 ? 13.850 8.723 -7.757 1.00 65.75 636 GLN A C 1
ATOM 4902 O O . GLN A 1 636 ? 14.029 7.813 -8.559 1.00 65.75 636 GLN A O 1
ATOM 4907 N N . TRP A 1 637 ? 13.436 8.479 -6.509 1.00 69.62 637 TRP A N 1
ATOM 4908 C CA . TRP A 1 637 ? 13.217 7.139 -5.942 1.00 69.62 637 TRP A CA 1
ATOM 4909 C C . TRP A 1 637 ? 12.286 6.262 -6.790 1.00 69.62 637 TRP A C 1
ATOM 4911 O O . TRP A 1 637 ? 12.370 5.036 -6.766 1.00 69.62 637 TRP A O 1
ATOM 4921 N N . TRP A 1 638 ? 11.397 6.888 -7.560 1.00 72.06 638 TRP A N 1
ATOM 4922 C CA . TRP A 1 638 ? 10.525 6.201 -8.498 1.00 72.06 638 TRP A CA 1
ATOM 4923 C C . TRP A 1 638 ? 11.288 5.483 -9.612 1.00 72.06 638 TRP A C 1
ATOM 4925 O O . TRP A 1 638 ? 10.734 4.568 -10.203 1.00 72.06 638 TRP A O 1
ATOM 4935 N N . LEU A 1 639 ? 12.539 5.841 -9.906 1.00 74.38 639 LEU A N 1
ATOM 4936 C CA . LEU A 1 639 ? 13.403 5.104 -10.834 1.00 74.38 639 LEU A CA 1
ATOM 4937 C C . LEU A 1 639 ? 13.807 3.727 -10.301 1.00 74.38 639 LEU A C 1
ATOM 4939 O O . LEU A 1 639 ? 14.196 2.879 -11.088 1.00 74.38 639 LEU A O 1
ATOM 4943 N N . LEU A 1 640 ? 13.684 3.481 -8.990 1.00 78.06 640 LEU A N 1
ATOM 4944 C CA . LEU A 1 640 ? 13.837 2.141 -8.413 1.00 78.06 640 LEU A CA 1
ATOM 4945 C C . LEU A 1 640 ? 12.571 1.283 -8.616 1.00 78.06 640 LEU A C 1
ATOM 4947 O O . LEU A 1 640 ? 12.533 0.120 -8.211 1.00 78.06 640 LEU A O 1
ATOM 4951 N N . GLN A 1 641 ? 11.509 1.857 -9.185 1.00 80.25 641 GLN A N 1
ATOM 4952 C CA . GLN A 1 641 ? 10.314 1.138 -9.636 1.00 80.25 641 GLN A CA 1
ATOM 4953 C C . GLN A 1 641 ? 10.511 0.710 -11.104 1.00 80.25 641 GLN A C 1
ATOM 4955 O O . GLN A 1 641 ? 11.569 0.945 -11.669 1.00 80.25 641 GLN A O 1
ATOM 4960 N N . ASP A 1 642 ? 9.516 0.088 -11.738 1.00 79.06 642 ASP A N 1
ATOM 4961 C CA . ASP A 1 642 ? 9.513 -0.249 -13.185 1.00 79.06 642 ASP A CA 1
ATOM 4962 C C . ASP A 1 642 ? 10.364 -1.435 -13.620 1.00 79.06 642 ASP A C 1
ATOM 4964 O O . ASP A 1 642 ? 10.519 -1.686 -14.811 1.00 79.06 642 ASP A O 1
ATOM 4968 N N . SER A 1 643 ? 10.870 -2.227 -12.683 1.00 84.31 643 SER A N 1
ATOM 4969 C CA . SER A 1 643 ? 11.597 -3.439 -13.041 1.00 84.31 643 SER A CA 1
ATOM 4970 C C . SER A 1 643 ? 10.669 -4.645 -13.221 1.00 84.31 643 SER A C 1
ATOM 4972 O O . SER A 1 643 ? 9.583 -4.750 -12.625 1.00 84.31 643 SER A O 1
ATOM 4974 N N . ASN A 1 644 ? 11.147 -5.619 -14.000 1.00 87.50 644 ASN A N 1
ATOM 4975 C CA . ASN A 1 644 ? 10.530 -6.944 -14.117 1.00 87.50 644 ASN A CA 1
ATOM 4976 C C . ASN A 1 644 ? 10.368 -7.605 -12.732 1.00 87.50 644 ASN A C 1
ATOM 4978 O O . ASN A 1 644 ? 9.323 -8.190 -12.432 1.00 87.50 644 ASN A O 1
ATOM 4982 N N . LEU A 1 645 ? 11.350 -7.414 -11.841 1.00 89.44 645 LEU A N 1
ATOM 4983 C CA . LEU A 1 645 ? 11.302 -7.881 -10.455 1.00 89.44 645 LEU A CA 1
ATOM 4984 C C . LEU A 1 645 ? 10.207 -7.187 -9.636 1.00 89.44 645 LEU A C 1
ATOM 4986 O O . LEU A 1 645 ? 9.420 -7.860 -8.972 1.00 89.44 645 LEU A O 1
ATOM 4990 N N . GLY A 1 646 ? 10.116 -5.856 -9.697 1.00 89.81 646 GLY A N 1
ATOM 4991 C CA . GLY A 1 646 ? 9.104 -5.089 -8.961 1.00 89.81 646 GLY A CA 1
ATOM 4992 C C . GLY A 1 646 ? 7.678 -5.458 -9.375 1.00 89.81 646 GLY A C 1
ATOM 4993 O O . GLY A 1 646 ? 6.788 -5.573 -8.532 1.00 89.81 646 GLY A O 1
ATOM 4994 N N . SER A 1 647 ? 7.481 -5.728 -10.664 1.00 90.62 647 SER A N 1
ATOM 4995 C CA . SER A 1 647 ? 6.200 -6.159 -11.239 1.00 90.62 647 SER A CA 1
ATOM 4996 C C . SER A 1 647 ? 5.809 -7.570 -10.810 1.00 90.62 647 SER A C 1
ATOM 4998 O O . SER A 1 647 ? 4.659 -7.810 -10.439 1.00 90.62 647 SER A O 1
ATOM 5000 N N . THR A 1 648 ? 6.780 -8.484 -10.804 1.00 92.56 648 THR A N 1
ATOM 5001 C CA . THR A 1 648 ? 6.610 -9.864 -10.330 1.00 92.56 648 THR A CA 1
ATOM 5002 C C . THR A 1 648 ? 6.253 -9.892 -8.845 1.00 92.56 648 THR A C 1
ATOM 5004 O O . THR A 1 648 ? 5.280 -10.539 -8.454 1.00 92.56 648 THR A O 1
ATOM 5007 N N . LEU A 1 649 ? 6.975 -9.117 -8.024 1.00 93.56 649 LEU A N 1
ATOM 5008 C CA . LEU A 1 649 ? 6.691 -8.945 -6.597 1.00 93.56 649 LEU A CA 1
ATOM 5009 C C . LEU A 1 649 ? 5.287 -8.393 -6.359 1.00 93.56 649 LEU A C 1
ATOM 5011 O O . LEU A 1 649 ? 4.540 -8.930 -5.544 1.00 93.56 649 LEU A O 1
ATOM 5015 N N . TRP A 1 650 ? 4.904 -7.335 -7.074 1.00 93.38 650 TRP A N 1
ATOM 5016 C CA . TRP A 1 650 ? 3.573 -6.755 -6.931 1.00 93.38 650 TRP A CA 1
ATOM 5017 C C . TRP A 1 650 ? 2.473 -7.785 -7.205 1.00 93.38 650 TRP A C 1
ATOM 5019 O O . TRP A 1 650 ? 1.550 -7.931 -6.400 1.00 93.38 650 TRP A O 1
ATOM 5029 N N . PHE A 1 651 ? 2.596 -8.527 -8.304 1.00 93.88 651 PHE A N 1
ATOM 5030 C CA . PHE A 1 651 ? 1.601 -9.504 -8.718 1.00 93.88 651 PHE A CA 1
ATOM 5031 C C . PHE A 1 651 ? 1.457 -10.659 -7.720 1.00 93.88 651 PHE A C 1
ATOM 5033 O O . PHE A 1 651 ? 0.350 -10.910 -7.233 1.00 93.88 651 PHE A O 1
ATOM 5040 N N . ILE A 1 652 ? 2.565 -11.323 -7.365 1.00 95.00 652 ILE A N 1
ATOM 5041 C CA . ILE A 1 652 ? 2.526 -12.489 -6.473 1.00 95.00 652 ILE A CA 1
ATOM 5042 C C . ILE A 1 652 ? 2.021 -12.102 -5.081 1.00 95.00 652 ILE A C 1
ATOM 5044 O O . ILE A 1 652 ? 1.181 -12.797 -4.513 1.00 95.00 652 ILE A O 1
ATOM 5048 N N . ILE A 1 653 ? 2.440 -10.948 -4.552 1.00 95.81 653 ILE A N 1
ATOM 5049 C CA . ILE A 1 653 ? 1.994 -10.498 -3.233 1.00 95.81 653 ILE A CA 1
ATOM 5050 C C . ILE A 1 653 ? 0.512 -10.127 -3.264 1.00 95.81 653 ILE A C 1
ATOM 5052 O O . ILE A 1 653 ? -0.212 -10.492 -2.340 1.00 95.81 653 ILE A O 1
ATOM 5056 N N . CYS A 1 654 ? 0.013 -9.467 -4.315 1.00 95.44 654 CYS A N 1
ATOM 5057 C CA . CYS A 1 654 ? -1.424 -9.211 -4.440 1.00 95.44 654 CYS A CA 1
ATOM 5058 C C . CYS A 1 654 ? -2.229 -10.521 -4.415 1.00 95.44 654 CYS A C 1
ATOM 5060 O O . CYS A 1 654 ? -3.206 -10.620 -3.667 1.00 95.44 654 CYS A O 1
ATOM 5062 N N . PHE A 1 655 ? -1.778 -11.549 -5.143 1.00 93.31 655 PHE A N 1
ATOM 5063 C CA . PHE A 1 655 ? -2.379 -12.886 -5.111 1.00 93.31 655 PHE A CA 1
ATOM 5064 C C . PHE A 1 655 ? -2.370 -13.507 -3.710 1.00 93.31 655 PHE A C 1
ATOM 5066 O O . PHE A 1 655 ? -3.408 -13.983 -3.241 1.00 93.31 655 PHE A O 1
ATOM 5073 N N . GLN A 1 656 ? -1.238 -13.463 -3.010 1.00 96.00 656 GLN A N 1
ATOM 5074 C CA . GLN A 1 656 ? -1.092 -14.023 -1.662 1.00 96.00 656 GLN A CA 1
ATOM 5075 C C . GLN A 1 656 ? -1.993 -13.312 -0.646 1.00 96.00 656 GLN A C 1
ATOM 5077 O O . GLN A 1 656 ? -2.689 -13.955 0.147 1.00 96.00 656 GLN A O 1
ATOM 5082 N N . GLN A 1 657 ? -2.058 -11.980 -0.701 1.00 95.62 657 GLN A N 1
ATOM 5083 C CA . GLN A 1 657 ? -2.912 -11.183 0.185 1.00 95.62 657 GLN A CA 1
ATOM 5084 C C . GLN A 1 657 ? -4.397 -11.451 -0.068 1.00 95.62 657 GLN A C 1
ATOM 5086 O O . GLN A 1 657 ? -5.182 -11.600 0.873 1.00 95.62 657 GLN A O 1
ATOM 5091 N N . MET A 1 658 ? -4.797 -11.573 -1.332 1.00 95.00 658 MET A N 1
ATOM 5092 C CA . MET A 1 658 ? -6.163 -11.941 -1.692 1.00 95.00 658 MET A CA 1
ATOM 5093 C C . MET A 1 658 ? -6.510 -13.368 -1.244 1.00 95.00 658 MET A C 1
ATOM 5095 O O . MET A 1 658 ? -7.579 -13.593 -0.669 1.00 95.00 658 MET A O 1
ATOM 5099 N N . SER A 1 659 ? -5.594 -14.318 -1.440 1.00 94.00 659 SER A N 1
ATOM 5100 C CA . SER A 1 659 ? -5.737 -15.716 -1.007 1.00 94.00 659 SER A CA 1
ATOM 5101 C C . SER A 1 659 ? -5.900 -15.826 0.505 1.00 94.00 659 SER A C 1
ATOM 5103 O O . SER A 1 659 ? -6.785 -16.533 0.988 1.00 94.00 659 SER A O 1
ATOM 5105 N N . THR A 1 660 ? -5.116 -15.054 1.258 1.00 93.88 660 THR A N 1
ATOM 5106 C CA . THR A 1 660 ? -5.192 -14.985 2.722 1.00 93.88 660 THR A CA 1
ATOM 5107 C C . THR A 1 660 ? -6.560 -14.486 3.198 1.00 93.88 660 THR A C 1
ATOM 5109 O O . THR A 1 660 ? -7.119 -15.005 4.166 1.00 93.88 660 THR A O 1
ATOM 5112 N N . GLY A 1 661 ? -7.150 -13.506 2.506 1.00 90.88 661 GLY A N 1
ATOM 5113 C CA . GLY A 1 661 ? -8.506 -13.043 2.810 1.00 90.88 661 GLY A CA 1
ATOM 5114 C C . GLY A 1 661 ? -9.540 -14.172 2.700 1.00 90.88 661 GLY A C 1
ATOM 5115 O O . GLY A 1 661 ? -10.380 -14.344 3.588 1.00 90.88 661 GLY A O 1
ATOM 5116 N N . LEU A 1 662 ? -9.447 -15.001 1.655 1.00 89.31 662 LEU A N 1
ATOM 5117 C CA . LEU A 1 662 ? -10.325 -16.163 1.492 1.00 89.31 662 LEU A CA 1
ATOM 5118 C C . LEU A 1 662 ? -10.077 -17.233 2.559 1.00 89.31 662 LEU A C 1
ATOM 5120 O O . LEU A 1 662 ? -11.034 -17.690 3.190 1.00 89.31 662 LEU A O 1
ATOM 5124 N N . THR A 1 663 ? -8.819 -17.617 2.785 1.00 90.31 663 THR A N 1
ATOM 5125 C CA . THR A 1 663 ? -8.452 -18.702 3.712 1.00 90.31 663 THR A CA 1
ATOM 5126 C C . THR A 1 663 ? -8.844 -18.366 5.145 1.00 90.31 663 THR A C 1
ATOM 5128 O O . THR A 1 663 ? -9.506 -19.167 5.804 1.00 90.31 663 THR A O 1
ATOM 5131 N N . MET A 1 664 ? -8.563 -17.147 5.611 1.00 87.94 664 MET A N 1
ATOM 5132 C CA . MET A 1 664 ? -8.959 -16.690 6.949 1.00 87.94 664 MET A CA 1
ATOM 5133 C C . MET A 1 664 ? -10.478 -16.487 7.068 1.00 87.94 664 MET A C 1
ATOM 5135 O O . MET A 1 664 ? -11.044 -16.505 8.167 1.00 87.94 664 MET A O 1
ATOM 5139 N N . GLY A 1 665 ? -11.172 -16.328 5.939 1.00 80.69 665 GLY A N 1
ATOM 5140 C CA . GLY A 1 665 ? -12.628 -16.328 5.847 1.00 80.69 665 GLY A CA 1
ATOM 5141 C C . GLY A 1 665 ? -13.266 -17.717 6.015 1.00 80.69 665 GLY A C 1
ATOM 5142 O O . GLY A 1 665 ? -14.446 -17.802 6.380 1.00 80.69 665 GLY A O 1
ATOM 5143 N N . LEU A 1 666 ? -12.514 -18.811 5.843 1.00 79.38 666 LEU A N 1
ATOM 5144 C CA . LEU A 1 666 ? -13.017 -20.179 6.006 1.00 79.38 666 LEU A CA 1
ATOM 5145 C C . LEU A 1 666 ? -13.386 -20.442 7.474 1.00 79.38 666 LEU A C 1
ATOM 5147 O O . LEU A 1 666 ? -12.546 -20.509 8.365 1.00 79.38 666 LEU A O 1
ATOM 5151 N N . GLY A 1 667 ? -14.682 -20.562 7.768 1.00 65.00 667 GLY A N 1
ATOM 5152 C CA . GLY A 1 667 ? -15.137 -20.752 9.146 1.00 65.00 667 GLY A CA 1
ATOM 5153 C C . GLY A 1 667 ? -16.632 -21.001 9.269 1.00 65.00 667 GLY A C 1
ATOM 5154 O O . GLY A 1 667 ? -17.341 -20.190 9.849 1.00 65.00 667 GLY A O 1
ATOM 5155 N N . SER A 1 668 ? -17.123 -22.130 8.757 1.00 61.06 668 SER A N 1
ATOM 5156 C CA . SER A 1 668 ? -18.556 -22.480 8.728 1.00 61.06 668 SER A CA 1
ATOM 5157 C C . SER A 1 668 ? -19.153 -22.952 10.067 1.00 61.06 668 SER A C 1
ATOM 5159 O O . SER A 1 668 ? -20.312 -23.355 10.108 1.00 61.06 668 SER A O 1
ATOM 5161 N N . ARG A 1 669 ? -18.378 -22.955 11.164 1.00 73.31 669 ARG A N 1
ATOM 5162 C CA . ARG A 1 669 ? -18.785 -23.533 12.465 1.00 73.31 669 ARG A CA 1
ATOM 5163 C C . ARG A 1 669 ? -19.445 -22.541 13.425 1.00 73.31 669 ARG A C 1
ATOM 5165 O O . ARG A 1 669 ? -20.271 -22.955 14.230 1.00 73.31 669 ARG A O 1
ATOM 5172 N N . PHE A 1 670 ? -19.073 -21.262 13.354 1.00 75.50 670 PHE A N 1
ATOM 5173 C CA . PHE A 1 670 ? -19.609 -20.193 14.219 1.00 75.50 670 PHE A CA 1
ATOM 5174 C C . PHE A 1 670 ? -20.291 -19.072 13.424 1.00 75.50 670 PHE A C 1
ATOM 5176 O O . PHE A 1 670 ? -21.135 -18.350 13.949 1.00 75.50 670 PHE A O 1
ATOM 5183 N N . ARG A 1 671 ? -19.961 -18.956 12.137 1.00 81.44 671 ARG A N 1
ATOM 5184 C CA . ARG A 1 671 ? -20.501 -17.977 11.193 1.00 81.44 671 ARG A CA 1
ATOM 5185 C C . ARG A 1 671 ? -20.891 -18.680 9.897 1.00 81.44 671 ARG A C 1
ATOM 5187 O O . ARG A 1 671 ? -20.476 -19.814 9.646 1.00 81.44 671 ARG A O 1
ATOM 5194 N N . ARG A 1 672 ? -21.717 -18.026 9.084 1.00 83.19 672 ARG A N 1
ATOM 5195 C CA . ARG A 1 672 ? -22.073 -18.526 7.755 1.00 83.19 672 ARG A CA 1
ATOM 5196 C C . ARG A 1 672 ? -20.811 -18.660 6.902 1.00 83.19 672 ARG A C 1
ATOM 5198 O O . ARG A 1 672 ? -19.883 -17.864 7.053 1.00 83.19 672 ARG A O 1
ATOM 5205 N N . PRO A 1 673 ? -20.766 -19.663 6.019 1.00 84.19 673 PRO A N 1
ATOM 5206 C CA . PRO A 1 673 ? -19.610 -19.868 5.168 1.00 84.19 673 PRO A CA 1
ATOM 5207 C C . PRO A 1 673 ? -19.410 -18.701 4.195 1.00 84.19 673 PRO A C 1
ATOM 5209 O O . PRO A 1 673 ? -20.356 -17.986 3.854 1.00 84.19 673 PRO A O 1
ATOM 5212 N N . ILE A 1 674 ? -18.169 -18.546 3.732 1.00 85.06 674 ILE A N 1
ATOM 5213 C CA . ILE A 1 674 ? -17.702 -17.384 2.968 1.00 85.06 674 ILE A CA 1
ATOM 5214 C C . ILE A 1 674 ? -18.517 -17.123 1.693 1.00 85.06 674 ILE A C 1
ATOM 5216 O O . ILE A 1 674 ? -18.748 -15.971 1.345 1.00 85.06 674 ILE A O 1
ATOM 5220 N N . TRP A 1 675 ? -19.059 -18.169 1.062 1.00 85.19 675 TRP A N 1
ATOM 5221 C CA . TRP A 1 675 ? -19.859 -18.047 -0.160 1.00 85.19 675 TRP A CA 1
ATOM 5222 C C . TRP A 1 675 ? -21.219 -17.361 0.027 1.00 85.19 675 TRP A C 1
ATOM 5224 O O . TRP A 1 675 ? -21.843 -16.954 -0.945 1.00 85.19 675 TRP A O 1
ATOM 5234 N N . HIS A 1 676 ? -21.686 -17.189 1.267 1.00 86.38 676 HIS A N 1
ATOM 5235 C CA . HIS A 1 676 ? -22.871 -16.372 1.557 1.00 86.38 676 HIS A CA 1
ATOM 5236 C C . HIS A 1 676 ? -22.535 -14.888 1.773 1.00 86.38 676 HIS A C 1
ATOM 5238 O O . HIS A 1 676 ? -23.444 -14.066 1.910 1.00 86.38 676 HIS A O 1
ATOM 5244 N N . ASN A 1 677 ? -21.251 -14.527 1.840 1.00 88.88 677 ASN A N 1
ATOM 5245 C CA . ASN A 1 677 ? -20.808 -13.146 1.970 1.00 88.88 677 ASN A CA 1
ATOM 5246 C C . ASN A 1 677 ? -20.652 -12.519 0.579 1.00 88.88 677 ASN A C 1
ATOM 5248 O O . ASN A 1 677 ? -19.560 -12.467 0.018 1.00 88.88 677 ASN A O 1
ATOM 5252 N N . VAL A 1 678 ? -21.776 -12.044 0.034 1.00 90.31 678 VAL A N 1
ATOM 5253 C CA . VAL A 1 678 ? -21.851 -11.475 -1.323 1.00 90.31 678 VAL A CA 1
ATOM 5254 C C . VAL A 1 678 ? -20.866 -10.323 -1.511 1.00 90.31 678 VAL A C 1
ATOM 5256 O O . VAL A 1 678 ? -20.221 -10.248 -2.548 1.00 90.31 678 VAL A O 1
ATOM 5259 N N . PHE A 1 679 ? -20.704 -9.456 -0.504 1.00 90.38 679 PHE A N 1
ATOM 5260 C CA . PHE A 1 679 ? -19.770 -8.334 -0.593 1.00 90.38 679 PHE A CA 1
ATOM 5261 C C . PHE A 1 679 ? -18.323 -8.813 -0.732 1.00 90.38 679 PHE A C 1
ATOM 5263 O O . PHE A 1 679 ? -17.616 -8.346 -1.616 1.00 90.38 679 PHE A O 1
ATOM 5270 N N . LEU A 1 680 ? -17.891 -9.754 0.114 1.00 89.94 680 LEU A N 1
ATOM 5271 C CA . LEU A 1 680 ? -16.522 -10.268 0.077 1.00 89.94 680 LEU A CA 1
ATOM 5272 C C . LEU A 1 680 ? -16.223 -10.990 -1.241 1.00 89.94 680 LEU A C 1
ATOM 5274 O O . LEU A 1 680 ? -15.164 -10.769 -1.814 1.00 89.94 680 LEU A O 1
ATOM 5278 N N . LEU A 1 681 ? -17.159 -11.806 -1.739 1.00 92.50 681 LEU A N 1
ATOM 5279 C CA . LEU A 1 681 ? -17.000 -12.491 -3.024 1.00 92.50 681 LEU A CA 1
ATOM 5280 C C . LEU A 1 681 ? -16.961 -11.517 -4.203 1.00 92.50 681 LEU A C 1
ATOM 5282 O O . LEU A 1 681 ? -16.095 -11.645 -5.062 1.00 92.50 681 LEU A O 1
ATOM 5286 N N . PHE A 1 682 ? -17.876 -10.545 -4.238 1.00 94.56 682 PHE A N 1
ATOM 5287 C CA . PHE A 1 682 ? -17.898 -9.517 -5.276 1.00 94.56 682 PHE A CA 1
ATOM 5288 C C . PHE A 1 682 ? -16.605 -8.698 -5.267 1.00 94.56 682 PHE A C 1
ATOM 5290 O O . PHE A 1 682 ? -15.990 -8.521 -6.313 1.00 94.56 682 PHE A O 1
ATOM 5297 N N . TRP A 1 683 ? -16.168 -8.241 -4.091 1.00 95.25 683 TRP A N 1
ATOM 5298 C CA . TRP A 1 683 ? -14.947 -7.449 -3.957 1.00 95.25 683 TRP A CA 1
ATOM 5299 C C . TRP A 1 683 ? -13.705 -8.254 -4.343 1.00 95.25 683 TRP A C 1
ATOM 5301 O O . TRP A 1 683 ? -12.879 -7.769 -5.105 1.00 95.25 683 TRP A O 1
ATOM 5311 N N . TYR A 1 684 ? -13.603 -9.509 -3.894 1.00 94.31 684 TYR A N 1
ATOM 5312 C CA . TYR A 1 684 ? -12.530 -10.413 -4.308 1.00 94.31 684 TYR A CA 1
ATOM 5313 C C . TYR A 1 684 ? -12.514 -10.623 -5.827 1.00 94.31 684 TYR A C 1
ATOM 5315 O O . TYR A 1 684 ? -11.457 -10.520 -6.441 1.00 94.31 684 TYR A O 1
ATOM 5323 N N . ALA A 1 685 ? -13.671 -10.884 -6.444 1.00 95.25 685 ALA A N 1
ATOM 5324 C CA . ALA A 1 685 ? -13.771 -11.077 -7.888 1.00 95.25 685 ALA A CA 1
ATOM 5325 C C . ALA A 1 685 ? -13.385 -9.807 -8.658 1.00 95.25 685 ALA A C 1
ATOM 5327 O O . ALA A 1 685 ? -12.648 -9.894 -9.634 1.00 95.25 685 ALA A O 1
ATOM 5328 N N . LEU A 1 686 ? -13.823 -8.632 -8.195 1.00 96.06 686 LEU A N 1
ATOM 5329 C CA . LEU A 1 686 ? -13.444 -7.346 -8.777 1.00 96.06 686 LEU A CA 1
ATOM 5330 C C . LEU A 1 686 ? -11.926 -7.135 -8.721 1.00 96.06 686 LEU A C 1
ATOM 5332 O O . LEU A 1 686 ? -11.321 -6.812 -9.739 1.00 96.06 686 LEU A O 1
ATOM 5336 N N . LEU A 1 687 ? -11.312 -7.361 -7.556 1.00 95.69 687 LEU A N 1
ATOM 5337 C CA . LEU A 1 687 ? -9.860 -7.290 -7.393 1.00 95.69 687 LEU A CA 1
ATOM 5338 C C . LEU A 1 687 ? -9.154 -8.294 -8.318 1.00 95.69 687 LEU A C 1
ATOM 5340 O O . LEU A 1 687 ? -8.199 -7.952 -9.006 1.00 95.69 687 LEU A O 1
ATOM 5344 N N .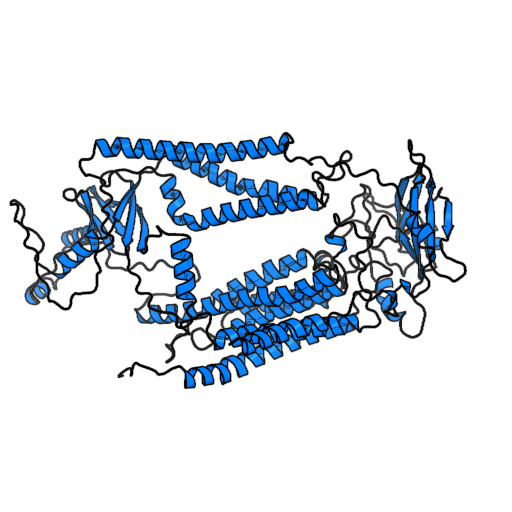 LEU A 1 688 ? -9.644 -9.529 -8.409 1.00 93.94 688 LEU A N 1
ATOM 5345 C CA . LEU A 1 688 ? -9.020 -10.540 -9.261 1.00 93.94 688 LEU A CA 1
ATOM 5346 C C . LEU A 1 688 ? -9.086 -10.144 -10.737 1.00 93.94 688 LEU A C 1
ATOM 5348 O O . LEU A 1 688 ? -8.084 -10.247 -11.436 1.00 93.94 688 LEU A O 1
ATOM 5352 N N . VAL A 1 689 ? -10.233 -9.639 -11.196 1.00 94.00 689 VAL A N 1
ATOM 5353 C CA . VAL A 1 689 ? -10.397 -9.140 -12.567 1.00 94.00 689 VAL A CA 1
ATOM 5354 C C . VAL A 1 689 ? -9.438 -7.984 -12.834 1.00 94.00 689 VAL A C 1
ATOM 5356 O O . VAL A 1 689 ? -8.741 -8.012 -13.843 1.00 94.00 689 VAL A O 1
ATOM 5359 N N . VAL A 1 690 ? -9.348 -7.001 -11.934 1.00 92.38 690 VAL A N 1
ATOM 5360 C CA . VAL A 1 690 ? -8.411 -5.876 -12.088 1.00 92.38 690 VAL A CA 1
ATOM 5361 C C . VAL A 1 690 ? -6.969 -6.379 -12.152 1.00 92.38 690 VAL A C 1
ATOM 5363 O O . VAL A 1 690 ? -6.239 -5.997 -13.060 1.00 92.38 690 VAL A O 1
ATOM 5366 N N . LEU A 1 691 ? -6.568 -7.273 -11.247 1.00 92.50 691 LEU A N 1
ATOM 5367 C CA . LEU A 1 691 ? -5.213 -7.824 -11.204 1.00 92.50 691 LEU A CA 1
ATOM 5368 C C . LEU A 1 691 ? -4.863 -8.598 -12.485 1.00 92.50 691 LEU A C 1
ATOM 5370 O O . LEU A 1 691 ? -3.794 -8.385 -13.055 1.00 92.50 691 LEU A O 1
ATOM 5374 N N . VAL A 1 692 ? -5.773 -9.446 -12.975 1.00 89.69 692 VAL A N 1
ATOM 5375 C CA . VAL A 1 692 ? -5.582 -10.217 -14.215 1.00 89.69 692 VAL A CA 1
ATOM 5376 C C . VAL A 1 692 ? -5.528 -9.301 -15.433 1.00 89.69 692 VAL A C 1
ATOM 5378 O O . VAL A 1 692 ? -4.627 -9.445 -16.254 1.00 89.69 692 VAL A O 1
ATOM 5381 N N . VAL A 1 693 ? -6.434 -8.326 -15.544 1.00 88.62 693 VAL A N 1
ATOM 5382 C CA . VAL A 1 693 ? -6.430 -7.363 -16.657 1.00 88.62 693 VAL A CA 1
ATOM 5383 C C . VAL A 1 693 ? -5.157 -6.514 -16.646 1.00 88.62 693 VAL A C 1
ATOM 5385 O O . VAL A 1 693 ? -4.601 -6.265 -17.709 1.00 88.62 693 VAL A O 1
ATOM 5388 N N . MET A 1 694 ? -4.656 -6.105 -15.475 1.00 85.50 694 MET A N 1
ATOM 5389 C CA . MET A 1 694 ? -3.409 -5.331 -15.365 1.00 85.50 694 MET A CA 1
ATOM 5390 C C . MET A 1 694 ? -2.165 -6.131 -15.728 1.00 85.50 694 MET A C 1
ATOM 5392 O O . MET A 1 694 ? -1.215 -5.569 -16.274 1.00 85.50 694 MET A O 1
ATOM 5396 N N . PHE A 1 695 ? -2.148 -7.424 -15.412 1.00 83.12 695 PHE A N 1
ATOM 5397 C CA . PHE A 1 695 ? -0.953 -8.232 -15.598 1.00 83.12 695 PHE A CA 1
ATOM 5398 C C . PHE A 1 695 ? -0.913 -8.922 -16.961 1.00 83.12 695 PHE A C 1
ATOM 5400 O O . PHE A 1 695 ? 0.087 -8.830 -17.663 1.00 83.12 695 PHE A O 1
ATOM 5407 N N . VAL A 1 696 ? -2.007 -9.572 -17.359 1.00 82.56 696 VAL A N 1
ATOM 5408 C CA . VAL A 1 696 ? -2.111 -10.357 -18.600 1.00 82.56 696 VAL A CA 1
ATOM 5409 C C . VAL A 1 696 ? -2.598 -9.507 -19.775 1.00 82.56 696 VAL A C 1
ATOM 5411 O O . VAL A 1 696 ? -2.267 -9.795 -20.923 1.00 82.56 696 VAL A O 1
ATOM 5414 N N . GLY A 1 697 ? -3.386 -8.464 -19.504 1.00 80.25 697 GLY A N 1
ATOM 5415 C CA . GLY A 1 697 ? -3.959 -7.616 -20.543 1.00 80.25 697 GLY A CA 1
ATOM 5416 C C . GLY A 1 697 ? -2.917 -6.819 -21.339 1.00 80.25 697 GLY A C 1
ATOM 5417 O O . GLY A 1 697 ? -1.754 -6.693 -20.933 1.00 80.25 697 GLY A O 1
ATOM 5418 N N . PRO A 1 698 ? -3.327 -6.266 -22.494 1.00 77.88 698 PRO A N 1
ATOM 5419 C CA . PRO A 1 698 ? -2.467 -5.397 -23.275 1.00 77.88 698 PRO A CA 1
ATOM 5420 C C . PRO A 1 698 ? -2.138 -4.108 -22.498 1.00 77.88 698 PRO A C 1
ATOM 5422 O O . PRO A 1 698 ? -2.937 -3.658 -21.669 1.00 77.88 698 PRO A O 1
ATOM 5425 N N . PRO A 1 699 ? -0.985 -3.482 -22.787 1.00 76.56 699 PRO A N 1
ATOM 5426 C CA . PRO A 1 699 ? -0.598 -2.211 -22.188 1.00 76.56 699 PRO A CA 1
ATOM 5427 C C . PRO A 1 699 ? -1.668 -1.140 -22.417 1.00 76.56 699 PRO A C 1
ATOM 5429 O O . PRO A 1 699 ? -2.195 -0.986 -23.517 1.00 76.56 699 PRO A O 1
ATOM 5432 N N . SER A 1 700 ? -1.981 -0.381 -21.378 1.00 79.00 700 SER A N 1
ATOM 5433 C CA . SER A 1 700 ? -2.941 0.718 -21.408 1.00 79.00 700 SER A CA 1
ATOM 5434 C C . SER A 1 700 ? -2.484 1.851 -20.492 1.00 79.00 700 SER A C 1
ATOM 5436 O O . SER A 1 700 ? -1.718 1.639 -19.554 1.00 79.00 700 SER A O 1
ATOM 5438 N N . ARG A 1 701 ? -3.052 3.052 -20.662 1.00 76.25 701 ARG A N 1
ATOM 5439 C CA . ARG A 1 701 ? -2.763 4.186 -19.760 1.00 76.25 701 ARG A CA 1
ATOM 5440 C C . ARG A 1 701 ? -3.023 3.860 -18.285 1.00 76.25 701 ARG A C 1
ATOM 5442 O O . ARG A 1 701 ? -2.412 4.459 -17.407 1.00 76.25 701 ARG A O 1
ATOM 5449 N N . PHE A 1 702 ? -3.932 2.923 -18.007 1.00 79.12 702 PHE A N 1
ATOM 5450 C CA . PHE A 1 702 ? -4.207 2.475 -16.648 1.00 79.12 702 PHE A CA 1
ATOM 5451 C C . PHE A 1 702 ? -3.088 1.566 -16.112 1.00 79.12 702 PHE A C 1
ATOM 5453 O O . PHE A 1 702 ? -2.623 1.800 -15.000 1.00 79.12 702 PHE A O 1
ATOM 5460 N N . SER A 1 703 ? -2.556 0.625 -16.904 1.00 81.19 703 SER A N 1
ATOM 5461 C CA . SER A 1 703 ? -1.385 -0.173 -16.490 1.00 81.19 703 SER A CA 1
ATOM 5462 C C . SER A 1 703 ? -0.117 0.671 -16.310 1.00 81.19 703 SER A C 1
ATOM 5464 O O . SER A 1 703 ? 0.713 0.352 -15.461 1.00 81.19 703 SER A O 1
ATOM 5466 N N . ASP A 1 704 ? 0.011 1.781 -17.045 1.00 79.31 704 ASP A N 1
ATOM 5467 C CA . ASP A 1 704 ? 1.145 2.710 -16.923 1.00 79.31 704 ASP A CA 1
ATOM 5468 C C . ASP A 1 704 ? 1.192 3.387 -15.545 1.00 79.31 704 ASP A C 1
ATOM 5470 O O . ASP A 1 704 ? 2.268 3.594 -14.987 1.00 79.31 704 ASP A O 1
ATOM 5474 N N . GLN A 1 705 ? 0.031 3.695 -14.951 1.00 81.38 705 GLN A N 1
ATOM 5475 C CA . GLN A 1 705 ? -0.041 4.244 -13.588 1.00 81.38 705 GLN A CA 1
ATOM 5476 C C . GLN A 1 705 ? 0.478 3.243 -12.553 1.00 81.38 705 GLN A C 1
ATOM 5478 O O . GLN A 1 705 ? 1.153 3.621 -11.594 1.00 81.38 705 GLN A O 1
ATOM 5483 N N . PHE A 1 706 ? 0.195 1.958 -12.772 1.00 83.75 706 PHE A N 1
ATOM 5484 C CA . PHE A 1 706 ? 0.681 0.862 -11.939 1.00 83.75 706 PHE A CA 1
ATOM 5485 C C . PHE A 1 706 ? 2.141 0.517 -12.190 1.00 83.75 706 PHE A C 1
ATOM 5487 O O . PHE A 1 706 ? 2.692 -0.257 -11.405 1.00 83.75 706 PHE A O 1
ATOM 5494 N N . ARG A 1 707 ? 2.784 1.112 -13.206 1.00 82.06 707 ARG A N 1
ATOM 5495 C CA . ARG A 1 707 ? 4.231 0.995 -13.406 1.00 82.06 707 ARG A CA 1
ATOM 5496 C C . ARG A 1 707 ? 4.684 -0.476 -13.470 1.00 82.06 707 ARG A C 1
ATOM 5498 O O . ARG A 1 707 ? 5.711 -0.871 -12.928 1.00 82.06 707 ARG A O 1
ATOM 5505 N N . VAL A 1 708 ? 3.841 -1.299 -14.100 1.00 84.31 708 VAL A N 1
ATOM 5506 C CA . VAL A 1 708 ? 4.080 -2.731 -14.317 1.00 84.31 708 VAL A CA 1
ATOM 5507 C C . VAL A 1 708 ? 4.917 -2.878 -15.577 1.00 84.31 708 VAL A C 1
ATOM 5509 O O . VAL A 1 708 ? 4.640 -2.223 -16.575 1.00 84.31 708 VAL A O 1
ATOM 5512 N N . ALA A 1 709 ? 5.892 -3.775 -15.574 1.00 77.12 709 ALA A N 1
ATOM 5513 C CA . ALA A 1 709 ? 6.823 -4.003 -16.673 1.00 77.12 709 ALA A CA 1
ATOM 5514 C C . ALA A 1 709 ? 6.161 -4.548 -17.955 1.00 77.12 709 ALA A C 1
ATOM 5516 O O . ALA A 1 709 ? 6.798 -4.707 -18.995 1.00 77.12 709 ALA A O 1
ATOM 5517 N N . SER A 1 710 ? 4.857 -4.831 -17.896 1.00 71.88 710 SER A N 1
ATOM 5518 C CA . SER A 1 710 ? 4.024 -5.066 -19.066 1.00 71.88 710 SER A CA 1
ATOM 5519 C C . SER A 1 710 ? 3.736 -3.791 -19.867 1.00 71.88 710 SER A C 1
ATOM 5521 O O . SER A 1 710 ? 3.462 -3.909 -21.059 1.00 71.88 710 SER A O 1
ATOM 5523 N N . SER A 1 711 ? 3.802 -2.607 -19.247 1.00 71.50 711 SER A N 1
ATOM 5524 C CA . SER A 1 711 ? 3.501 -1.296 -19.834 1.00 71.50 711 SER A CA 1
ATOM 5525 C C . SER A 1 711 ? 4.608 -0.782 -20.765 1.00 71.50 711 SER A C 1
ATOM 5527 O O . SER A 1 711 ? 5.800 -0.928 -20.497 1.00 71.50 711 SER A O 1
ATOM 5529 N N . THR A 1 712 ? 4.203 -0.121 -21.854 1.00 66.56 712 THR A N 1
ATOM 5530 C CA . THR A 1 712 ? 5.103 0.388 -22.903 1.00 66.56 712 THR A CA 1
ATOM 5531 C C . THR A 1 712 ? 5.837 1.675 -22.543 1.00 66.56 712 THR A C 1
ATOM 5533 O O . THR A 1 712 ? 6.906 1.941 -23.088 1.00 66.56 712 THR A O 1
ATOM 5536 N N . ASN A 1 713 ? 5.280 2.464 -21.625 1.00 68.69 713 ASN A N 1
ATOM 5537 C CA . ASN A 1 713 ? 5.863 3.722 -21.154 1.00 68.69 713 ASN A CA 1
ATOM 5538 C C . ASN A 1 713 ? 6.787 3.531 -19.938 1.00 68.69 713 ASN A C 1
ATOM 5540 O O . ASN A 1 713 ? 7.454 4.468 -19.505 1.00 68.69 713 ASN A O 1
ATOM 5544 N N . VAL A 1 714 ? 6.786 2.323 -19.374 1.00 69.62 714 VAL A N 1
ATOM 5545 C CA . VAL A 1 714 ? 7.462 1.944 -18.128 1.00 69.62 714 VAL A CA 1
ATOM 5546 C C . VAL A 1 714 ? 8.804 1.281 -18.433 1.00 69.62 714 VAL A C 1
ATOM 5548 O O . VAL A 1 714 ? 9.828 1.732 -17.932 1.00 69.62 714 VAL A O 1
ATOM 5551 N N . VAL A 1 715 ? 8.815 0.269 -19.306 1.00 71.06 715 VAL A N 1
ATOM 5552 C CA . VAL A 1 715 ? 10.044 -0.403 -19.762 1.00 71.06 715 VAL A CA 1
ATOM 5553 C C . VAL A 1 715 ? 10.492 0.238 -21.069 1.00 71.06 715 VAL A C 1
ATOM 5555 O O . VAL A 1 715 ? 9.853 0.018 -22.098 1.00 71.06 715 VAL A O 1
ATOM 5558 N N . GLY A 1 716 ? 11.541 1.064 -21.037 1.00 71.38 716 GLY A N 1
ATOM 5559 C CA . GLY A 1 716 ? 12.127 1.706 -22.221 1.00 71.38 716 GLY A CA 1
ATOM 5560 C C . GLY A 1 716 ? 13.034 0.759 -23.000 1.00 71.38 716 GLY A C 1
ATOM 5561 O O . GLY A 1 716 ? 13.531 -0.205 -22.440 1.00 71.38 716 GLY A O 1
ATOM 5562 N N . LEU A 1 717 ? 13.267 1.014 -24.289 1.00 73.56 717 LEU A N 1
ATOM 5563 C CA . LEU A 1 717 ? 14.337 0.291 -24.981 1.00 73.56 717 LEU A CA 1
ATOM 5564 C C . LEU A 1 717 ? 15.698 0.696 -24.384 1.00 73.56 717 LEU A C 1
ATOM 5566 O O . LEU A 1 717 ? 15.818 1.814 -23.886 1.00 73.56 717 LEU A O 1
ATOM 5570 N N . PRO A 1 718 ? 16.703 -0.195 -24.376 1.00 71.38 718 PRO A N 1
ATOM 5571 C CA . PRO A 1 718 ? 16.697 -1.557 -24.910 1.00 71.38 718 PRO A CA 1
ATOM 5572 C C . PRO A 1 718 ? 16.131 -2.619 -23.941 1.00 71.38 718 PRO A C 1
ATOM 5574 O O . PRO A 1 718 ? 16.319 -3.802 -24.195 1.00 71.38 718 PRO A O 1
ATOM 5577 N N . ASP A 1 719 ? 15.472 -2.259 -22.838 1.00 77.38 719 ASP A N 1
ATOM 5578 C CA . ASP A 1 719 ? 14.997 -3.250 -21.867 1.00 77.38 719 ASP A CA 1
ATOM 5579 C C . ASP A 1 719 ? 13.874 -4.138 -22.428 1.00 77.38 719 ASP A C 1
ATOM 5581 O O . ASP A 1 719 ? 13.013 -3.717 -23.212 1.00 77.38 719 ASP A O 1
ATOM 5585 N N . ILE A 1 720 ? 13.878 -5.397 -21.984 1.00 80.94 720 ILE A N 1
ATOM 5586 C CA . ILE A 1 720 ? 12.918 -6.414 -22.410 1.00 80.94 720 ILE A CA 1
ATOM 5587 C C . ILE A 1 720 ? 11.639 -6.272 -21.569 1.00 80.94 720 ILE A C 1
ATOM 5589 O O . ILE A 1 720 ? 11.695 -6.442 -20.342 1.00 80.94 720 ILE A O 1
ATOM 5593 N N . PRO A 1 721 ? 10.475 -5.980 -22.188 1.00 82.06 721 PRO A N 1
ATOM 5594 C CA . PRO A 1 721 ? 9.208 -5.979 -21.471 1.00 82.06 721 PRO A CA 1
ATOM 5595 C C . PRO A 1 721 ? 8.888 -7.395 -20.997 1.00 82.06 721 PRO A C 1
ATOM 5597 O O . PRO A 1 721 ? 9.215 -8.365 -21.676 1.00 82.06 721 PRO A O 1
ATOM 5600 N N . LEU A 1 722 ? 8.188 -7.519 -19.869 1.00 86.38 722 LEU A N 1
ATOM 5601 C CA . LEU A 1 722 ? 7.859 -8.823 -19.291 1.00 86.38 722 LEU A CA 1
ATOM 5602 C C . LEU A 1 722 ? 7.145 -9.717 -20.335 1.00 86.38 722 LEU A C 1
ATOM 5604 O O . LEU A 1 722 ? 6.044 -9.334 -20.756 1.00 86.38 722 LEU A O 1
ATOM 5608 N N . PRO A 1 723 ? 7.713 -10.862 -20.769 1.00 87.12 723 PRO A N 1
ATOM 5609 C CA . PRO A 1 723 ? 7.133 -11.680 -21.837 1.00 87.12 723 PRO A CA 1
ATOM 5610 C C . PRO A 1 723 ? 5.752 -12.233 -21.481 1.00 87.12 723 PRO A C 1
ATOM 5612 O O . PRO A 1 723 ? 5.483 -12.544 -20.320 1.00 87.12 723 PRO A O 1
ATOM 5615 N N . VAL A 1 724 ? 4.868 -12.372 -22.473 1.00 85.56 724 VAL A N 1
ATOM 5616 C CA . VAL A 1 724 ? 3.483 -12.832 -22.247 1.00 85.56 724 VAL A CA 1
ATOM 5617 C C . VAL A 1 724 ? 3.428 -14.243 -21.657 1.00 85.56 724 VAL A C 1
ATOM 5619 O O . VAL A 1 724 ? 2.627 -14.486 -20.754 1.00 85.56 724 VAL A O 1
ATOM 5622 N N . ASP A 1 725 ? 4.309 -15.138 -22.097 1.00 88.75 725 ASP A N 1
ATOM 5623 C CA . ASP A 1 725 ? 4.369 -16.517 -21.597 1.00 88.75 725 ASP A CA 1
ATOM 5624 C C . ASP A 1 725 ? 4.687 -16.554 -20.098 1.00 88.75 725 ASP A C 1
ATOM 5626 O O . ASP A 1 725 ? 3.968 -17.178 -19.315 1.00 88.75 725 ASP A O 1
ATOM 5630 N N . PHE A 1 726 ? 5.681 -15.772 -19.669 1.00 90.38 726 PHE A N 1
ATOM 5631 C CA . PHE A 1 726 ? 6.058 -15.679 -18.261 1.00 90.38 726 PHE A CA 1
ATOM 5632 C C . PHE A 1 726 ? 4.963 -15.035 -17.393 1.00 90.38 726 PHE A C 1
ATOM 5634 O O . PHE A 1 726 ? 4.791 -15.377 -16.223 1.00 90.38 726 PHE A O 1
ATOM 5641 N N . ARG A 1 727 ? 4.152 -14.125 -17.951 1.00 90.75 727 ARG A N 1
ATOM 5642 C CA . ARG A 1 727 ? 2.995 -13.568 -17.222 1.00 90.75 727 ARG A CA 1
ATOM 5643 C C . ARG A 1 727 ? 1.971 -14.649 -16.878 1.00 90.75 727 ARG A C 1
ATOM 5645 O O . ARG A 1 727 ? 1.409 -14.628 -15.782 1.00 90.75 727 ARG A O 1
ATOM 5652 N N . TRP A 1 728 ? 1.720 -15.578 -17.800 1.00 91.31 728 TRP A N 1
ATOM 5653 C CA . TRP A 1 728 ? 0.827 -16.714 -17.567 1.00 91.31 728 TRP A CA 1
ATOM 5654 C C . TRP A 1 728 ? 1.428 -17.735 -16.604 1.00 91.31 728 TRP A C 1
ATOM 5656 O O . TRP A 1 728 ? 0.703 -18.272 -15.765 1.00 91.31 728 TRP A O 1
ATOM 5666 N N . GLU A 1 729 ? 2.739 -17.954 -16.668 1.00 93.00 729 GLU A N 1
ATOM 5667 C CA . GLU A 1 729 ? 3.469 -18.780 -15.703 1.00 93.00 729 GLU A CA 1
ATOM 5668 C C . GLU A 1 729 ? 3.337 -18.230 -14.276 1.00 93.00 729 GLU A C 1
ATOM 5670 O O . GLU A 1 729 ? 2.919 -18.951 -13.367 1.00 93.00 729 GLU A O 1
ATOM 5675 N N . LEU A 1 730 ? 3.548 -16.924 -14.082 1.00 93.06 730 LEU A N 1
ATOM 5676 C CA . LEU A 1 730 ? 3.319 -16.258 -12.797 1.00 93.06 730 LEU A CA 1
ATOM 5677 C C . LEU A 1 730 ? 1.863 -16.341 -12.328 1.00 93.06 730 LEU A C 1
ATOM 5679 O O . LEU A 1 730 ? 1.608 -16.526 -11.135 1.00 93.06 730 LEU A O 1
ATOM 5683 N N . PHE A 1 731 ? 0.890 -16.231 -13.234 1.00 93.94 731 PHE A N 1
ATOM 5684 C CA . PHE A 1 731 ? -0.516 -16.466 -12.890 1.00 93.94 731 PHE A CA 1
ATOM 5685 C C . PHE A 1 731 ? -0.739 -17.906 -12.393 1.00 93.94 731 PHE A C 1
ATOM 5687 O O . PHE A 1 731 ? -1.462 -18.115 -11.415 1.00 93.94 731 PHE A O 1
ATOM 5694 N N . GLY A 1 732 ? -0.052 -18.883 -12.991 1.00 94.69 732 GLY A N 1
ATOM 5695 C CA . GLY A 1 732 ? 0.018 -20.263 -12.509 1.00 94.69 732 GLY A CA 1
ATOM 5696 C C . GLY A 1 732 ? 0.593 -20.375 -11.094 1.00 94.69 732 GLY A C 1
ATOM 5697 O O . GLY A 1 732 ? -0.031 -21.012 -10.241 1.00 94.69 732 GLY A O 1
ATOM 5698 N N . TRP A 1 733 ? 1.712 -19.700 -10.808 1.00 95.12 733 TRP A N 1
ATOM 5699 C CA . TRP A 1 733 ? 2.289 -19.607 -9.458 1.00 95.12 733 TRP A CA 1
ATOM 5700 C C . TRP A 1 733 ? 1.287 -19.050 -8.438 1.00 95.12 733 TRP A C 1
ATOM 5702 O O . TRP A 1 733 ? 1.143 -19.608 -7.349 1.00 95.12 733 TRP A O 1
ATOM 5712 N N . GLY A 1 734 ? 0.549 -17.996 -8.801 1.00 94.62 734 GLY A N 1
ATOM 5713 C CA . GLY A 1 734 ? -0.499 -17.411 -7.961 1.00 94.62 734 GLY A CA 1
ATOM 5714 C C . GLY A 1 734 ? -1.637 -18.389 -7.651 1.00 94.62 734 GLY A C 1
ATOM 5715 O O . GLY A 1 734 ? -2.026 -18.530 -6.492 1.00 94.62 734 GLY A O 1
ATOM 5716 N N . ILE A 1 735 ? -2.144 -19.115 -8.654 1.00 95.06 735 ILE A N 1
ATOM 5717 C CA . ILE A 1 735 ? -3.190 -20.137 -8.454 1.00 95.06 735 ILE A CA 1
ATOM 5718 C C . ILE A 1 735 ? -2.679 -21.288 -7.584 1.00 95.06 735 ILE A C 1
ATOM 5720 O O . ILE A 1 735 ? -3.401 -21.764 -6.701 1.00 95.06 735 ILE A O 1
ATOM 5724 N N . ALA A 1 736 ? -1.455 -21.751 -7.834 1.00 96.50 736 ALA A N 1
ATOM 5725 C CA . ALA A 1 736 ? -0.846 -22.840 -7.083 1.00 96.50 736 ALA A CA 1
ATOM 5726 C C . ALA A 1 736 ? -0.651 -22.463 -5.606 1.00 96.50 736 ALA A C 1
ATOM 5728 O O . ALA A 1 736 ? -0.982 -23.269 -4.732 1.00 96.50 736 ALA A O 1
ATOM 5729 N N . ASP A 1 737 ? -0.225 -21.228 -5.323 1.00 96.31 737 ASP A N 1
ATOM 5730 C CA . ASP A 1 737 ? -0.160 -20.673 -3.968 1.00 96.31 737 ASP A CA 1
ATOM 5731 C C . ASP A 1 737 ? -1.542 -20.680 -3.300 1.00 96.31 737 ASP A C 1
ATOM 5733 O O . ASP A 1 737 ? -1.701 -21.261 -2.221 1.00 96.31 737 ASP A O 1
ATOM 5737 N N . THR A 1 738 ? -2.566 -20.130 -3.971 1.00 94.44 738 THR A N 1
ATOM 5738 C CA . THR A 1 738 ? -3.948 -20.111 -3.465 1.00 94.44 738 THR A CA 1
ATOM 5739 C C . THR A 1 738 ? -4.441 -21.519 -3.132 1.00 94.44 738 THR A C 1
ATOM 5741 O O . THR A 1 738 ? -5.004 -21.748 -2.058 1.00 94.44 738 THR A O 1
ATOM 5744 N N . ALA A 1 739 ? -4.232 -22.480 -4.033 1.00 95.69 739 ALA A N 1
ATOM 5745 C CA . ALA A 1 739 ? -4.643 -23.863 -3.834 1.00 95.69 739 ALA A CA 1
ATOM 5746 C C . ALA A 1 739 ? -3.902 -24.505 -2.652 1.00 95.69 739 ALA A C 1
ATOM 5748 O O . ALA A 1 739 ? -4.540 -25.121 -1.794 1.00 95.69 739 ALA A O 1
ATOM 5749 N N . ALA A 1 740 ? -2.583 -24.323 -2.562 1.00 96.00 740 ALA A N 1
ATOM 5750 C CA . ALA A 1 740 ? -1.761 -24.877 -1.493 1.00 96.00 740 ALA A CA 1
ATOM 5751 C C . ALA A 1 740 ? -2.188 -24.356 -0.115 1.00 96.00 740 ALA A C 1
ATOM 5753 O O . ALA A 1 740 ? -2.401 -25.152 0.806 1.00 96.00 740 ALA A O 1
ATOM 5754 N N . VAL A 1 741 ? -2.386 -23.041 0.029 1.00 95.06 741 VAL A N 1
ATOM 5755 C CA . VAL A 1 741 ? -2.802 -22.453 1.310 1.00 95.06 741 VAL A CA 1
ATOM 5756 C C . VAL A 1 741 ? -4.240 -22.837 1.681 1.00 95.06 741 VAL A C 1
ATOM 5758 O O . VAL A 1 741 ? -4.522 -23.087 2.854 1.00 95.06 741 VAL A O 1
ATOM 5761 N N . LEU A 1 742 ? -5.150 -22.966 0.706 1.00 92.88 742 LEU A N 1
ATOM 5762 C CA . LEU A 1 742 ? -6.520 -23.434 0.948 1.00 92.88 742 LEU A CA 1
ATOM 5763 C C . LEU A 1 742 ? -6.546 -24.894 1.405 1.00 92.88 742 LEU A C 1
ATOM 5765 O O . LEU A 1 742 ? -7.250 -25.218 2.363 1.00 92.88 742 LEU A O 1
ATOM 5769 N N . ILE A 1 743 ? -5.774 -25.768 0.754 1.00 93.19 743 ILE A N 1
ATOM 5770 C CA . ILE A 1 743 ? -5.653 -27.183 1.128 1.00 93.19 743 ILE A CA 1
ATOM 5771 C C . ILE A 1 743 ? -5.056 -27.300 2.533 1.00 93.19 743 ILE A C 1
ATOM 5773 O O . ILE A 1 743 ? -5.597 -28.023 3.374 1.00 93.19 743 ILE A O 1
ATOM 5777 N N . PHE A 1 744 ? -3.984 -26.557 2.813 1.00 93.62 744 PHE A N 1
ATOM 5778 C CA . PHE A 1 744 ? -3.347 -26.528 4.126 1.00 93.62 744 PHE A CA 1
ATOM 5779 C C . PHE A 1 744 ? -4.318 -26.070 5.223 1.00 93.62 744 PHE A C 1
ATOM 5781 O O . PHE A 1 744 ? -4.507 -26.770 6.223 1.00 93.62 744 PHE A O 1
ATOM 5788 N N . GLU A 1 745 ? -4.993 -24.937 5.036 1.00 91.62 745 GLU A N 1
ATOM 5789 C CA . GLU A 1 745 ? -5.904 -24.405 6.050 1.00 91.62 745 GLU A CA 1
ATOM 5790 C C . GLU A 1 745 ? -7.124 -25.322 6.240 1.00 91.62 745 GLU A C 1
ATOM 5792 O O . GLU A 1 745 ? -7.508 -25.632 7.369 1.00 91.62 745 GLU A O 1
ATOM 5797 N N . TYR A 1 746 ? -7.722 -25.819 5.155 1.00 88.12 746 TYR A N 1
ATOM 5798 C CA . TYR A 1 746 ? -8.938 -26.626 5.235 1.00 88.12 746 TYR A CA 1
ATOM 5799 C C . TYR A 1 746 ? -8.690 -28.036 5.791 1.00 88.12 746 TYR A C 1
ATOM 5801 O O . TYR A 1 746 ? -9.380 -28.456 6.724 1.00 88.12 746 TYR A O 1
ATOM 5809 N N . PHE A 1 747 ? -7.713 -28.772 5.251 1.00 87.38 747 PHE A N 1
ATOM 5810 C CA . PHE A 1 747 ? -7.481 -30.171 5.628 1.00 87.38 747 PHE A CA 1
ATOM 5811 C C . PHE A 1 747 ? -6.562 -30.311 6.841 1.00 87.38 747 PHE A C 1
ATOM 5813 O O . PHE A 1 747 ? -6.856 -31.085 7.758 1.00 87.38 747 PHE A O 1
ATOM 5820 N N . PHE A 1 748 ? -5.455 -29.566 6.878 1.00 86.12 748 PHE A N 1
ATOM 5821 C CA . PHE A 1 748 ? -4.444 -29.744 7.918 1.00 86.12 748 PHE A CA 1
ATOM 5822 C C . PHE A 1 748 ? -4.809 -28.975 9.186 1.00 86.12 748 PHE A C 1
ATOM 5824 O O . PHE A 1 748 ? -4.909 -29.567 10.261 1.00 86.12 748 PHE A O 1
ATOM 5831 N N . VAL A 1 749 ? -5.075 -27.674 9.071 1.00 86.69 749 VAL A N 1
ATOM 5832 C CA . VAL A 1 749 ? -5.347 -26.813 10.231 1.00 86.69 749 VAL A CA 1
ATOM 5833 C C . VAL A 1 749 ? -6.747 -27.063 10.784 1.00 86.69 749 VAL A C 1
ATOM 5835 O O . VAL A 1 749 ? -6.906 -27.432 11.954 1.00 86.69 749 VAL A O 1
ATOM 5838 N N . LEU A 1 750 ? -7.773 -26.861 9.953 1.00 81.62 750 LEU A N 1
ATOM 5839 C CA . LEU A 1 750 ? -9.173 -26.998 10.348 1.00 81.62 750 LEU A CA 1
ATOM 5840 C C . LEU A 1 750 ? -9.618 -28.458 10.466 1.00 81.62 750 LEU A C 1
ATOM 5842 O O . LEU A 1 750 ? -10.663 -28.693 11.069 1.00 81.62 750 LEU A O 1
ATOM 5846 N N . GLY A 1 751 ? -8.873 -29.423 9.932 1.00 81.62 751 GLY A N 1
ATOM 5847 C CA . GLY A 1 751 ? -9.093 -30.851 10.157 1.00 81.62 751 GLY A CA 1
ATOM 5848 C C . GLY A 1 751 ? -8.190 -31.385 11.267 1.00 81.62 751 GLY A C 1
ATOM 5849 O O . GLY A 1 751 ? -8.509 -31.290 12.454 1.00 81.62 751 GLY A O 1
ATOM 5850 N N . TYR A 1 752 ? -7.045 -31.935 10.868 1.00 81.44 752 TYR A N 1
ATOM 5851 C CA . TYR A 1 752 ? -6.181 -32.761 11.716 1.00 81.44 752 TYR A CA 1
ATOM 5852 C C . TYR A 1 752 ? -5.637 -32.045 12.962 1.00 81.44 752 TYR A C 1
ATOM 5854 O O . TYR A 1 752 ? -5.771 -32.541 14.082 1.00 81.44 752 TYR A O 1
ATOM 5862 N N . VAL A 1 753 ? -5.038 -30.864 12.792 1.00 79.75 753 VAL A N 1
ATOM 5863 C CA . VAL A 1 753 ? -4.372 -30.118 13.871 1.00 79.75 753 VAL A CA 1
ATOM 5864 C C . VAL A 1 753 ? -5.375 -29.715 14.943 1.00 79.75 753 VAL A C 1
ATOM 5866 O O . VAL A 1 753 ? -5.140 -29.934 16.135 1.00 79.75 753 VAL A O 1
ATOM 5869 N N . ARG A 1 754 ? -6.516 -29.148 14.539 1.00 78.88 754 ARG A N 1
ATOM 5870 C CA . ARG A 1 754 ? -7.573 -28.766 15.477 1.00 78.88 754 ARG A CA 1
ATOM 5871 C C . ARG A 1 754 ? -8.100 -29.971 16.243 1.00 78.88 754 ARG A C 1
ATOM 5873 O O . ARG A 1 754 ? -8.226 -29.885 17.465 1.00 78.88 754 ARG A O 1
ATOM 5880 N N . ASP A 1 755 ? -8.405 -31.060 15.549 1.00 79.69 755 ASP A N 1
ATOM 5881 C CA . ASP A 1 755 ? -9.011 -32.235 16.170 1.00 79.69 755 ASP A CA 1
ATOM 5882 C C . ASP A 1 755 ? -8.020 -32.921 17.132 1.00 79.69 755 ASP A C 1
ATOM 5884 O O . ASP A 1 755 ? -8.402 -33.275 18.250 1.00 79.69 755 ASP A O 1
ATOM 5888 N N . TYR A 1 756 ? -6.726 -32.967 16.789 1.00 80.56 756 TYR A N 1
ATOM 5889 C CA . TYR A 1 756 ? -5.652 -33.433 17.674 1.00 80.56 756 TYR A CA 1
ATOM 5890 C C . TYR A 1 756 ? -5.499 -32.572 18.938 1.00 80.56 756 TYR A C 1
ATOM 5892 O O . TYR A 1 756 ? -5.526 -33.091 20.059 1.00 80.56 756 TYR A O 1
ATOM 5900 N N . PHE A 1 757 ? -5.357 -31.247 18.794 1.00 75.19 757 PHE A N 1
ATOM 5901 C CA . PHE A 1 757 ? -5.215 -30.352 19.951 1.00 75.19 757 PHE A CA 1
ATOM 5902 C C . PHE A 1 757 ? -6.470 -30.360 20.826 1.00 75.19 757 PHE A C 1
ATOM 5904 O O . PHE A 1 757 ? -6.371 -30.274 22.052 1.00 75.19 757 PHE A O 1
ATOM 5911 N N . ARG A 1 758 ? -7.649 -30.527 20.226 1.00 72.00 758 ARG A N 1
ATOM 5912 C CA . ARG A 1 758 ? -8.889 -30.692 20.975 1.00 72.00 758 ARG A CA 1
ATOM 5913 C C . ARG A 1 758 ? -8.888 -31.993 21.773 1.00 72.00 758 ARG A C 1
ATOM 5915 O O . ARG A 1 758 ? -9.065 -31.928 22.983 1.00 72.00 758 ARG A O 1
ATOM 5922 N N . ALA A 1 759 ? -8.630 -33.139 21.145 1.00 75.12 759 ALA A N 1
ATOM 5923 C CA . ALA A 1 759 ? -8.588 -34.428 21.841 1.00 75.12 759 ALA A CA 1
ATOM 5924 C C . ALA A 1 759 ? -7.590 -34.428 23.013 1.00 75.12 759 ALA A C 1
ATOM 5926 O O . ALA A 1 759 ? -7.834 -35.035 24.052 1.00 75.12 759 ALA A O 1
ATOM 5927 N N . LYS A 1 760 ? -6.476 -33.704 22.865 1.00 76.75 760 LYS A N 1
ATOM 5928 C CA . LYS A 1 760 ? -5.413 -33.644 23.869 1.00 76.75 760 LYS A CA 1
ATOM 5929 C C . LYS A 1 760 ? -5.682 -32.677 25.028 1.00 76.75 760 LYS A C 1
ATOM 5931 O O . LYS A 1 760 ? -5.296 -32.978 26.156 1.00 76.75 760 LYS A O 1
ATOM 5936 N N . TYR A 1 761 ? -6.291 -31.516 24.769 1.00 67.25 761 TYR A N 1
ATOM 5937 C CA . TYR A 1 761 ? -6.370 -30.416 25.748 1.00 67.25 761 TYR A CA 1
ATOM 5938 C C . TYR A 1 761 ? -7.794 -29.995 26.144 1.00 67.25 761 TYR A C 1
ATOM 5940 O O . TYR A 1 761 ? -7.959 -29.363 27.194 1.00 67.25 761 TYR A O 1
ATOM 5948 N N . HIS A 1 762 ? -8.821 -30.330 25.356 1.00 62.00 762 HIS A N 1
ATOM 5949 C CA . HIS A 1 762 ? -10.220 -30.093 25.721 1.00 62.00 762 HIS A CA 1
ATOM 5950 C C . HIS A 1 762 ? -10.744 -31.270 26.549 1.00 62.00 762 HIS A C 1
ATOM 5952 O O . HIS A 1 762 ? -11.092 -32.318 26.016 1.00 62.00 762 HIS A O 1
ATOM 5958 N N . ARG A 1 763 ? -10.830 -31.078 27.868 1.00 55.62 763 ARG A N 1
ATOM 5959 C CA . ARG A 1 763 ? -11.718 -31.865 28.729 1.00 55.62 763 ARG A CA 1
ATOM 5960 C C . ARG A 1 763 ? -12.973 -31.026 28.937 1.00 55.62 763 ARG A C 1
ATOM 5962 O O . ARG A 1 763 ? -12.878 -29.954 29.533 1.00 55.62 763 ARG A O 1
ATOM 5969 N N . ASP A 1 764 ? -14.106 -31.462 28.397 1.00 48.50 764 ASP A N 1
ATOM 5970 C CA . ASP A 1 764 ? -15.391 -30.796 28.615 1.00 48.50 764 ASP A CA 1
ATOM 5971 C C . ASP A 1 764 ? -15.747 -30.922 30.106 1.00 48.50 764 ASP A C 1
ATOM 5973 O O . ASP A 1 764 ? -16.223 -31.952 30.570 1.00 48.50 764 ASP A O 1
ATOM 5977 N N . ALA A 1 765 ? -15.428 -29.889 30.887 1.00 44.94 765 ALA A N 1
ATOM 5978 C CA . ALA A 1 765 ? -15.581 -29.887 32.344 1.00 44.94 765 ALA A CA 1
ATOM 5979 C C . ALA A 1 765 ? -17.025 -29.625 32.813 1.00 44.94 765 ALA A C 1
ATOM 5981 O O . ALA A 1 765 ? -17.273 -29.528 34.010 1.00 44.94 765 ALA A O 1
ATOM 5982 N N . LEU A 1 766 ? -17.980 -29.504 31.889 1.00 42.56 766 LEU A N 1
ATOM 5983 C CA . LEU A 1 766 ? -19.390 -29.312 32.203 1.00 42.56 766 LEU A CA 1
ATOM 5984 C C . LEU A 1 766 ? -20.212 -30.325 31.404 1.00 42.56 766 LEU A C 1
ATOM 5986 O O . LEU A 1 766 ? -20.427 -30.108 30.208 1.00 42.56 766 LEU A O 1
ATOM 5990 N N . PRO A 1 767 ? -20.687 -31.421 32.025 1.00 35.16 767 PRO A N 1
ATOM 5991 C CA . PRO A 1 767 ? -21.797 -32.161 31.457 1.00 35.16 767 PRO A CA 1
ATOM 5992 C C . PRO A 1 767 ? -22.986 -31.199 31.436 1.00 35.16 767 PRO A C 1
ATOM 5994 O O . PRO A 1 767 ? -23.555 -30.882 32.480 1.00 35.16 767 PRO A O 1
ATOM 5997 N N . MET A 1 768 ? -23.343 -30.687 30.256 1.00 37.28 768 MET A N 1
ATOM 5998 C CA . MET A 1 768 ? -24.660 -30.088 30.087 1.00 37.28 768 MET A CA 1
ATOM 5999 C C . MET A 1 768 ? -25.653 -31.234 30.264 1.00 37.28 768 MET A C 1
ATOM 6001 O O . MET A 1 768 ? -25.833 -32.045 29.356 1.00 37.28 768 MET A O 1
ATOM 6005 N N . LYS A 1 769 ? -26.212 -31.358 31.473 1.00 33.44 769 LYS A N 1
ATOM 6006 C CA . LYS A 1 769 ? -27.445 -32.112 31.679 1.00 33.44 769 LYS A CA 1
ATOM 6007 C C . LYS A 1 769 ? -28.488 -31.426 30.800 1.00 33.44 769 LYS A C 1
ATOM 6009 O O . LYS A 1 769 ? -28.850 -30.285 31.075 1.00 33.44 769 LYS A O 1
ATOM 6014 N N . LEU A 1 770 ? -28.814 -32.092 29.693 1.00 34.00 770 LEU A N 1
ATOM 6015 C CA . LEU A 1 770 ? -29.990 -31.809 28.877 1.00 34.00 770 LEU A CA 1
ATOM 6016 C C . LEU A 1 770 ? -31.247 -31.831 29.743 1.00 34.00 770 LEU A C 1
ATOM 6018 O O . LEU A 1 770 ? -31.302 -32.699 30.649 1.00 34.00 770 LEU A O 1
#

Radius of gyration: 36.45 Å; chains: 1; bounding box: 99×67×106 Å

pLDDT: mean 75.26, std 17.7, range [24.22, 96.5]

Foldseek 3Di:
DVVVVVVLVVLVCVLVVLPDALDALCVFCLRQVNQQKWKKWWFLQAAVPDPDTAIWIKIKTFQDDDDPNNVLQVVLQQDWAFAQDDQVLDGDLFHHPADTFGLNQLQGDKAWAWARDRRDTDTAIETCDDDDPPHRHDHDVCSSVVSVRSRMAMDIDSHPFFHRYDDHHPIDMDTQADPVSDGPVVVVVSRHGPDDDFFAQDEPCPDPVSVVVVVLVVVLVVLLVVLLVVLVVVQVVQVVVDPDDPDPDPPPDDPPDDPPDPDDDDDDDDDDDDPPPDPDPVVVVQQVLCVQKDKWFWAADPSLVVSVVSLVVVLVCLVVVLVQLVCQLSQNCDDPVGSGNYDNPPGSVVSNVVSVVVNVVVVVVCVVCVQPSVVSSIHTHQPVPGQKMKIWRQDPPPVPQPDPPCVVVVVVVVCCVVCVPDRHTDIHIWGWDADPVGWIWTADQNFIWTQDPVVSDTGTFDDDDDDDPVVVVVCVVDDDPVRVVVCCVRTNDPDDPDPPPDDDDDDDDDPVVVVLVVQLQVLLVLLLVLLVVLLVLLVVLLVSSCVSQLAAFAPVLVCCSVPQLSVQLSVLSNPFAWDPDAFPDGPDSDSPDPLNCCLSSVLSSLLSVLLSVLVSVLVPDSQARRDDCPSDDVSPSSVSYQHQNSQLSSLSSLLSSLLSSQLSQADVNSTNHSVVSPSNVVSSVVSVVVSCCLQLNAADSVVSSSSHLNHSSNAHPPRRRDDNVSSVVSVVSSVVSSVVSNCCSVPPSVNDVVVVCCVVPDDPPDDPPD

Organism: NCBI:txid29920